Protein AF-0000000077550195 (afdb_homodimer)

pLDDT: mean 91.72, std 10.01, range [26.19, 98.88]

Organism: Bursaphelenchus xylophilus (NCBI:txid6326)

Nearest PDB structures (foldseek):
  4o7p-assembly1_B  TM=3.532E-01  e=5.770E-05  Mycobacterium tuberculosis
  5hfn-assembly1_B  TM=5.789E-01  e=3.808E+00  Thermotoga maritima MSB8
  5hfn-assembly1_A  TM=5.144E-01  e=4.192E+00  Thermotoga maritima MSB8
  6fkx-assembly1_C  TM=5.361E-01  e=5.080E+00  metagenome
  6ibb-assembly1_A  TM=2.036E-01  e=3.795E-01  Rattus norvegicus

Foldseek 3Di:
DPDPPPQDPVNVCVQQVPFPVVCVVCPVWAFDDKDKDFPDDQPAQWTKIWIWTATPVRDIDIKIKTFGDPVSNCVNVVHDPDPVSQVLSLLLLVQQLLVLVLCCQFPAQAFNWRDWDGDPGCVVPRTITITHDCPPWKDFFDQQDADALLLLLQVLLRLLLVQQRSLVPPCVSAVPFDQSPCAVVVCQVVLLVVFLVVLCVVPVVQCVVLCVLLVVLRGNLNLCCLFAVVCVVLVNWTKAQQQAGRRQWMATADPVGHGDSHTRHGHSSSRMHTHLNLLNSLNHLLSYQLVSSVVNVLVSLVSSNVSNVVRHPDDDPSDDSVVSVLSNLSSLLVVLSCLSRVLRVCLVPDDDPDVVVSVVVSVRSSNSNSNSSVSSSVSCVVVVVVVVSVVVVVVVD/DPDPPPQDPVNVCVQQVPFPVVCVVCPVWAFDDKDKDFPDDQPAQWTKIWIWTATPVRDIDIKIKTFGDPVSNCVNVVHDPDPVSQVLSLLLLVQQQLVLVLCCQFPAQAFHWRDWDGDPGCVVPRTITITHDCPPWKDFFDQQDADALLLLLQVLLRLLLVQQRSLVPPCVSAVPFDQSPCAVVVCQVVLLVPFLVVLCVVPVVQCVVLCVLLVVLRGNLNLCVLFAVVCVVLVNWAKAQQQAGRRQWMATADPVGHGDSHTRHGHSSSRIHTHLNLLNSLNHLLSYQPVSSVVNVVVSLVSSNVSNVVRHPDDDPSDDSVVSVLSNLSSLLVVLSCLSRVLRVCLVPDDDPDVVVVVVVSVRSSNSNSNSSVSSSVSCVVVVVVVVSVVVVVVVD

Secondary structure (DSSP, 8-state):
--------HHHHHHHHTT-HHHHHHHTT--EEEEEEEEEESSSSSEEEEEEEEEETTS-EEEEEEEEE-HHHHHHHTT----HHHHHHHHHHHHHHHHHHHHHTTS-SSSPPEEEEE--S-TTT---EEEEE--TTTEEEPPTT----HHHHHHHHHHHHHHHHHHTTS-GGGTTTPPPIIIIIS--HHHHHHHHHHHHHHH-HHHHHHHHHHHGGG-SHHHHHIIIIIHHHHHT--EEE-S--SGGGEEEEEPTTSSEEEEEEEE---TT-EEE-THHHHHHHHHTS-HHHHHHHHHHHHHHHHHHHHHH-SS--TT--HHHHHHHHHHHHHHHHHHHHHHHHHHHHS---S-HHHHHHHHHHHHHHHHHHHHHHHHHHHHTTHHHHHHHHHHH--/--------HHHHHHHHTT-HHHHHHHTT--EEEEEEEEEESSSSSEEEEEEEEEETTS-EEEEEEEEE-HHHHHHHTT----HHHHHHHHHHHHHHHHHHHHHTTS-SSSPPEEEEE--S-TTT---EEEEE--TTTEEEPPTT----HHHHHHHHHHHHHHHHHHTTS-GGGTTT---IIIIIS--HHHHHHHHHHHHHHH-HHHHHHHHHHHGGG-SHHHHHIIIIIHHHHHT--EEE-S--SGGGEEEEEPTTSSEEEEEEEE---TT-EEE-THHHHHHHHHTS-HHHHHHHHHHHHHHHHHHHHHH-SS--TT--HHHHHHHHHHHHHHHHHHHHHHHHHHHHS---S-HHHHHHHHHHHHHHHHHHHHHHHHHHHHTTHHHHHHHHHHH--

Radius of gyration: 30.0 Å; Cα contacts (8 Å, |Δi|>4): 1375; chains: 2; bounding box: 67×85×70 Å

Structure (mmCIF, N/CA/C/O backbone):
data_AF-0000000077550195-model_v1
#
loop_
_entity.id
_entity.type
_entity.pdbx_description
1 polymer '(pine wood nematode) hypothetical protein'
#
loop_
_atom_site.group_PDB
_atom_site.id
_atom_site.type_symbol
_atom_site.label_atom_id
_atom_site.label_alt_id
_atom_site.label_comp_id
_atom_site.label_asym_id
_atom_site.label_entity_id
_atom_site.label_seq_id
_atom_site.pdbx_PDB_ins_code
_atom_site.Cartn_x
_atom_site.Cartn_y
_atom_site.Cartn_z
_atom_site.occupancy
_atom_site.B_iso_or_equiv
_atom_site.auth_seq_id
_atom_site.auth_comp_id
_atom_site.auth_asym_id
_atom_site.auth_atom_id
_atom_site.pdbx_PDB_model_num
ATOM 1 N N . MET A 1 1 ? 20.172 -26.953 15.172 1 26.48 1 MET A N 1
ATOM 2 C CA . MET A 1 1 ? 20.219 -26.047 14.031 1 26.48 1 MET A CA 1
ATOM 3 C C . MET A 1 1 ? 20.516 -26.797 12.742 1 26.48 1 MET A C 1
ATOM 5 O O . MET A 1 1 ? 21.594 -27.391 12.586 1 26.48 1 MET A O 1
ATOM 9 N N . MET A 1 2 ? 19.547 -27.531 12.188 1 36.38 2 MET A N 1
ATOM 10 C CA . MET A 1 2 ? 19.734 -28.406 11.023 1 36.38 2 MET A CA 1
ATOM 11 C C . MET A 1 2 ? 20.5 -27.688 9.922 1 36.38 2 MET A C 1
ATOM 13 O O . MET A 1 2 ? 20.203 -26.547 9.586 1 36.38 2 MET A O 1
ATOM 17 N N . VAL A 1 3 ? 21.703 -28.109 9.664 1 40.34 3 VAL A N 1
ATOM 18 C CA . VAL A 1 3 ? 22.859 -27.625 8.914 1 40.34 3 VAL A CA 1
ATOM 19 C C . VAL A 1 3 ? 22.516 -27.578 7.426 1 40.34 3 VAL A C 1
ATOM 21 O O . VAL A 1 3 ? 22.172 -28.594 6.828 1 40.34 3 VAL A O 1
ATOM 24 N N . VAL A 1 4 ? 21.875 -26.547 6.906 1 53.31 4 VAL A N 1
ATOM 25 C CA . VAL A 1 4 ? 21.922 -26.344 5.461 1 53.31 4 VAL A CA 1
ATOM 26 C C . VAL A 1 4 ? 23.25 -26.859 4.906 1 53.31 4 VAL A C 1
ATOM 28 O O . VAL A 1 4 ? 24.297 -26.688 5.535 1 53.31 4 VAL A O 1
ATOM 31 N N . ASP A 1 5 ? 23.219 -27.922 4.238 1 59.44 5 ASP A N 1
ATOM 32 C CA . ASP A 1 5 ? 24.391 -28.5 3.6 1 59.44 5 ASP A CA 1
ATOM 33 C C . ASP A 1 5 ? 25.266 -27.422 2.969 1 59.44 5 ASP A C 1
ATOM 35 O O . ASP A 1 5 ? 24.781 -26.625 2.156 1 59.44 5 ASP A O 1
ATOM 39 N N . ASP A 1 6 ? 26.219 -27.047 3.629 1 70.88 6 ASP A N 1
ATOM 40 C CA . ASP A 1 6 ? 27.203 -26.078 3.135 1 70.88 6 ASP A CA 1
ATOM 41 C C . ASP A 1 6 ? 27.719 -26.469 1.754 1 70.88 6 ASP A C 1
ATOM 43 O O . ASP A 1 6 ? 28.172 -27.609 1.558 1 70.88 6 ASP A O 1
ATOM 47 N N . LEU A 1 7 ? 27.234 -25.75 0.731 1 88.75 7 LEU A N 1
ATOM 48 C CA . LEU A 1 7 ? 27.781 -25.969 -0.605 1 88.75 7 LEU A CA 1
ATOM 49 C C . LEU A 1 7 ? 29.266 -25.625 -0.656 1 88.75 7 LEU A C 1
ATOM 51 O O . LEU A 1 7 ? 29.656 -24.484 -0.412 1 88.75 7 LEU A O 1
ATOM 55 N N . THR A 1 8 ? 30.109 -26.609 -0.884 1 92.31 8 THR A N 1
ATOM 56 C CA . THR A 1 8 ? 31.531 -26.328 -1.041 1 92.31 8 THR A CA 1
ATOM 57 C C . THR A 1 8 ? 31.797 -25.594 -2.346 1 92.31 8 THR A C 1
ATOM 59 O O . THR A 1 8 ? 31 -25.656 -3.277 1 92.31 8 THR A O 1
ATOM 62 N N . ASP A 1 9 ? 32.938 -24.938 -2.428 1 94.25 9 ASP A N 1
ATOM 63 C CA . ASP A 1 9 ? 33.344 -24.219 -3.639 1 94.25 9 ASP A CA 1
ATOM 64 C C . ASP A 1 9 ? 33.438 -25.172 -4.832 1 94.25 9 ASP A C 1
ATOM 66 O O . ASP A 1 9 ? 33 -24.828 -5.938 1 94.25 9 ASP A O 1
ATOM 70 N N . GLU A 1 10 ? 33.938 -26.359 -4.582 1 93.69 10 GLU A N 1
ATOM 71 C CA . GLU A 1 10 ? 34.062 -27.344 -5.645 1 93.69 10 GLU A CA 1
ATOM 72 C C . GLU A 1 10 ? 32.719 -27.766 -6.184 1 93.69 10 GLU A C 1
ATOM 74 O O . GLU A 1 10 ? 32.531 -27.938 -7.391 1 93.69 10 GLU A O 1
ATOM 79 N N . LEU A 1 11 ? 31.797 -27.922 -5.328 1 93.69 11 LEU A N 1
ATOM 80 C CA . LEU A 1 11 ? 30.453 -28.344 -5.734 1 93.69 11 LEU A CA 1
ATOM 81 C C . LEU A 1 11 ? 29.781 -27.234 -6.539 1 93.69 11 LEU A C 1
ATOM 83 O O . LEU A 1 11 ? 29.156 -27.516 -7.57 1 93.69 11 LEU A O 1
ATOM 87 N N . VAL A 1 12 ? 29.906 -26.016 -6.008 1 95.94 12 VAL A N 1
ATOM 88 C CA . VAL A 1 12 ? 29.297 -24.875 -6.691 1 95.94 12 VAL A CA 1
ATOM 89 C C . VAL A 1 12 ? 29.875 -24.766 -8.102 1 95.94 12 VAL A C 1
ATOM 91 O O . VAL A 1 12 ? 29.125 -24.578 -9.07 1 95.94 12 VAL A O 1
ATOM 94 N N . LEU A 1 13 ? 31.172 -24.922 -8.195 1 94.94 13 LEU A N 1
ATOM 95 C CA . LEU A 1 13 ? 31.812 -24.844 -9.5 1 94.94 13 LEU A CA 1
ATOM 96 C C . LEU A 1 13 ? 31.359 -25.984 -10.398 1 94.94 13 LEU A C 1
ATOM 98 O O . LEU A 1 13 ? 31.203 -25.812 -11.602 1 94.94 13 LEU A O 1
ATOM 102 N N . SER A 1 14 ? 31.156 -27.125 -9.812 1 94.56 14 SER A N 1
ATOM 103 C CA . SER A 1 14 ? 30.734 -28.297 -10.586 1 94.56 14 SER A CA 1
ATOM 104 C C . SER A 1 14 ? 29.344 -28.094 -11.164 1 94.56 14 SER A C 1
ATOM 106 O O . SER A 1 14 ? 29 -28.656 -12.211 1 94.56 14 SER A O 1
ATOM 108 N N . PHE A 1 15 ? 28.484 -27.344 -10.492 1 95.12 15 PHE A N 1
ATOM 109 C CA . PHE A 1 15 ? 27.125 -27.078 -10.961 1 95.12 15 PHE A CA 1
ATOM 110 C C . PHE A 1 15 ? 27.156 -26.234 -12.234 1 95.12 15 PHE A C 1
ATOM 112 O O . PHE A 1 15 ? 26.391 -26.5 -13.172 1 95.12 15 PHE A O 1
ATOM 119 N N . ILE A 1 16 ? 28.078 -25.25 -12.273 1 95.94 16 ILE A N 1
ATOM 120 C CA . ILE A 1 16 ? 27.938 -24.172 -13.242 1 95.94 16 ILE A CA 1
ATOM 121 C C . ILE A 1 16 ? 28.938 -24.359 -14.375 1 95.94 16 ILE A C 1
ATOM 123 O O . ILE A 1 16 ? 28.812 -23.734 -15.438 1 95.94 16 ILE A O 1
ATOM 127 N N . GLN A 1 17 ? 29.859 -25.25 -14.25 1 92.56 17 GLN A N 1
ATOM 128 C CA . GLN A 1 17 ? 31.016 -25.344 -15.141 1 92.56 17 GLN A CA 1
ATOM 129 C C . GLN A 1 17 ? 30.594 -25.703 -16.562 1 92.56 17 GLN A C 1
ATOM 131 O O . GLN A 1 17 ? 31.266 -25.328 -17.531 1 92.56 17 GLN A O 1
ATOM 136 N N . ASP A 1 18 ? 29.5 -26.375 -16.688 1 90.81 18 ASP A N 1
ATOM 137 C CA . ASP A 1 18 ? 29.078 -26.828 -18.016 1 90.81 18 ASP A CA 1
ATOM 138 C C . ASP A 1 18 ? 28.141 -25.828 -18.672 1 90.81 18 ASP A C 1
ATOM 140 O O . ASP A 1 18 ? 27.719 -26.016 -19.812 1 90.81 18 ASP A O 1
ATOM 144 N N . SER A 1 19 ? 27.781 -24.859 -17.969 1 91.38 19 SER A N 1
ATOM 145 C CA . SER A 1 19 ? 26.906 -23.828 -18.516 1 91.38 19 SER A CA 1
ATOM 146 C C . SER A 1 19 ? 27.609 -23.031 -19.609 1 91.38 19 SER A C 1
ATOM 148 O O . SER A 1 19 ? 28.734 -22.562 -19.422 1 91.38 19 SER A O 1
ATOM 150 N N . LYS A 1 20 ? 27 -22.875 -20.734 1 90.19 20 LYS A N 1
ATOM 151 C CA . LYS A 1 20 ? 27.562 -22.125 -21.859 1 90.19 20 LYS A CA 1
ATOM 152 C C . LYS A 1 20 ? 27.844 -20.672 -21.469 1 90.19 20 LYS A C 1
ATOM 154 O O . LYS A 1 20 ? 28.859 -20.109 -21.844 1 90.19 20 LYS A O 1
ATOM 159 N N . HIS A 1 21 ? 26.891 -20.156 -20.75 1 89.38 21 HIS A N 1
ATOM 160 C CA . HIS A 1 21 ? 27.016 -18.766 -20.312 1 89.38 21 HIS A CA 1
ATOM 161 C C . HIS A 1 21 ? 28.25 -18.578 -19.438 1 89.38 21 HIS A C 1
ATOM 163 O O . HIS A 1 21 ? 29 -17.609 -19.625 1 89.38 21 HIS A O 1
ATOM 169 N N . PHE A 1 22 ? 28.438 -19.438 -18.547 1 92.25 22 PHE A N 1
ATOM 170 C CA . PHE A 1 22 ? 29.578 -19.359 -17.656 1 92.25 22 PHE A CA 1
ATOM 171 C C . PHE A 1 22 ? 30.891 -19.516 -18.422 1 92.25 22 PHE A C 1
ATOM 173 O O . PHE A 1 22 ? 31.844 -18.781 -18.188 1 92.25 22 PHE A O 1
ATOM 180 N N . ARG A 1 23 ? 30.906 -20.438 -19.344 1 91.44 23 ARG A N 1
ATOM 181 C CA . ARG A 1 23 ? 32.094 -20.688 -20.141 1 91.44 23 ARG A CA 1
ATOM 182 C C . ARG A 1 23 ? 32.469 -19.469 -20.969 1 91.44 23 ARG A C 1
ATOM 184 O O . ARG A 1 23 ? 33.656 -19.188 -21.156 1 91.44 23 ARG A O 1
ATOM 191 N N . GLU A 1 24 ? 31.484 -18.828 -21.469 1 90.62 24 GLU A N 1
ATOM 192 C CA . GLU A 1 24 ? 31.734 -17.625 -22.25 1 90.62 24 GLU A CA 1
ATOM 193 C C . GLU A 1 24 ? 32.344 -16.516 -21.375 1 90.62 24 GLU A C 1
ATOM 195 O O . GLU A 1 24 ? 33.156 -15.742 -21.844 1 90.62 24 GLU A O 1
ATOM 200 N N . LEU A 1 25 ? 31.906 -16.438 -20.172 1 88 25 LEU A N 1
ATOM 201 C CA . LEU A 1 25 ? 32.406 -15.422 -19.25 1 88 25 LEU A CA 1
ATOM 202 C C . LEU A 1 25 ? 33.781 -15.781 -18.734 1 88 25 LEU A C 1
ATOM 204 O O . LEU A 1 25 ? 34.656 -14.898 -18.547 1 88 25 LEU A O 1
ATOM 208 N N . GLU A 1 26 ? 33.938 -17.047 -18.391 1 87.31 26 GLU A N 1
ATOM 209 C CA . GLU A 1 26 ? 35.219 -17.531 -17.859 1 87.31 26 GLU A CA 1
ATOM 210 C C . GLU A 1 26 ? 36.344 -17.391 -18.891 1 87.31 26 GLU A C 1
ATOM 212 O O . GLU A 1 26 ? 37.406 -16.859 -18.594 1 87.31 26 GLU A O 1
ATOM 217 N N . LYS A 1 27 ? 36.031 -17.734 -20.156 1 84.5 27 LYS A N 1
ATOM 218 C CA . LYS A 1 27 ? 37 -17.672 -21.25 1 84.5 27 LYS A CA 1
ATOM 219 C C . LYS A 1 27 ? 38.438 -17.891 -20.719 1 84.5 27 LYS A C 1
ATOM 221 O O . LYS A 1 27 ? 38.719 -18.922 -20.109 1 84.5 27 LYS A O 1
ATOM 226 N N . ASP A 1 28 ? 39.25 -16.906 -20.766 1 82.81 28 ASP A N 1
ATOM 227 C CA . ASP A 1 28 ? 40.656 -17.047 -20.391 1 82.81 28 ASP A CA 1
ATOM 228 C C . ASP A 1 28 ? 40.875 -16.578 -18.953 1 82.81 28 ASP A C 1
ATOM 230 O O . ASP A 1 28 ? 42.031 -16.406 -18.547 1 82.81 28 ASP A O 1
ATOM 234 N N . LYS A 1 29 ? 39.75 -16.484 -18.281 1 87.75 29 LYS A N 1
ATOM 235 C CA . LYS A 1 29 ? 39.906 -16.047 -16.891 1 87.75 29 LYS A CA 1
ATOM 236 C C . LYS A 1 29 ? 40.031 -17.234 -15.945 1 87.75 29 LYS A C 1
ATOM 238 O O . LYS A 1 29 ? 39.594 -18.344 -16.281 1 87.75 29 LYS A O 1
ATOM 243 N N . LYS A 1 30 ? 40.719 -16.906 -14.82 1 91.69 30 LYS A N 1
ATOM 244 C CA . LYS A 1 30 ? 40.812 -17.922 -13.781 1 91.69 30 LYS A CA 1
ATOM 245 C C . LYS A 1 30 ? 39.906 -17.594 -12.602 1 91.69 30 LYS A C 1
ATOM 247 O O . LYS A 1 30 ? 39.781 -16.422 -12.211 1 91.69 30 LYS A O 1
ATOM 252 N N . VAL A 1 31 ? 39.25 -18.641 -12.062 1 94.56 31 VAL A N 1
ATOM 253 C CA . VAL A 1 31 ? 38.469 -18.453 -10.859 1 94.56 31 VAL A CA 1
ATOM 254 C C . VAL A 1 31 ? 39.375 -18.203 -9.656 1 94.56 31 VAL A C 1
ATOM 256 O O . VAL A 1 31 ? 40.25 -19.016 -9.359 1 94.56 31 VAL A O 1
ATOM 259 N N . SER A 1 32 ? 39.188 -17.109 -8.992 1 95.06 32 SER A N 1
ATOM 260 C CA . SER A 1 32 ? 40 -16.734 -7.859 1 95.06 32 SER A CA 1
ATOM 261 C C . SER A 1 32 ? 39.312 -17 -6.535 1 95.06 32 SER A C 1
ATOM 263 O O . SER A 1 32 ? 39.938 -17.359 -5.543 1 95.06 32 SER A O 1
ATOM 265 N N . LYS A 1 33 ? 38.031 -16.766 -6.516 1 96.06 33 LYS A N 1
ATOM 266 C CA . LYS A 1 33 ? 37.281 -16.891 -5.273 1 96.06 33 LYS A CA 1
ATOM 267 C C . LYS A 1 33 ? 35.812 -17.203 -5.547 1 96.06 33 LYS A C 1
ATOM 269 O O . LYS A 1 33 ? 35.25 -16.734 -6.539 1 96.06 33 LYS A O 1
ATOM 274 N N . ILE A 1 34 ? 35.219 -18.062 -4.703 1 96.31 34 ILE A N 1
ATOM 275 C CA . ILE A 1 34 ? 33.812 -18.344 -4.73 1 96.31 34 ILE A CA 1
ATOM 276 C C . ILE A 1 34 ? 33.188 -18.031 -3.365 1 96.31 34 ILE A C 1
ATOM 278 O O . ILE A 1 34 ? 33.719 -18.438 -2.332 1 96.31 34 ILE A O 1
ATOM 282 N N . THR A 1 35 ? 32.156 -17.219 -3.32 1 96.25 35 THR A N 1
ATOM 283 C CA . THR A 1 35 ? 31.406 -16.922 -2.109 1 96.25 35 THR A CA 1
ATOM 284 C C . THR A 1 35 ? 29.953 -17.359 -2.26 1 96.25 35 THR A C 1
ATOM 286 O O . THR A 1 35 ? 29.281 -16.984 -3.225 1 96.25 35 THR A O 1
ATOM 289 N N . THR A 1 36 ? 29.5 -18.172 -1.316 1 95.81 36 THR A N 1
ATOM 290 C CA . THR A 1 36 ? 28.109 -18.641 -1.331 1 95.81 36 THR A CA 1
ATOM 291 C C . THR A 1 36 ? 27.375 -18.203 -0.067 1 95.81 36 THR A C 1
ATOM 293 O O . THR A 1 36 ? 27.859 -18.438 1.046 1 95.81 36 THR A O 1
ATOM 296 N N . THR A 1 37 ? 26.266 -17.547 -0.256 1 95 37 THR A N 1
ATOM 297 C CA . THR A 1 37 ? 25.453 -17.078 0.857 1 95 37 THR A CA 1
ATOM 298 C C . THR A 1 37 ? 24.031 -17.656 0.764 1 95 37 THR A C 1
ATOM 300 O O . THR A 1 37 ? 23.484 -17.766 -0.328 1 95 37 THR A O 1
ATOM 303 N N . VAL A 1 38 ? 23.453 -18 1.929 1 93.5 38 VAL A N 1
ATOM 304 C CA . VAL A 1 38 ? 22.062 -18.469 1.971 1 93.5 38 VAL A CA 1
ATOM 305 C C . VAL A 1 38 ? 21.125 -17.266 1.934 1 93.5 38 VAL A C 1
ATOM 307 O O . VAL A 1 38 ? 21.203 -16.391 2.791 1 93.5 38 VAL A O 1
ATOM 310 N N . LEU A 1 39 ? 20.266 -17.203 0.947 1 91.88 39 LEU A N 1
ATOM 311 C CA . LEU A 1 39 ? 19.281 -16.125 0.828 1 91.88 39 LEU A CA 1
ATOM 312 C C . LEU A 1 39 ? 17.984 -16.484 1.522 1 91.88 39 LEU A C 1
ATOM 314 O O . LEU A 1 39 ? 17.281 -15.617 2.047 1 91.88 39 LEU A O 1
ATOM 318 N N . SER A 1 40 ? 17.562 -17.75 1.439 1 88.31 40 SER A N 1
ATOM 319 C CA . SER A 1 40 ? 16.312 -18.188 2.057 1 88.31 40 SER A CA 1
ATOM 320 C C . SER A 1 40 ? 16.391 -19.672 2.422 1 88.31 40 SER A C 1
ATOM 322 O O . SER A 1 40 ? 16.75 -20.5 1.591 1 88.31 40 SER A O 1
ATOM 324 N N . GLU A 1 41 ? 15.875 -19.922 3.635 1 78.25 41 GLU A N 1
ATOM 325 C CA . GLU A 1 41 ? 15.805 -21.312 4.098 1 78.25 41 GLU A CA 1
ATOM 326 C C . GLU A 1 41 ? 14.352 -21.75 4.309 1 78.25 41 GLU A C 1
ATOM 328 O O . GLU A 1 41 ? 14.039 -22.938 4.207 1 78.25 41 GLU A O 1
ATOM 333 N N . GLU A 1 42 ? 13.469 -20.875 4.562 1 73.62 42 GLU A N 1
ATOM 334 C CA . GLU A 1 42 ? 12.125 -21.266 4.973 1 73.62 42 GLU A CA 1
ATOM 335 C C . GLU A 1 42 ? 11.07 -20.703 4.023 1 73.62 42 GLU A C 1
ATOM 337 O O . GLU A 1 42 ? 9.938 -21.172 3.996 1 73.62 42 GLU A O 1
ATOM 342 N N . GLY A 1 43 ? 11.273 -19.938 3.158 1 78.06 43 GLY A N 1
ATOM 343 C CA . GLY A 1 43 ? 10.25 -19.297 2.34 1 78.06 43 GLY A CA 1
ATOM 344 C C . GLY A 1 43 ? 9.938 -20.062 1.067 1 78.06 43 GLY A C 1
ATOM 345 O O . GLY A 1 43 ? 8.891 -19.844 0.451 1 78.06 43 GLY A O 1
ATOM 346 N N . TYR A 1 44 ? 10.742 -21.078 0.82 1 87.44 44 TYR A N 1
ATOM 347 C CA . TYR A 1 44 ? 10.594 -21.891 -0.388 1 87.44 44 TYR A CA 1
ATOM 348 C C . TYR A 1 44 ? 10.852 -23.359 -0.096 1 87.44 44 TYR A C 1
ATOM 350 O O . TYR A 1 44 ? 11.367 -23.703 0.969 1 87.44 44 TYR A O 1
ATOM 358 N N . LEU A 1 45 ? 10.391 -24.156 -0.962 1 87.12 45 LEU A N 1
ATOM 359 C CA . LEU A 1 45 ? 10.641 -25.578 -0.803 1 87.12 45 LEU A CA 1
ATOM 360 C C . LEU A 1 45 ? 12.141 -25.891 -0.868 1 87.12 45 LEU A C 1
ATOM 362 O O . LEU A 1 45 ? 12.633 -26.766 -0.165 1 87.12 45 LEU A O 1
ATOM 366 N N . SER A 1 46 ? 12.805 -25.156 -1.679 1 91.62 46 SER A N 1
ATOM 367 C CA . SER A 1 46 ? 14.25 -25.297 -1.831 1 91.62 46 SER A CA 1
ATOM 368 C C . SER A 1 46 ? 15 -24.297 -0.946 1 91.62 46 SER A C 1
ATOM 370 O O . SER A 1 46 ? 14.453 -23.266 -0.576 1 91.62 46 SER A O 1
ATOM 372 N N . VAL A 1 47 ? 16.219 -24.672 -0.587 1 93.06 47 VAL A N 1
ATOM 373 C CA . VAL A 1 47 ? 17.141 -23.656 -0.089 1 93.06 47 VAL A CA 1
ATOM 374 C C . VAL A 1 47 ? 17.656 -22.812 -1.25 1 93.06 47 VAL A C 1
ATOM 376 O O . VAL A 1 47 ? 17.969 -23.328 -2.322 1 93.06 47 VAL A O 1
ATOM 379 N N . VAL A 1 48 ? 17.688 -21.562 -1.035 1 95.69 48 VAL A N 1
ATOM 380 C CA . VAL A 1 48 ? 18.109 -20.641 -2.078 1 95.69 48 VAL A CA 1
ATOM 381 C C . VAL A 1 48 ? 19.469 -20.031 -1.699 1 95.69 48 VAL A C 1
ATOM 383 O O . VAL A 1 48 ? 19.594 -19.391 -0.655 1 95.69 48 VAL A O 1
ATOM 386 N N . TYR A 1 49 ? 20.438 -20.219 -2.549 1 95.94 49 TYR A N 1
ATOM 387 C CA . TYR A 1 49 ? 21.781 -19.672 -2.348 1 95.94 49 TYR A CA 1
ATOM 388 C C . TYR A 1 49 ? 22.094 -18.625 -3.4 1 95.94 49 TYR A C 1
ATOM 390 O O . TYR A 1 49 ? 21.609 -18.688 -4.527 1 95.94 49 TYR A O 1
ATOM 398 N N . ASN A 1 50 ? 22.828 -17.688 -2.977 1 97 50 ASN A N 1
ATOM 399 C CA . ASN A 1 50 ? 23.5 -16.797 -3.918 1 97 50 ASN A CA 1
ATOM 400 C C . ASN A 1 50 ? 25 -17.094 -4 1 97 50 ASN A C 1
ATOM 402 O O . ASN A 1 50 ? 25.719 -16.984 -3.002 1 97 50 ASN A O 1
ATOM 406 N N . ALA A 1 51 ? 25.422 -17.438 -5.125 1 97.25 51 ALA A N 1
ATOM 407 C CA . ALA A 1 51 ? 26.844 -17.703 -5.352 1 97.25 51 ALA A CA 1
ATOM 408 C C . ALA A 1 51 ? 27.469 -16.578 -6.18 1 97.25 51 ALA A C 1
ATOM 410 O O . ALA A 1 51 ? 26.875 -16.109 -7.145 1 97.25 51 ALA A O 1
ATOM 411 N N . VAL A 1 52 ? 28.625 -16.219 -5.746 1 97.25 52 VAL A N 1
ATOM 412 C CA . VAL A 1 52 ? 29.406 -15.211 -6.465 1 97.25 52 VAL A CA 1
ATOM 413 C C . VAL A 1 52 ? 30.797 -15.773 -6.797 1 97.25 52 VAL A C 1
ATOM 415 O O . VAL A 1 52 ? 31.562 -16.125 -5.898 1 97.25 52 VAL A O 1
ATOM 418 N N . ILE A 1 53 ? 31.109 -15.859 -8.062 1 96.62 53 ILE A N 1
ATOM 419 C CA . ILE A 1 53 ? 32.438 -16.25 -8.531 1 96.62 53 ILE A CA 1
ATOM 420 C C . ILE A 1 53 ? 33.25 -15 -8.906 1 96.62 53 ILE A C 1
ATOM 422 O O . ILE A 1 53 ? 32.781 -14.195 -9.727 1 96.62 53 ILE A O 1
ATOM 426 N N . THR A 1 54 ? 34.312 -14.883 -8.289 1 96.56 54 THR A N 1
ATOM 427 C CA . THR A 1 54 ? 35.219 -13.805 -8.617 1 96.56 54 THR A CA 1
ATOM 428 C C . THR A 1 54 ? 36.406 -14.336 -9.453 1 96.56 54 THR A C 1
ATOM 430 O O . THR A 1 54 ? 37.031 -15.328 -9.094 1 96.56 54 THR A O 1
ATOM 433 N N . PHE A 1 55 ? 36.719 -13.625 -10.578 1 95.38 55 PHE A N 1
ATOM 434 C CA . PHE A 1 55 ? 37.781 -14.039 -11.477 1 95.38 55 PHE A CA 1
ATOM 435 C C . PHE A 1 55 ? 39.062 -13.312 -11.148 1 95.38 55 PHE A C 1
ATOM 437 O O . PHE A 1 55 ? 39.094 -12.406 -10.312 1 95.38 55 PHE A O 1
ATOM 444 N N . SER A 1 56 ? 40.125 -13.773 -11.812 1 93.56 56 SER A N 1
ATOM 445 C CA . SER A 1 56 ? 41.469 -13.242 -11.57 1 93.56 56 SER A CA 1
ATOM 446 C C . SER A 1 56 ? 41.531 -11.758 -11.938 1 93.56 56 SER A C 1
ATOM 448 O O . SER A 1 56 ? 42.344 -11.023 -11.383 1 93.56 56 SER A O 1
ATOM 450 N N . ASP A 1 57 ? 40.688 -11.273 -12.875 1 94.06 57 ASP A N 1
ATOM 451 C CA . ASP A 1 57 ? 40.656 -9.859 -13.258 1 94.06 57 ASP A CA 1
ATOM 452 C C . ASP A 1 57 ? 39.688 -9.062 -12.391 1 94.06 57 ASP A C 1
ATOM 454 O O . ASP A 1 57 ? 39.312 -7.949 -12.75 1 94.06 57 ASP A O 1
ATOM 458 N N . GLU A 1 58 ? 39.094 -9.68 -11.422 1 93.25 58 GLU A N 1
ATOM 459 C CA . GLU A 1 58 ? 38.281 -9.062 -10.391 1 93.25 58 GLU A CA 1
ATOM 460 C C . GLU A 1 58 ? 36.844 -8.898 -10.867 1 93.25 58 GLU A C 1
ATOM 462 O O . GLU A 1 58 ? 36 -8.422 -10.117 1 93.25 58 GLU A O 1
ATOM 467 N N . THR A 1 59 ? 36.594 -9.344 -12.039 1 94.5 59 THR A N 1
ATOM 468 C CA . THR A 1 59 ? 35.188 -9.375 -12.453 1 94.5 59 THR A CA 1
ATOM 469 C C . THR A 1 59 ? 34.438 -10.492 -11.742 1 94.5 59 THR A C 1
ATOM 471 O O . THR A 1 59 ? 35.062 -11.453 -11.266 1 94.5 59 THR A O 1
ATOM 474 N N . GLN A 1 60 ? 33.125 -10.25 -11.617 1 95.31 60 GLN A N 1
ATOM 475 C CA . GLN A 1 60 ? 32.312 -11.195 -10.844 1 95.31 60 GLN A CA 1
ATOM 476 C C . GLN A 1 60 ? 31.156 -11.734 -11.656 1 95.31 60 GLN A C 1
ATOM 478 O O . GLN A 1 60 ? 30.672 -11.055 -12.57 1 95.31 60 GLN A O 1
ATOM 483 N N . PHE A 1 61 ? 30.812 -12.961 -11.352 1 95.75 61 PHE A N 1
ATOM 484 C CA . PHE A 1 61 ? 29.625 -13.617 -11.867 1 95.75 61 PHE A CA 1
ATOM 485 C C . PHE A 1 61 ? 28.781 -14.188 -10.734 1 95.75 61 PHE A C 1
ATOM 487 O O . PHE A 1 61 ? 29.25 -15.023 -9.969 1 95.75 61 PHE A O 1
ATOM 494 N N . SER A 1 62 ? 27.562 -13.664 -10.664 1 96.88 62 SER A N 1
ATOM 495 C CA . SER A 1 62 ? 26.672 -14.117 -9.594 1 96.88 62 SER A CA 1
ATOM 496 C C . SER A 1 62 ? 25.5 -14.914 -10.156 1 96.88 62 SER A C 1
ATOM 498 O O . SER A 1 62 ? 24.969 -14.586 -11.227 1 96.88 62 SER A O 1
ATOM 500 N N . PHE A 1 63 ? 25.109 -15.953 -9.414 1 97.69 63 PHE A N 1
ATOM 501 C CA . PHE A 1 63 ? 23.953 -16.734 -9.82 1 97.69 63 PHE A CA 1
ATOM 502 C C . PHE A 1 63 ? 23.281 -17.375 -8.609 1 97.69 63 PHE A C 1
ATOM 504 O O . PHE A 1 63 ? 23.891 -17.484 -7.543 1 97.69 63 PHE A O 1
ATOM 511 N N . ILE A 1 64 ? 22.016 -17.734 -8.75 1 98 64 ILE A N 1
ATOM 512 C CA . ILE A 1 64 ? 21.203 -18.359 -7.715 1 98 64 ILE A CA 1
ATOM 513 C C . ILE A 1 64 ? 21.297 -19.875 -7.855 1 98 64 ILE A C 1
ATOM 515 O O . ILE A 1 64 ? 21.25 -20.406 -8.969 1 98 64 ILE A O 1
ATOM 519 N N . ILE A 1 65 ? 21.406 -20.531 -6.73 1 97.19 65 ILE A N 1
ATOM 520 C CA . ILE A 1 65 ? 21.297 -21.984 -6.648 1 97.19 65 ILE A CA 1
ATOM 521 C C . ILE A 1 65 ? 20.062 -22.359 -5.82 1 97.19 65 ILE A C 1
ATOM 523 O O . ILE A 1 65 ? 19.969 -22 -4.645 1 97.19 65 ILE A O 1
ATOM 527 N N . LYS A 1 66 ? 19.109 -23.031 -6.395 1 96.06 66 LYS A N 1
ATOM 528 C CA . LYS A 1 66 ? 18 -23.656 -5.664 1 96.06 66 LYS A CA 1
ATOM 529 C C . LYS A 1 66 ? 18.219 -25.156 -5.523 1 96.06 66 LYS A C 1
ATOM 531 O O . LYS A 1 66 ? 18.391 -25.859 -6.52 1 96.06 66 LYS A O 1
ATOM 536 N N . ARG A 1 67 ? 18.234 -25.516 -4.375 1 93.62 67 ARG A N 1
ATOM 537 C CA . ARG A 1 67 ? 18.453 -26.922 -4.105 1 93.62 67 ARG A CA 1
ATOM 538 C C . ARG A 1 67 ? 17.531 -27.422 -2.998 1 93.62 67 ARG A C 1
ATOM 540 O O . ARG A 1 67 ? 17.422 -26.797 -1.944 1 93.62 67 ARG A O 1
ATOM 547 N N . ILE A 1 68 ? 16.891 -28.562 -3.291 1 91.56 68 ILE A N 1
ATOM 548 C CA . ILE A 1 68 ? 15.922 -29.078 -2.324 1 91.56 68 ILE A CA 1
ATOM 549 C C . ILE A 1 68 ? 16.656 -29.688 -1.134 1 91.56 68 ILE A C 1
ATOM 551 O O . ILE A 1 68 ? 17.781 -30.172 -1.273 1 91.56 68 ILE A O 1
ATOM 555 N N . SER A 1 69 ? 16.062 -29.516 -0.03 1 88.06 69 SER A N 1
ATOM 556 C CA . SER A 1 69 ? 16.484 -30.188 1.203 1 88.06 69 SER A CA 1
ATOM 557 C C . SER A 1 69 ? 15.383 -31.078 1.748 1 88.06 69 SER A C 1
ATOM 559 O O . SER A 1 69 ? 14.352 -30.594 2.213 1 88.06 69 SER A O 1
ATOM 561 N N . VAL A 1 70 ? 15.664 -32.375 1.736 1 88.56 70 VAL A N 1
ATOM 562 C CA . VAL A 1 70 ? 14.68 -33.344 2.186 1 88.56 70 VAL A CA 1
ATOM 563 C C . VAL A 1 70 ? 14.352 -33.125 3.66 1 88.56 70 VAL A C 1
ATOM 565 O O . VAL A 1 70 ? 13.18 -33.094 4.043 1 88.56 70 VAL A O 1
ATOM 568 N N . ALA A 1 71 ? 15.375 -32.969 4.465 1 85.88 71 ALA A N 1
ATOM 569 C CA . ALA A 1 71 ? 15.203 -32.781 5.902 1 85.88 71 ALA A CA 1
ATOM 570 C C . ALA A 1 71 ? 14.312 -31.562 6.184 1 85.88 71 ALA A C 1
ATOM 572 O O . ALA A 1 71 ? 13.422 -31.625 7.031 1 85.88 71 ALA A O 1
ATOM 573 N N . ARG A 1 72 ? 14.555 -30.547 5.5 1 85.81 72 ARG A N 1
ATOM 574 C CA . ARG A 1 72 ? 13.789 -29.328 5.703 1 85.81 72 ARG A CA 1
ATOM 575 C C . ARG A 1 72 ? 12.336 -29.5 5.266 1 85.81 72 ARG A C 1
ATOM 577 O O . ARG A 1 72 ? 11.422 -29.031 5.938 1 85.81 72 ARG A O 1
ATOM 584 N N . TYR A 1 73 ? 12.141 -30.109 4.148 1 86.62 73 TYR A N 1
ATOM 585 C CA . TYR A 1 73 ? 10.797 -30.375 3.625 1 86.62 73 TYR A CA 1
ATOM 586 C C . TYR A 1 73 ? 9.969 -31.172 4.617 1 86.62 73 TYR A C 1
ATOM 588 O O . TYR A 1 73 ? 8.844 -30.766 4.957 1 86.62 73 TYR A O 1
ATOM 596 N N . LEU A 1 74 ? 10.586 -32.219 5.074 1 85.88 74 LEU A N 1
ATOM 597 C CA . LEU A 1 74 ? 9.867 -33.094 5.992 1 85.88 74 LEU A CA 1
ATOM 598 C C . LEU A 1 74 ? 9.555 -32.375 7.297 1 85.88 74 LEU A C 1
ATOM 600 O O . LEU A 1 74 ? 8.453 -32.5 7.836 1 85.88 74 LEU A O 1
ATOM 604 N N . LYS A 1 75 ? 10.414 -31.578 7.758 1 82.06 75 LYS A N 1
ATOM 605 C CA . LYS A 1 75 ? 10.227 -30.828 8.992 1 82.06 75 LYS A CA 1
ATOM 606 C C . LYS A 1 75 ? 9.156 -29.75 8.82 1 82.06 75 LYS A C 1
ATOM 608 O O . LYS A 1 75 ? 8.273 -29.609 9.672 1 82.06 75 LYS A O 1
ATOM 613 N N . SER A 1 76 ? 9.188 -28.984 7.723 1 76.31 76 SER A N 1
ATOM 614 C CA . SER A 1 76 ? 8.297 -27.859 7.48 1 76.31 76 SER A CA 1
ATOM 615 C C . SER A 1 76 ? 6.844 -28.312 7.383 1 76.31 76 SER A C 1
ATOM 617 O O . SER A 1 76 ? 5.934 -27.578 7.781 1 76.31 76 SER A O 1
ATOM 619 N N . PHE A 1 77 ? 6.602 -29.5 6.848 1 76.62 77 PHE A N 1
ATOM 620 C CA . PHE A 1 77 ? 5.238 -29.969 6.629 1 76.62 77 PHE A CA 1
ATOM 621 C C . PHE A 1 77 ? 4.883 -31.062 7.625 1 76.62 77 PHE A C 1
ATOM 623 O O . PHE A 1 77 ? 3.809 -31.656 7.535 1 76.62 77 PHE A O 1
ATOM 630 N N . SER A 1 78 ? 5.781 -31.281 8.594 1 79.69 78 SER A N 1
ATOM 631 C CA . SER A 1 78 ? 5.582 -32.312 9.609 1 79.69 78 SER A CA 1
ATOM 632 C C . SER A 1 78 ? 5.242 -33.656 8.969 1 79.69 78 SER A C 1
ATOM 634 O O . SER A 1 78 ? 4.25 -34.312 9.328 1 79.69 78 SER A O 1
ATOM 636 N N . LEU A 1 79 ? 6.051 -34.031 7.984 1 82.44 79 LEU A N 1
ATOM 637 C CA . LEU A 1 79 ? 5.84 -35.281 7.238 1 82.44 79 LEU A CA 1
ATOM 638 C C . LEU A 1 79 ? 6.855 -36.344 7.648 1 82.44 79 LEU A C 1
ATOM 640 O O . LEU A 1 79 ? 7.977 -36 8.047 1 82.44 79 LEU A O 1
ATOM 644 N N . ALA A 1 80 ? 6.438 -37.531 7.508 1 86.38 80 ALA A N 1
ATOM 645 C CA . ALA A 1 80 ? 7.359 -38.656 7.688 1 86.38 80 ALA A CA 1
ATOM 646 C C . ALA A 1 80 ? 8.195 -38.875 6.434 1 86.38 80 ALA A C 1
ATOM 648 O O . ALA A 1 80 ? 7.809 -38.469 5.336 1 86.38 80 ALA A O 1
ATOM 649 N N . GLU A 1 81 ? 9.336 -39.438 6.648 1 88.81 81 GLU A N 1
ATOM 650 C CA . GLU A 1 81 ? 10.172 -39.781 5.5 1 88.81 81 GLU A CA 1
ATOM 651 C C . GLU A 1 81 ? 9.641 -41.031 4.801 1 88.81 81 GLU A C 1
ATOM 653 O O . GLU A 1 81 ? 10.18 -42.125 4.977 1 88.81 81 GLU A O 1
ATOM 658 N N . GLU A 1 82 ? 8.656 -40.844 3.99 1 90.69 82 GLU A N 1
ATOM 659 C CA . GLU A 1 82 ? 8.031 -41.906 3.209 1 90.69 82 GLU A CA 1
ATOM 660 C C . GLU A 1 82 ? 8.227 -41.688 1.712 1 90.69 82 GLU A C 1
ATOM 662 O O . GLU A 1 82 ? 8.414 -40.562 1.271 1 90.69 82 GLU A O 1
ATOM 667 N N . LYS A 1 83 ? 8.172 -42.75 1.101 1 90.56 83 LYS A N 1
ATOM 668 C CA . LYS A 1 83 ? 8.422 -42.719 -0.338 1 90.56 83 LYS A CA 1
ATOM 669 C C . LYS A 1 83 ? 7.477 -41.75 -1.043 1 90.56 83 LYS A C 1
ATOM 671 O O . LYS A 1 83 ? 7.895 -41.031 -1.942 1 90.56 83 LYS A O 1
ATOM 676 N N . SER A 1 84 ? 6.262 -41.719 -0.705 1 88 84 SER A N 1
ATOM 677 C CA . SER A 1 84 ? 5.266 -40.875 -1.354 1 88 84 SER A CA 1
ATOM 678 C C . SER A 1 84 ? 5.602 -39.406 -1.185 1 88 84 SER A C 1
ATOM 680 O O . SER A 1 84 ? 5.465 -38.625 -2.125 1 88 84 SER A O 1
ATOM 682 N N . ASN A 1 85 ? 6.059 -39 0.007 1 89.44 85 ASN A N 1
ATOM 683 C CA . ASN A 1 85 ? 6.426 -37.625 0.27 1 89.44 85 ASN A CA 1
ATOM 684 C C . ASN A 1 85 ? 7.676 -37.219 -0.504 1 89.44 85 ASN A C 1
ATOM 686 O O . ASN A 1 85 ? 7.777 -36.094 -0.978 1 89.44 85 ASN A O 1
ATOM 690 N N . LEU A 1 86 ? 8.547 -38.094 -0.594 1 92.25 86 LEU A N 1
ATOM 691 C CA . LEU A 1 86 ? 9.781 -37.844 -1.318 1 92.25 86 LEU A CA 1
ATOM 692 C C . LEU A 1 86 ? 9.516 -37.719 -2.816 1 92.25 86 LEU A C 1
ATOM 694 O O . LEU A 1 86 ? 10.125 -36.875 -3.494 1 92.25 86 LEU A O 1
ATOM 698 N N . GLU A 1 87 ? 8.648 -38.531 -3.309 1 91.5 87 GLU A N 1
ATOM 699 C CA . GLU A 1 87 ? 8.258 -38.469 -4.715 1 91.5 87 GLU A CA 1
ATOM 700 C C . GLU A 1 87 ? 7.559 -37.125 -5.027 1 91.5 87 GLU A C 1
ATOM 702 O O . GLU A 1 87 ? 7.762 -36.562 -6.094 1 91.5 87 GLU A O 1
ATOM 707 N N . LEU A 1 88 ? 6.75 -36.719 -4.125 1 90.25 88 LEU A N 1
ATOM 708 C CA . LEU A 1 88 ? 6.066 -35.438 -4.297 1 90.25 88 LEU A CA 1
ATOM 709 C C . LEU A 1 88 ? 7.07 -34.312 -4.348 1 90.25 88 LEU A C 1
ATOM 711 O O . LEU A 1 88 ? 6.938 -33.406 -5.172 1 90.25 88 LEU A O 1
ATOM 715 N N . LEU A 1 89 ? 8 -34.375 -3.434 1 92.44 89 LEU A N 1
ATOM 716 C CA . LEU A 1 89 ? 9.055 -33.344 -3.414 1 92.44 89 LEU A CA 1
ATOM 717 C C . LEU A 1 89 ? 9.828 -33.344 -4.73 1 92.44 89 LEU A C 1
ATOM 719 O O . LEU A 1 89 ? 10.117 -32.281 -5.277 1 92.44 89 LEU A O 1
ATOM 723 N N . ALA A 1 90 ? 10.125 -34.5 -5.238 1 94 90 ALA A N 1
ATOM 724 C CA . ALA A 1 90 ? 10.805 -34.625 -6.523 1 94 90 ALA A CA 1
ATOM 725 C C . ALA A 1 90 ? 9.953 -34.031 -7.648 1 94 90 ALA A C 1
ATOM 727 O O . ALA A 1 90 ? 10.477 -33.375 -8.547 1 94 90 ALA A O 1
ATOM 728 N N . ASN A 1 91 ? 8.703 -34.281 -7.578 1 93.56 91 ASN A N 1
ATOM 729 C CA . ASN A 1 91 ? 7.781 -33.781 -8.594 1 93.56 91 ASN A CA 1
ATOM 730 C C . ASN A 1 91 ? 7.75 -32.25 -8.617 1 93.56 91 ASN A C 1
ATOM 732 O O . ASN A 1 91 ? 7.695 -31.641 -9.688 1 93.56 91 ASN A O 1
ATOM 736 N N . TYR A 1 92 ? 7.734 -31.641 -7.43 1 94.75 92 TYR A N 1
ATOM 737 C CA . TYR A 1 92 ? 7.762 -30.188 -7.344 1 94.75 92 TYR A CA 1
ATOM 738 C C . TYR A 1 92 ? 9.031 -29.625 -7.98 1 94.75 92 TYR A C 1
ATOM 740 O O . TYR A 1 92 ? 8.969 -28.703 -8.797 1 94.75 92 TYR A O 1
ATOM 748 N N . HIS A 1 93 ? 10.117 -30.188 -7.602 1 96.19 93 HIS A N 1
ATOM 749 C CA . HIS A 1 93 ? 11.391 -29.734 -8.141 1 96.19 93 HIS A CA 1
ATOM 750 C C . HIS A 1 93 ? 11.453 -29.922 -9.648 1 96.19 93 HIS A C 1
ATOM 752 O O . HIS A 1 93 ? 11.867 -29.031 -10.383 1 96.19 93 HIS A O 1
ATOM 758 N N . ASN A 1 94 ? 11.078 -31.078 -10.125 1 97.06 94 ASN A N 1
ATOM 759 C CA . ASN A 1 94 ? 11.141 -31.391 -11.547 1 97.06 94 ASN A CA 1
ATOM 760 C C . ASN A 1 94 ? 10.219 -30.5 -12.367 1 97.06 94 ASN A C 1
ATOM 762 O O . ASN A 1 94 ? 10.555 -30.109 -13.484 1 97.06 94 ASN A O 1
ATOM 766 N N . ARG A 1 95 ? 9.07 -30.203 -11.82 1 97.38 95 ARG A N 1
ATOM 767 C CA . ARG A 1 95 ? 8.172 -29.266 -12.484 1 97.38 95 ARG A CA 1
ATOM 768 C C . ARG A 1 95 ? 8.828 -27.891 -12.648 1 97.38 95 ARG A C 1
ATOM 770 O O . ARG A 1 95 ? 8.742 -27.281 -13.711 1 97.38 95 ARG A O 1
ATOM 777 N N . GLU A 1 96 ? 9.383 -27.469 -11.578 1 97.5 96 GLU A N 1
ATOM 778 C CA . GLU A 1 96 ? 10.062 -26.172 -11.648 1 97.5 96 GLU A CA 1
ATOM 779 C C . GLU A 1 96 ? 11.172 -26.188 -12.695 1 97.5 96 GLU A C 1
ATOM 781 O O . GLU A 1 96 ? 11.344 -25.234 -13.445 1 97.5 96 GLU A O 1
ATOM 786 N N . CYS A 1 97 ? 11.953 -27.297 -12.797 1 97.62 97 CYS A N 1
ATOM 787 C CA . CYS A 1 97 ? 12.969 -27.453 -13.828 1 97.62 97 CYS A CA 1
ATOM 788 C C . CYS A 1 97 ? 12.352 -27.328 -15.219 1 97.62 97 CYS A C 1
ATOM 790 O O . CYS A 1 97 ? 12.852 -26.594 -16.062 1 97.62 97 CYS A O 1
ATOM 792 N N . GLN A 1 98 ? 11.305 -28.031 -15.414 1 97.62 98 GLN A N 1
ATOM 793 C CA . GLN A 1 98 ? 10.633 -28.062 -16.703 1 97.62 98 GLN A CA 1
ATOM 794 C C . GLN A 1 98 ? 10.133 -26.672 -17.094 1 97.62 98 GLN A C 1
ATOM 796 O O . GLN A 1 98 ? 10.258 -26.266 -18.25 1 97.62 98 GLN A O 1
ATOM 801 N N . VAL A 1 99 ? 9.586 -25.969 -16.125 1 98.06 99 VAL A N 1
ATOM 802 C CA . VAL A 1 99 ? 9.016 -24.656 -16.406 1 98.06 99 VAL A CA 1
ATOM 803 C C . VAL A 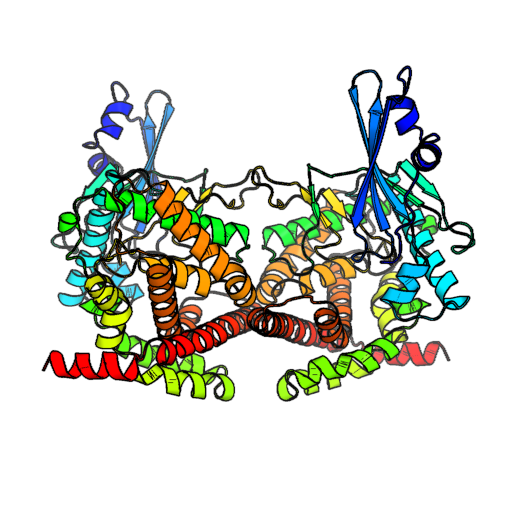1 99 ? 10.133 -23.672 -16.781 1 98.06 99 VAL A C 1
ATOM 805 O O . VAL A 1 99 ? 10 -22.906 -17.75 1 98.06 99 VAL A O 1
ATOM 808 N N . TYR A 1 100 ? 11.195 -23.641 -15.992 1 97.56 100 TYR A N 1
ATOM 809 C CA . TYR A 1 100 ? 12.281 -22.719 -16.328 1 97.56 100 TYR A CA 1
ATOM 810 C C . TYR A 1 100 ? 12.867 -23.047 -17.688 1 97.56 100 TYR A C 1
ATOM 812 O O . TYR A 1 100 ? 13.281 -22.141 -18.422 1 97.56 100 TYR A O 1
ATOM 820 N N . GLU A 1 101 ? 12.953 -24.312 -18.078 1 96.94 101 GLU A N 1
ATOM 821 C CA . GLU A 1 101 ? 13.391 -24.688 -19.422 1 96.94 101 GLU A CA 1
ATOM 822 C C . GLU A 1 101 ? 12.43 -24.156 -20.484 1 96.94 101 GLU A C 1
ATOM 824 O O . GLU A 1 101 ? 12.867 -23.641 -21.516 1 96.94 101 GLU A O 1
ATOM 829 N N . LEU A 1 102 ? 11.18 -24.328 -20.234 1 97.25 102 LEU A N 1
ATOM 830 C CA . LEU A 1 102 ? 10.172 -23.812 -21.156 1 97.25 102 LEU A CA 1
ATOM 831 C C . LEU A 1 102 ? 10.297 -22.297 -21.297 1 97.25 102 LEU A C 1
ATOM 833 O O . LEU A 1 102 ? 10.281 -21.766 -22.406 1 97.25 102 LEU A O 1
ATOM 837 N N . LEU A 1 103 ? 10.445 -21.594 -20.172 1 97.06 103 LEU A N 1
ATOM 838 C CA . LEU A 1 103 ? 10.484 -20.125 -20.172 1 97.06 103 LEU A CA 1
ATOM 839 C C . LEU A 1 103 ? 11.758 -19.609 -20.828 1 97.06 103 LEU A C 1
ATOM 841 O O . LEU A 1 103 ? 11.812 -18.469 -21.281 1 97.06 103 LEU A O 1
ATOM 845 N N . SER A 1 104 ? 12.812 -20.422 -20.844 1 95.06 104 SER A N 1
ATOM 846 C CA . SER A 1 104 ? 14.062 -20.047 -21.5 1 95.06 104 SER A CA 1
ATOM 847 C C . SER A 1 104 ? 13.867 -19.859 -23 1 95.06 104 SER A C 1
ATOM 849 O O . SER A 1 104 ? 14.688 -19.219 -23.672 1 95.06 104 SER A O 1
ATOM 851 N N . LYS A 1 105 ? 12.773 -20.344 -23.484 1 93.94 105 LYS A N 1
ATOM 852 C CA . LYS A 1 105 ? 12.445 -20.219 -24.891 1 93.94 105 LYS A CA 1
ATOM 853 C C . LYS A 1 105 ? 11.625 -18.969 -25.156 1 93.94 105 LYS A C 1
ATOM 855 O O . LYS A 1 105 ? 11.234 -18.703 -26.297 1 93.94 105 LYS A O 1
ATOM 860 N N . THR A 1 106 ? 11.336 -18.203 -24.125 1 93.56 106 THR A N 1
ATOM 861 C CA . THR A 1 106 ? 10.492 -17.016 -24.219 1 93.56 106 THR A CA 1
ATOM 862 C C . THR A 1 106 ? 11.258 -15.773 -23.781 1 93.56 106 THR A C 1
ATOM 864 O O . THR A 1 106 ? 12.391 -15.875 -23.297 1 93.56 106 THR A O 1
ATOM 867 N N . SER A 1 107 ? 10.656 -14.57 -23.984 1 88.31 107 SER A N 1
ATOM 868 C CA . SER A 1 107 ? 11.219 -13.312 -23.531 1 88.31 107 SER A CA 1
ATOM 869 C C . SER A 1 107 ? 10.477 -12.781 -22.312 1 88.31 107 SER A C 1
ATOM 871 O O . SER A 1 107 ? 10.531 -11.586 -22 1 88.31 107 SER A O 1
ATOM 873 N N . THR A 1 108 ? 9.922 -13.664 -21.609 1 85.38 108 THR A N 1
ATOM 874 C CA . THR A 1 108 ? 9.078 -13.273 -20.5 1 85.38 108 THR A CA 1
ATOM 875 C C . THR A 1 108 ? 9.922 -12.938 -19.266 1 85.38 108 THR A C 1
ATOM 877 O O . THR A 1 108 ? 11.148 -13.086 -19.297 1 85.38 108 THR A O 1
ATOM 880 N N . VAL A 1 109 ? 9.234 -12.484 -18.266 1 86.19 109 VAL A N 1
ATOM 881 C CA . VAL A 1 109 ? 9.867 -12.055 -17.016 1 86.19 109 VAL A CA 1
ATOM 882 C C . VAL A 1 109 ? 10.203 -13.273 -16.156 1 86.19 109 VAL A C 1
ATOM 884 O O . VAL A 1 109 ? 9.438 -13.641 -15.266 1 86.19 109 VAL A O 1
ATOM 887 N N . ALA A 1 110 ? 11.227 -13.906 -16.344 1 94.81 110 ALA A N 1
ATOM 888 C CA . ALA A 1 110 ? 11.805 -14.992 -15.57 1 94.81 110 ALA A CA 1
ATOM 889 C C . ALA A 1 110 ? 13.328 -14.859 -15.492 1 94.81 110 ALA A C 1
ATOM 891 O O . ALA A 1 110 ? 13.953 -14.273 -16.375 1 94.81 110 ALA A O 1
ATOM 892 N N . PRO A 1 111 ? 13.875 -15.352 -14.367 1 96.88 111 PRO A N 1
ATOM 893 C CA . PRO A 1 111 ? 15.344 -15.375 -14.352 1 96.88 111 PRO A CA 1
ATOM 894 C C . PRO A 1 111 ? 15.938 -16.203 -15.484 1 96.88 111 PRO A C 1
ATOM 896 O O . PRO A 1 111 ? 15.383 -17.25 -15.828 1 96.88 111 PRO A O 1
ATOM 899 N N . ARG A 1 112 ? 17.062 -15.742 -16.062 1 96.12 112 ARG A N 1
ATOM 900 C CA . ARG A 1 112 ? 17.781 -16.547 -17.047 1 96.12 112 ARG A CA 1
ATOM 901 C C . ARG A 1 112 ? 18.219 -17.891 -16.438 1 96.12 112 ARG A C 1
ATOM 903 O O . ARG A 1 112 ? 18.797 -17.922 -15.344 1 96.12 112 ARG A O 1
ATOM 910 N N . LEU A 1 113 ? 17.891 -18.891 -17.109 1 97.19 113 LEU A N 1
ATOM 911 C CA . LEU A 1 113 ? 18.281 -20.219 -16.656 1 97.19 113 LEU A CA 1
ATOM 912 C C . LEU A 1 113 ? 19.688 -20.562 -17.156 1 97.19 113 LEU A C 1
ATOM 914 O O . LEU A 1 113 ? 19.984 -20.438 -18.344 1 97.19 113 LEU A O 1
ATOM 918 N N . TYR A 1 114 ? 20.547 -21.031 -16.266 1 97.31 114 TYR A N 1
ATOM 919 C CA . TYR A 1 114 ? 21.891 -21.469 -16.641 1 97.31 114 TYR A CA 1
ATOM 920 C C . TYR A 1 114 ? 21.969 -22.984 -16.719 1 97.31 114 TYR A C 1
ATOM 922 O O . TYR A 1 114 ? 22.656 -23.531 -17.578 1 97.31 114 TYR A O 1
ATOM 930 N N . ALA A 1 115 ? 21.297 -23.656 -15.773 1 96.56 115 ALA A N 1
ATOM 931 C CA . ALA A 1 115 ? 21.234 -25.125 -15.773 1 96.56 115 ALA A CA 1
ATOM 932 C C . ALA A 1 115 ? 20.125 -25.625 -14.844 1 96.56 115 ALA A C 1
ATOM 934 O O . ALA A 1 115 ? 19.766 -24.953 -13.875 1 96.56 115 ALA A O 1
ATOM 935 N N . ALA A 1 116 ? 19.594 -26.75 -15.18 1 96.88 116 ALA A N 1
ATOM 936 C CA . ALA A 1 116 ? 18.641 -27.453 -14.32 1 96.88 116 ALA A CA 1
ATOM 937 C C . ALA A 1 116 ? 18.922 -28.953 -14.305 1 96.88 116 ALA A C 1
ATOM 939 O O . ALA A 1 116 ? 19.203 -29.547 -15.352 1 96.88 116 ALA A O 1
ATOM 940 N N . LYS A 1 117 ? 18.969 -29.453 -13.117 1 96.25 117 LYS A N 1
ATOM 941 C CA . LYS A 1 117 ? 19.125 -30.906 -12.953 1 96.25 117 LYS A CA 1
ATOM 942 C C . LYS A 1 117 ? 17.922 -31.5 -12.203 1 96.25 117 LYS A C 1
ATOM 944 O O . LYS A 1 117 ? 17.812 -31.344 -10.984 1 96.25 117 LYS A O 1
ATOM 949 N N . PRO A 1 118 ? 17.078 -32.219 -12.898 1 96.94 118 PRO A N 1
ATOM 950 C CA . PRO A 1 118 ? 15.953 -32.844 -12.219 1 96.94 118 PRO A CA 1
ATOM 951 C C . PRO A 1 118 ? 16.406 -33.906 -11.203 1 96.94 118 PRO A C 1
ATOM 953 O O . PRO A 1 118 ? 17.531 -34.406 -11.297 1 96.94 118 PRO A O 1
ATOM 956 N N . ALA A 1 119 ? 15.562 -34.094 -10.297 1 95 119 ALA A N 1
ATOM 957 C CA . ALA A 1 119 ? 15.828 -35.125 -9.281 1 95 119 ALA A CA 1
ATOM 958 C C . ALA A 1 119 ? 15.109 -36.438 -9.602 1 95 119 ALA A C 1
ATOM 960 O O . ALA A 1 119 ? 13.906 -36.438 -9.883 1 95 119 ALA A O 1
ATOM 961 N N . ILE A 1 120 ? 15.883 -37.469 -9.664 1 90.31 120 ILE A N 1
ATOM 962 C CA . ILE A 1 120 ? 15.281 -38.812 -9.805 1 90.31 120 ILE A CA 1
ATOM 963 C C . ILE A 1 120 ? 15.031 -39.406 -8.422 1 90.31 120 ILE A C 1
ATOM 965 O O . ILE A 1 120 ? 13.914 -39.844 -8.117 1 90.31 120 ILE A O 1
ATOM 969 N N . ASP A 1 121 ? 16 -39.375 -7.574 1 90.94 121 ASP A N 1
ATOM 970 C CA . ASP A 1 121 ? 15.953 -39.75 -6.16 1 90.94 121 ASP A CA 1
ATOM 971 C C . ASP A 1 121 ? 16.484 -38.594 -5.293 1 90.94 121 ASP A C 1
ATOM 973 O O . ASP A 1 121 ? 17.703 -38.438 -5.121 1 90.94 121 ASP A O 1
ATOM 977 N N . VAL A 1 122 ? 15.5 -37.906 -4.629 1 90.88 122 VAL A N 1
ATOM 978 C CA . VAL A 1 122 ? 15.844 -36.688 -3.924 1 90.88 122 VAL A CA 1
ATOM 979 C C . VAL A 1 122 ? 16.75 -37 -2.736 1 90.88 122 VAL A C 1
ATOM 981 O O . VAL A 1 122 ? 17.5 -36.125 -2.266 1 90.88 122 VAL A O 1
ATOM 984 N N . SER A 1 123 ? 16.672 -38.188 -2.223 1 88.12 123 SER A N 1
ATOM 985 C CA . SER A 1 123 ? 17.484 -38.562 -1.08 1 88.12 123 SER A CA 1
ATOM 986 C C . SER A 1 123 ? 18.938 -38.781 -1.49 1 88.12 123 SER A C 1
ATOM 988 O O . SER A 1 123 ? 19.844 -38.625 -0.678 1 88.12 123 SER A O 1
ATOM 990 N N . LYS A 1 124 ? 19.188 -39.156 -2.695 1 88.06 124 LYS A N 1
ATOM 991 C CA . LYS A 1 124 ? 20.547 -39.438 -3.178 1 88.06 124 LYS A CA 1
ATOM 992 C C . LYS A 1 124 ? 21.125 -38.219 -3.9 1 88.06 124 LYS A C 1
ATOM 994 O O . LYS A 1 124 ? 22.297 -37.875 -3.699 1 88.06 124 LYS A O 1
ATOM 999 N N . ASP A 1 125 ? 20.281 -37.656 -4.699 1 89 125 ASP A N 1
ATOM 1000 C CA . ASP A 1 125 ? 20.672 -36.469 -5.465 1 89 125 ASP A CA 1
ATOM 1001 C C . ASP A 1 125 ? 19.5 -35.5 -5.613 1 89 125 ASP A C 1
ATOM 1003 O O . ASP A 1 125 ? 18.688 -35.625 -6.523 1 89 125 ASP A O 1
ATOM 1007 N N . PRO A 1 126 ? 19.453 -34.469 -4.836 1 90.31 126 PRO A N 1
ATOM 1008 C CA . PRO A 1 126 ? 18.297 -33.562 -4.797 1 90.31 126 PRO A CA 1
ATOM 1009 C C . PRO A 1 126 ? 18.219 -32.656 -6.02 1 90.31 126 PRO A C 1
ATOM 1011 O O . PRO A 1 126 ? 17.25 -31.906 -6.172 1 90.31 126 PRO A O 1
ATOM 1014 N N . GLY A 1 127 ? 19.109 -32.719 -6.984 1 93.06 127 GLY A N 1
ATOM 1015 C CA . GLY A 1 127 ? 19.094 -31.844 -8.141 1 93.06 127 GLY A CA 1
ATOM 1016 C C . GLY A 1 127 ? 19.375 -30.391 -7.789 1 93.06 127 GLY A C 1
ATOM 1017 O O . GLY A 1 127 ? 19.781 -30.094 -6.668 1 93.06 127 GLY A O 1
ATOM 1018 N N . TYR A 1 128 ? 19.219 -29.5 -8.766 1 96.31 128 TYR A N 1
ATOM 1019 C CA . TYR A 1 128 ? 19.438 -28.078 -8.555 1 96.31 128 TYR A CA 1
ATOM 1020 C C . TYR A 1 128 ? 18.922 -27.266 -9.734 1 96.31 128 TYR A C 1
ATOM 1022 O O . TYR A 1 128 ? 18.641 -27.812 -10.805 1 96.31 128 TYR A O 1
ATOM 1030 N N . ILE A 1 129 ? 18.641 -26.047 -9.539 1 97.69 129 ILE A N 1
ATOM 1031 C CA . ILE A 1 129 ? 18.359 -25.031 -10.562 1 97.69 129 ILE A CA 1
ATOM 1032 C C . ILE A 1 129 ? 19.328 -23.875 -10.414 1 97.69 129 ILE A C 1
ATOM 1034 O O . ILE A 1 129 ? 19.484 -23.312 -9.32 1 97.69 129 ILE A O 1
ATOM 1038 N N . LEU A 1 130 ? 20.062 -23.547 -11.469 1 97.94 130 LEU A N 1
ATOM 1039 C CA . LEU A 1 130 ? 20.969 -22.406 -11.539 1 97.94 130 LEU A CA 1
ATOM 1040 C C . LEU A 1 130 ? 20.391 -21.297 -12.406 1 97.94 130 LEU A C 1
ATOM 1042 O O . LEU A 1 130 ? 20.078 -21.516 -13.586 1 97.94 130 LEU A O 1
ATOM 1046 N N . MET A 1 131 ? 20.266 -20.109 -11.812 1 97.69 131 MET A N 1
ATOM 1047 C CA . MET A 1 131 ? 19.609 -19.062 -12.586 1 97.69 131 MET A CA 1
ATOM 1048 C C . MET A 1 131 ? 20.188 -17.688 -12.234 1 97.69 131 MET A C 1
ATOM 1050 O O . MET A 1 131 ? 21 -17.578 -11.312 1 97.69 131 MET A O 1
ATOM 1054 N N . GLU A 1 132 ? 19.797 -16.734 -12.961 1 96.75 132 GLU A N 1
ATOM 1055 C CA . GLU A 1 132 ? 20.25 -15.352 -12.828 1 96.75 132 GLU A CA 1
ATOM 1056 C C . GLU A 1 132 ? 19.984 -14.812 -11.422 1 96.75 132 GLU A C 1
ATOM 1058 O O . GLU A 1 132 ? 18.922 -15.062 -10.852 1 96.75 132 GLU A O 1
ATOM 1063 N N . SER A 1 133 ? 20.953 -14.164 -10.844 1 97.25 133 SER A N 1
ATOM 1064 C CA . SER A 1 133 ? 20.812 -13.477 -9.562 1 97.25 133 SER A CA 1
ATOM 1065 C C . SER A 1 133 ? 20.438 -12.016 -9.75 1 97.25 133 SER A C 1
ATOM 1067 O O . SER A 1 133 ? 21 -11.328 -10.602 1 97.25 133 SER A O 1
ATOM 1069 N N . PHE A 1 134 ? 19.469 -11.562 -8.906 1 96.06 134 PHE A N 1
ATOM 1070 C CA . PHE A 1 134 ? 19.078 -10.164 -8.93 1 96.06 134 PHE A CA 1
ATOM 1071 C C . PHE A 1 134 ? 19.531 -9.445 -7.664 1 96.06 134 PHE A C 1
ATOM 1073 O O . PHE A 1 134 ? 19.125 -8.32 -7.398 1 96.06 134 PHE A O 1
ATOM 1080 N N . VAL A 1 135 ? 20.312 -10.141 -6.934 1 94.88 135 VAL A N 1
ATOM 1081 C CA . VAL A 1 135 ? 20.75 -9.602 -5.648 1 94.88 135 VAL A CA 1
ATOM 1082 C C . VAL A 1 135 ? 21.406 -8.234 -5.852 1 94.88 135 VAL A C 1
ATOM 1084 O O . VAL A 1 135 ? 22.266 -8.07 -6.727 1 94.88 135 VAL A O 1
ATOM 1087 N N . GLY A 1 136 ? 20.922 -7.254 -5.078 1 92.31 136 GLY A N 1
ATOM 1088 C CA . GLY A 1 136 ? 21.469 -5.906 -5.148 1 92.31 136 GLY A CA 1
ATOM 1089 C C . GLY A 1 136 ? 20.766 -5.031 -6.16 1 92.31 136 GLY A C 1
ATOM 1090 O O . GLY A 1 136 ? 20.891 -3.805 -6.133 1 92.31 136 GLY A O 1
ATOM 1091 N N . ARG A 1 137 ? 19.953 -5.609 -7.062 1 93.5 137 ARG A N 1
ATOM 1092 C CA . ARG A 1 137 ? 19.312 -4.863 -8.141 1 93.5 137 ARG A CA 1
ATOM 1093 C C . ARG A 1 137 ? 17.797 -4.91 -8.008 1 93.5 137 ARG A C 1
ATOM 1095 O O . ARG A 1 137 ? 17.094 -4.031 -8.516 1 93.5 137 ARG A O 1
ATOM 1102 N N . ALA A 1 138 ? 17.312 -5.98 -7.488 1 93.69 138 ALA A N 1
ATOM 1103 C CA . ALA A 1 138 ? 15.883 -6.234 -7.328 1 93.69 138 ALA A CA 1
ATOM 1104 C C . ALA A 1 138 ? 15.609 -7.051 -6.066 1 93.69 138 ALA A C 1
ATOM 1106 O O . ALA A 1 138 ? 16.547 -7.531 -5.418 1 93.69 138 ALA A O 1
ATOM 1107 N N . SER A 1 139 ? 14.359 -7.043 -5.684 1 92.44 139 SER A N 1
ATOM 1108 C CA . SER A 1 139 ? 14 -7.762 -4.465 1 92.44 139 SER A CA 1
ATOM 1109 C C . SER A 1 139 ? 12.602 -8.359 -4.566 1 92.44 139 SER A C 1
ATOM 1111 O O . SER A 1 139 ? 11.766 -7.879 -5.336 1 92.44 139 SER A O 1
ATOM 1113 N N . VAL A 1 140 ? 12.422 -9.438 -3.773 1 91.12 140 VAL A N 1
ATOM 1114 C CA . VAL A 1 140 ? 11.094 -10.047 -3.67 1 91.12 140 VAL A CA 1
ATOM 1115 C C . VAL A 1 140 ? 10.148 -9.102 -2.928 1 91.12 140 VAL A C 1
ATOM 1117 O O . VAL A 1 140 ? 10.586 -8.305 -2.092 1 91.12 140 VAL A O 1
ATOM 1120 N N . LEU A 1 141 ? 8.883 -9.234 -3.252 1 87.62 141 LEU A N 1
ATOM 1121 C CA . LEU A 1 141 ? 7.855 -8.477 -2.549 1 87.62 141 LEU A CA 1
ATOM 1122 C C . LEU A 1 141 ? 7.273 -9.289 -1.396 1 87.62 141 LEU A C 1
ATOM 1124 O O . LEU A 1 141 ? 7.535 -10.492 -1.283 1 87.62 141 LEU A O 1
ATOM 1128 N N . GLY A 1 142 ? 6.559 -8.68 -0.598 1 85.19 142 GLY A N 1
ATOM 1129 C CA . GLY A 1 142 ? 5.84 -9.375 0.457 1 85.19 142 GLY A CA 1
ATOM 1130 C C . GLY A 1 142 ? 4.559 -10.031 -0.024 1 85.19 142 GLY A C 1
ATOM 1131 O O . GLY A 1 142 ? 3.91 -9.531 -0.946 1 85.19 142 GLY A O 1
ATOM 1132 N N . VAL A 1 143 ? 4.164 -11.086 0.658 1 83.19 143 VAL A N 1
ATOM 1133 C CA . VAL A 1 143 ? 2.98 -11.852 0.272 1 83.19 143 VAL A CA 1
ATOM 1134 C C . VAL A 1 143 ? 1.763 -10.93 0.232 1 83.19 143 VAL A C 1
ATOM 1136 O O . VAL A 1 143 ? 0.995 -10.953 -0.733 1 83.19 143 VAL A O 1
ATOM 1139 N N . PHE A 1 144 ? 1.658 -10.055 1.299 1 79.31 144 PHE A N 1
ATOM 1140 C CA . PHE A 1 144 ? 0.479 -9.211 1.41 1 79.31 144 PHE A CA 1
ATOM 1141 C C . PHE A 1 144 ? 0.866 -7.734 1.357 1 79.31 144 PHE A C 1
ATOM 1143 O O . PHE A 1 144 ? 0.282 -6.91 2.062 1 79.31 144 PHE A O 1
ATOM 1150 N N . THR A 1 145 ? 1.868 -7.512 0.569 1 76.81 145 THR A N 1
ATOM 1151 C CA . THR A 1 145 ? 2.26 -6.125 0.35 1 76.81 145 THR A CA 1
ATOM 1152 C C . THR A 1 145 ? 1.098 -5.32 -0.222 1 76.81 145 THR A C 1
ATOM 1154 O O . THR A 1 145 ? 0.346 -5.816 -1.064 1 76.81 145 THR A O 1
ATOM 1157 N N . ALA A 1 146 ? 1.002 -4.16 0.243 1 74.69 146 ALA A N 1
ATOM 1158 C CA . ALA A 1 146 ? -0.016 -3.256 -0.284 1 74.69 146 ALA A CA 1
ATOM 1159 C C . ALA A 1 146 ? 0.229 -2.955 -1.76 1 74.69 146 ALA A C 1
ATOM 1161 O O . ALA A 1 146 ? 1.36 -2.68 -2.166 1 74.69 146 ALA A O 1
ATOM 1162 N N . THR A 1 147 ? -0.83 -3.137 -2.516 1 84.94 147 THR A N 1
ATOM 1163 C CA . THR A 1 147 ? -0.702 -2.926 -3.955 1 84.94 147 THR A CA 1
ATOM 1164 C C . THR A 1 147 ? -1.465 -1.678 -4.387 1 84.94 147 THR A C 1
ATOM 1166 O O . THR A 1 147 ? -2.549 -1.395 -3.871 1 84.94 147 THR A O 1
ATOM 1169 N N . THR A 1 148 ? -0.823 -0.949 -5.266 1 85.19 148 THR A N 1
ATOM 1170 C CA . THR A 1 148 ? -1.491 0.173 -5.918 1 85.19 148 THR A CA 1
ATOM 1171 C C . THR A 1 148 ? -2.178 -0.279 -7.203 1 85.19 148 THR A C 1
ATOM 1173 O O . THR A 1 148 ? -1.947 -1.393 -7.68 1 85.19 148 THR A O 1
ATOM 1176 N N . ASP A 1 149 ? -3.004 0.621 -7.746 1 89.56 149 ASP A N 1
ATOM 1177 C CA . ASP A 1 149 ? -3.65 0.323 -9.016 1 89.56 149 ASP A CA 1
ATOM 1178 C C . ASP A 1 149 ? -2.617 0.022 -10.102 1 89.56 149 ASP A C 1
ATOM 1180 O O . ASP A 1 149 ? -2.77 -0.935 -10.867 1 89.56 149 ASP A O 1
ATOM 1184 N N . GLN A 1 150 ? -1.577 0.784 -10.094 1 88.88 150 GLN A N 1
ATOM 1185 C CA . GLN A 1 150 ? -0.551 0.632 -11.117 1 88.88 150 GLN A CA 1
ATOM 1186 C C . GLN A 1 150 ? 0.181 -0.699 -10.969 1 88.88 150 GLN A C 1
ATOM 1188 O O . GLN A 1 150 ? 0.541 -1.328 -11.969 1 88.88 150 GLN A O 1
ATOM 1193 N N . HIS A 1 151 ? 0.411 -1.062 -9.773 1 89.56 151 HIS A N 1
ATOM 1194 C CA . HIS A 1 151 ? 1.034 -2.359 -9.539 1 89.56 151 HIS A CA 1
ATOM 1195 C C . HIS A 1 151 ? 0.18 -3.492 -10.102 1 89.56 151 HIS A C 1
ATOM 1197 O O . HIS A 1 151 ? 0.7 -4.41 -10.742 1 89.56 151 HIS A O 1
ATOM 1203 N N . CYS A 1 152 ? -1.101 -3.414 -9.844 1 94.5 152 CYS A N 1
ATOM 1204 C CA . CYS A 1 152 ? -2.029 -4.434 -10.32 1 94.5 152 CYS A CA 1
ATOM 1205 C C . CYS A 1 152 ? -2.035 -4.492 -11.844 1 94.5 152 CYS A C 1
ATOM 1207 O O . CYS A 1 152 ? -1.994 -5.578 -12.43 1 94.5 152 CYS A O 1
ATOM 1209 N N . LEU A 1 153 ? -2.049 -3.346 -12.469 1 95.69 153 LEU A N 1
ATOM 1210 C CA . LEU A 1 153 ? -2.059 -3.285 -13.93 1 95.69 153 LEU A CA 1
ATOM 1211 C C . LEU A 1 153 ? -0.755 -3.83 -14.508 1 95.69 153 LEU A C 1
ATOM 1213 O O . LEU A 1 153 ? -0.764 -4.523 -15.523 1 95.69 153 LEU A O 1
ATOM 1217 N N . ASN A 1 154 ? 0.288 -3.521 -13.836 1 94.06 154 ASN A N 1
ATOM 1218 C CA . ASN A 1 154 ? 1.586 -4 -14.297 1 94.06 154 ASN A CA 1
ATOM 1219 C C . ASN A 1 154 ? 1.682 -5.52 -14.227 1 94.06 154 ASN A C 1
ATOM 1221 O O . ASN A 1 154 ? 2.236 -6.156 -15.125 1 94.06 154 ASN A O 1
ATOM 1225 N N . VAL A 1 155 ? 1.229 -6.062 -13.117 1 96.38 155 VAL A N 1
ATOM 1226 C CA . VAL A 1 155 ? 1.235 -7.516 -12.984 1 96.38 155 VAL A CA 1
ATOM 1227 C C . VAL A 1 155 ? 0.351 -8.141 -14.062 1 96.38 155 VAL A C 1
ATOM 1229 O O . VAL A 1 155 ? 0.737 -9.117 -14.703 1 96.38 155 VAL A O 1
ATOM 1232 N N . ALA A 1 156 ? -0.823 -7.535 -14.305 1 98.12 156 ALA A N 1
ATOM 1233 C CA . ALA A 1 156 ? -1.718 -8.016 -15.352 1 98.12 156 ALA A CA 1
ATOM 1234 C C . ALA A 1 156 ? -1.033 -7.98 -16.719 1 98.12 156 ALA A C 1
ATOM 1236 O O . ALA A 1 156 ? -1.165 -8.922 -17.516 1 98.12 156 ALA A O 1
ATOM 1237 N N . ARG A 1 157 ? -0.359 -6.918 -16.953 1 97.25 157 ARG A N 1
ATOM 1238 C CA . ARG A 1 157 ? 0.373 -6.77 -18.203 1 97.25 157 ARG A CA 1
ATOM 1239 C C . ARG A 1 157 ? 1.402 -7.883 -18.375 1 97.25 157 ARG A C 1
ATOM 1241 O O . ARG A 1 157 ? 1.495 -8.5 -19.438 1 97.25 157 ARG A O 1
ATOM 1248 N N . GLN A 1 158 ? 2.15 -8.141 -17.312 1 97.31 158 GLN A N 1
ATOM 1249 C CA . GLN A 1 158 ? 3.188 -9.164 -17.391 1 97.31 158 GLN A CA 1
ATOM 1250 C C . GLN A 1 158 ? 2.578 -10.547 -17.578 1 97.31 158 GLN A C 1
ATOM 1252 O O . GLN A 1 158 ? 3.145 -11.391 -18.281 1 97.31 158 GLN A O 1
ATOM 1257 N N . LEU A 1 159 ? 1.47 -10.797 -16.984 1 98.25 159 LEU A N 1
ATOM 1258 C CA . LEU A 1 159 ? 0.791 -12.07 -17.156 1 98.25 159 LEU A CA 1
ATOM 1259 C C . LEU A 1 159 ? 0.254 -12.227 -18.578 1 98.25 159 LEU A C 1
ATOM 1261 O O . LEU A 1 159 ? 0.304 -13.312 -19.156 1 98.25 159 LEU A O 1
ATOM 1265 N N . GLY A 1 160 ? -0.307 -11.109 -19.109 1 98.19 160 GLY A N 1
ATOM 1266 C CA . GLY A 1 160 ? -0.723 -11.141 -20.5 1 98.19 160 GLY A CA 1
ATOM 1267 C C . GLY A 1 160 ? 0.416 -11.438 -21.469 1 98.19 160 GLY A C 1
ATOM 1268 O O . GLY A 1 160 ? 0.259 -12.227 -22.391 1 98.19 160 GLY A O 1
ATOM 1269 N N . LYS A 1 161 ? 1.511 -10.789 -21.234 1 97.5 161 LYS A N 1
ATOM 1270 C CA . LYS A 1 161 ? 2.697 -11.023 -22.047 1 97.5 161 LYS A CA 1
ATOM 1271 C C . LYS A 1 161 ? 3.172 -12.469 -21.922 1 97.5 161 LYS A C 1
ATOM 1273 O O . LYS A 1 161 ? 3.566 -13.086 -22.922 1 97.5 161 LYS A O 1
ATOM 1278 N N . LEU A 1 162 ? 3.182 -12.977 -20.703 1 97.62 162 LEU A N 1
ATOM 1279 C CA . LEU A 1 162 ? 3.559 -14.367 -20.469 1 97.62 162 LEU A CA 1
ATOM 1280 C C . LEU A 1 162 ? 2.697 -15.312 -21.297 1 97.62 162 LEU A C 1
ATOM 1282 O O . LEU A 1 162 ? 3.219 -16.203 -21.969 1 97.62 162 LEU A O 1
ATOM 1286 N N . ARG A 1 163 ? 1.444 -15.148 -21.281 1 97.62 163 ARG A N 1
ATOM 1287 C CA . ARG A 1 163 ? 0.547 -15.992 -22.062 1 97.62 163 ARG A CA 1
ATOM 1288 C C . ARG A 1 163 ? 0.865 -15.906 -23.547 1 97.62 163 ARG A C 1
ATOM 1290 O O . ARG A 1 163 ? 0.879 -16.922 -24.234 1 97.62 163 ARG A O 1
ATOM 1297 N N . ALA A 1 164 ? 1.061 -14.664 -23.969 1 97.75 164 ALA A N 1
ATOM 1298 C CA . ALA A 1 164 ? 1.368 -14.445 -25.391 1 97.75 164 ALA A CA 1
ATOM 1299 C C . ALA A 1 164 ? 2.631 -15.195 -25.797 1 97.75 164 ALA A C 1
ATOM 1301 O O . ALA A 1 164 ? 2.648 -15.875 -26.828 1 97.75 164 ALA A O 1
ATOM 1302 N N . GLU A 1 165 ? 3.635 -15.07 -25.016 1 96.5 165 GLU A N 1
ATOM 1303 C CA . GLU A 1 165 ? 4.93 -15.664 -25.344 1 96.5 165 GLU A CA 1
ATOM 1304 C C . GLU A 1 165 ? 4.875 -17.188 -25.266 1 96.5 165 GLU A C 1
ATOM 1306 O O . GLU A 1 165 ? 5.496 -17.875 -26.078 1 96.5 165 GLU A O 1
ATOM 1311 N N . VAL A 1 166 ? 4.207 -17.719 -24.281 1 96.62 166 VAL A N 1
ATOM 1312 C CA . VAL A 1 166 ? 4.094 -19.156 -24.094 1 96.62 166 VAL A CA 1
ATOM 1313 C C . VAL A 1 166 ? 3.32 -19.781 -25.25 1 96.62 166 VAL A C 1
ATOM 1315 O O . VAL A 1 166 ? 3.541 -20.938 -25.594 1 96.62 166 VAL A O 1
ATOM 1318 N N . ALA A 1 167 ? 2.461 -19.016 -25.875 1 95.38 167 ALA A N 1
ATOM 1319 C CA . ALA A 1 167 ? 1.672 -19.516 -27 1 95.38 167 ALA A CA 1
ATOM 1320 C C . ALA A 1 167 ? 2.572 -19.906 -28.156 1 95.38 167 ALA A C 1
ATOM 1322 O O . ALA A 1 167 ? 2.168 -20.688 -29.031 1 95.38 167 ALA A O 1
ATOM 1323 N N . ALA A 1 168 ? 3.754 -19.375 -28.172 1 93.19 168 ALA A N 1
ATOM 1324 C CA . ALA A 1 168 ? 4.688 -19.672 -29.25 1 93.19 168 ALA A CA 1
ATOM 1325 C C . ALA A 1 168 ? 5.402 -21 -29 1 93.19 168 ALA A C 1
ATOM 1327 O O . ALA A 1 168 ? 6.004 -21.578 -29.922 1 93.19 168 ALA A O 1
ATOM 1328 N N . VAL A 1 169 ? 5.398 -21.516 -27.797 1 95.19 169 VAL A N 1
ATOM 1329 C CA . VAL A 1 169 ? 5.98 -22.797 -27.453 1 95.19 169 VAL A CA 1
ATOM 1330 C C . VAL A 1 169 ? 5.02 -23.922 -27.844 1 95.19 169 VAL A C 1
ATOM 1332 O O . VAL A 1 169 ? 3.805 -23.797 -27.672 1 95.19 169 VAL A O 1
ATOM 1335 N N . PRO A 1 170 ? 5.543 -25.031 -28.484 1 95.56 170 PRO A N 1
ATOM 1336 C CA . PRO A 1 170 ? 4.637 -26.125 -28.828 1 95.56 170 PRO A CA 1
ATOM 1337 C C . PRO A 1 170 ? 3.809 -26.609 -27.641 1 95.56 170 PRO A C 1
ATOM 1339 O O . PRO A 1 170 ? 4.363 -26.969 -26.609 1 95.56 170 PRO A O 1
ATOM 1342 N N . PHE A 1 171 ? 2.547 -26.609 -27.859 1 95.75 171 PHE A N 1
ATOM 1343 C CA . PHE A 1 171 ? 1.585 -26.875 -26.797 1 95.75 171 PHE A CA 1
ATOM 1344 C C . PHE A 1 171 ? 1.826 -28.25 -26.188 1 95.75 171 PHE A C 1
ATOM 1346 O O . PHE A 1 171 ? 1.646 -28.453 -24.984 1 95.75 171 PHE A O 1
ATOM 1353 N N . GLU A 1 172 ? 2.318 -29.188 -26.938 1 96.19 172 GLU A N 1
ATOM 1354 C CA . GLU A 1 172 ? 2.527 -30.562 -26.516 1 96.19 172 GLU A CA 1
ATOM 1355 C C . GLU A 1 172 ? 3.625 -30.656 -25.453 1 96.19 172 GLU A C 1
ATOM 1357 O O . GLU A 1 172 ? 3.689 -31.625 -24.703 1 96.19 172 GLU A O 1
ATOM 1362 N N . GLU A 1 173 ? 4.422 -29.625 -25.359 1 96.62 173 GLU A N 1
ATOM 1363 C CA . GLU A 1 173 ? 5.535 -29.641 -24.422 1 96.62 173 GLU A CA 1
ATOM 1364 C C . GLU A 1 173 ? 5.047 -29.484 -22.984 1 96.62 173 GLU A C 1
ATOM 1366 O O . GLU A 1 173 ? 5.754 -29.844 -22.047 1 96.62 173 GLU A O 1
ATOM 1371 N N . TYR A 1 174 ? 3.873 -28.938 -22.781 1 97.38 174 TYR A N 1
ATOM 1372 C CA . TYR A 1 174 ? 3.447 -28.688 -21.406 1 97.38 174 TYR A CA 1
ATOM 1373 C C . TYR A 1 174 ? 1.96 -28.969 -21.234 1 97.38 174 TYR A C 1
ATOM 1375 O O . TYR A 1 174 ? 1.406 -28.797 -20.156 1 97.38 174 TYR A O 1
ATOM 1383 N N . SER A 1 175 ? 1.262 -29.5 -22.219 1 96.88 175 SER A N 1
ATOM 1384 C CA . SER A 1 175 ? -0.184 -29.703 -22.219 1 96.88 175 SER A CA 1
ATOM 1385 C C . SER A 1 175 ? -0.604 -30.719 -21.172 1 96.88 175 SER A C 1
ATOM 1387 O O . SER A 1 175 ? -1.74 -30.703 -20.703 1 96.88 175 SER A O 1
ATOM 1389 N N . ASP A 1 176 ? 0.296 -31.562 -20.766 1 95.69 176 ASP A N 1
ATOM 1390 C CA . ASP A 1 176 ? -0.061 -32.656 -19.859 1 95.69 176 ASP A CA 1
ATOM 1391 C C . ASP A 1 176 ? 0.26 -32.281 -18.422 1 95.69 176 ASP A C 1
ATOM 1393 O O . ASP A 1 176 ? 0.019 -33.094 -17.5 1 95.69 176 ASP A O 1
ATOM 1397 N N . TRP A 1 177 ? 0.812 -31.141 -18.188 1 97.12 177 TRP A N 1
ATOM 1398 C CA . TRP A 1 177 ? 1.161 -30.734 -16.828 1 97.12 177 TRP A CA 1
ATOM 1399 C C . TRP A 1 177 ? -0.091 -30.516 -15.984 1 97.12 177 TRP A C 1
ATOM 1401 O O . TRP A 1 177 ? -0.915 -29.656 -16.297 1 97.12 177 TRP A O 1
ATOM 1411 N N . ASN A 1 178 ? -0.241 -31.297 -14.922 1 93.81 178 ASN A N 1
ATOM 1412 C CA . ASN A 1 178 ? -1.313 -31.141 -13.945 1 93.81 178 ASN A CA 1
ATOM 1413 C C . ASN A 1 178 ? -0.847 -30.359 -12.727 1 93.81 178 ASN A C 1
ATOM 1415 O O . ASN A 1 178 ? 0.347 -30.328 -12.422 1 93.81 178 ASN A O 1
ATOM 1419 N N . ASP A 1 179 ? -1.83 -29.766 -12.047 1 91.31 179 ASP A N 1
ATOM 1420 C CA . ASP A 1 179 ? -1.507 -29.125 -10.773 1 91.31 179 ASP A CA 1
ATOM 1421 C C . ASP A 1 179 ? -1.026 -30.156 -9.75 1 91.31 179 ASP A C 1
ATOM 1423 O O . ASP A 1 179 ? -1.794 -31.031 -9.328 1 91.31 179 ASP A O 1
ATOM 1427 N N . PRO A 1 180 ? 0.174 -30.062 -9.32 1 87.31 180 PRO A N 1
ATOM 1428 C CA . PRO A 1 180 ? 0.722 -31.109 -8.445 1 87.31 180 PRO A CA 1
ATOM 1429 C C . PRO A 1 180 ? 0.238 -30.984 -7.004 1 87.31 180 PRO A C 1
ATOM 1431 O O . PRO A 1 180 ? 0.335 -31.938 -6.234 1 87.31 180 PRO A O 1
ATOM 1434 N N . PHE A 1 181 ? -0.232 -29.906 -6.664 1 85.44 181 PHE A N 1
ATOM 1435 C CA . PHE A 1 181 ? -0.574 -29.641 -5.273 1 85.44 181 PHE A CA 1
ATOM 1436 C C . PHE A 1 181 ? -2.059 -29.875 -5.023 1 85.44 181 PHE A C 1
ATOM 1438 O O . PHE A 1 181 ? -2.43 -30.766 -4.254 1 85.44 181 PHE A O 1
ATOM 1445 N N . ARG A 1 182 ? -2.939 -29.281 -5.75 1 86 182 ARG A N 1
ATOM 1446 C CA . ARG A 1 182 ? -4.375 -29.328 -5.488 1 86 182 ARG A CA 1
ATOM 1447 C C . ARG A 1 182 ? -5 -30.578 -6.113 1 86 182 ARG A C 1
ATOM 1449 O O . ARG A 1 182 ? -5.93 -31.156 -5.547 1 86 182 ARG A O 1
ATOM 1456 N N . ILE A 1 183 ? -4.445 -30.859 -7.27 1 84.56 183 ILE A N 1
ATOM 1457 C CA . ILE A 1 183 ? -5.082 -31.922 -8.031 1 84.56 183 ILE A CA 1
ATOM 1458 C C . ILE A 1 183 ? -4.355 -33.25 -7.781 1 84.56 183 ILE A C 1
ATOM 1460 O O . ILE A 1 183 ? -4.945 -34.188 -7.258 1 84.56 183 ILE A O 1
ATOM 1464 N N . ASP A 1 184 ? -3.094 -33.312 -7.941 1 82.62 184 ASP A N 1
ATOM 1465 C CA . ASP A 1 184 ? -2.371 -34.594 -7.855 1 82.62 184 ASP A CA 1
ATOM 1466 C C . ASP A 1 184 ? -2.244 -35.062 -6.406 1 82.62 184 ASP A C 1
ATOM 1468 O O . ASP A 1 184 ? -2.475 -36.219 -6.098 1 82.62 184 ASP A O 1
ATOM 1472 N N . ALA A 1 185 ? -1.934 -34.094 -5.477 1 76.94 185 ALA A N 1
ATOM 1473 C CA . ALA A 1 185 ? -1.738 -34.438 -4.07 1 76.94 185 ALA A CA 1
ATOM 1474 C C . ALA A 1 185 ? -3.07 -34.5 -3.326 1 76.94 185 ALA A C 1
ATOM 1476 O O . ALA A 1 185 ? -3.152 -35.031 -2.225 1 76.94 185 ALA A O 1
ATOM 1477 N N . ASP A 1 186 ? -4.152 -34 -3.863 1 78.38 186 ASP A N 1
ATOM 1478 C CA . ASP A 1 186 ? -5.496 -34 -3.299 1 78.38 186 ASP A CA 1
ATOM 1479 C C . ASP A 1 186 ? -5.477 -33.5 -1.848 1 78.38 186 ASP A C 1
ATOM 1481 O O . ASP A 1 186 ? -5.984 -34.188 -0.957 1 78.38 186 ASP A O 1
ATOM 1485 N N . MET A 1 187 ? -4.938 -32.406 -1.666 1 76.5 187 MET A N 1
ATOM 1486 C CA . MET A 1 187 ? -4.73 -31.891 -0.31 1 76.5 187 MET A CA 1
ATOM 1487 C C . MET A 1 187 ? -5.941 -31.094 0.168 1 76.5 187 MET A C 1
ATOM 1489 O O . MET A 1 187 ? -5.945 -30.578 1.284 1 76.5 187 MET A O 1
ATOM 1493 N N . VAL A 1 188 ? -6.992 -31.078 -0.531 1 79.56 188 VAL A N 1
ATOM 1494 C CA . VAL A 1 188 ? -8.109 -30.188 -0.292 1 79.56 188 VAL A CA 1
ATOM 1495 C C . VAL A 1 188 ? -8.742 -30.484 1.062 1 79.56 188 VAL A C 1
ATOM 1497 O O . VAL A 1 188 ? -8.828 -29.609 1.93 1 79.56 188 VAL A O 1
ATOM 1500 N N . GLN A 1 189 ? -9.062 -31.734 1.224 1 82.06 189 GLN A N 1
ATOM 1501 C CA . GLN A 1 189 ? -9.789 -32.094 2.438 1 82.06 189 GLN A CA 1
ATOM 1502 C C . GLN A 1 189 ? -8.906 -31.922 3.674 1 82.06 189 GLN A C 1
ATOM 1504 O O . GLN A 1 189 ? -9.375 -31.422 4.703 1 82.06 189 GLN A O 1
ATOM 1509 N N . SER A 1 190 ? -7.727 -32.312 3.564 1 83.56 190 SER A N 1
ATOM 1510 C CA . SER A 1 190 ? -6.805 -32.219 4.691 1 83.56 190 SER A CA 1
ATOM 1511 C C . SER A 1 190 ? -6.629 -30.75 5.113 1 83.56 190 SER A C 1
ATOM 1513 O O . SER A 1 190 ? -6.613 -30.438 6.309 1 83.56 190 SER A O 1
ATOM 1515 N N . LEU A 1 191 ? -6.535 -29.891 4.188 1 84 191 LEU A N 1
ATOM 1516 C CA . LEU A 1 191 ? -6.355 -28.469 4.48 1 84 191 LEU A CA 1
ATOM 1517 C C . LEU A 1 191 ? -7.605 -27.891 5.129 1 84 191 LEU A C 1
ATOM 1519 O O . LEU A 1 191 ? -7.512 -27.094 6.07 1 84 191 LEU A O 1
ATOM 1523 N N . LEU A 1 192 ? -8.742 -28.297 4.625 1 86.38 192 LEU A N 1
ATOM 1524 C CA . LEU A 1 192 ? -10 -27.812 5.195 1 86.38 192 LEU A CA 1
ATOM 1525 C C . LEU A 1 192 ? -10.148 -28.281 6.637 1 86.38 192 LEU A C 1
ATOM 1527 O O . LEU A 1 192 ? -10.508 -27.484 7.516 1 86.38 192 LEU A O 1
ATOM 1531 N N . ASP A 1 193 ? -9.883 -29.484 6.824 1 87.19 193 ASP A N 1
ATOM 1532 C CA . ASP A 1 193 ? -10.008 -30.062 8.164 1 87.19 193 ASP A CA 1
ATOM 1533 C C . ASP A 1 193 ? -9.078 -29.359 9.148 1 87.19 193 ASP A C 1
ATOM 1535 O O . ASP A 1 193 ? -9.445 -29.156 10.312 1 87.19 193 ASP A O 1
ATOM 1539 N N . GLN A 1 194 ? -8.031 -28.969 8.672 1 86.44 194 GLN A N 1
ATOM 1540 C CA . GLN A 1 194 ? -6.996 -28.438 9.547 1 86.44 194 GLN A CA 1
ATOM 1541 C C . GLN A 1 194 ? -7.203 -26.938 9.797 1 86.44 194 GLN A C 1
ATOM 1543 O O . GLN A 1 194 ? -6.883 -26.438 10.883 1 86.44 194 GLN A O 1
ATOM 1548 N N . HIS A 1 195 ? -7.742 -26.219 8.852 1 92.19 195 HIS A N 1
ATOM 1549 C CA . HIS A 1 195 ? -7.535 -24.766 8.945 1 92.19 195 HIS A CA 1
ATOM 1550 C C . HIS A 1 195 ? -8.859 -24.016 8.906 1 92.19 195 HIS A C 1
ATOM 1552 O O . HIS A 1 195 ? -8.922 -22.844 9.281 1 92.19 195 HIS A O 1
ATOM 1558 N N . LEU A 1 196 ? -9.953 -24.672 8.523 1 94.69 196 LEU A N 1
ATOM 1559 C CA . LEU A 1 196 ? -11.234 -23.984 8.359 1 94.69 196 LEU A CA 1
ATOM 1560 C C . LEU A 1 196 ? -11.703 -23.391 9.68 1 94.69 196 LEU A C 1
ATOM 1562 O O . LEU A 1 196 ? -12.289 -22.312 9.703 1 94.69 196 LEU A O 1
ATOM 1566 N N . GLN A 1 197 ? -11.406 -24.062 10.75 1 95.19 197 GLN A N 1
ATOM 1567 C CA . GLN A 1 197 ? -11.914 -23.656 12.055 1 95.19 197 GLN A CA 1
ATOM 1568 C C . GLN A 1 197 ? -11.367 -22.281 12.453 1 95.19 197 GLN A C 1
ATOM 1570 O O . GLN A 1 197 ? -12.047 -21.516 13.125 1 95.19 197 GLN A O 1
ATOM 1575 N N . SER A 1 198 ? -10.141 -22 12.078 1 95 198 SER A N 1
ATOM 1576 C CA . SER A 1 198 ? -9.539 -20.703 12.391 1 95 198 SER A CA 1
ATOM 1577 C C . SER A 1 198 ? -10.375 -19.547 11.844 1 95 198 SER A C 1
ATOM 1579 O O . SER A 1 198 ? -10.531 -18.516 12.5 1 95 198 SER A O 1
ATOM 1581 N N . LEU A 1 199 ? -10.891 -19.703 10.664 1 96.25 199 LEU A N 1
ATOM 1582 C CA . LEU A 1 199 ? -11.734 -18.703 10.031 1 96.25 199 LEU A CA 1
ATOM 1583 C C . LEU A 1 199 ? -13.055 -18.547 10.773 1 96.25 199 LEU A C 1
ATOM 1585 O O . LEU A 1 199 ? -13.492 -17.422 11.055 1 96.25 199 LEU A O 1
ATOM 1589 N N . LEU A 1 200 ? -13.656 -19.672 11.102 1 97.25 200 LEU A N 1
ATOM 1590 C CA . LEU A 1 200 ? -14.938 -19.656 11.797 1 97.25 200 LEU A CA 1
ATOM 1591 C C . LEU A 1 200 ? -14.789 -19.109 13.211 1 97.25 200 LEU A C 1
ATOM 1593 O O . LEU A 1 200 ? -15.664 -18.406 13.703 1 97.25 200 LEU A O 1
ATOM 1597 N N . ASP A 1 201 ? -13.688 -19.422 13.844 1 96.31 201 ASP A N 1
ATOM 1598 C CA . ASP A 1 201 ? -13.414 -18.906 15.188 1 96.31 201 ASP A CA 1
ATOM 1599 C C . ASP A 1 201 ? -13.242 -17.391 15.188 1 96.31 201 ASP A C 1
ATOM 1601 O O . ASP A 1 201 ? -13.562 -16.719 16.172 1 96.31 201 ASP A O 1
ATOM 1605 N N . TYR A 1 202 ? -12.719 -16.891 14.172 1 95.5 202 TYR A N 1
ATOM 1606 C CA . TYR A 1 202 ? -12.492 -15.453 14.086 1 95.5 202 TYR A CA 1
ATOM 1607 C C . TYR A 1 202 ? -13.82 -14.688 14.086 1 95.5 202 TYR A C 1
ATOM 1609 O O . TYR A 1 202 ? -13.977 -13.703 14.812 1 95.5 202 TYR A O 1
ATOM 1617 N N . ASP A 1 203 ? -14.773 -15.117 13.281 1 96.31 203 ASP A N 1
ATOM 1618 C CA . ASP A 1 203 ? -16.094 -14.5 13.203 1 96.31 203 ASP A CA 1
ATOM 1619 C C . ASP A 1 203 ? -17.109 -15.469 12.602 1 96.31 203 ASP A C 1
ATOM 1621 O O . ASP A 1 203 ? -17.375 -15.438 11.391 1 96.31 203 ASP A O 1
ATOM 1625 N N . ASN A 1 204 ? -17.734 -16.188 13.398 1 97.31 204 ASN A N 1
ATOM 1626 C CA . ASN A 1 204 ? -18.656 -17.219 12.961 1 97.31 204 ASN A CA 1
ATOM 1627 C C . ASN A 1 204 ? -19.875 -16.641 12.25 1 97.31 204 ASN A C 1
ATOM 1629 O O . ASN A 1 204 ? -20.344 -17.188 11.258 1 97.31 204 ASN A O 1
ATOM 1633 N N . GLU A 1 205 ? -20.391 -15.586 12.742 1 95.94 205 GLU A N 1
ATOM 1634 C CA . GLU A 1 205 ? -21.594 -14.977 12.172 1 95.94 205 GLU A CA 1
ATOM 1635 C C . GLU A 1 205 ? -21.344 -14.516 10.742 1 95.94 205 GLU A C 1
ATOM 1637 O O . GLU A 1 205 ? -22.219 -14.625 9.891 1 95.94 205 GLU A O 1
ATOM 1642 N N . LEU A 1 206 ? -20.188 -14.031 10.547 1 96.19 206 LEU A N 1
ATOM 1643 C CA . LEU A 1 206 ? -19.859 -13.492 9.234 1 96.19 206 LEU A CA 1
ATOM 1644 C C . LEU A 1 206 ? -19.531 -14.617 8.258 1 96.19 206 LEU A C 1
ATOM 1646 O O . LEU A 1 206 ? -19.984 -14.609 7.113 1 96.19 206 LEU A O 1
ATOM 1650 N N . PHE A 1 207 ? -18.781 -15.641 8.672 1 98 207 PHE A N 1
ATOM 1651 C CA . PHE A 1 207 ? -18.141 -16.547 7.715 1 98 207 PHE A CA 1
ATOM 1652 C C . PHE A 1 207 ? -18.938 -17.828 7.582 1 98 207 PHE A C 1
ATOM 1654 O O . PHE A 1 207 ? -18.859 -18.5 6.551 1 98 207 PHE A O 1
ATOM 1661 N N . ALA A 1 208 ? -19.688 -18.219 8.586 1 98 208 ALA A N 1
ATOM 1662 C CA . ALA A 1 208 ? -20.422 -19.484 8.523 1 98 208 ALA A CA 1
ATOM 1663 C C . ALA A 1 208 ? -21.344 -19.516 7.305 1 98 208 ALA A C 1
ATOM 1665 O O . ALA A 1 208 ? -21.359 -20.5 6.566 1 98 208 ALA A O 1
ATOM 1666 N N . PRO A 1 209 ? -22.078 -18.469 7.031 1 98.25 209 PRO A N 1
ATOM 1667 C CA . PRO A 1 209 ? -22.953 -18.5 5.848 1 98.25 209 PRO A CA 1
ATOM 1668 C C . PRO A 1 209 ? -22.156 -18.594 4.543 1 98.25 209 PRO A C 1
ATOM 1670 O O . PRO A 1 209 ? -22.625 -19.219 3.584 1 98.25 209 PRO A O 1
ATOM 1673 N N . LEU A 1 210 ? -21.062 -17.922 4.48 1 98.31 210 LEU A N 1
ATOM 1674 C CA . LEU A 1 210 ? -20.219 -17.984 3.287 1 98.31 210 LEU A CA 1
ATOM 1675 C C . LEU A 1 210 ? -19.656 -19.391 3.094 1 98.31 210 LEU A C 1
ATOM 1677 O O . LEU A 1 210 ? -19.656 -19.922 1.979 1 98.31 210 LEU A O 1
ATOM 1681 N N . VAL A 1 211 ? -19.188 -19.984 4.191 1 97.38 211 VAL A N 1
ATOM 1682 C CA . VAL A 1 211 ? -18.625 -21.328 4.168 1 97.38 211 VAL A CA 1
ATOM 1683 C C . VAL A 1 211 ? -19.703 -22.328 3.752 1 97.38 211 VAL A C 1
ATOM 1685 O O . VAL A 1 211 ? -19.422 -23.266 2.988 1 97.38 211 VAL A O 1
ATOM 1688 N N . GLU A 1 212 ? -20.859 -22.172 4.215 1 97.31 212 GLU A N 1
ATOM 1689 C CA . GLU A 1 212 ? -21.969 -23.062 3.867 1 97.31 212 GLU A CA 1
ATOM 1690 C C . GLU A 1 212 ? -22.203 -23.078 2.359 1 97.31 212 GLU A C 1
ATOM 1692 O O . GLU A 1 212 ? -22.484 -24.125 1.783 1 97.31 212 GLU A O 1
ATOM 1697 N N . LYS A 1 213 ? -22.078 -21.969 1.744 1 96.69 213 LYS A N 1
ATOM 1698 C CA . LYS A 1 213 ? -22.312 -21.844 0.308 1 96.69 213 LYS A CA 1
ATOM 1699 C C . LYS A 1 213 ? -21.141 -22.375 -0.491 1 96.69 213 LYS A C 1
ATOM 1701 O O . LYS A 1 213 ? -21.297 -22.875 -1.607 1 96.69 213 LYS A O 1
ATOM 1706 N N . LEU A 1 214 ? -19.922 -22.344 0.046 1 96.5 214 LEU A N 1
ATOM 1707 C CA . LEU A 1 214 ? -18.719 -22.672 -0.695 1 96.5 214 LEU A CA 1
ATOM 1708 C C . LEU A 1 214 ? -18.312 -24.109 -0.447 1 96.5 214 LEU A C 1
ATOM 1710 O O . LEU A 1 214 ? -17.719 -24.75 -1.319 1 96.5 214 LEU A O 1
ATOM 1714 N N . LYS A 1 215 ? -18.578 -24.641 0.683 1 91.88 215 LYS A N 1
ATOM 1715 C CA . LYS A 1 215 ? -18.062 -25.922 1.157 1 91.88 215 LYS A CA 1
ATOM 1716 C C . LYS A 1 215 ? -18.438 -27.062 0.195 1 91.88 215 LYS A C 1
ATOM 1718 O O . LYS A 1 215 ? -17.609 -27.953 -0.057 1 91.88 215 LYS A O 1
ATOM 1723 N N . PRO A 1 216 ? -19.625 -27.062 -0.447 1 91.56 216 PRO A N 1
ATOM 1724 C CA . PRO A 1 216 ? -19.953 -28.125 -1.39 1 91.56 216 PRO A CA 1
ATOM 1725 C C . PRO A 1 216 ? -19 -28.188 -2.586 1 91.56 216 PRO A C 1
ATOM 1727 O O . PRO A 1 216 ? -18.906 -29.219 -3.254 1 91.56 216 PRO A O 1
ATOM 1730 N N . TYR A 1 217 ? -18.344 -27.125 -2.834 1 93.81 217 TYR A N 1
ATOM 1731 C CA . TYR A 1 217 ? -17.469 -27.047 -4.004 1 93.81 217 TYR A CA 1
ATOM 1732 C C . TYR A 1 217 ? -16.016 -27.219 -3.615 1 93.81 217 TYR A C 1
ATOM 1734 O O . TYR A 1 217 ? -15.125 -27.203 -4.473 1 93.81 217 TYR A O 1
ATOM 1742 N N . ALA A 1 218 ? -15.766 -27.406 -2.35 1 92.06 218 ALA A N 1
ATOM 1743 C CA . ALA A 1 218 ? -14.398 -27.578 -1.868 1 92.06 218 ALA A CA 1
ATOM 1744 C C . ALA A 1 218 ? -13.977 -29.047 -1.968 1 92.06 218 ALA A C 1
ATOM 1746 O O . ALA A 1 218 ? -13.812 -29.719 -0.949 1 92.06 218 ALA A O 1
ATOM 1747 N N . ASN A 1 219 ? -13.75 -29.453 -3.166 1 90.44 219 ASN A N 1
ATOM 1748 C CA . ASN A 1 219 ? -13.312 -30.828 -3.447 1 90.44 219 ASN A CA 1
ATOM 1749 C C . ASN A 1 219 ? -12.453 -30.891 -4.707 1 90.44 219 ASN A C 1
ATOM 1751 O O . ASN A 1 219 ? -12.414 -29.938 -5.484 1 90.44 219 ASN A O 1
ATOM 1755 N N . ARG A 1 220 ? -11.891 -32.031 -4.898 1 89.75 220 ARG A N 1
ATOM 1756 C CA . ARG A 1 220 ? -10.906 -32.219 -5.961 1 89.75 220 ARG A CA 1
ATOM 1757 C C . ARG A 1 220 ? -11.531 -32 -7.336 1 89.75 220 ARG A C 1
ATOM 1759 O O . ARG A 1 220 ? -10.914 -31.422 -8.227 1 89.75 220 ARG A O 1
ATOM 1766 N N . ASN A 1 221 ? -12.703 -32.469 -7.559 1 90.44 221 ASN A N 1
ATOM 1767 C CA . ASN A 1 221 ? -13.367 -32.375 -8.852 1 90.44 221 ASN A CA 1
ATOM 1768 C C . ASN A 1 221 ? -13.641 -30.906 -9.211 1 90.44 221 ASN A C 1
ATOM 1770 O O . ASN A 1 221 ? -13.438 -30.5 -10.352 1 90.44 221 ASN A O 1
ATOM 1774 N N . SER A 1 222 ? -14.133 -30.172 -8.227 1 93.31 222 SER A N 1
ATOM 1775 C CA . SER A 1 222 ? -14.383 -28.75 -8.445 1 93.31 222 SER A CA 1
ATOM 1776 C C . SER A 1 222 ? -13.086 -28 -8.727 1 93.31 222 SER A C 1
ATOM 1778 O O . SER A 1 222 ? -13.031 -27.172 -9.633 1 93.31 222 SER A O 1
ATOM 1780 N N . TYR A 1 223 ? -12.062 -28.344 -7.977 1 94.56 223 TYR A N 1
ATOM 1781 C CA . TYR A 1 223 ? -10.773 -27.719 -8.195 1 94.56 223 TYR A CA 1
ATOM 1782 C C . TYR A 1 223 ? -10.258 -27.984 -9.609 1 94.56 223 TYR A C 1
ATOM 1784 O O . TYR A 1 223 ? -9.812 -27.062 -10.297 1 94.56 223 TYR A O 1
ATOM 1792 N N . ASN A 1 224 ? -10.359 -29.234 -9.984 1 94.38 224 ASN A N 1
ATOM 1793 C CA . ASN A 1 224 ? -9.914 -29.609 -11.32 1 94.38 224 ASN A CA 1
ATOM 1794 C C . ASN A 1 224 ? -10.688 -28.859 -12.398 1 94.38 224 ASN A C 1
ATOM 1796 O O . ASN A 1 224 ? -10.109 -28.422 -13.391 1 94.38 224 ASN A O 1
ATOM 1800 N N . TYR A 1 225 ? -11.961 -28.75 -12.227 1 95.94 225 TYR A N 1
ATOM 1801 C CA . TYR A 1 225 ? -12.789 -28.047 -13.203 1 95.94 225 TYR A CA 1
ATOM 1802 C C . TYR A 1 225 ? -12.375 -26.594 -13.312 1 95.94 225 TYR A C 1
ATOM 1804 O O . TYR A 1 225 ? -12.195 -26.062 -14.414 1 95.94 225 TYR A O 1
ATOM 1812 N N . LEU A 1 226 ? -12.242 -25.953 -12.172 1 97.25 226 LEU A N 1
ATOM 1813 C CA . LEU A 1 226 ? -11.961 -24.531 -12.109 1 97.25 226 LEU A CA 1
ATOM 1814 C C . LEU A 1 226 ? -10.562 -24.219 -12.633 1 97.25 226 LEU A C 1
ATOM 1816 O O . LEU A 1 226 ? -10.352 -23.188 -13.281 1 97.25 226 LEU A O 1
ATOM 1820 N N . LEU A 1 227 ? -9.633 -25.125 -12.383 1 97.44 227 LEU A N 1
ATOM 1821 C CA . LEU A 1 227 ? -8.227 -24.844 -12.656 1 97.44 227 LEU A CA 1
ATOM 1822 C C . LEU A 1 227 ? -7.828 -25.359 -14.039 1 97.44 227 LEU A C 1
ATOM 1824 O O . LEU A 1 227 ? -6.93 -24.797 -14.672 1 97.44 227 LEU A O 1
ATOM 1828 N N . LYS A 1 228 ? -8.523 -26.391 -14.555 1 97.19 228 LYS A N 1
ATOM 1829 C CA . LYS A 1 228 ? -7.969 -27 -15.758 1 97.19 228 LYS A CA 1
ATOM 1830 C C . LYS A 1 228 ? -9.078 -27.375 -16.75 1 97.19 228 LYS A C 1
ATOM 1832 O O . LYS A 1 228 ? -9.07 -26.938 -17.891 1 97.19 228 LYS A O 1
ATOM 1837 N N . THR A 1 229 ? -10.086 -28.109 -16.312 1 96.31 229 THR A N 1
ATOM 1838 C CA . THR A 1 229 ? -11.062 -28.734 -17.188 1 96.31 229 THR A CA 1
ATOM 1839 C C . THR A 1 229 ? -11.766 -27.688 -18.047 1 96.31 229 THR A C 1
ATOM 1841 O O . THR A 1 229 ? -11.898 -27.859 -19.266 1 96.31 229 THR A O 1
ATOM 1844 N N . ARG A 1 230 ? -12.195 -26.641 -17.469 1 97.44 230 ARG A N 1
ATOM 1845 C CA . ARG A 1 230 ? -12.961 -25.641 -18.219 1 97.44 230 ARG A CA 1
ATOM 1846 C C . ARG A 1 230 ? -12.094 -24.984 -19.281 1 97.44 230 ARG A C 1
ATOM 1848 O O . ARG A 1 230 ? -12.547 -24.766 -20.422 1 97.44 230 ARG A O 1
ATOM 1855 N N . ALA A 1 231 ? -10.914 -24.641 -18.969 1 98.38 231 ALA A N 1
ATOM 1856 C CA . ALA A 1 231 ? -10.008 -24.031 -19.938 1 98.38 231 ALA A CA 1
ATOM 1857 C C . ALA A 1 231 ? -9.734 -24.984 -21.109 1 98.38 231 ALA A C 1
ATOM 1859 O O . ALA A 1 231 ? -9.648 -24.547 -22.25 1 98.38 231 ALA A O 1
ATOM 1860 N N . VAL A 1 232 ? -9.578 -26.25 -20.797 1 97.56 232 VAL A N 1
ATOM 1861 C CA . VAL A 1 232 ? -9.352 -27.25 -21.828 1 97.56 232 VAL A CA 1
ATOM 1862 C C . VAL A 1 232 ? -10.586 -27.375 -22.719 1 97.56 232 VAL A C 1
ATOM 1864 O O . VAL A 1 232 ? -10.477 -27.406 -23.953 1 97.56 232 VAL A O 1
ATOM 1867 N N . GLU A 1 233 ? -11.766 -27.391 -22.125 1 96.75 233 GLU A N 1
ATOM 1868 C CA . GLU A 1 233 ? -13.023 -27.453 -22.875 1 96.75 233 GLU A CA 1
ATOM 1869 C C . GLU A 1 233 ? -13.148 -26.281 -23.828 1 96.75 233 GLU A C 1
ATOM 1871 O O . GLU A 1 233 ? -13.656 -26.438 -24.938 1 96.75 233 GLU A O 1
ATOM 1876 N N . LEU A 1 234 ? -12.68 -25.141 -23.375 1 97.88 234 LEU A N 1
ATOM 1877 C CA . LEU A 1 234 ? -12.805 -23.938 -24.172 1 97.88 234 LEU A CA 1
ATOM 1878 C C . LEU A 1 234 ? -11.695 -23.844 -25.219 1 97.88 234 LEU A C 1
ATOM 1880 O O . LEU A 1 234 ? -11.727 -23 -26.109 1 97.88 234 LEU A O 1
ATOM 1884 N N . GLY A 1 235 ? -10.68 -24.75 -25.125 1 97.81 235 GLY A N 1
ATOM 1885 C CA . GLY A 1 235 ? -9.57 -24.766 -26.062 1 97.81 235 GLY A CA 1
ATOM 1886 C C . GLY A 1 235 ? -8.57 -23.656 -25.828 1 97.81 235 GLY A C 1
ATOM 1887 O O . GLY A 1 235 ? -7.941 -23.172 -26.766 1 97.81 235 GLY A O 1
ATOM 1888 N N . VAL A 1 236 ? -8.5 -23.172 -24.547 1 98.38 236 VAL A N 1
ATOM 1889 C CA . VAL A 1 236 ? -7.676 -21.984 -24.312 1 98.38 236 VAL A CA 1
ATOM 1890 C C . VAL A 1 236 ? -6.707 -22.25 -23.172 1 98.38 236 VAL A C 1
ATOM 1892 O O . VAL A 1 236 ? -6.176 -21.297 -22.578 1 98.38 236 VAL A O 1
ATOM 1895 N N . ALA A 1 237 ? -6.457 -23.5 -22.766 1 98.5 237 ALA A N 1
ATOM 1896 C CA . ALA A 1 237 ? -5.539 -23.844 -21.688 1 98.5 237 ALA A CA 1
ATOM 1897 C C . ALA A 1 237 ? -4.141 -23.281 -21.953 1 98.5 237 ALA A C 1
ATOM 1899 O O . ALA A 1 237 ? -3.699 -23.25 -23.109 1 98.5 237 ALA A O 1
ATOM 1900 N N . SER A 1 238 ? -3.469 -22.828 -20.984 1 98.12 238 SER A N 1
ATOM 1901 C CA . SER A 1 238 ? -2.113 -22.281 -21.094 1 98.12 238 SER A CA 1
ATOM 1902 C C . SER A 1 238 ? -1.356 -22.453 -19.781 1 98.12 238 SER A C 1
ATOM 1904 O O . SER A 1 238 ? -1.903 -22.969 -18.797 1 98.12 238 SER A O 1
ATOM 1906 N N . LEU A 1 239 ? -0.109 -22.062 -19.75 1 98.31 239 LEU A N 1
ATOM 1907 C CA . LEU A 1 239 ? 0.749 -22.156 -18.562 1 98.31 239 LEU A CA 1
ATOM 1908 C C . LEU A 1 239 ? 0.211 -21.312 -17.422 1 98.31 239 LEU A C 1
ATOM 1910 O O . LEU A 1 239 ? -0.135 -20.141 -17.625 1 98.31 239 LEU A O 1
ATOM 1914 N N . THR A 1 240 ? 0.061 -21.891 -16.266 1 98.44 240 THR A N 1
ATOM 1915 C CA . THR A 1 240 ? -0.405 -21.234 -15.055 1 98.44 240 THR A CA 1
ATOM 1916 C C . THR A 1 240 ? 0.625 -21.375 -13.938 1 98.44 240 THR A C 1
ATOM 1918 O O . THR A 1 240 ? 1.086 -22.484 -13.641 1 98.44 240 THR A O 1
ATOM 1921 N N . HIS A 1 241 ? 1.012 -20.312 -13.273 1 98.12 241 HIS A N 1
ATOM 1922 C CA . HIS A 1 241 ? 1.984 -20.297 -12.188 1 98.12 241 HIS A CA 1
ATOM 1923 C C . HIS A 1 241 ? 1.451 -21.031 -10.961 1 98.12 241 HIS A C 1
ATOM 1925 O O . HIS A 1 241 ? 2.172 -21.812 -10.336 1 98.12 241 HIS A O 1
ATOM 1931 N N . ALA A 1 242 ? 0.202 -20.75 -10.586 1 96.75 242 ALA A N 1
ATOM 1932 C CA . ALA A 1 242 ? -0.588 -21.469 -9.586 1 96.75 242 ALA A CA 1
ATOM 1933 C C . ALA A 1 242 ? -0.376 -20.859 -8.195 1 96.75 242 ALA A C 1
ATOM 1935 O O . ALA A 1 242 ? -1.17 -21.109 -7.281 1 96.75 242 ALA A O 1
ATOM 1936 N N . ASP A 1 243 ? 0.685 -20.125 -7.938 1 95.88 243 ASP A N 1
ATOM 1937 C CA . ASP A 1 243 ? 0.923 -19.547 -6.617 1 95.88 243 ASP A CA 1
ATOM 1938 C C . ASP A 1 243 ? 1.489 -18.141 -6.73 1 95.88 243 ASP A C 1
ATOM 1940 O O . ASP A 1 243 ? 2.453 -17.781 -6.043 1 95.88 243 ASP A O 1
ATOM 1944 N N . LEU A 1 244 ? 0.933 -17.375 -7.547 1 96.62 244 LEU A N 1
ATOM 1945 C CA . LEU A 1 244 ? 1.476 -16.047 -7.809 1 96.62 244 LEU A CA 1
ATOM 1946 C C . LEU A 1 244 ? 1.016 -15.055 -6.746 1 96.62 244 LEU A C 1
ATOM 1948 O O . LEU A 1 244 ? -0.175 -14.742 -6.652 1 96.62 244 LEU A O 1
ATOM 1952 N N . HIS A 1 245 ? 1.905 -14.594 -5.957 1 94.75 245 HIS A N 1
ATOM 1953 C CA . HIS A 1 245 ? 1.762 -13.531 -4.969 1 94.75 245 HIS A CA 1
ATOM 1954 C C . HIS A 1 245 ? 3.062 -12.75 -4.809 1 94.75 245 HIS A C 1
ATOM 1956 O O . HIS A 1 245 ? 4.043 -13.023 -5.504 1 94.75 245 HIS A O 1
ATOM 1962 N N . GLY A 1 246 ? 3.078 -11.797 -3.961 1 92.94 246 GLY A N 1
ATOM 1963 C CA . GLY A 1 246 ? 4.188 -10.859 -3.869 1 92.94 246 GLY A CA 1
ATOM 1964 C C . GLY A 1 246 ? 5.523 -11.539 -3.637 1 92.94 246 GLY A C 1
ATOM 1965 O O . GLY A 1 246 ? 6.535 -11.148 -4.227 1 92.94 246 GLY A O 1
ATOM 1966 N N . SER A 1 247 ? 5.602 -12.562 -2.844 1 93.12 247 SER A N 1
ATOM 1967 C CA . SER A 1 247 ? 6.867 -13.203 -2.5 1 93.12 247 SER A CA 1
ATOM 1968 C C . SER A 1 247 ? 7.383 -14.055 -3.65 1 93.12 247 SER A C 1
ATOM 1970 O O . SER A 1 247 ? 8.516 -14.547 -3.609 1 93.12 247 SER A O 1
ATOM 1972 N N . ASN A 1 248 ? 6.586 -14.172 -4.672 1 96.44 248 ASN A N 1
ATOM 1973 C CA . ASN A 1 248 ? 6.996 -14.922 -5.855 1 96.44 248 ASN A CA 1
ATOM 1974 C C . ASN A 1 248 ? 7.18 -14.008 -7.062 1 96.44 248 ASN A C 1
ATOM 1976 O O . ASN A 1 248 ? 7.086 -14.453 -8.203 1 96.44 248 ASN A O 1
ATOM 1980 N N . MET A 1 249 ? 7.344 -12.766 -6.738 1 95.56 249 MET A N 1
ATOM 1981 C CA . MET A 1 249 ? 7.668 -11.742 -7.727 1 95.56 249 MET A CA 1
ATOM 1982 C C . MET A 1 249 ? 8.906 -10.953 -7.305 1 95.56 249 MET A C 1
ATOM 1984 O O . MET A 1 249 ? 9.07 -10.641 -6.125 1 95.56 249 MET A O 1
ATOM 1988 N N . ILE A 1 250 ? 9.688 -10.648 -8.242 1 95.62 250 ILE A N 1
ATOM 1989 C CA . ILE A 1 250 ? 10.867 -9.82 -8.016 1 95.62 250 ILE A CA 1
ATOM 1990 C C . ILE A 1 250 ? 10.688 -8.469 -8.703 1 95.62 250 ILE A C 1
ATOM 1992 O O . ILE A 1 250 ? 10.398 -8.414 -9.906 1 95.62 250 ILE A O 1
ATOM 1996 N N . ALA A 1 251 ? 10.82 -7.449 -7.934 1 93.56 251 ALA A N 1
ATOM 1997 C CA . ALA A 1 251 ? 10.68 -6.098 -8.469 1 93.56 251 ALA A CA 1
ATOM 1998 C C . ALA A 1 251 ? 12 -5.344 -8.414 1 93.56 251 ALA A C 1
ATOM 2000 O O . ALA A 1 251 ? 12.773 -5.496 -7.465 1 93.56 251 ALA A O 1
ATOM 2001 N N . LYS A 1 252 ? 12.195 -4.547 -9.406 1 93.44 252 LYS A N 1
ATOM 2002 C CA . LYS A 1 252 ? 13.391 -3.711 -9.445 1 93.44 252 LYS A CA 1
ATOM 2003 C C . LYS A 1 252 ? 13.461 -2.785 -8.234 1 93.44 252 LYS A C 1
ATOM 2005 O O . LYS A 1 252 ? 12.438 -2.236 -7.809 1 93.44 252 LYS A O 1
ATOM 2010 N N . LEU A 1 253 ? 14.641 -2.574 -7.738 1 91.94 253 LEU A N 1
ATOM 2011 C CA . LEU A 1 253 ? 14.82 -1.689 -6.594 1 91.94 253 LEU A CA 1
ATOM 2012 C C . LEU A 1 253 ? 14.875 -0.231 -7.039 1 91.94 253 LEU A C 1
ATOM 2014 O O . LEU A 1 253 ? 15.461 0.084 -8.078 1 91.94 253 LEU A O 1
ATOM 2018 N N . GLN A 1 254 ? 14.359 0.552 -6.215 1 85.19 254 GLN A N 1
ATOM 2019 C CA . GLN A 1 254 ? 14.531 1.995 -6.348 1 85.19 254 GLN A CA 1
ATOM 2020 C C . GLN A 1 254 ? 15.82 2.463 -5.688 1 85.19 254 GLN A C 1
ATOM 2022 O O . GLN A 1 254 ? 16.453 1.71 -4.941 1 85.19 254 GLN A O 1
ATOM 2027 N N . PRO A 1 255 ? 16.172 3.697 -5.934 1 81.44 255 PRO A N 1
ATOM 2028 C CA . PRO A 1 255 ? 17.406 4.203 -5.332 1 81.44 255 PRO A CA 1
ATOM 2029 C C . PRO A 1 255 ? 17.391 4.156 -3.805 1 81.44 255 PRO A C 1
ATOM 2031 O O . PRO A 1 255 ? 18.422 3.994 -3.168 1 81.44 255 PRO A O 1
ATOM 2034 N N . ASP A 1 256 ? 16.219 4.121 -3.24 1 78.75 256 ASP A N 1
ATOM 2035 C CA . ASP A 1 256 ? 16.125 4.137 -1.784 1 78.75 256 ASP A CA 1
ATOM 2036 C C . ASP A 1 256 ? 16.062 2.715 -1.224 1 78.75 256 ASP A C 1
ATOM 2038 O O . ASP A 1 256 ? 15.883 2.523 -0.02 1 78.75 256 ASP A O 1
ATOM 2042 N N . GLY A 1 257 ? 16.141 1.773 -2.068 1 84.94 257 GLY A N 1
ATOM 2043 C CA . GLY A 1 257 ? 16.219 0.384 -1.645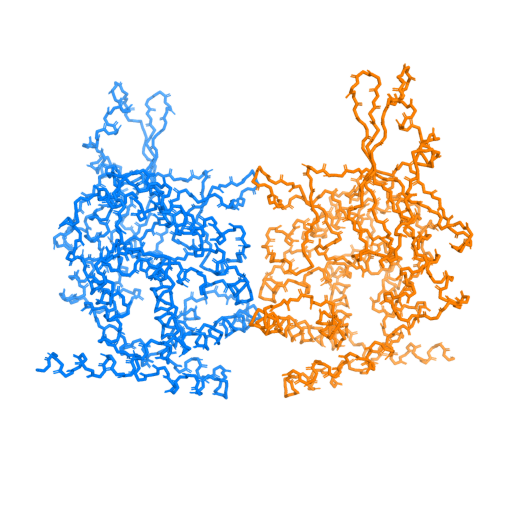 1 84.94 257 GLY A CA 1
ATOM 2044 C C . GLY A 1 257 ? 14.852 -0.287 -1.58 1 84.94 257 GLY A C 1
ATOM 2045 O O . GLY A 1 257 ? 14.758 -1.486 -1.31 1 84.94 257 GLY A O 1
ATOM 2046 N N . THR A 1 258 ? 13.82 0.444 -1.878 1 84.69 258 THR A N 1
ATOM 2047 C CA . THR A 1 258 ? 12.484 -0.149 -1.869 1 84.69 258 THR A CA 1
ATOM 2048 C C . THR A 1 258 ? 12.125 -0.687 -3.25 1 84.69 258 THR A C 1
ATOM 2050 O O . THR A 1 258 ? 12.664 -0.234 -4.262 1 84.69 258 THR A O 1
ATOM 2053 N N . PRO A 1 259 ? 11.25 -1.624 -3.293 1 87 259 PRO A N 1
ATOM 2054 C CA . PRO A 1 259 ? 10.859 -2.164 -4.598 1 87 259 PRO A CA 1
ATOM 2055 C C . PRO A 1 259 ? 10.047 -1.17 -5.43 1 87 259 PRO A C 1
ATOM 2057 O O . PRO A 1 259 ? 9.219 -0.437 -4.887 1 87 259 PRO A O 1
ATOM 2060 N N . SER A 1 260 ? 10.336 -1.151 -6.746 1 87.19 260 SER A N 1
ATOM 2061 C CA . SER A 1 260 ? 9.539 -0.38 -7.699 1 87.19 260 SER A CA 1
ATOM 2062 C C . SER A 1 260 ? 8.352 -1.186 -8.203 1 87.19 260 SER A C 1
ATOM 2064 O O . SER A 1 260 ? 8.109 -2.305 -7.746 1 87.19 260 SER A O 1
ATOM 2066 N N . ASN A 1 261 ? 7.562 -0.61 -9.188 1 84.06 261 ASN A N 1
ATOM 2067 C CA . ASN A 1 261 ? 6.449 -1.315 -9.812 1 84.06 261 ASN A CA 1
ATOM 2068 C C . ASN A 1 261 ? 6.926 -2.191 -10.969 1 84.06 261 ASN A C 1
ATOM 2070 O O . ASN A 1 261 ? 6.145 -2.971 -11.523 1 84.06 261 ASN A O 1
ATOM 2074 N N . GLU A 1 262 ? 8.164 -2.109 -11.258 1 88.94 262 GLU A N 1
ATOM 2075 C CA . GLU A 1 262 ? 8.68 -2.879 -12.383 1 88.94 262 GLU A CA 1
ATOM 2076 C C . GLU A 1 262 ? 9.008 -4.309 -11.969 1 88.94 262 GLU A C 1
ATOM 2078 O O . GLU A 1 262 ? 10.008 -4.551 -11.289 1 88.94 262 GLU A O 1
ATOM 2083 N N . ILE A 1 263 ? 8.203 -5.188 -12.422 1 92.56 263 ILE A N 1
ATOM 2084 C CA . ILE A 1 263 ? 8.43 -6.605 -12.164 1 92.56 263 ILE A CA 1
ATOM 2085 C C . ILE A 1 263 ? 9.484 -7.145 -13.125 1 92.56 263 ILE A C 1
ATOM 2087 O O . ILE A 1 263 ? 9.328 -7.043 -14.344 1 92.56 263 ILE A O 1
ATOM 2091 N N . VAL A 1 264 ? 10.508 -7.812 -12.547 1 94.44 264 VAL A N 1
ATOM 2092 C CA . VAL A 1 264 ? 11.578 -8.289 -13.414 1 94.44 264 VAL A CA 1
ATOM 2093 C C . VAL A 1 264 ? 11.508 -9.805 -13.547 1 94.44 264 VAL A C 1
ATOM 2095 O O . VAL A 1 264 ? 12.055 -10.383 -14.492 1 94.44 264 VAL A O 1
ATOM 2098 N N . ALA A 1 265 ? 10.773 -10.422 -12.617 1 96.94 265 ALA A N 1
ATOM 2099 C CA . ALA A 1 265 ? 10.68 -11.875 -12.75 1 96.94 265 ALA A CA 1
ATOM 2100 C C . ALA A 1 265 ? 9.555 -12.438 -11.891 1 96.94 265 ALA A C 1
ATOM 2102 O O . ALA A 1 265 ? 9.32 -11.961 -10.781 1 96.94 265 ALA A O 1
ATOM 2103 N N . PHE A 1 266 ? 8.859 -13.43 -12.367 1 97.69 266 PHE A N 1
ATOM 2104 C CA . PHE A 1 266 ? 8.094 -14.375 -11.555 1 97.69 266 PHE A CA 1
ATOM 2105 C C . PHE A 1 266 ? 8.945 -15.578 -11.172 1 97.69 266 PHE A C 1
ATOM 2107 O O . PHE A 1 266 ? 9.711 -16.094 -11.992 1 97.69 266 PHE A O 1
ATOM 2114 N N . ILE A 1 267 ? 8.859 -15.961 -9.898 1 97.25 267 ILE A N 1
ATOM 2115 C CA . ILE A 1 267 ? 9.703 -17.062 -9.438 1 97.25 267 ILE A CA 1
ATOM 2116 C C . ILE A 1 267 ? 8.859 -18.094 -8.695 1 97.25 267 ILE A C 1
ATOM 2118 O O . ILE A 1 267 ? 7.664 -17.875 -8.469 1 97.25 267 ILE A O 1
ATOM 2122 N N . ASP A 1 268 ? 9.438 -19.266 -8.438 1 96.88 268 ASP A N 1
ATOM 2123 C CA . ASP A 1 268 ? 8.852 -20.344 -7.652 1 96.88 268 ASP A CA 1
ATOM 2124 C C . ASP A 1 268 ? 7.711 -21.016 -8.414 1 96.88 268 ASP A C 1
ATOM 2126 O O . ASP A 1 268 ? 6.57 -21.031 -7.938 1 96.88 268 ASP A O 1
ATOM 2130 N N . TRP A 1 269 ? 8.078 -21.703 -9.484 1 97.38 269 TRP A N 1
ATOM 2131 C CA . TRP A 1 269 ? 7.156 -22.266 -10.461 1 97.38 269 TRP A CA 1
ATOM 2132 C C . TRP A 1 269 ? 6.848 -23.719 -10.148 1 97.38 269 TRP A C 1
ATOM 2134 O O . TRP A 1 269 ? 6.383 -24.469 -11.016 1 97.38 269 TRP A O 1
ATOM 2144 N N . GLN A 1 270 ? 7.043 -24.156 -8.953 1 95.56 270 GLN A N 1
ATOM 2145 C CA . GLN A 1 270 ? 7.043 -25.578 -8.602 1 95.56 270 GLN A CA 1
ATOM 2146 C C . GLN A 1 270 ? 5.637 -26.156 -8.695 1 95.56 270 GLN A C 1
ATOM 2148 O O . GLN A 1 270 ? 5.469 -27.375 -8.75 1 95.56 270 GLN A O 1
ATOM 2153 N N . THR A 1 271 ? 4.598 -25.312 -8.711 1 95.81 271 THR A N 1
ATOM 2154 C CA . THR A 1 271 ? 3.238 -25.844 -8.719 1 95.81 271 THR A CA 1
ATOM 2155 C C . THR A 1 271 ? 2.545 -25.531 -10.047 1 95.81 271 THR A C 1
ATOM 2157 O O . THR A 1 271 ? 1.324 -25.656 -10.156 1 95.81 271 THR A O 1
ATOM 2160 N N . SER A 1 272 ? 3.256 -25.172 -11.055 1 97.62 272 SER A N 1
ATOM 2161 C CA . SER A 1 272 ? 2.713 -24.75 -12.336 1 97.62 272 SER A CA 1
ATOM 2162 C C . SER A 1 272 ? 2.035 -25.891 -13.062 1 97.62 272 SER A C 1
ATOM 2164 O O . SER A 1 272 ? 2.387 -27.062 -12.859 1 97.62 272 SER A O 1
ATOM 2166 N N . PHE A 1 273 ? 1.145 -25.594 -13.891 1 98.12 273 PHE A N 1
ATOM 2167 C CA . PHE A 1 273 ? 0.399 -26.547 -14.688 1 98.12 273 PHE A CA 1
ATOM 2168 C C . PHE A 1 273 ? -0.181 -25.891 -15.938 1 98.12 273 PHE A C 1
ATOM 2170 O O . PHE A 1 273 ? -0.021 -24.688 -16.141 1 98.12 273 PHE A O 1
ATOM 2177 N N . CYS A 1 274 ? -0.711 -26.719 -16.828 1 98.5 274 CYS A N 1
ATOM 2178 C CA . CYS A 1 274 ? -1.408 -26.219 -18.016 1 98.5 274 CYS A CA 1
ATOM 2179 C C . CYS A 1 274 ? -2.914 -26.188 -17.781 1 98.5 274 CYS A C 1
ATOM 2181 O O . CYS A 1 274 ? -3.537 -27.219 -17.531 1 98.5 274 CYS A O 1
ATOM 2183 N N . GLY A 1 275 ? -3.494 -25 -17.719 1 98.5 275 GLY A N 1
ATOM 2184 C CA . GLY A 1 275 ? -4.918 -24.859 -17.453 1 98.5 275 GLY A CA 1
ATOM 2185 C C . GLY A 1 275 ? -5.391 -23.406 -17.531 1 98.5 275 GLY A C 1
ATOM 2186 O O . GLY A 1 275 ? -5.117 -22.719 -18.5 1 98.5 275 GLY A O 1
ATOM 2187 N N . ASN A 1 276 ? -6.133 -22.969 -16.531 1 98.56 276 ASN A N 1
ATOM 2188 C CA . ASN A 1 276 ? -6.691 -21.625 -16.438 1 98.56 276 ASN A CA 1
ATOM 2189 C C . ASN A 1 276 ? -5.629 -20.609 -16.031 1 98.56 276 ASN A C 1
ATOM 2191 O O . ASN A 1 276 ? -5.445 -20.344 -14.836 1 98.56 276 ASN A O 1
ATOM 2195 N N . SER A 1 277 ? -5.07 -19.969 -17.031 1 98.38 277 SER A N 1
ATOM 2196 C CA . SER A 1 277 ? -3.977 -19.031 -16.781 1 98.38 277 SER A CA 1
ATOM 2197 C C . SER A 1 277 ? -4.469 -17.797 -16.047 1 98.38 277 SER A C 1
ATOM 2199 O O . SER A 1 277 ? -3.68 -17.078 -15.422 1 98.38 277 SER A O 1
ATOM 2201 N N . LEU A 1 278 ? -5.781 -17.453 -16.031 1 98.81 278 LEU A N 1
ATOM 2202 C CA . LEU A 1 278 ? -6.332 -16.281 -15.352 1 98.81 278 LEU A CA 1
ATOM 2203 C C . LEU A 1 278 ? -6.406 -16.516 -13.844 1 98.81 278 LEU A C 1
ATOM 2205 O O . LEU A 1 278 ? -6.578 -15.562 -13.078 1 98.81 278 LEU A O 1
ATOM 2209 N N . PHE A 1 279 ? -6.184 -17.766 -13.438 1 98.69 279 PHE A N 1
ATOM 2210 C CA . PHE A 1 279 ? -6.113 -18.047 -12.008 1 98.69 279 PHE A CA 1
ATOM 2211 C C . PHE A 1 279 ? -5 -17.25 -11.352 1 98.69 279 PHE A C 1
ATOM 2213 O O . PHE A 1 279 ? -5.137 -16.797 -10.211 1 98.69 279 PHE A O 1
ATOM 2220 N N . ASP A 1 280 ? -3.902 -17.031 -12.016 1 98.75 280 ASP A N 1
ATOM 2221 C CA . ASP A 1 280 ? -2.777 -16.281 -11.469 1 98.75 280 ASP A CA 1
ATOM 2222 C C . ASP A 1 280 ? -3.172 -14.844 -11.164 1 98.75 280 ASP A C 1
ATOM 2224 O O . ASP A 1 280 ? -2.803 -14.297 -10.125 1 98.75 280 ASP A O 1
ATOM 2228 N N . LEU A 1 281 ? -3.867 -14.219 -12.086 1 98.69 281 LEU A N 1
ATOM 2229 C CA . LEU A 1 281 ? -4.332 -12.852 -11.859 1 98.69 281 LEU A CA 1
ATOM 2230 C C . LEU A 1 281 ? -5.328 -12.797 -10.711 1 98.69 281 LEU A C 1
ATOM 2232 O O . LEU A 1 281 ? -5.277 -11.883 -9.883 1 98.69 281 LEU A O 1
ATOM 2236 N N . ALA A 1 282 ? -6.242 -13.766 -10.656 1 98.69 282 ALA A N 1
ATOM 2237 C CA . ALA A 1 282 ? -7.223 -13.836 -9.578 1 98.69 282 ALA A CA 1
ATOM 2238 C C . ALA A 1 282 ? -6.543 -13.977 -8.219 1 98.69 282 ALA A C 1
ATOM 2240 O O . ALA A 1 282 ? -6.93 -13.328 -7.25 1 98.69 282 ALA A O 1
ATOM 2241 N N . ARG A 1 283 ? -5.547 -14.812 -8.18 1 97.56 283 ARG A N 1
ATOM 2242 C CA . ARG A 1 283 ? -4.82 -15.031 -6.934 1 97.56 283 ARG A CA 1
ATOM 2243 C C . ARG A 1 283 ? -4.098 -13.766 -6.488 1 97.56 283 ARG A C 1
ATOM 2245 O O . ARG A 1 283 ? -4.23 -13.344 -5.336 1 97.56 283 ARG A O 1
ATOM 2252 N N . PHE A 1 284 ? -3.408 -13.188 -7.367 1 97.25 284 PHE A N 1
ATOM 2253 C CA . PHE A 1 284 ? -2.674 -11.977 -7.031 1 97.25 284 PHE A CA 1
ATOM 2254 C C . PHE A 1 284 ? -3.619 -10.891 -6.523 1 97.25 284 PHE A C 1
ATOM 2256 O O . PHE A 1 284 ? -3.375 -10.289 -5.477 1 97.25 284 PHE A O 1
ATOM 2263 N N . LEU A 1 285 ? -4.703 -10.68 -7.254 1 97.56 285 LEU A N 1
ATOM 2264 C CA . LEU A 1 285 ? -5.641 -9.609 -6.91 1 97.56 285 LEU A CA 1
ATOM 2265 C C . LEU A 1 285 ? -6.379 -9.938 -5.617 1 97.56 285 LEU A C 1
ATOM 2267 O O . LEU A 1 285 ? -6.707 -9.031 -4.844 1 97.56 285 LEU A O 1
ATOM 2271 N N . SER A 1 286 ? -6.645 -11.234 -5.352 1 97.31 286 SER A N 1
ATOM 2272 C CA . SER A 1 286 ? -7.336 -11.617 -4.125 1 97.31 286 SER A CA 1
ATOM 2273 C C . SER A 1 286 ? -6.477 -11.344 -2.896 1 97.31 286 SER A C 1
ATOM 2275 O O . SER A 1 286 ? -6.996 -11.25 -1.781 1 97.31 286 SER A O 1
ATOM 2277 N N . PHE A 1 287 ? -5.18 -11.258 -3.102 1 95.75 287 PHE A N 1
ATOM 2278 C CA . PHE A 1 287 ? -4.266 -10.977 -2.004 1 95.75 287 PHE A CA 1
ATOM 2279 C C . PHE A 1 287 ? -4.105 -9.469 -1.802 1 95.75 287 PHE A C 1
ATOM 2281 O O . PHE A 1 287 ? -3.525 -9.031 -0.808 1 95.75 287 PHE A O 1
ATOM 2288 N N . SER A 1 288 ? -4.68 -8.672 -2.668 1 93.44 288 SER A N 1
ATOM 2289 C CA . SER A 1 288 ? -4.727 -7.219 -2.504 1 93.44 288 SER A CA 1
ATOM 2290 C C . SER A 1 288 ? -5.887 -6.801 -1.605 1 93.44 288 SER A C 1
ATOM 2292 O O . SER A 1 288 ? -6.781 -7.602 -1.326 1 93.44 288 SER A O 1
ATOM 2294 N N . ASP A 1 289 ? -5.805 -5.559 -1.157 1 94.06 289 ASP A N 1
ATOM 2295 C CA . ASP A 1 289 ? -6.969 -5.059 -0.431 1 94.06 289 ASP A CA 1
ATOM 2296 C C . ASP A 1 289 ? -8.227 -5.137 -1.294 1 94.06 289 ASP A C 1
ATOM 2298 O O . ASP A 1 289 ? -8.18 -4.859 -2.494 1 94.06 289 ASP A O 1
ATOM 2302 N N . ALA A 1 290 ? -9.281 -5.48 -0.649 1 95.56 290 ALA A N 1
ATOM 2303 C CA . ALA A 1 290 ? -10.5 -5.832 -1.382 1 95.56 290 ALA A CA 1
ATOM 2304 C C . ALA A 1 290 ? -11.023 -4.637 -2.178 1 95.56 290 ALA A C 1
ATOM 2306 O O . ALA A 1 290 ? -11.562 -4.805 -3.273 1 95.56 290 ALA A O 1
ATOM 2307 N N . ASP A 1 291 ? -10.961 -3.42 -1.613 1 94.31 291 ASP A N 1
ATOM 2308 C CA . ASP A 1 291 ? -11.438 -2.254 -2.348 1 94.31 291 ASP A CA 1
ATOM 2309 C C . ASP A 1 291 ? -10.555 -1.971 -3.562 1 94.31 291 ASP A C 1
ATOM 2311 O O . ASP A 1 291 ? -11.055 -1.57 -4.617 1 94.31 291 ASP A O 1
ATOM 2315 N N . THR A 1 292 ? -9.266 -2.182 -3.426 1 93.75 292 THR A N 1
ATOM 2316 C CA . THR A 1 292 ? -8.359 -2.055 -4.562 1 93.75 292 THR A CA 1
ATOM 2317 C C . THR A 1 292 ? -8.711 -3.072 -5.645 1 93.75 292 THR A C 1
ATOM 2319 O O . THR A 1 292 ? -8.836 -2.719 -6.82 1 93.75 292 THR A O 1
ATOM 2322 N N . ARG A 1 293 ? -8.82 -4.293 -5.238 1 96.44 293 ARG A N 1
ATOM 2323 C CA . ARG A 1 293 ? -9.164 -5.328 -6.207 1 96.44 293 ARG A CA 1
ATOM 2324 C C . ARG A 1 293 ? -10.445 -4.977 -6.949 1 96.44 293 ARG A C 1
ATOM 2326 O O . ARG A 1 293 ? -10.477 -4.98 -8.18 1 96.44 293 ARG A O 1
ATOM 2333 N N . ARG A 1 294 ? -11.461 -4.676 -6.191 1 96.62 294 ARG A N 1
ATOM 2334 C CA . ARG A 1 294 ? -12.773 -4.41 -6.77 1 96.62 294 ARG A CA 1
ATOM 2335 C C . ARG A 1 294 ? -12.742 -3.174 -7.664 1 96.62 294 ARG A C 1
ATOM 2337 O O . ARG A 1 294 ? -13.5 -3.076 -8.625 1 96.62 294 ARG A O 1
ATOM 2344 N N . ARG A 1 295 ? -11.867 -2.279 -7.367 1 94.44 295 ARG A N 1
ATOM 2345 C CA . ARG A 1 295 ? -11.719 -1.062 -8.156 1 94.44 295 ARG A CA 1
ATOM 2346 C C . ARG A 1 295 ? -11.008 -1.351 -9.477 1 94.44 295 ARG A C 1
ATOM 2348 O O . ARG A 1 295 ? -11.398 -0.83 -10.523 1 94.44 295 ARG A O 1
ATOM 2355 N N . VAL A 1 296 ? -10.016 -2.227 -9.469 1 96.12 296 VAL A N 1
ATOM 2356 C CA . VAL A 1 296 ? -9.07 -2.254 -10.578 1 96.12 296 VAL A CA 1
ATOM 2357 C C . VAL A 1 296 ? -9.281 -3.521 -11.406 1 96.12 296 VAL A C 1
ATOM 2359 O O . VAL A 1 296 ? -8.773 -3.635 -12.523 1 96.12 296 VAL A O 1
ATOM 2362 N N . GLU A 1 297 ? -9.977 -4.535 -10.914 1 97.44 297 GLU A N 1
ATOM 2363 C CA . GLU A 1 297 ? -9.953 -5.879 -11.477 1 97.44 297 GLU A CA 1
ATOM 2364 C C . GLU A 1 297 ? -10.383 -5.867 -12.945 1 97.44 297 GLU A C 1
ATOM 2366 O O . GLU A 1 297 ? -9.82 -6.586 -13.766 1 97.44 297 GLU A O 1
ATOM 2371 N N . GLN A 1 298 ? -11.352 -4.973 -13.352 1 97.75 298 GLN A N 1
ATOM 2372 C CA . GLN A 1 298 ? -11.766 -4.945 -14.758 1 97.75 298 GLN A CA 1
ATOM 2373 C C . GLN A 1 298 ? -10.688 -4.312 -15.633 1 97.75 298 GLN A C 1
ATOM 2375 O O . GLN A 1 298 ? -10.414 -4.793 -16.734 1 97.75 298 GLN A O 1
ATOM 2380 N N . ASP A 1 299 ? -10.109 -3.244 -15.133 1 97.88 299 ASP A N 1
ATOM 2381 C CA . ASP A 1 299 ? -9 -2.633 -15.852 1 97.88 299 ASP A CA 1
ATOM 2382 C C . ASP A 1 299 ? -7.828 -3.605 -15.984 1 97.88 299 ASP A C 1
ATOM 2384 O O . ASP A 1 299 ? -7.152 -3.635 -17.016 1 97.88 299 ASP A O 1
ATOM 2388 N N . ALA A 1 300 ? -7.574 -4.367 -14.953 1 98.25 300 ALA A N 1
ATOM 2389 C CA . ALA A 1 300 ? -6.496 -5.355 -14.969 1 98.25 300 ALA A CA 1
ATOM 2390 C C . ALA A 1 300 ? -6.773 -6.449 -15.992 1 98.25 300 ALA A C 1
ATOM 2392 O O . ALA A 1 300 ? -5.867 -6.887 -16.703 1 98.25 300 ALA A O 1
ATOM 2393 N N . LEU A 1 301 ? -8 -6.883 -16.047 1 98.62 301 LEU A N 1
ATOM 2394 C CA . LEU A 1 301 ? -8.383 -7.891 -17.031 1 98.62 301 LEU A CA 1
ATOM 2395 C C . LEU A 1 301 ? -8.211 -7.359 -18.453 1 98.62 301 LEU A C 1
ATOM 2397 O O . LEU A 1 301 ? -7.734 -8.078 -19.328 1 98.62 301 LEU A O 1
ATOM 2401 N N . ASP A 1 302 ? -8.641 -6.117 -18.625 1 98.75 302 ASP A N 1
ATOM 2402 C CA . ASP A 1 302 ? -8.438 -5.488 -19.938 1 98.75 302 ASP A CA 1
ATOM 2403 C C . ASP A 1 302 ? -6.953 -5.406 -20.281 1 98.75 302 ASP A C 1
ATOM 2405 O O . ASP A 1 302 ? -6.559 -5.68 -21.406 1 98.75 302 ASP A O 1
ATOM 2409 N N . GLU A 1 303 ? -6.191 -5.035 -19.312 1 98.56 303 GLU A N 1
ATOM 2410 C CA . GLU A 1 303 ? -4.75 -4.941 -19.531 1 98.56 303 GLU A CA 1
ATOM 2411 C C . GLU A 1 303 ? -4.152 -6.301 -19.875 1 98.56 303 GLU A C 1
ATOM 2413 O O . GLU A 1 303 ? -3.314 -6.402 -20.781 1 98.56 303 GLU A O 1
ATOM 2418 N N . TYR A 1 304 ? -4.547 -7.348 -19.203 1 98.62 304 TYR A N 1
ATOM 2419 C CA . TYR A 1 304 ? -4.117 -8.711 -19.484 1 98.62 304 TYR A CA 1
ATOM 2420 C C . TYR A 1 304 ? -4.457 -9.102 -20.922 1 98.62 304 TYR A C 1
ATOM 2422 O O . TYR A 1 304 ? -3.582 -9.547 -21.672 1 98.62 304 TYR A O 1
ATOM 2430 N N . TYR A 1 305 ? -5.641 -8.914 -21.281 1 98.69 305 TYR A N 1
ATOM 2431 C CA . TYR A 1 305 ? -6.148 -9.352 -22.578 1 98.69 305 TYR A CA 1
ATOM 2432 C C . TYR A 1 305 ? -5.508 -8.547 -23.719 1 98.69 305 TYR A C 1
ATOM 2434 O O . TYR A 1 305 ? -5.07 -9.117 -24.719 1 98.69 305 TYR A O 1
ATOM 2442 N N . ASN A 1 306 ? -5.473 -7.188 -23.516 1 98.56 306 ASN A N 1
ATOM 2443 C CA . ASN A 1 306 ? -4.891 -6.324 -24.547 1 98.56 306 ASN A CA 1
ATOM 2444 C C . ASN A 1 306 ? -3.408 -6.613 -24.75 1 98.56 306 ASN A C 1
ATOM 2446 O O . ASN A 1 306 ? -2.912 -6.578 -25.875 1 98.56 306 ASN A O 1
ATOM 2450 N N . THR A 1 307 ? -2.758 -6.875 -23.688 1 98.06 307 THR A N 1
ATOM 2451 C CA . THR A 1 307 ? -1.336 -7.188 -23.797 1 98.06 307 THR A CA 1
ATOM 2452 C C . THR A 1 307 ? -1.124 -8.523 -24.484 1 98.06 307 THR A C 1
ATOM 2454 O O . THR A 1 307 ? -0.208 -8.672 -25.297 1 98.06 307 THR A O 1
ATOM 2457 N N . TYR A 1 308 ? -1.95 -9.523 -24.141 1 98.12 308 TYR A N 1
ATOM 2458 C CA . TYR A 1 308 ? -1.91 -10.797 -24.844 1 98.12 308 TYR A CA 1
ATOM 2459 C C . TYR A 1 308 ? -2.041 -10.586 -26.359 1 98.12 308 TYR A C 1
ATOM 2461 O O . TYR A 1 308 ? -1.231 -11.094 -27.125 1 98.12 308 TYR A O 1
ATOM 2469 N N . LEU A 1 309 ? -2.977 -9.781 -26.797 1 97.88 309 LEU A N 1
ATOM 2470 C CA . LEU A 1 309 ? -3.221 -9.523 -28.203 1 97.88 309 LEU A CA 1
ATOM 2471 C C . LEU A 1 309 ? -2.037 -8.797 -28.844 1 97.88 309 LEU A C 1
ATOM 2473 O O . LEU A 1 309 ? -1.697 -9.055 -30 1 97.88 309 LEU A O 1
ATOM 2477 N N . GLU A 1 310 ? -1.521 -7.949 -28.062 1 97.44 310 GLU A N 1
ATOM 2478 C CA . GLU A 1 310 ? -0.415 -7.137 -28.562 1 97.44 310 GLU A CA 1
ATOM 2479 C C . GLU A 1 310 ? 0.818 -7.992 -28.844 1 97.44 310 GLU A C 1
ATOM 2481 O O . GLU A 1 310 ? 1.538 -7.758 -29.812 1 97.44 310 GLU A O 1
ATOM 2486 N N . PHE A 1 311 ? 1.068 -9.023 -28.062 1 96.62 311 PHE A N 1
ATOM 2487 C CA . PHE A 1 311 ? 2.371 -9.68 -28.094 1 96.62 311 PHE A CA 1
ATOM 2488 C C . PHE A 1 311 ? 2.264 -11.07 -28.688 1 96.62 311 PHE A C 1
ATOM 2490 O O . PHE A 1 311 ? 3.275 -11.688 -29.047 1 96.62 311 PHE A O 1
ATOM 2497 N N . THR A 1 312 ? 1.073 -11.648 -28.781 1 96.88 312 THR A N 1
ATOM 2498 C CA . THR A 1 312 ? 0.955 -13.016 -29.266 1 96.88 312 THR A CA 1
ATOM 2499 C C . THR A 1 312 ? 1.259 -13.086 -30.766 1 96.88 312 THR A C 1
ATOM 2501 O O . THR A 1 312 ? 0.872 -12.203 -31.516 1 96.88 312 THR A O 1
ATOM 2504 N N . LYS A 1 313 ? 2.02 -14.031 -31.141 1 92.56 313 LYS A N 1
ATOM 2505 C CA . LYS A 1 313 ? 2.326 -14.289 -32.531 1 92.56 313 LYS A CA 1
ATOM 2506 C C . LYS A 1 313 ? 1.364 -15.32 -33.125 1 92.56 313 LYS A C 1
ATOM 2508 O O . LYS A 1 313 ? 1.274 -15.461 -34.344 1 92.56 313 LYS A O 1
ATOM 2513 N N . LYS A 1 314 ? 0.664 -15.984 -32.281 1 90.56 314 LYS A N 1
ATOM 2514 C CA . LYS A 1 314 ? -0.312 -17 -32.688 1 90.56 314 LYS A CA 1
ATOM 2515 C C . LYS A 1 314 ? -1.635 -16.797 -31.938 1 90.56 314 LYS A C 1
ATOM 2517 O O . LYS A 1 314 ? -1.976 -17.562 -31.047 1 90.56 314 LYS A O 1
ATOM 2522 N N . PRO A 1 315 ? -2.334 -15.883 -32.375 1 92.69 315 PRO A N 1
ATOM 2523 C CA . PRO A 1 315 ? -3.588 -15.617 -31.672 1 92.69 315 PRO A CA 1
ATOM 2524 C C . PRO A 1 315 ? -4.543 -16.812 -31.703 1 92.69 315 PRO A C 1
ATOM 2526 O O . PRO A 1 315 ? -4.652 -17.484 -32.719 1 92.69 315 PRO A O 1
ATOM 2529 N N . ASN A 1 316 ? -5.086 -17.125 -30.609 1 96.31 316 ASN A N 1
ATOM 2530 C CA . ASN A 1 316 ? -6.133 -18.125 -30.469 1 96.31 316 ASN A CA 1
ATOM 2531 C C . ASN A 1 316 ? -7.523 -17.5 -30.562 1 96.31 316 ASN A C 1
ATOM 2533 O O . ASN A 1 316 ? -7.969 -16.828 -29.625 1 96.31 316 ASN A O 1
ATOM 2537 N N . PRO A 1 317 ? -8.266 -17.703 -31.609 1 96.88 317 PRO A N 1
ATOM 2538 C CA . PRO A 1 317 ? -9.57 -17.047 -31.781 1 96.88 317 PRO A CA 1
ATOM 2539 C C . PRO A 1 317 ? -10.578 -17.438 -30.703 1 96.88 317 PRO A C 1
ATOM 2541 O O . PRO A 1 317 ? -11.57 -16.734 -30.5 1 96.88 317 PRO A O 1
ATOM 2544 N N . LYS A 1 318 ? -10.32 -18.484 -30.031 1 98.12 318 LYS A N 1
ATOM 2545 C CA . LYS A 1 318 ? -11.242 -18.922 -28.984 1 98.12 318 LYS A CA 1
ATOM 2546 C C . LYS A 1 318 ? -11.016 -18.141 -27.703 1 98.12 318 LYS A C 1
ATOM 2548 O O . LYS A 1 318 ? -11.875 -18.125 -26.812 1 98.12 318 LYS A O 1
ATOM 2553 N N . PHE A 1 319 ? -9.867 -17.609 -27.562 1 98.31 319 PHE A N 1
ATOM 2554 C CA . PHE A 1 319 ? -9.578 -16.797 -26.375 1 98.31 319 PHE A CA 1
ATOM 2555 C C . PHE A 1 319 ? -10.055 -15.367 -26.578 1 98.31 319 PHE A C 1
ATOM 2557 O O . PHE A 1 319 ? -9.266 -14.484 -26.922 1 98.31 319 PHE A O 1
ATOM 2564 N N . THR A 1 320 ? -11.312 -15.141 -26.25 1 98.25 320 THR A N 1
ATOM 2565 C CA . THR A 1 320 ? -11.938 -13.828 -26.359 1 98.25 320 THR A CA 1
ATOM 2566 C C . THR A 1 320 ? -11.922 -13.102 -25.016 1 98.25 320 THR A C 1
ATOM 2568 O O . THR A 1 320 ? -11.594 -13.703 -23.984 1 98.25 320 THR A O 1
ATOM 2571 N N . ARG A 1 321 ? -12.281 -11.859 -25.062 1 97.81 321 ARG A N 1
ATOM 2572 C CA . ARG A 1 321 ? -12.359 -11.086 -23.828 1 97.81 321 ARG A CA 1
ATOM 2573 C C . ARG A 1 321 ? -13.398 -11.672 -22.875 1 97.81 321 ARG A C 1
ATOM 2575 O O . ARG A 1 321 ? -13.227 -11.625 -21.656 1 97.81 321 ARG A O 1
ATOM 2582 N N . GLU A 1 322 ? -14.492 -12.18 -23.422 1 98.12 322 GLU A N 1
ATOM 2583 C CA . GLU A 1 322 ? -15.531 -12.812 -22.609 1 98.12 322 GLU A CA 1
ATOM 2584 C C . GLU A 1 322 ? -15.023 -14.086 -21.953 1 98.12 322 GLU A C 1
ATOM 2586 O O . GLU A 1 322 ? -15.359 -14.359 -20.797 1 98.12 322 GLU A O 1
ATOM 2591 N N . VAL A 1 323 ? -14.242 -14.859 -22.719 1 98.56 323 VAL A N 1
ATOM 2592 C CA . VAL A 1 323 ? -13.648 -16.062 -22.156 1 98.56 323 VAL A CA 1
ATOM 2593 C C . VAL A 1 323 ? -12.656 -15.703 -21.062 1 98.56 323 VAL A C 1
ATOM 2595 O O . VAL A 1 323 ? -12.594 -16.375 -20.031 1 98.56 323 VAL A O 1
ATOM 2598 N N . CYS A 1 324 ? -11.938 -14.656 -21.281 1 98.38 324 CYS A N 1
ATOM 2599 C CA . CYS A 1 324 ? -11.023 -14.148 -20.266 1 98.38 324 CYS A CA 1
ATOM 2600 C C . CYS A 1 324 ? -11.773 -13.82 -18.984 1 98.38 324 CYS A C 1
ATOM 2602 O O . CYS A 1 324 ? -11.32 -14.172 -17.891 1 98.38 324 CYS A O 1
ATOM 2604 N N . GLN A 1 325 ? -12.914 -13.164 -19.078 1 98.56 325 GLN A N 1
ATOM 2605 C CA . GLN A 1 325 ? -13.742 -12.828 -17.938 1 98.56 325 GLN A CA 1
ATOM 2606 C C . GLN A 1 325 ? -14.211 -14.086 -17.203 1 98.56 325 GLN A C 1
ATOM 2608 O O . GLN A 1 325 ? -14.156 -14.148 -15.977 1 98.56 325 GLN A O 1
ATOM 2613 N N . GLU A 1 326 ? -14.688 -15.023 -17.953 1 98.5 326 GLU A N 1
ATOM 2614 C CA . GLU A 1 326 ? -15.164 -16.266 -17.359 1 98.5 326 GLU A CA 1
ATOM 2615 C C . GLU A 1 326 ? -14.062 -16.953 -16.562 1 98.5 326 GLU A C 1
ATOM 2617 O O . GLU A 1 326 ? -14.273 -17.375 -15.414 1 98.5 326 GLU A O 1
ATOM 2622 N N . LEU A 1 327 ? -12.898 -17.109 -17.188 1 98.81 327 LEU A N 1
ATOM 2623 C CA . LEU A 1 327 ? -11.797 -17.812 -16.547 1 98.81 327 LEU A CA 1
ATOM 2624 C C . LEU A 1 327 ? -11.312 -17.062 -15.305 1 98.81 327 LEU A C 1
ATOM 2626 O O . LEU A 1 327 ? -10.914 -17.672 -14.312 1 98.81 327 LEU A O 1
ATOM 2630 N N . TYR A 1 328 ? -11.32 -15.727 -15.352 1 98.88 328 TYR A N 1
ATOM 2631 C CA . TYR A 1 328 ? -10.992 -14.93 -14.172 1 98.88 328 TYR A CA 1
ATOM 2632 C C . TYR A 1 328 ? -11.992 -15.18 -13.055 1 98.88 328 TYR A C 1
ATOM 2634 O O . TYR A 1 328 ? -11.602 -15.359 -11.898 1 98.88 328 TYR A O 1
ATOM 2642 N N . ASP A 1 329 ? -13.289 -15.148 -13.398 1 98.75 329 ASP A N 1
ATOM 2643 C CA . ASP A 1 329 ? -14.328 -15.391 -12.398 1 98.75 329 ASP A CA 1
ATOM 2644 C C . ASP A 1 329 ? -14.172 -16.766 -11.758 1 98.75 329 ASP A C 1
ATOM 2646 O O . ASP A 1 329 ? -14.344 -16.922 -10.547 1 98.75 329 ASP A O 1
ATOM 2650 N N . LEU A 1 330 ? -13.82 -17.734 -12.555 1 98.5 330 LEU A N 1
ATOM 2651 C CA . LEU A 1 330 ? -13.602 -19.078 -12.031 1 98.5 330 LEU A CA 1
ATOM 2652 C C . LEU A 1 330 ? -12.359 -19.109 -11.141 1 98.5 330 LEU A C 1
ATOM 2654 O O . LEU A 1 330 ? -12.336 -19.828 -10.133 1 98.5 330 LEU A O 1
ATOM 2658 N N . GLY A 1 331 ? -11.32 -18.391 -11.555 1 98.5 331 GLY A N 1
ATOM 2659 C CA . GLY A 1 331 ? -10.156 -18.25 -10.703 1 98.5 331 GLY A CA 1
ATOM 2660 C C . GLY A 1 331 ? -10.461 -17.625 -9.359 1 98.5 331 GLY A C 1
ATOM 2661 O O . GLY A 1 331 ? -9.938 -18.047 -8.328 1 98.5 331 GLY A O 1
ATOM 2662 N N . LEU A 1 332 ? -11.32 -16.609 -9.398 1 98.38 332 LEU A N 1
ATOM 2663 C CA . LEU A 1 332 ? -11.695 -15.945 -8.156 1 98.38 332 LEU A CA 1
ATOM 2664 C C . LEU A 1 332 ? -12.5 -16.875 -7.258 1 98.38 332 LEU A C 1
ATOM 2666 O O . LEU A 1 332 ? -12.383 -16.812 -6.031 1 98.38 332 LEU A O 1
ATOM 2670 N N . LEU A 1 333 ? -13.367 -17.719 -7.879 1 98.31 333 LEU A N 1
ATOM 2671 C CA . LEU A 1 333 ? -14.07 -18.734 -7.105 1 98.31 333 LEU A CA 1
ATOM 2672 C C . LEU A 1 333 ? -13.086 -19.703 -6.465 1 98.31 333 LEU A C 1
ATOM 2674 O O . LEU A 1 333 ? -13.25 -20.094 -5.305 1 98.31 333 LEU A O 1
ATOM 2678 N N . MET A 1 334 ? -12.102 -20.094 -7.207 1 97.5 334 MET A N 1
ATOM 2679 C CA . MET A 1 334 ? -11.062 -20.969 -6.656 1 97.5 334 MET A CA 1
ATOM 2680 C C . MET A 1 334 ? -10.414 -20.328 -5.43 1 97.5 334 MET A C 1
ATOM 2682 O O . MET A 1 334 ? -10.195 -21 -4.418 1 97.5 334 MET A O 1
ATOM 2686 N N . GLU A 1 335 ? -10.102 -19.031 -5.508 1 97.69 335 GLU A N 1
ATOM 2687 C CA . GLU A 1 335 ? -9.539 -18.297 -4.375 1 97.69 335 GLU A CA 1
ATOM 2688 C C . GLU A 1 335 ? -10.516 -18.25 -3.205 1 97.69 335 GLU A C 1
ATOM 2690 O O . GLU A 1 335 ? -10.109 -18.328 -2.045 1 97.69 335 GLU A O 1
ATOM 2695 N N . ALA A 1 336 ? -11.789 -18.031 -3.527 1 98.06 336 ALA A N 1
ATOM 2696 C CA . ALA A 1 336 ? -12.812 -18.047 -2.484 1 98.06 336 ALA A CA 1
ATOM 2697 C C . ALA A 1 336 ? -12.805 -19.375 -1.722 1 98.06 336 ALA A C 1
ATOM 2699 O O . ALA A 1 336 ? -12.922 -19.391 -0.495 1 98.06 336 ALA A O 1
ATOM 2700 N N . LEU A 1 337 ? -12.648 -20.438 -2.453 1 96.38 337 LEU A N 1
ATOM 2701 C CA . LEU A 1 337 ? -12.57 -21.766 -1.851 1 96.38 337 LEU A CA 1
ATOM 2702 C C . LEU A 1 337 ? -11.312 -21.906 -1.011 1 96.38 337 LEU A C 1
ATOM 2704 O O . LEU A 1 337 ? -11.344 -22.484 0.082 1 96.38 337 LEU A O 1
ATOM 2708 N N . GLU A 1 338 ? -10.227 -21.359 -1.491 1 95.56 338 GLU A N 1
ATOM 2709 C CA . GLU A 1 338 ? -8.945 -21.484 -0.807 1 95.56 338 GLU A CA 1
ATOM 2710 C C . GLU A 1 338 ? -8.898 -20.625 0.448 1 95.56 338 GLU A C 1
ATOM 2712 O O . GLU A 1 338 ? -8.266 -20.984 1.439 1 95.56 338 GLU A O 1
ATOM 2717 N N . TRP A 1 339 ? -9.547 -19.469 0.465 1 95.75 339 TRP A N 1
ATOM 2718 C CA . TRP A 1 339 ? -9.508 -18.562 1.607 1 95.75 339 TRP A CA 1
ATOM 2719 C C . TRP A 1 339 ? -10.172 -19.188 2.828 1 95.75 339 TRP A C 1
ATOM 2721 O O . TRP A 1 339 ? -9.945 -18.75 3.959 1 95.75 339 TRP A O 1
ATOM 2731 N N . GLN A 1 340 ? -10.961 -20.297 2.625 1 94.25 340 GLN A N 1
ATOM 2732 C CA . GLN A 1 340 ? -11.492 -21.062 3.75 1 94.25 340 GLN A CA 1
ATOM 2733 C C . GLN A 1 340 ? -10.367 -21.641 4.602 1 94.25 340 GLN A C 1
ATOM 2735 O O . GLN A 1 340 ? -10.516 -21.797 5.816 1 94.25 340 GLN A O 1
ATOM 2740 N N . ASN A 1 341 ? -9.266 -21.875 3.91 1 92.44 341 ASN A N 1
ATOM 2741 C CA . ASN A 1 341 ? -8.125 -22.453 4.609 1 92.44 341 ASN A CA 1
ATOM 2742 C C . ASN A 1 341 ? -6.98 -21.453 4.742 1 92.44 341 ASN A C 1
ATOM 2744 O O . ASN A 1 341 ? -6.203 -21.5 5.695 1 92.44 341 ASN A O 1
ATOM 2748 N N . LEU A 1 342 ? -6.844 -20.594 3.758 1 92.75 342 LEU A N 1
ATOM 2749 C CA . LEU A 1 342 ? -5.719 -19.672 3.697 1 92.75 342 LEU A CA 1
ATOM 2750 C C . LEU A 1 342 ? -5.68 -18.781 4.934 1 92.75 342 LEU A C 1
ATOM 2752 O O . LEU A 1 342 ? -4.602 -18.422 5.414 1 92.75 342 LEU A O 1
ATOM 2756 N N . PHE A 1 343 ? -6.848 -18.375 5.43 1 93.56 343 PHE A N 1
ATOM 2757 C CA . PHE A 1 343 ? -6.91 -17.531 6.617 1 93.56 343 PHE A CA 1
ATOM 2758 C C . PHE A 1 343 ? -6.152 -18.172 7.773 1 93.56 343 PHE A C 1
ATOM 2760 O O . PHE A 1 343 ? -5.336 -17.516 8.422 1 93.56 343 PHE A O 1
ATOM 2767 N N . GLY A 1 344 ? -6.348 -19.469 7.961 1 91.75 344 GLY A N 1
ATOM 2768 C CA . GLY A 1 344 ? -5.656 -20.172 9.016 1 91.75 344 GLY A CA 1
ATOM 2769 C C . GLY A 1 344 ? -4.184 -20.406 8.719 1 91.75 344 GLY A C 1
ATOM 2770 O O . GLY A 1 344 ? -3.344 -20.328 9.617 1 91.75 344 GLY A O 1
ATOM 2771 N N . ILE A 1 345 ? -3.873 -20.703 7.535 1 88.25 345 ILE A N 1
ATOM 2772 C CA . ILE A 1 345 ? -2.506 -21 7.121 1 88.25 345 ILE A CA 1
ATOM 2773 C C . ILE A 1 345 ? -1.63 -19.766 7.312 1 88.25 345 ILE A C 1
ATOM 2775 O O . ILE A 1 345 ? -0.493 -19.875 7.777 1 88.25 345 ILE A O 1
ATOM 2779 N N . VAL A 1 346 ? -2.148 -18.625 6.965 1 86.25 346 VAL A N 1
ATOM 2780 C CA . VAL A 1 346 ? -1.413 -17.375 7.059 1 86.25 346 VAL A CA 1
ATOM 2781 C C . VAL A 1 346 ? -1.009 -17.109 8.508 1 86.25 346 VAL A C 1
ATOM 2783 O O . VAL A 1 346 ? 0.095 -16.641 8.773 1 86.25 346 VAL A O 1
ATOM 2786 N N . PHE A 1 347 ? -1.752 -17.438 9.422 1 84.44 347 PHE A N 1
ATOM 2787 C CA . PHE A 1 347 ? -1.492 -17.078 10.812 1 84.44 347 PHE A CA 1
ATOM 2788 C C . PHE A 1 347 ? -0.698 -18.188 11.508 1 84.44 347 PHE A C 1
ATOM 2790 O O . PHE A 1 347 ? -0.113 -17.953 12.57 1 84.44 347 PHE A O 1
ATOM 2797 N N . GLN A 1 348 ? -0.685 -19.344 10.945 1 75.88 348 GLN A N 1
ATOM 2798 C CA . GLN A 1 348 ? 0.208 -20.375 11.461 1 75.88 348 GLN A CA 1
ATOM 2799 C C . GLN A 1 348 ? 1.667 -20.031 11.164 1 75.88 348 GLN A C 1
ATOM 2801 O O . GLN A 1 348 ? 2.553 -20.328 11.969 1 75.88 348 GLN A O 1
ATOM 2806 N N . ASN A 1 349 ? 1.907 -19.375 10.133 1 66.75 349 ASN A N 1
ATOM 2807 C CA . ASN A 1 349 ? 3.258 -19.078 9.672 1 66.75 349 ASN A CA 1
ATOM 2808 C C . ASN A 1 349 ? 3.645 -17.641 9.945 1 66.75 349 ASN A C 1
ATOM 2810 O O . ASN A 1 349 ? 4.77 -17.219 9.664 1 66.75 349 ASN A O 1
ATOM 2814 N N . PHE A 1 350 ? 2.723 -16.891 10.484 1 71.75 350 PHE A N 1
ATOM 2815 C CA . PHE A 1 350 ? 2.982 -15.469 10.734 1 71.75 350 PHE A CA 1
ATOM 2816 C C . PHE A 1 350 ? 3.752 -15.281 12.031 1 71.75 350 PHE A C 1
ATOM 2818 O O . PHE A 1 350 ? 3.215 -15.516 13.117 1 71.75 350 PHE A O 1
ATOM 2825 N N . THR A 1 351 ? 5.074 -15.023 11.875 1 70.62 351 THR A N 1
ATOM 2826 C CA . THR A 1 351 ? 5.906 -14.758 13.039 1 70.62 351 THR A CA 1
ATOM 2827 C C . THR A 1 351 ? 5.887 -13.273 13.391 1 70.62 351 THR A C 1
ATOM 2829 O O . THR A 1 351 ? 6.316 -12.438 12.594 1 70.62 351 THR A O 1
ATOM 2832 N N . CYS A 1 352 ? 5.133 -12.977 14.375 1 77.56 352 CYS A N 1
ATOM 2833 C CA . CYS A 1 352 ? 5.043 -11.602 14.867 1 77.56 352 CYS A CA 1
ATOM 2834 C C . CYS A 1 352 ? 5.027 -11.57 16.391 1 77.56 352 CYS A C 1
ATOM 2836 O O . CYS A 1 352 ? 4.199 -12.234 17.016 1 77.56 352 CYS A O 1
ATOM 2838 N N . ASN A 1 353 ? 6.031 -10.867 16.938 1 75.69 353 ASN A N 1
ATOM 2839 C CA . ASN A 1 353 ? 6.094 -10.758 18.391 1 75.69 353 ASN A CA 1
ATOM 2840 C C . ASN A 1 353 ? 5.199 -9.633 18.906 1 75.69 353 ASN A C 1
ATOM 2842 O O . ASN A 1 353 ? 5.02 -9.484 20.109 1 75.69 353 ASN A O 1
ATOM 2846 N N . ASN A 1 354 ? 4.543 -8.969 18.078 1 90.12 354 ASN A N 1
ATOM 2847 C CA . ASN A 1 354 ? 3.621 -7.895 18.406 1 90.12 354 ASN A CA 1
ATOM 2848 C C . ASN A 1 354 ? 2.168 -8.328 18.25 1 90.12 354 ASN A C 1
ATOM 2850 O O . ASN A 1 354 ? 1.621 -8.266 17.141 1 90.12 354 ASN A O 1
ATOM 2854 N N . GLU A 1 355 ? 1.554 -8.625 19.344 1 91.25 355 GLU A N 1
ATOM 2855 C CA . GLU A 1 355 ? 0.2 -9.164 19.328 1 91.25 355 GLU A CA 1
ATOM 2856 C C . GLU A 1 355 ? -0.788 -8.172 18.734 1 91.25 355 GLU A C 1
ATOM 2858 O O . GLU A 1 355 ? -1.752 -8.57 18.078 1 91.25 355 GLU A O 1
ATOM 2863 N N . LYS A 1 356 ? -0.553 -6.875 18.969 1 94 356 LYS A N 1
ATOM 2864 C CA . LYS A 1 356 ? -1.431 -5.855 18.391 1 94 356 LYS A CA 1
ATOM 2865 C C . LYS A 1 356 ? -1.364 -5.859 16.875 1 94 356 LYS A C 1
ATOM 2867 O O . LYS A 1 356 ? -2.391 -5.75 16.203 1 94 356 LYS A O 1
ATOM 2872 N N . GLU A 1 357 ? -0.168 -5.98 16.406 1 93.88 357 GLU A N 1
ATOM 2873 C CA . GLU A 1 357 ? 0.004 -6.074 14.969 1 93.88 357 GLU A CA 1
ATOM 2874 C C . GLU A 1 357 ? -0.699 -7.305 14.406 1 93.88 357 GLU A C 1
ATOM 2876 O O . GLU A 1 357 ? -1.371 -7.227 13.375 1 93.88 357 GLU A O 1
ATOM 2881 N N . LYS A 1 358 ? -0.546 -8.43 15.094 1 93.44 358 LYS A N 1
ATOM 2882 C CA . LYS A 1 358 ? -1.155 -9.688 14.664 1 93.44 358 LYS A CA 1
ATOM 2883 C C . LYS A 1 358 ? -2.674 -9.562 14.578 1 93.44 358 LYS A C 1
ATOM 2885 O O . LYS A 1 358 ? -3.287 -10.023 13.617 1 93.44 358 LYS A O 1
ATOM 2890 N N . GLU A 1 359 ? -3.236 -8.945 15.547 1 94.88 359 GLU A N 1
ATOM 2891 C CA . GLU A 1 359 ? -4.688 -8.773 15.586 1 94.88 359 GLU A CA 1
ATOM 2892 C C . GLU A 1 359 ? -5.168 -7.906 14.43 1 94.88 359 GLU A C 1
ATOM 2894 O O . GLU A 1 359 ? -6.172 -8.219 13.789 1 94.88 359 GLU A O 1
ATOM 2899 N N . ALA A 1 360 ? -4.516 -6.828 14.234 1 95.81 360 ALA A N 1
ATOM 2900 C CA . ALA A 1 360 ? -4.879 -5.934 13.141 1 95.81 360 ALA A CA 1
ATOM 2901 C C . ALA A 1 360 ? -4.688 -6.609 11.781 1 95.81 360 ALA A C 1
ATOM 2903 O O . ALA A 1 360 ? -5.48 -6.406 10.859 1 95.81 360 ALA A O 1
ATOM 2904 N N . PHE A 1 361 ? -3.637 -7.391 11.695 1 94.62 361 PHE A N 1
ATOM 2905 C CA . PHE A 1 361 ? -3.373 -8.133 10.469 1 94.62 361 PHE A CA 1
ATOM 2906 C C . PHE A 1 361 ? -4.484 -9.133 10.188 1 94.62 361 PHE A C 1
ATOM 2908 O O . PHE A 1 361 ? -4.953 -9.258 9.055 1 94.62 361 PHE A O 1
ATOM 2915 N N . LYS A 1 362 ? -4.898 -9.797 11.227 1 94.62 362 LYS A N 1
ATOM 2916 C CA . LYS A 1 362 ? -6.008 -10.742 11.102 1 94.62 362 LYS A CA 1
ATOM 2917 C C . LYS A 1 362 ? -7.266 -10.047 10.586 1 94.62 362 LYS A C 1
ATOM 2919 O O . LYS A 1 362 ? -7.98 -10.594 9.742 1 94.62 362 LYS A O 1
ATOM 2924 N N . ALA A 1 363 ? -7.512 -8.914 11.102 1 96.62 363 ALA A N 1
ATOM 2925 C CA . ALA A 1 363 ? -8.695 -8.164 10.688 1 96.62 363 ALA A CA 1
ATOM 2926 C C . ALA A 1 363 ? -8.617 -7.793 9.203 1 96.62 363 ALA A C 1
ATOM 2928 O O . ALA A 1 363 ? -9.617 -7.879 8.484 1 96.62 363 ALA A O 1
ATOM 2929 N N . ARG A 1 364 ? -7.488 -7.352 8.789 1 95.06 364 ARG A N 1
ATOM 2930 C CA . ARG A 1 364 ? -7.305 -7.004 7.383 1 95.06 364 ARG A CA 1
ATOM 2931 C C . ARG A 1 364 ? -7.48 -8.227 6.488 1 95.06 364 ARG A C 1
ATOM 2933 O O . ARG A 1 364 ? -8.117 -8.148 5.434 1 95.06 364 ARG A O 1
ATOM 2940 N N . MET A 1 365 ? -6.922 -9.391 6.902 1 96 365 MET A N 1
ATOM 2941 C CA . MET A 1 365 ? -7.07 -10.625 6.137 1 96 365 MET A CA 1
ATOM 2942 C C . MET A 1 365 ? -8.531 -11.055 6.082 1 96 365 MET A C 1
ATOM 2944 O O . MET A 1 365 ? -8.984 -11.594 5.07 1 96 365 MET A O 1
ATOM 2948 N N . ALA A 1 366 ? -9.219 -10.836 7.191 1 97.38 366 ALA A N 1
ATOM 2949 C CA . ALA A 1 366 ? -10.625 -11.211 7.23 1 97.38 366 ALA A CA 1
ATOM 2950 C C . ALA A 1 366 ? -11.43 -10.43 6.195 1 97.38 366 ALA A C 1
ATOM 2952 O O . ALA A 1 366 ? -12.352 -10.977 5.578 1 97.38 366 ALA A O 1
ATOM 2953 N N . VAL A 1 367 ? -11.102 -9.195 5.996 1 97.31 367 VAL A N 1
ATOM 2954 C CA . VAL A 1 367 ? -11.766 -8.367 4.996 1 97.31 367 VAL A CA 1
ATOM 2955 C C . VAL A 1 367 ? -11.492 -8.93 3.602 1 97.31 367 VAL A C 1
ATOM 2957 O O . VAL A 1 367 ? -12.406 -9.031 2.777 1 97.31 367 VAL A O 1
ATOM 2960 N N . LYS A 1 368 ? -10.289 -9.336 3.344 1 96.56 368 LYS A N 1
ATOM 2961 C CA . LYS A 1 368 ? -9.93 -9.945 2.064 1 96.56 368 LYS A CA 1
ATOM 2962 C C . LYS A 1 368 ? -10.711 -11.234 1.833 1 96.56 368 LYS A C 1
ATOM 2964 O O . LYS A 1 368 ? -11.273 -11.445 0.757 1 96.56 368 LYS A O 1
ATOM 2969 N N . ALA A 1 369 ? -10.664 -12.039 2.859 1 97.88 369 ALA A N 1
ATOM 2970 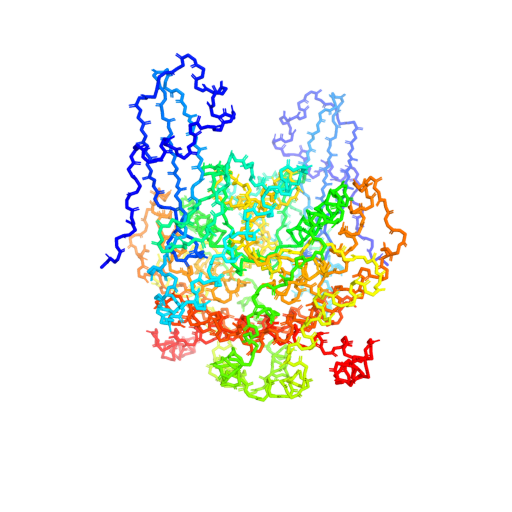C CA . ALA A 1 369 ? -11.352 -13.328 2.775 1 97.88 369 ALA A CA 1
ATOM 2971 C C . ALA A 1 369 ? -12.836 -13.133 2.498 1 97.88 369 ALA A C 1
ATOM 2973 O O . ALA A 1 369 ? -13.383 -13.75 1.58 1 97.88 369 ALA A O 1
ATOM 2974 N N . ARG A 1 370 ? -13.445 -12.234 3.232 1 98.5 370 ARG A N 1
ATOM 2975 C CA . ARG A 1 370 ? -14.875 -12 3.121 1 98.5 370 ARG A CA 1
ATOM 2976 C C . ARG A 1 370 ? -15.266 -11.633 1.692 1 98.5 370 ARG A C 1
ATOM 2978 O O . ARG A 1 370 ? -16.125 -12.281 1.088 1 98.5 370 ARG A O 1
ATOM 2985 N N . PHE A 1 371 ? -14.586 -10.68 1.182 1 98.5 371 PHE A N 1
ATOM 2986 C CA . PHE A 1 371 ? -15.062 -10.125 -0.083 1 98.5 371 PHE A CA 1
ATOM 2987 C C . PHE A 1 371 ? -14.648 -11.016 -1.249 1 98.5 371 PHE A C 1
ATOM 2989 O O . PHE A 1 371 ? -15.352 -11.086 -2.262 1 98.5 371 PHE A O 1
ATOM 2996 N N . THR A 1 372 ? -13.508 -11.75 -1.103 1 98.44 372 THR A N 1
ATOM 2997 C CA . THR A 1 372 ? -13.18 -12.758 -2.105 1 98.44 372 THR A CA 1
ATOM 2998 C C . THR A 1 372 ? -14.227 -13.867 -2.129 1 98.44 372 THR A C 1
ATOM 3000 O O . THR A 1 372 ? -14.656 -14.297 -3.201 1 98.44 372 THR A O 1
ATOM 3003 N N . MET A 1 373 ? -14.617 -14.328 -0.944 1 98.38 373 MET A N 1
ATOM 3004 C CA . MET A 1 373 ? -15.617 -15.383 -0.831 1 98.38 373 MET A CA 1
ATOM 3005 C C . MET A 1 373 ? -16.969 -14.914 -1.383 1 98.38 373 MET A C 1
ATOM 3007 O O . MET A 1 373 ? -17.594 -15.625 -2.168 1 98.38 373 MET A O 1
ATOM 3011 N N . GLU A 1 374 ? -17.359 -13.68 -1.03 1 98.12 374 GLU A N 1
ATOM 3012 C CA . GLU A 1 374 ? -18.625 -13.141 -1.526 1 98.12 374 GLU A CA 1
ATOM 3013 C C . GLU A 1 374 ? -18.625 -13.039 -3.049 1 98.12 374 GLU A C 1
ATOM 3015 O O . GLU A 1 374 ? -19.594 -13.422 -3.705 1 98.12 374 GLU A O 1
ATOM 3020 N N . ASP A 1 375 ? -17.547 -12.523 -3.578 1 97.88 375 ASP A N 1
ATOM 3021 C CA . ASP A 1 375 ? -17.453 -12.336 -5.023 1 97.88 375 ASP A CA 1
ATOM 3022 C C . ASP A 1 375 ? -17.359 -13.68 -5.746 1 97.88 375 ASP A C 1
ATOM 3024 O O . ASP A 1 375 ? -17.891 -13.844 -6.844 1 97.88 375 ASP A O 1
ATOM 3028 N N . GLY A 1 376 ? -16.594 -14.68 -5.16 1 97.81 376 GLY A N 1
ATOM 3029 C CA . GLY A 1 376 ? -16.5 -16.016 -5.742 1 97.81 376 GLY A CA 1
ATOM 3030 C C . GLY A 1 376 ? -17.844 -16.719 -5.824 1 97.81 376 GLY A C 1
ATOM 3031 O O . GLY A 1 376 ? -18.125 -17.406 -6.812 1 97.81 376 GLY A O 1
ATOM 3032 N N . ILE A 1 377 ? -18.656 -16.547 -4.844 1 97.75 377 ILE A N 1
ATOM 3033 C CA . ILE A 1 377 ? -19.969 -17.188 -4.77 1 97.75 377 ILE A CA 1
ATOM 3034 C C . ILE A 1 377 ? -20.828 -16.734 -5.945 1 97.75 377 ILE A C 1
ATOM 3036 O O . ILE A 1 377 ? -21.609 -17.516 -6.488 1 97.75 377 ILE A O 1
ATOM 3040 N N . GLN A 1 378 ? -20.641 -15.508 -6.398 1 96.25 378 GLN A N 1
ATOM 3041 C CA . GLN A 1 378 ? -21.422 -14.984 -7.516 1 96.25 378 GLN A CA 1
ATOM 3042 C C . GLN A 1 378 ? -21.156 -15.773 -8.797 1 96.25 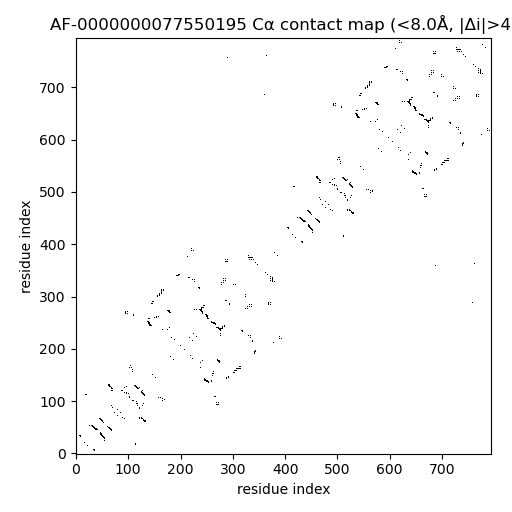378 GLN A C 1
ATOM 3044 O O . GLN A 1 378 ? -22.031 -15.891 -9.656 1 96.25 378 GLN A O 1
ATOM 3049 N N . ALA A 1 379 ? -19.984 -16.312 -8.945 1 95.19 379 ALA A N 1
ATOM 3050 C CA . ALA A 1 379 ? -19.609 -17.078 -10.125 1 95.19 379 ALA A CA 1
ATOM 3051 C C . ALA A 1 379 ? -20.375 -18.406 -10.18 1 95.19 379 ALA A C 1
ATOM 3053 O O . ALA A 1 379 ? -20.625 -18.938 -11.266 1 95.19 379 ALA A O 1
ATOM 3054 N N . ILE A 1 380 ? -20.766 -18.938 -9.031 1 95.81 380 ILE A N 1
ATOM 3055 C CA . ILE A 1 380 ? -21.469 -20.219 -8.961 1 95.81 380 ILE A CA 1
ATOM 3056 C C . ILE A 1 380 ? -22.781 -20.141 -9.727 1 95.81 380 ILE A C 1
ATOM 3058 O O . ILE A 1 380 ? -23.078 -21 -10.555 1 95.81 380 ILE A O 1
ATOM 3062 N N . GLU A 1 381 ? -23.5 -19.062 -9.461 1 92.44 381 GLU A N 1
ATOM 3063 C CA . GLU A 1 381 ? -24.781 -18.891 -10.141 1 92.44 381 GLU A CA 1
ATOM 3064 C C . GLU A 1 381 ? -24.578 -18.422 -11.578 1 92.44 381 GLU A C 1
ATOM 3066 O O . GLU A 1 381 ? -25.234 -18.922 -12.5 1 92.44 381 GLU A O 1
ATOM 3071 N N . LYS A 1 382 ? -23.703 -17.562 -11.812 1 95.31 382 LYS A N 1
ATOM 3072 C CA . LYS A 1 382 ? -23.469 -16.938 -13.117 1 95.31 382 LYS A CA 1
ATOM 3073 C C . LYS A 1 382 ? -23.141 -17.984 -14.172 1 95.31 382 LYS A C 1
ATOM 3075 O O . LYS A 1 382 ? -23.547 -17.875 -15.328 1 95.31 382 LYS A O 1
ATOM 3080 N N . TYR A 1 383 ? -22.375 -19.031 -13.734 1 95.12 383 TYR A N 1
ATOM 3081 C CA . TYR A 1 383 ? -21.906 -19.984 -14.719 1 95.12 383 TYR A CA 1
ATOM 3082 C C . TYR A 1 383 ? -22.531 -21.359 -14.484 1 95.12 383 TYR A C 1
ATOM 3084 O O . TYR A 1 383 ? -22 -22.375 -14.945 1 95.12 383 TYR A O 1
ATOM 3092 N N . ASN A 1 384 ? -23.562 -21.438 -13.727 1 92.44 384 ASN A N 1
ATOM 3093 C CA . ASN A 1 384 ? -24.344 -22.641 -13.484 1 92.44 384 ASN A CA 1
ATOM 3094 C C . ASN A 1 384 ? -23.469 -23.812 -13.039 1 92.44 384 ASN A C 1
ATOM 3096 O O . ASN A 1 384 ? -23.516 -24.891 -13.625 1 92.44 384 ASN A O 1
ATOM 3100 N N . LEU A 1 385 ? -22.625 -23.547 -12.055 1 92 385 LEU A N 1
ATOM 3101 C CA . LEU A 1 385 ? -21.625 -24.531 -11.648 1 92 385 LEU A CA 1
ATOM 3102 C C . LEU A 1 385 ? -22.266 -25.688 -10.891 1 92 385 LEU A C 1
ATOM 3104 O O . LEU A 1 385 ? -21.719 -26.781 -10.844 1 92 385 LEU A O 1
ATOM 3108 N N . LYS A 1 386 ? -23.422 -25.547 -10.219 1 87.94 386 LYS A N 1
ATOM 3109 C CA . LYS A 1 386 ? -24.109 -26.641 -9.555 1 87.94 386 LYS A CA 1
ATOM 3110 C C . LYS A 1 386 ? -24.422 -27.766 -10.531 1 87.94 386 LYS A C 1
ATOM 3112 O O . LYS A 1 386 ? -24.172 -28.938 -10.242 1 87.94 386 LYS A O 1
ATOM 3117 N N . ASP A 1 387 ? -24.844 -27.391 -11.656 1 86.12 387 ASP A N 1
ATOM 3118 C CA . ASP A 1 387 ? -25.219 -28.359 -12.68 1 86.12 387 ASP A CA 1
ATOM 3119 C C . ASP A 1 387 ? -23.984 -28.922 -13.391 1 86.12 387 ASP A C 1
ATOM 3121 O O . ASP A 1 387 ? -23.875 -30.125 -13.633 1 86.12 387 ASP A O 1
ATOM 3125 N N . ARG A 1 388 ? -23.078 -28.062 -13.633 1 86.12 388 ARG A N 1
ATOM 3126 C CA . ARG A 1 388 ? -21.891 -28.469 -14.375 1 86.12 388 ARG A CA 1
ATOM 3127 C C . ARG A 1 388 ? -21.047 -29.438 -13.57 1 86.12 388 ARG A C 1
ATOM 3129 O O . ARG A 1 388 ? -20.484 -30.391 -14.125 1 86.12 388 ARG A O 1
ATOM 3136 N N . LEU A 1 389 ? -20.938 -29.203 -12.305 1 85 389 LEU A N 1
ATOM 3137 C CA . LEU A 1 389 ? -20.078 -30.016 -11.461 1 85 389 LEU A CA 1
ATOM 3138 C C . LEU A 1 389 ? -20.797 -31.297 -11.031 1 85 389 LEU A C 1
ATOM 3140 O O . LEU A 1 389 ? -20.156 -32.312 -10.773 1 85 389 LEU A O 1
ATOM 3144 N N . ALA A 1 390 ? -22.094 -31.266 -10.875 1 76.81 390 ALA A N 1
ATOM 3145 C CA . ALA A 1 390 ? -22.859 -32.469 -10.625 1 76.81 390 ALA A CA 1
ATOM 3146 C C . ALA A 1 390 ? -22.719 -33.469 -11.789 1 76.81 390 ALA A C 1
ATOM 3148 O O . ALA A 1 390 ? -22.609 -34.656 -11.578 1 76.81 390 ALA A O 1
ATOM 3149 N N . ASN A 1 391 ? -22.656 -32.938 -12.898 1 69.69 391 ASN A N 1
ATOM 3150 C CA . ASN A 1 391 ? -22.531 -33.781 -14.102 1 69.69 391 ASN A CA 1
ATOM 3151 C C . ASN A 1 391 ? -21.141 -34.375 -14.227 1 69.69 391 ASN A C 1
ATOM 3153 O O . ASN A 1 391 ? -20.984 -35.469 -14.773 1 69.69 391 ASN A O 1
ATOM 3157 N N . LEU A 1 392 ? -20.172 -33.688 -13.742 1 66.88 392 LEU A N 1
ATOM 3158 C CA . LEU A 1 392 ? -18.797 -34.188 -13.812 1 66.88 392 LEU A CA 1
ATOM 3159 C C . LEU A 1 392 ? -18.594 -35.344 -12.852 1 66.88 392 LEU A C 1
ATOM 3161 O O . LEU A 1 392 ? -17.828 -36.281 -13.141 1 66.88 392 LEU A O 1
ATOM 3165 N N . GLN A 1 393 ? -19.188 -35.25 -11.703 1 59.31 393 GLN A N 1
ATOM 3166 C CA . GLN A 1 393 ? -19.109 -36.344 -10.742 1 59.31 393 GLN A CA 1
ATOM 3167 C C . GLN A 1 393 ? -19.766 -37.594 -11.305 1 59.31 393 GLN A C 1
ATOM 3169 O O . GLN A 1 393 ? -19.281 -38.719 -11.094 1 59.31 393 GLN A O 1
ATOM 3174 N N . ASN A 1 394 ? -20.828 -37.375 -12.102 1 49.25 394 ASN A N 1
ATOM 3175 C CA . ASN A 1 394 ? -21.531 -38.531 -12.695 1 49.25 394 ASN A CA 1
ATOM 3176 C C . ASN A 1 394 ? -20.797 -39.062 -13.922 1 49.25 394 ASN A C 1
ATOM 3178 O O . ASN A 1 394 ? -20.938 -40.219 -14.281 1 49.25 394 ASN A O 1
ATOM 3182 N N . GLY A 1 395 ? -20.109 -38.219 -14.516 1 40.91 395 GLY A N 1
ATOM 3183 C CA . GLY A 1 395 ? -19.391 -38.719 -15.68 1 40.91 395 GLY A CA 1
ATOM 3184 C C . GLY A 1 395 ? -18.156 -39.531 -15.32 1 40.91 395 GLY A C 1
ATOM 3185 O O . GLY A 1 395 ? -17.578 -40.188 -16.172 1 40.91 395 GLY A O 1
ATOM 3186 N N . TYR A 1 396 ? -17.438 -39.281 -14.344 1 40 396 TYR A N 1
ATOM 3187 C CA . TYR A 1 396 ? -16.312 -40.094 -13.891 1 40 396 TYR A CA 1
ATOM 3188 C C . TYR A 1 396 ? -16.781 -41.406 -13.25 1 40 396 TYR A C 1
ATOM 3190 O O . TYR A 1 396 ? -15.969 -42.25 -12.867 1 40 396 TYR A O 1
ATOM 3198 N N . GLN A 1 397 ? -18 -41.562 -12.883 1 31.19 397 GLN A N 1
ATOM 3199 C CA . GLN A 1 397 ? -18.453 -42.906 -12.555 1 31.19 397 GLN A CA 1
ATOM 3200 C C . GLN A 1 397 ? -18.672 -43.719 -13.812 1 31.19 397 GLN A C 1
ATOM 3202 O O . GLN A 1 397 ? -19.266 -43.25 -14.781 1 31.19 397 GLN A O 1
ATOM 3207 N N . MET B 1 1 ? -22.984 25.344 -13.414 1 26.19 1 MET B N 1
ATOM 3208 C CA . MET B 1 1 ? -21.547 25.109 -13.289 1 26.19 1 MET B CA 1
ATOM 3209 C C . MET B 1 1 ? -20.844 26.344 -12.742 1 26.19 1 MET B C 1
ATOM 3211 O O . MET B 1 1 ? -20.828 27.406 -13.391 1 26.19 1 MET B O 1
ATOM 3215 N N . MET B 1 2 ? -20.938 26.656 -11.469 1 35.75 2 MET B N 1
ATOM 3216 C CA . MET B 1 2 ? -20.406 27.859 -10.836 1 35.75 2 MET B CA 1
ATOM 3217 C C . MET B 1 2 ? -18.984 28.141 -11.297 1 35.75 2 MET B C 1
ATOM 3219 O O . MET B 1 2 ? -18.156 27.234 -11.344 1 35.75 2 MET B O 1
ATOM 3223 N N . VAL B 1 3 ? -18.75 29.234 -12.039 1 39.06 3 VAL B N 1
ATOM 3224 C CA . VAL B 1 3 ? -17.641 29.734 -12.859 1 39.06 3 VAL B CA 1
ATOM 3225 C C . VAL B 1 3 ? -16.438 30.031 -11.977 1 39.06 3 VAL B C 1
ATOM 3227 O O . VAL B 1 3 ? -16.516 30.812 -11.039 1 39.06 3 VAL B O 1
ATOM 3230 N N . VAL B 1 4 ? -15.656 29.062 -11.633 1 53.03 4 VAL B N 1
ATOM 3231 C CA . VAL B 1 4 ? -14.328 29.438 -11.156 1 53.03 4 VAL B CA 1
ATOM 3232 C C . VAL B 1 4 ? -13.883 30.734 -11.828 1 53.03 4 VAL B C 1
ATOM 3234 O O . VAL B 1 4 ? -14.094 30.922 -13.023 1 53.03 4 VAL B O 1
ATOM 3237 N N . ASP B 1 5 ? -13.883 31.797 -11.094 1 59.53 5 ASP B N 1
ATOM 3238 C CA . ASP B 1 5 ? -13.43 33.094 -11.594 1 59.53 5 ASP B CA 1
ATOM 3239 C C . ASP B 1 5 ? -12.188 32.938 -12.461 1 59.53 5 ASP B C 1
ATOM 3241 O O . ASP B 1 5 ? -11.188 32.344 -12.039 1 59.53 5 ASP B O 1
ATOM 3245 N N . ASP B 1 6 ? -12.375 32.906 -13.68 1 70.5 6 ASP B N 1
ATOM 3246 C CA . ASP B 1 6 ? -11.289 32.875 -14.656 1 70.5 6 ASP B CA 1
ATOM 3247 C C . ASP B 1 6 ? -10.242 33.938 -14.375 1 70.5 6 ASP B C 1
ATOM 3249 O O . ASP B 1 6 ? -10.578 35.125 -14.258 1 70.5 6 ASP B O 1
ATOM 3253 N N . LEU B 1 7 ? -9.117 33.5 -13.828 1 88.75 7 LEU B N 1
ATOM 3254 C CA . LEU B 1 7 ? -8.016 34.438 -13.656 1 88.75 7 LEU B CA 1
ATOM 3255 C C . LEU B 1 7 ? -7.527 34.969 -15 1 88.75 7 LEU B C 1
ATOM 3257 O O . LEU B 1 7 ? -7.066 34.188 -15.844 1 88.75 7 LEU B O 1
ATOM 3261 N N . THR B 1 8 ? -7.688 36.25 -15.258 1 92.25 8 THR B N 1
ATOM 3262 C CA . THR B 1 8 ? -7.156 36.844 -16.484 1 92.25 8 THR B CA 1
ATOM 3263 C C . THR B 1 8 ? -5.629 36.875 -16.438 1 92.25 8 THR B C 1
ATOM 3265 O O . THR B 1 8 ? -5.031 36.844 -15.367 1 92.25 8 THR B O 1
ATOM 3268 N N . ASP B 1 9 ? -5.016 37 -17.609 1 94.25 9 ASP B N 1
ATOM 3269 C CA . ASP B 1 9 ? -3.564 37.094 -17.703 1 94.25 9 ASP B CA 1
ATOM 3270 C C . ASP B 1 9 ? -3.047 38.312 -16.938 1 94.25 9 ASP B C 1
ATOM 3272 O O . ASP B 1 9 ? -2.021 38.219 -16.25 1 94.25 9 ASP B O 1
ATOM 3276 N N . GLU B 1 10 ? -3.781 39.406 -17.031 1 93.75 10 GLU B N 1
ATOM 3277 C CA . GLU B 1 10 ? -3.387 40.625 -16.344 1 93.75 10 GLU B CA 1
ATOM 3278 C C . GLU B 1 10 ? -3.406 40.438 -14.836 1 93.75 10 GLU B C 1
ATOM 3280 O O . GLU B 1 10 ? -2.516 40.938 -14.133 1 93.75 10 GLU B O 1
ATOM 3285 N N . LEU B 1 11 ? -4.363 39.781 -14.359 1 93.69 11 LEU B N 1
ATOM 3286 C CA . LEU B 1 11 ? -4.484 39.531 -12.922 1 93.69 11 LEU B CA 1
ATOM 3287 C C . LEU B 1 11 ? -3.365 38.656 -12.422 1 93.69 11 LEU B C 1
ATOM 3289 O O . LEU B 1 11 ? -2.762 38.906 -11.375 1 93.69 11 LEU B O 1
ATOM 3293 N N . VAL B 1 12 ? -3.156 37.562 -13.188 1 95.94 12 VAL B N 1
ATOM 3294 C CA . VAL B 1 12 ? -2.098 36.625 -12.828 1 95.94 12 VAL B CA 1
ATOM 3295 C C . VAL B 1 12 ? -0.758 37.344 -12.766 1 95.94 12 VAL B C 1
ATOM 3297 O O . VAL B 1 12 ? 0.011 37.188 -11.82 1 95.94 12 VAL B O 1
ATOM 3300 N N . LEU B 1 13 ? -0.532 38.188 -13.766 1 94.94 13 LEU B N 1
ATOM 3301 C CA . LEU B 1 13 ? 0.714 38.938 -13.797 1 94.94 13 LEU B CA 1
ATOM 3302 C C . LEU B 1 13 ? 0.782 39.906 -12.633 1 94.94 13 LEU B C 1
ATOM 3304 O O . LEU B 1 13 ? 1.854 40.156 -12.07 1 94.94 13 LEU B O 1
ATOM 3308 N N . SER B 1 14 ? -0.316 40.469 -12.289 1 94.69 14 SER B N 1
ATOM 3309 C CA . SER B 1 14 ? -0.353 41.438 -11.195 1 94.69 14 SER B CA 1
ATOM 3310 C C . SER B 1 14 ? -0.023 40.781 -9.867 1 94.69 14 SER B C 1
ATOM 3312 O O . SER B 1 14 ? 0.498 41.406 -8.953 1 94.69 14 SER B O 1
ATOM 3314 N N . PHE B 1 15 ? -0.351 39.531 -9.695 1 95.12 15 PHE B N 1
ATOM 3315 C CA . PHE B 1 15 ? -0.064 38.781 -8.469 1 95.12 15 PHE B CA 1
ATOM 3316 C C . PHE B 1 15 ? 1.438 38.625 -8.281 1 95.12 15 PHE B C 1
ATOM 3318 O O . PHE B 1 15 ? 1.95 38.75 -7.168 1 95.12 15 PHE B O 1
ATOM 3325 N N . ILE B 1 16 ? 2.139 38.344 -9.391 1 96 16 ILE B N 1
ATOM 3326 C CA . ILE B 1 16 ? 3.484 37.781 -9.266 1 96 16 ILE B CA 1
ATOM 3327 C C . ILE B 1 16 ? 4.516 38.875 -9.57 1 96 16 ILE B C 1
ATOM 3329 O O . ILE B 1 16 ? 5.699 38.719 -9.258 1 96 16 ILE B O 1
ATOM 3333 N N . GLN B 1 17 ? 4.109 40 -10.078 1 92.62 17 GLN B N 1
ATOM 3334 C CA . GLN B 1 17 ? 5.02 40.969 -10.648 1 92.62 17 GLN B CA 1
ATOM 3335 C C . GLN B 1 17 ? 5.941 41.562 -9.578 1 92.62 17 GLN B C 1
ATOM 3337 O O . GLN B 1 17 ? 7.062 41.969 -9.875 1 92.62 17 GLN B O 1
ATOM 3342 N N . ASP B 1 18 ? 5.504 41.562 -8.352 1 90.88 18 ASP B N 1
ATOM 3343 C CA . ASP B 1 18 ? 6.301 42.188 -7.301 1 90.88 18 ASP B CA 1
ATOM 3344 C C . ASP B 1 18 ? 7.191 41.156 -6.602 1 90.88 18 ASP B C 1
ATOM 3346 O O . ASP B 1 18 ? 7.969 41.531 -5.711 1 90.88 18 ASP B O 1
ATOM 3350 N N . SER B 1 19 ? 7.039 39.969 -6.949 1 91.69 19 SER B N 1
ATOM 3351 C CA . SER B 1 19 ? 7.883 38.938 -6.379 1 91.69 19 SER B CA 1
ATOM 3352 C C . SER B 1 19 ? 9.336 39.094 -6.809 1 91.69 19 SER B C 1
ATOM 3354 O O . SER B 1 19 ? 9.625 39.25 -7.996 1 91.69 19 SER B O 1
ATOM 3356 N N . LYS B 1 20 ? 10.258 39.062 -5.895 1 90.44 20 LYS B N 1
ATOM 3357 C CA . LYS B 1 20 ? 11.68 39.188 -6.188 1 90.44 20 LYS B CA 1
ATOM 3358 C C . LYS B 1 20 ? 12.156 38.062 -7.105 1 90.44 20 LYS B C 1
ATOM 3360 O O . LYS B 1 20 ? 12.945 38.312 -8.016 1 90.44 20 LYS B O 1
ATOM 3365 N N . HIS B 1 21 ? 11.656 36.906 -6.816 1 89.62 21 HIS B N 1
ATOM 3366 C CA . HIS B 1 21 ? 12.047 35.75 -7.609 1 89.62 21 HIS B CA 1
ATOM 3367 C C . HIS B 1 21 ? 11.641 35.938 -9.07 1 89.62 21 HIS B C 1
ATOM 3369 O O . HIS B 1 21 ? 12.43 35.656 -9.977 1 89.62 21 HIS B O 1
ATOM 3375 N N . PHE B 1 22 ? 10.469 36.344 -9.266 1 92.44 22 PHE B N 1
ATOM 3376 C CA . PHE B 1 22 ? 9.969 36.562 -10.617 1 92.44 22 PHE B CA 1
ATOM 3377 C C . PHE B 1 22 ? 10.758 37.656 -11.336 1 92.44 22 PHE B C 1
ATOM 3379 O O . PHE B 1 22 ? 11.117 37.5 -12.508 1 92.44 22 PHE B O 1
ATOM 3386 N N . ARG B 1 23 ? 11.07 38.688 -10.625 1 91.62 23 ARG B N 1
ATOM 3387 C CA . ARG B 1 23 ? 11.812 39.812 -11.219 1 91.62 23 ARG B CA 1
ATOM 3388 C C . ARG B 1 23 ? 13.203 39.375 -11.641 1 91.62 23 ARG B C 1
ATOM 3390 O O . ARG B 1 23 ? 13.727 39.844 -12.656 1 91.62 23 ARG B O 1
ATOM 3397 N N . GLU B 1 24 ? 13.758 38.531 -10.852 1 90.75 24 GLU B N 1
ATOM 3398 C CA . GLU B 1 24 ? 15.078 38.031 -11.18 1 90.75 24 GLU B CA 1
ATOM 3399 C C . GLU B 1 24 ? 15.039 37.156 -12.438 1 90.75 24 GLU B C 1
ATOM 3401 O O . GLU B 1 24 ? 15.984 37.156 -13.227 1 90.75 24 GLU B O 1
ATOM 3406 N N . LEU B 1 25 ? 14 36.438 -12.617 1 88.06 25 LEU B N 1
ATOM 3407 C CA . LEU B 1 25 ? 13.859 35.562 -13.781 1 88.06 25 LEU B CA 1
ATOM 3408 C C . LEU B 1 25 ? 13.492 36.375 -15.023 1 88.06 25 LEU B C 1
ATOM 3410 O O . LEU B 1 25 ? 13.945 36.062 -16.125 1 88.06 25 LEU B O 1
ATOM 3414 N N . GLU B 1 26 ? 12.57 37.312 -14.805 1 87.44 26 GLU B N 1
ATOM 3415 C CA . GLU B 1 26 ? 12.109 38.125 -15.914 1 87.44 26 GLU B CA 1
ATOM 3416 C C . GLU B 1 26 ? 13.242 39 -16.469 1 87.44 26 GLU B C 1
ATOM 3418 O O . GLU B 1 26 ? 13.43 39.062 -17.688 1 87.44 26 GLU B O 1
ATOM 3423 N N . LYS B 1 27 ? 14.07 39.594 -15.602 1 84.75 27 LYS B N 1
ATOM 3424 C CA . LYS B 1 27 ? 15.18 40.438 -16 1 84.75 27 LYS B CA 1
ATOM 3425 C C . LYS B 1 27 ? 14.875 41.156 -17.312 1 84.75 27 LYS B C 1
ATOM 3427 O O . LYS B 1 27 ? 13.875 41.875 -17.422 1 84.75 27 LYS B O 1
ATOM 3432 N N . ASP B 1 28 ? 15.539 40.812 -18.328 1 82.81 28 ASP B N 1
ATOM 3433 C CA . ASP B 1 28 ? 15.398 41.531 -19.594 1 82.81 28 ASP B CA 1
ATOM 3434 C C . ASP B 1 28 ? 14.484 40.75 -20.547 1 82.81 28 ASP B C 1
ATOM 3436 O O . ASP B 1 28 ? 14.438 41.062 -21.75 1 82.81 28 ASP B O 1
ATOM 3440 N N . LYS B 1 29 ? 13.781 39.844 -19.922 1 87.88 29 LYS B N 1
ATOM 3441 C CA . LYS B 1 29 ? 12.891 39.094 -20.766 1 87.88 29 LYS B CA 1
ATOM 3442 C C . LYS B 1 29 ? 11.5 39.719 -20.828 1 87.88 29 LYS B C 1
ATOM 3444 O O . LYS B 1 29 ? 11.109 40.438 -19.906 1 87.88 29 LYS B O 1
ATOM 3449 N N . LYS B 1 30 ? 10.875 39.375 -22.031 1 91.56 30 LYS B N 1
ATOM 3450 C CA . LYS B 1 30 ? 9.492 39.812 -22.156 1 91.56 30 LYS B CA 1
ATOM 3451 C C . LYS B 1 30 ? 8.516 38.656 -21.984 1 91.56 30 LYS B C 1
ATOM 3453 O O . LYS B 1 30 ? 8.773 37.531 -22.453 1 91.56 30 LYS B O 1
ATOM 3458 N N . VAL B 1 31 ? 7.41 38.969 -21.266 1 94.38 31 VAL B N 1
ATOM 3459 C CA . VAL B 1 31 ? 6.359 37.938 -21.141 1 94.38 31 VAL B CA 1
ATOM 3460 C C . VAL B 1 31 ? 5.66 37.781 -22.5 1 94.38 31 VAL B C 1
ATOM 3462 O O . VAL B 1 31 ? 5.145 38.75 -23.062 1 94.38 31 VAL B O 1
ATOM 3465 N N . SER B 1 32 ? 5.645 36.625 -23.016 1 95 32 SER B N 1
ATOM 3466 C CA . SER B 1 32 ? 5.047 36.344 -24.312 1 95 32 SER B CA 1
ATOM 3467 C C . SER B 1 32 ? 3.668 35.688 -24.156 1 95 32 SER B C 1
ATOM 3469 O O . SER B 1 32 ? 2.775 35.938 -24.984 1 95 32 SER B O 1
ATOM 3471 N N . LYS B 1 33 ? 3.559 34.812 -23.188 1 95.88 33 LYS B N 1
ATOM 3472 C CA . LYS B 1 33 ? 2.312 34.062 -23.031 1 95.88 33 LYS B CA 1
ATOM 3473 C C . LYS B 1 33 ? 2.113 33.656 -21.578 1 95.88 33 LYS B C 1
ATOM 3475 O O . LYS B 1 33 ? 3.08 33.375 -20.859 1 95.88 33 LYS B O 1
ATOM 3480 N N . ILE B 1 34 ? 0.862 33.719 -21.109 1 96.31 34 ILE B N 1
ATOM 3481 C CA . ILE B 1 34 ? 0.484 33.188 -19.797 1 96.31 34 ILE B CA 1
ATOM 3482 C C . ILE B 1 34 ? -0.604 32.125 -19.953 1 96.31 34 ILE B C 1
ATOM 3484 O O . ILE B 1 34 ? -1.586 32.344 -20.672 1 96.31 34 ILE B O 1
ATOM 3488 N N . THR B 1 35 ? -0.399 30.938 -19.406 1 96.25 35 THR B N 1
ATOM 3489 C CA . THR B 1 35 ? -1.394 29.875 -19.375 1 96.25 35 THR B CA 1
ATOM 3490 C C . THR B 1 35 ? -1.761 29.516 -17.938 1 96.25 35 THR B C 1
ATOM 3492 O O . THR B 1 35 ? -0.883 29.25 -17.125 1 96.25 35 THR B O 1
ATOM 3495 N N . THR B 1 36 ? -3.041 29.562 -17.641 1 95.75 36 THR B N 1
ATOM 3496 C CA . THR B 1 36 ? -3.521 29.219 -16.312 1 95.75 36 THR B CA 1
ATOM 3497 C C . THR B 1 36 ? -4.48 28.031 -16.375 1 95.75 36 THR B C 1
ATOM 3499 O O . THR B 1 36 ? -5.449 28.047 -17.141 1 95.75 36 THR B O 1
ATOM 3502 N N . THR B 1 37 ? -4.191 27.016 -15.602 1 94.94 37 THR B N 1
ATOM 3503 C CA . THR B 1 37 ? -5.023 25.828 -15.547 1 94.94 37 THR B CA 1
ATOM 3504 C C . THR B 1 37 ? -5.504 25.562 -14.125 1 94.94 37 THR B C 1
ATOM 3506 O O . THR B 1 37 ? -4.754 25.766 -13.164 1 94.94 37 THR B O 1
ATOM 3509 N N . VAL B 1 38 ? -6.762 25.109 -13.984 1 93.44 38 VAL B N 1
ATOM 3510 C CA . VAL B 1 38 ? -7.285 24.734 -12.68 1 93.44 38 VAL B CA 1
ATOM 3511 C C . VAL B 1 38 ? -6.797 23.344 -12.312 1 93.44 38 VAL B C 1
ATOM 3513 O O . VAL B 1 38 ? -7.031 22.375 -13.047 1 93.44 38 VAL B O 1
ATOM 3516 N N . LEU B 1 39 ? -6.113 23.203 -11.211 1 91.75 39 LEU B N 1
ATOM 3517 C CA . LEU B 1 39 ? -5.625 21.922 -10.742 1 91.75 39 LEU B CA 1
ATOM 3518 C C . LEU B 1 39 ? -6.633 21.266 -9.805 1 91.75 39 LEU B C 1
ATOM 3520 O O . LEU B 1 39 ? -6.742 20.031 -9.758 1 91.75 39 LEU B O 1
ATOM 3524 N N . SER B 1 40 ? -7.289 22.047 -8.961 1 88.19 40 SER B N 1
ATOM 3525 C CA . SER B 1 40 ? -8.266 21.516 -8.008 1 88.19 40 SER B CA 1
ATOM 3526 C C . SER B 1 40 ? -9.328 22.562 -7.676 1 88.19 40 SER B C 1
ATOM 3528 O O . SER B 1 40 ? -9.008 23.703 -7.34 1 88.19 40 SER B O 1
ATOM 3530 N N . GLU B 1 41 ? -10.555 22.047 -7.656 1 78.19 41 GLU B N 1
ATOM 3531 C CA . GLU B 1 41 ? -11.672 22.906 -7.281 1 78.19 41 GLU B CA 1
ATOM 3532 C C . GLU B 1 41 ? -12.336 22.422 -5.996 1 78.19 41 GLU B C 1
ATOM 3534 O O . GLU B 1 41 ? -12.922 23.219 -5.254 1 78.19 41 GLU B O 1
ATOM 3539 N N . GLU B 1 42 ? -12.273 21.188 -5.676 1 73.56 42 GLU B N 1
ATOM 3540 C CA . GLU B 1 42 ? -13.062 20.656 -4.574 1 73.56 42 GLU B CA 1
ATOM 3541 C C . GLU B 1 42 ? -12.164 20.016 -3.516 1 73.56 42 GLU B C 1
ATOM 3543 O O . GLU B 1 42 ? -12.594 19.797 -2.381 1 73.56 42 GLU B O 1
ATOM 3548 N N . GLY B 1 43 ? -11.016 19.844 -3.605 1 78.5 43 GLY B N 1
ATOM 3549 C CA . GLY B 1 43 ? -10.188 19.109 -2.658 1 78.5 43 GLY B CA 1
ATOM 3550 C C . GLY B 1 43 ? -9.578 20 -1.59 1 78.5 43 GLY B C 1
ATOM 3551 O O . GLY B 1 43 ? -9.156 19.516 -0.539 1 78.5 43 GLY B O 1
ATOM 3552 N N . TYR B 1 44 ? -9.758 21.312 -1.785 1 87.62 44 TYR B N 1
ATOM 3553 C CA . TYR B 1 44 ? -9.203 22.297 -0.867 1 87.62 44 TYR B CA 1
ATOM 3554 C C . TYR B 1 44 ? -10.172 23.453 -0.658 1 87.62 44 TYR B C 1
ATOM 3556 O O . TYR B 1 44 ? -11.148 23.594 -1.397 1 87.62 44 TYR B O 1
ATOM 3564 N N . LEU B 1 45 ? -9.945 24.141 0.361 1 87.44 45 LEU B N 1
ATOM 3565 C CA . LEU B 1 45 ? -10.781 25.312 0.602 1 87.44 45 LEU B CA 1
ATOM 3566 C C . LEU B 1 45 ? -10.609 26.344 -0.514 1 87.44 45 LEU B C 1
ATOM 3568 O O . LEU B 1 45 ? -11.57 27.016 -0.892 1 87.44 45 LEU B O 1
ATOM 3572 N N . SER B 1 46 ? -9.422 26.438 -1 1 91.75 46 SER B N 1
ATOM 3573 C CA . SER B 1 46 ? -9.109 27.344 -2.094 1 91.75 46 SER B CA 1
ATOM 3574 C C . SER B 1 46 ? -9.195 26.641 -3.443 1 91.75 46 SER B C 1
ATOM 3576 O O . SER B 1 46 ? -9.062 25.422 -3.52 1 91.75 46 SER B O 1
ATOM 3578 N N . VAL B 1 47 ? -9.469 27.438 -4.461 1 92.94 47 VAL B N 1
ATOM 3579 C CA . VAL B 1 47 ? -9.188 26.953 -5.812 1 92.94 47 VAL B CA 1
ATOM 3580 C C . VAL B 1 47 ? -7.688 26.984 -6.078 1 92.94 47 VAL B C 1
ATOM 3582 O O . VAL B 1 47 ? -7.008 27.953 -5.699 1 92.94 47 VAL B O 1
ATOM 3585 N N . VAL B 1 48 ? -7.227 25.969 -6.656 1 95.69 48 VAL B N 1
ATOM 3586 C CA . VAL B 1 48 ? -5.797 25.859 -6.93 1 95.69 48 VAL B CA 1
ATOM 3587 C C . VAL B 1 48 ? -5.551 25.953 -8.438 1 95.69 48 VAL B C 1
ATOM 3589 O O . VAL B 1 48 ? -6.07 25.141 -9.203 1 95.69 48 VAL B O 1
ATOM 3592 N N . TYR B 1 49 ? -4.75 26.922 -8.836 1 95.81 49 TYR B N 1
ATOM 3593 C CA . TYR B 1 49 ? -4.387 27.125 -10.234 1 95.81 49 TYR B CA 1
ATOM 3594 C C . TYR B 1 49 ? -2.902 26.859 -10.453 1 95.81 49 TYR B C 1
ATOM 3596 O O . TYR B 1 49 ? -2.088 27.078 -9.555 1 95.81 49 TYR B O 1
ATOM 3604 N N . ASN B 1 50 ? -2.629 26.359 -11.586 1 97 50 ASN B N 1
ATOM 3605 C CA . ASN B 1 50 ? -1.258 26.375 -12.086 1 97 50 ASN B CA 1
ATOM 3606 C C . ASN B 1 50 ? -1.074 27.406 -13.188 1 97 50 ASN B C 1
ATOM 3608 O O . ASN B 1 50 ? -1.723 27.328 -14.234 1 97 50 ASN B O 1
ATOM 3612 N N . ALA B 1 51 ? -0.232 28.297 -12.953 1 97.25 51 ALA B N 1
ATOM 3613 C CA . ALA B 1 51 ? 0.079 29.328 -13.953 1 97.25 51 ALA B CA 1
ATOM 3614 C C . ALA B 1 51 ? 1.465 29.109 -14.555 1 97.25 51 ALA B C 1
ATOM 3616 O O . ALA B 1 51 ? 2.416 28.781 -13.836 1 97.25 51 ALA B O 1
ATOM 3617 N N . VAL B 1 52 ? 1.511 29.25 -15.836 1 97.25 52 VAL B N 1
ATOM 3618 C CA . VAL B 1 52 ? 2.773 29.141 -16.562 1 97.25 52 VAL B CA 1
ATOM 3619 C C . VAL B 1 52 ? 3.006 30.422 -17.375 1 97.25 52 VAL B C 1
ATOM 3621 O O . VAL B 1 52 ? 2.199 30.766 -18.234 1 97.25 52 VAL B O 1
ATOM 3624 N N . ILE B 1 53 ? 4.07 31.125 -17.094 1 96.69 53 ILE B N 1
ATOM 3625 C CA . ILE B 1 53 ? 4.496 32.281 -17.875 1 96.69 53 ILE B CA 1
ATOM 3626 C C . ILE B 1 53 ? 5.605 31.859 -18.844 1 96.69 53 ILE B C 1
ATOM 3628 O O . ILE B 1 53 ? 6.633 31.328 -18.422 1 96.69 53 ILE B O 1
ATOM 3632 N N . THR B 1 54 ? 5.359 32.094 -20.016 1 96.5 54 THR B N 1
ATOM 3633 C CA . THR B 1 54 ? 6.359 31.859 -21.047 1 96.5 54 THR B CA 1
ATOM 3634 C C . THR B 1 54 ? 6.992 33.188 -21.5 1 96.5 54 THR B C 1
ATOM 3636 O O . THR B 1 54 ? 6.285 34.156 -21.812 1 96.5 54 THR B O 1
ATOM 3639 N N . PHE B 1 55 ? 8.336 33.219 -21.547 1 95.38 55 PHE B N 1
ATOM 3640 C CA . PHE B 1 55 ? 9.062 34.406 -21.938 1 95.38 55 PHE B CA 1
ATOM 3641 C C . PHE B 1 55 ? 9.406 34.406 -23.422 1 95.38 55 PHE B C 1
ATOM 3643 O O . PHE B 1 55 ? 9.18 33.406 -24.094 1 95.38 55 PHE B O 1
ATOM 3650 N N . SER B 1 56 ? 9.906 35.562 -23.875 1 93.62 56 SER B N 1
ATOM 3651 C CA . SER B 1 56 ? 10.219 35.75 -25.281 1 93.62 56 SER B CA 1
ATOM 3652 C C . SER B 1 56 ? 11.312 34.781 -25.734 1 93.62 56 SER B C 1
ATOM 3654 O O . SER B 1 56 ? 11.383 34.438 -26.922 1 93.62 56 SER B O 1
ATOM 3656 N N . ASP B 1 57 ? 12.195 34.312 -24.828 1 94 57 ASP B N 1
ATOM 3657 C CA . ASP B 1 57 ? 13.25 33.344 -25.172 1 94 57 ASP B CA 1
ATOM 3658 C C . ASP B 1 57 ? 12.773 31.906 -25 1 94 57 ASP B C 1
ATOM 3660 O O . ASP B 1 57 ? 13.586 30.984 -24.938 1 94 57 ASP B O 1
ATOM 3664 N N . GLU B 1 58 ? 11.539 31.719 -24.672 1 93.31 58 GLU B N 1
ATOM 3665 C CA . GLU B 1 58 ? 10.852 30.438 -24.625 1 93.31 58 GLU B CA 1
ATOM 3666 C C . GLU B 1 58 ? 11.07 29.734 -23.281 1 93.31 58 GLU B C 1
ATOM 3668 O O . GLU B 1 58 ? 10.539 28.656 -23.047 1 93.31 58 GLU B O 1
ATOM 3673 N N . THR B 1 59 ? 11.75 30.391 -22.438 1 94.44 59 THR B N 1
ATOM 3674 C CA . THR B 1 59 ? 11.836 29.844 -21.078 1 94.44 59 THR B CA 1
ATOM 3675 C C . THR B 1 59 ? 10.516 30.047 -20.328 1 94.44 59 THR B C 1
ATOM 3677 O O . THR B 1 59 ? 9.734 30.938 -20.688 1 94.44 59 THR B O 1
ATOM 3680 N N . 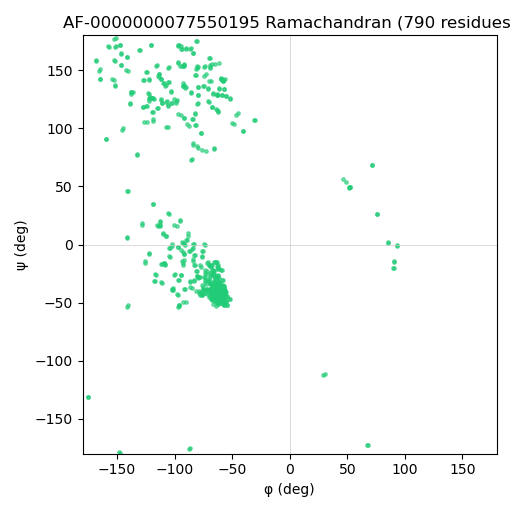GLN B 1 60 ? 10.305 29.125 -19.375 1 95.38 60 GLN B N 1
ATOM 3681 C CA . GLN B 1 60 ? 9.016 29.172 -18.688 1 95.38 60 GLN B CA 1
ATOM 3682 C C . GLN B 1 60 ? 9.211 29.266 -17.172 1 95.38 60 GLN B C 1
ATOM 3684 O O . GLN B 1 60 ? 10.234 28.828 -16.641 1 95.38 60 GLN B O 1
ATOM 3689 N N . PHE B 1 61 ? 8.273 29.922 -16.562 1 95.81 61 PHE B N 1
ATOM 3690 C CA . PHE B 1 61 ? 8.148 30 -15.109 1 95.81 61 PHE B CA 1
ATOM 3691 C C . PHE B 1 61 ? 6.75 29.594 -14.664 1 95.81 61 PHE B C 1
ATOM 3693 O O . PHE B 1 61 ? 5.758 30.188 -15.078 1 95.81 61 PHE B O 1
ATOM 3700 N N . SER B 1 62 ? 6.73 28.516 -13.859 1 96.88 62 SER B N 1
ATOM 3701 C CA . SER B 1 62 ? 5.441 28.016 -13.391 1 96.88 62 SER B CA 1
ATOM 3702 C C . SER B 1 62 ? 5.285 28.234 -11.883 1 96.88 62 SER B C 1
ATOM 3704 O O . SER B 1 62 ? 6.25 28.109 -11.133 1 96.88 62 SER B O 1
ATOM 3706 N N . PHE B 1 63 ? 4.059 28.578 -11.477 1 97.69 63 PHE B N 1
ATOM 3707 C CA . PHE B 1 63 ? 3.773 28.734 -10.055 1 97.69 63 PHE B CA 1
ATOM 3708 C C . PHE B 1 63 ? 2.309 28.438 -9.758 1 97.69 63 PHE B C 1
ATOM 3710 O O . PHE B 1 63 ? 1.475 28.422 -10.664 1 97.69 63 PHE B O 1
ATOM 3717 N N . ILE B 1 64 ? 2.008 28.094 -8.508 1 98 64 ILE B N 1
ATOM 3718 C CA . ILE B 1 64 ? 0.668 27.781 -8.023 1 98 64 ILE B CA 1
ATOM 3719 C C . ILE B 1 64 ? 0.009 29.047 -7.477 1 98 64 ILE B C 1
ATOM 3721 O O . ILE B 1 64 ? 0.655 29.844 -6.797 1 98 64 ILE B O 1
ATOM 3725 N N . ILE B 1 65 ? -1.244 29.203 -7.805 1 97.19 65 ILE B N 1
ATOM 3726 C CA . ILE B 1 65 ? -2.092 30.234 -7.207 1 97.19 65 ILE B CA 1
ATOM 3727 C C . ILE B 1 65 ? -3.201 29.578 -6.391 1 97.19 65 ILE B C 1
ATOM 3729 O O . ILE B 1 65 ? -4.012 28.812 -6.926 1 97.19 65 ILE B O 1
ATOM 3733 N N . LYS B 1 66 ? -3.227 29.812 -5.133 1 96.31 66 LYS B N 1
ATOM 3734 C CA . LYS B 1 66 ? -4.355 29.438 -4.285 1 96.31 66 LYS B CA 1
ATOM 3735 C C . LYS B 1 66 ? -5.219 30.656 -3.959 1 96.31 66 LYS B C 1
ATOM 3737 O O . LYS B 1 66 ? -4.719 31.656 -3.439 1 96.31 66 LYS B O 1
ATOM 3742 N N . ARG B 1 67 ? -6.371 30.547 -4.301 1 93.69 67 ARG B N 1
ATOM 3743 C CA . ARG B 1 67 ? -7.293 31.656 -4.074 1 93.69 67 ARG B CA 1
ATOM 3744 C C . ARG B 1 67 ? -8.641 31.141 -3.572 1 93.69 67 ARG B C 1
ATOM 3746 O O . ARG B 1 67 ? -9.219 30.219 -4.152 1 93.69 67 ARG B O 1
ATOM 3753 N N . ILE B 1 68 ? -9.094 31.75 -2.484 1 91.69 68 ILE B N 1
ATOM 3754 C CA . ILE B 1 68 ? -10.344 31.281 -1.894 1 91.69 68 ILE B CA 1
ATOM 3755 C C . ILE B 1 68 ? -11.523 31.703 -2.77 1 91.69 68 ILE B C 1
ATOM 3757 O O . ILE B 1 68 ? -11.453 32.719 -3.469 1 91.69 68 ILE B O 1
ATOM 3761 N N . SER B 1 69 ? -12.469 30.891 -2.779 1 87.88 69 SER B N 1
ATOM 3762 C CA . SER B 1 69 ? -13.766 31.156 -3.393 1 87.88 69 SER B CA 1
ATOM 3763 C C . SER B 1 69 ? -14.891 31.078 -2.367 1 87.88 69 SER B C 1
ATOM 3765 O O . SER B 1 69 ? -15.211 30 -1.869 1 87.88 69 SER B O 1
ATOM 3767 N N . VAL B 1 70 ? -15.508 32.219 -2.139 1 88.5 70 VAL B N 1
ATOM 3768 C CA . VAL B 1 70 ? -16.578 32.312 -1.146 1 88.5 70 VAL B CA 1
ATOM 3769 C C . VAL B 1 70 ? -17.734 31.406 -1.563 1 88.5 70 VAL B C 1
ATOM 3771 O O . VAL B 1 70 ? -18.25 30.641 -0.754 1 88.5 70 VAL B O 1
ATOM 3774 N N . ALA B 1 71 ? -18.141 31.516 -2.793 1 85.5 71 ALA B N 1
ATOM 3775 C CA . ALA B 1 71 ? -19.266 30.75 -3.307 1 85.5 71 ALA B CA 1
ATOM 3776 C C . ALA B 1 71 ? -19.031 29.25 -3.123 1 85.5 71 ALA B C 1
ATOM 3778 O O . ALA B 1 71 ? -19.938 28.516 -2.705 1 85.5 71 ALA B O 1
ATOM 3779 N N . ARG B 1 72 ? -17.906 28.859 -3.4 1 85.44 72 ARG B N 1
ATOM 3780 C CA . ARG B 1 72 ? -17.578 27.438 -3.289 1 85.44 72 ARG B CA 1
ATOM 3781 C C . ARG B 1 72 ? -17.578 26.984 -1.83 1 85.44 72 ARG B C 1
ATOM 3783 O O . ARG B 1 72 ? -18.047 25.891 -1.509 1 85.44 72 ARG B O 1
ATOM 3790 N N . TYR B 1 73 ? -17 27.766 -1.007 1 86.44 73 TYR B N 1
ATOM 3791 C CA . TYR B 1 73 ? -16.938 27.469 0.419 1 86.44 73 TYR B CA 1
ATOM 3792 C C . TYR B 1 73 ? -18.328 27.297 1 1 86.44 73 TYR B C 1
ATOM 3794 O O . TYR B 1 73 ? -18.609 26.281 1.655 1 86.44 73 TYR B O 1
ATOM 3802 N N . LEU B 1 74 ? -19.141 28.234 0.688 1 85.62 74 LEU B N 1
ATOM 3803 C CA . LEU B 1 74 ? -20.5 28.203 1.229 1 85.62 74 LEU B CA 1
ATOM 3804 C C . LEU B 1 74 ? -21.266 27 0.693 1 85.62 74 LEU B C 1
ATOM 3806 O O . LEU B 1 74 ? -21.984 26.328 1.443 1 85.62 74 LEU B O 1
ATOM 3810 N N . LYS B 1 75 ? -21.078 26.688 -0.497 1 81.69 75 LYS B N 1
ATOM 3811 C CA . LYS B 1 75 ? -21.766 25.547 -1.117 1 81.69 75 LYS B CA 1
ATOM 3812 C C . LYS B 1 75 ? -21.25 24.219 -0.548 1 81.69 75 LYS B C 1
ATOM 3814 O O . LYS B 1 75 ? -22.047 23.344 -0.217 1 81.69 75 LYS B O 1
ATOM 3819 N N . SER B 1 76 ? -19.938 24.047 -0.396 1 76.19 76 SER B N 1
ATOM 3820 C CA . SER B 1 76 ? -19.312 22.812 0.034 1 76.19 76 SER B CA 1
ATOM 3821 C C . SER B 1 76 ? -19.719 22.438 1.455 1 76.19 76 SER B C 1
ATOM 3823 O O . SER B 1 76 ? -19.844 21.266 1.79 1 76.19 76 SER B O 1
ATOM 3825 N N . PHE B 1 77 ? -19.938 23.422 2.305 1 76.69 77 PHE B N 1
ATOM 3826 C CA . PHE B 1 77 ? -20.25 23.172 3.705 1 76.69 77 PHE B CA 1
ATOM 3827 C C . PHE B 1 77 ? -21.703 23.469 4 1 76.69 77 PHE B C 1
ATOM 3829 O O . PHE B 1 77 ? -22.141 23.406 5.152 1 76.69 77 PHE B O 1
ATOM 3836 N N . SER B 1 78 ? -22.484 23.75 2.939 1 79.5 78 SER B N 1
ATOM 3837 C CA . SER B 1 78 ? -23.891 24.062 3.072 1 79.5 78 SER B CA 1
ATOM 3838 C C . SER B 1 78 ? -24.109 25.172 4.105 1 79.5 78 SER B C 1
ATOM 3840 O O . SER B 1 78 ? -24.922 25.016 5.023 1 79.5 78 SER B O 1
ATOM 3842 N N . LEU B 1 79 ? -23.344 26.234 3.969 1 82.38 79 LEU B N 1
ATOM 3843 C CA . LEU B 1 79 ? -23.391 27.359 4.902 1 82.38 79 LEU B CA 1
ATOM 3844 C C . LEU B 1 79 ? -24.109 28.547 4.277 1 82.38 79 LEU B C 1
ATOM 3846 O O . LEU B 1 79 ? -24.078 28.734 3.057 1 82.38 79 LEU B O 1
ATOM 3850 N N . ALA B 1 80 ? -24.672 29.312 5.133 1 86 80 ALA B N 1
ATOM 3851 C CA . ALA B 1 80 ? -25.25 30.594 4.703 1 86 80 ALA B CA 1
ATOM 3852 C C . ALA B 1 80 ? -24.172 31.656 4.594 1 86 80 ALA B C 1
ATOM 3854 O O . ALA B 1 80 ? -23.109 31.547 5.215 1 86 80 ALA B O 1
ATOM 3855 N N . GLU B 1 81 ? -24.422 32.562 3.732 1 88.62 81 GLU B N 1
ATOM 3856 C CA . GLU B 1 81 ? -23.5 33.719 3.633 1 88.62 81 GLU B CA 1
ATOM 3857 C C . GLU B 1 81 ? -23.672 34.656 4.816 1 88.62 81 GLU B C 1
ATOM 3859 O O . GLU B 1 81 ? -24.281 35.719 4.688 1 88.62 81 GLU B O 1
ATOM 3864 N N . GLU B 1 82 ? -23.078 34.312 5.902 1 90.56 82 GLU B N 1
ATOM 3865 C CA . GLU B 1 82 ? -23.094 35.094 7.133 1 90.56 82 GLU B CA 1
ATOM 3866 C C . GLU B 1 82 ? -21.688 35.562 7.496 1 90.56 82 GLU B C 1
ATOM 3868 O O . GLU B 1 82 ? -20.688 34.969 7.102 1 90.56 82 GLU B O 1
ATOM 3873 N N . LYS B 1 83 ? -21.734 36.594 8.172 1 90.19 83 LYS B N 1
ATOM 3874 C CA . LYS B 1 83 ? -20.469 37.219 8.539 1 90.19 83 LYS B CA 1
ATOM 3875 C C . LYS B 1 83 ? -19.547 36.25 9.266 1 90.19 83 LYS B C 1
ATOM 3877 O O . LYS B 1 83 ? -18.344 36.25 9.016 1 90.19 83 LYS B O 1
ATOM 3882 N N . SER B 1 84 ? -20.031 35.469 10.125 1 87.75 84 SER B N 1
ATOM 3883 C CA . SER B 1 84 ? -19.234 34.531 10.914 1 87.75 84 SER B CA 1
ATOM 3884 C C . SER B 1 84 ? -18.547 33.5 10.023 1 87.75 84 SER B C 1
ATOM 3886 O O . SER B 1 84 ? -17.375 33.156 10.242 1 87.75 84 SER B O 1
ATOM 3888 N N . ASN B 1 85 ? -19.25 33 9.016 1 89.38 85 ASN B N 1
ATOM 3889 C CA . ASN B 1 85 ? -18.688 32.031 8.094 1 89.38 85 ASN B CA 1
ATOM 3890 C C . ASN B 1 85 ? -17.594 32.656 7.215 1 89.38 85 ASN B C 1
ATOM 3892 O O . ASN B 1 85 ? -16.594 32 6.91 1 89.38 85 ASN B O 1
ATOM 3896 N N . LEU B 1 86 ? -17.828 33.812 6.855 1 92.12 86 LEU B N 1
ATOM 3897 C CA . LEU B 1 86 ? -16.859 34.531 6.02 1 92.12 86 LEU B CA 1
ATOM 3898 C C . LEU B 1 86 ? -15.594 34.844 6.809 1 92.12 86 LEU B C 1
ATOM 3900 O O . LEU B 1 86 ? -14.484 34.781 6.27 1 92.12 86 LEU B O 1
ATOM 3904 N N . GLU B 1 87 ? -15.766 35.188 8.047 1 91.31 87 GLU B N 1
ATOM 3905 C CA . GLU B 1 87 ? -14.625 35.469 8.914 1 91.31 87 GLU B CA 1
ATOM 3906 C C . GLU B 1 87 ? -13.805 34.188 9.148 1 91.31 87 GLU B C 1
ATOM 3908 O O . GLU B 1 87 ? -12.57 34.25 9.203 1 91.31 87 GLU B O 1
ATOM 3913 N N . LEU B 1 88 ? -14.492 33.125 9.297 1 90.19 88 LEU B N 1
ATOM 3914 C CA . LEU B 1 88 ? -13.805 31.859 9.469 1 90.19 88 LEU B CA 1
ATOM 3915 C C . LEU B 1 88 ? -12.984 31.5 8.234 1 90.19 88 LEU B C 1
ATOM 3917 O O . LEU B 1 88 ? -11.852 31.031 8.344 1 90.19 88 LEU B O 1
ATOM 3921 N N . LEU B 1 89 ? -13.609 31.703 7.105 1 92.31 89 LEU B N 1
ATOM 3922 C CA . LEU B 1 89 ? -12.914 31.453 5.848 1 92.31 89 LEU B CA 1
ATOM 3923 C C . LEU B 1 89 ? -11.672 32.344 5.738 1 92.31 89 LEU B C 1
ATOM 3925 O O . LEU B 1 89 ? -10.602 31.875 5.328 1 92.31 89 LEU B O 1
ATOM 3929 N N . ALA B 1 90 ? -11.797 33.562 6.117 1 93.94 90 ALA B N 1
ATOM 3930 C CA . ALA B 1 90 ? -10.656 34.469 6.117 1 93.94 90 ALA B CA 1
ATOM 3931 C C . ALA B 1 90 ? -9.562 34 7.074 1 93.94 90 ALA B C 1
ATOM 3933 O O . ALA B 1 90 ? -8.375 34.094 6.762 1 93.94 90 ALA B O 1
ATOM 3934 N N . ASN B 1 91 ? -9.984 33.531 8.188 1 93.5 91 ASN B N 1
ATOM 3935 C CA . ASN B 1 91 ? -9.039 33.031 9.188 1 93.5 91 ASN B CA 1
ATOM 3936 C C . ASN B 1 91 ? -8.227 31.844 8.664 1 93.5 91 ASN B C 1
ATOM 3938 O O . ASN B 1 91 ? -7.031 31.75 8.93 1 93.5 91 ASN B O 1
ATOM 3942 N N . TYR B 1 92 ? -8.922 30.938 7.973 1 94.69 92 TYR B N 1
ATOM 3943 C CA . TYR B 1 92 ? -8.234 29.797 7.379 1 94.69 92 TYR B CA 1
ATOM 3944 C C . TYR B 1 92 ? -7.18 30.266 6.379 1 94.69 92 TYR B C 1
ATOM 3946 O O . TYR B 1 92 ? -6.031 29.812 6.426 1 94.69 92 TYR B O 1
ATOM 3954 N N . HIS B 1 93 ? -7.59 31.109 5.512 1 96.19 93 HIS B N 1
ATOM 3955 C CA . HIS B 1 93 ? -6.676 31.625 4.5 1 96.19 93 HIS B CA 1
ATOM 3956 C C . HIS B 1 93 ? -5.504 32.375 5.141 1 96.19 93 HIS B C 1
ATOM 3958 O O . HIS B 1 93 ? -4.352 32.156 4.758 1 96.19 93 HIS B O 1
ATOM 3964 N N . ASN B 1 94 ? -5.77 33.219 6.07 1 97.06 94 ASN B N 1
ATOM 3965 C CA . ASN B 1 94 ? -4.734 34.031 6.715 1 97.06 94 ASN B CA 1
ATOM 3966 C C . ASN B 1 94 ? -3.756 33.156 7.496 1 97.06 94 ASN B C 1
ATOM 3968 O O . ASN B 1 94 ? -2.557 33.438 7.531 1 97.06 94 ASN B O 1
ATOM 3972 N N . ARG B 1 95 ? -4.262 32.125 8.125 1 97.31 95 ARG B N 1
ATOM 3973 C CA . ARG B 1 95 ? -3.377 31.188 8.805 1 97.31 95 ARG B CA 1
ATOM 3974 C C . ARG B 1 95 ? -2.41 30.531 7.82 1 97.31 95 ARG B C 1
ATOM 3976 O O . ARG B 1 95 ? -1.218 30.406 8.109 1 97.31 95 ARG B O 1
ATOM 3983 N N . GLU B 1 96 ? -2.975 30.094 6.766 1 97.5 96 GLU B N 1
ATOM 3984 C CA . GLU B 1 96 ? -2.123 29.484 5.754 1 97.5 96 GLU B CA 1
ATOM 3985 C C . GLU B 1 96 ? -1.059 30.453 5.262 1 97.5 96 GLU B C 1
ATOM 3987 O O . GLU B 1 96 ? 0.098 30.078 5.066 1 97.5 96 GLU B O 1
ATOM 3992 N N . CYS B 1 97 ? -1.407 31.75 5.043 1 97.62 97 CYS B N 1
ATOM 3993 C CA . CYS B 1 97 ? -0.439 32.781 4.68 1 97.62 97 CYS B CA 1
ATOM 3994 C C . CYS B 1 97 ? 0.668 32.875 5.723 1 97.62 97 CYS B C 1
ATOM 3996 O O . CYS B 1 97 ? 1.852 32.875 5.379 1 97.62 97 CYS B O 1
ATOM 3998 N N . GLN B 1 98 ? 0.275 32.938 6.934 1 97.62 98 GLN B N 1
ATOM 3999 C CA . GLN B 1 98 ? 1.217 33.094 8.039 1 97.62 98 GLN B CA 1
ATOM 4000 C C . GLN B 1 98 ? 2.174 31.906 8.102 1 97.62 98 GLN B C 1
ATOM 4002 O O . GLN B 1 98 ? 3.375 32.062 8.32 1 97.62 98 GLN B O 1
ATOM 4007 N N . VAL B 1 99 ? 1.634 30.719 7.898 1 98.06 99 VAL B N 1
ATOM 4008 C CA . VAL B 1 99 ? 2.451 29.516 8.016 1 98.06 99 VAL B CA 1
ATOM 4009 C C . VAL B 1 99 ? 3.471 29.469 6.879 1 98.06 99 VAL B C 1
ATOM 4011 O O . VAL B 1 99 ? 4.645 29.172 7.102 1 98.06 99 VAL B O 1
ATOM 4014 N N . TYR B 1 100 ? 3.027 29.719 5.66 1 97.56 100 TYR B N 1
ATOM 4015 C CA . TYR B 1 100 ? 3.975 29.688 4.551 1 97.56 100 TYR B CA 1
ATOM 4016 C C . TYR B 1 100 ? 5.062 30.75 4.742 1 97.56 100 TYR B C 1
ATOM 4018 O O . TYR B 1 100 ? 6.215 30.531 4.367 1 97.56 100 TYR B O 1
ATOM 4026 N N . GLU B 1 101 ? 4.73 31.906 5.293 1 96.94 101 GLU B N 1
ATOM 4027 C CA . GLU B 1 101 ? 5.734 32.938 5.613 1 96.94 101 GLU B CA 1
ATOM 4028 C C . GLU B 1 101 ? 6.723 32.406 6.652 1 96.94 101 GLU B C 1
ATOM 4030 O O . GLU B 1 101 ? 7.934 32.625 6.523 1 96.94 101 GLU B O 1
ATOM 4035 N N . LEU B 1 102 ? 6.211 31.797 7.656 1 97.25 102 LEU B N 1
ATOM 4036 C CA . LEU B 1 102 ? 7.059 31.203 8.68 1 97.25 102 LEU B CA 1
ATOM 4037 C C . LEU B 1 102 ? 7.992 30.156 8.078 1 97.25 102 LEU B C 1
ATOM 4039 O O . LEU B 1 102 ? 9.195 30.156 8.359 1 97.25 102 LEU B O 1
ATOM 4043 N N . LEU B 1 103 ? 7.445 29.266 7.242 1 97.06 103 LEU B N 1
ATOM 4044 C CA . LEU B 1 103 ? 8.203 28.156 6.672 1 97.06 103 LEU B CA 1
ATOM 4045 C C . LEU B 1 103 ? 9.25 28.672 5.688 1 97.06 103 LEU B C 1
ATOM 4047 O O . LEU B 1 103 ? 10.242 27.984 5.426 1 97.06 103 LEU B O 1
ATOM 4051 N N . SER B 1 104 ? 9.031 29.859 5.117 1 95.12 104 SER B N 1
ATOM 4052 C CA . SER B 1 104 ? 10 30.438 4.203 1 95.12 104 SER B CA 1
ATOM 4053 C C . SER B 1 104 ? 11.312 30.75 4.914 1 95.12 104 SER B C 1
ATOM 4055 O O . SER B 1 104 ? 12.352 30.938 4.27 1 95.12 104 SER B O 1
ATOM 4057 N N . LYS B 1 105 ? 11.266 30.75 6.199 1 93.94 105 LYS B N 1
ATOM 4058 C CA . LYS B 1 105 ? 12.453 31 7.008 1 93.94 105 LYS B CA 1
ATOM 4059 C C . LYS B 1 105 ? 13.18 29.703 7.348 1 93.94 105 LYS B C 1
ATOM 4061 O O . LYS B 1 105 ? 14.195 29.719 8.047 1 93.94 105 LYS B O 1
ATOM 4066 N N . THR B 1 106 ? 12.648 28.578 6.887 1 93.56 106 THR B N 1
ATOM 4067 C CA . THR B 1 106 ? 13.195 27.266 7.195 1 93.56 106 THR B CA 1
ATOM 4068 C C . THR B 1 106 ? 13.609 26.531 5.918 1 93.56 106 THR B C 1
ATOM 4070 O O . THR B 1 106 ? 13.375 27.031 4.812 1 93.56 106 THR B O 1
ATOM 4073 N N . SER B 1 107 ? 14.297 25.359 6.082 1 88.25 107 SER B N 1
ATOM 4074 C CA . SER B 1 107 ? 14.672 24.516 4.957 1 88.25 107 SER B CA 1
ATOM 4075 C C . SER B 1 107 ? 13.797 23.266 4.887 1 88.25 107 SER B C 1
ATOM 4077 O O . SER B 1 107 ? 14.188 22.25 4.301 1 88.25 107 SER B O 1
ATOM 4079 N N . THR B 1 108 ? 12.664 23.406 5.387 1 85.81 108 THR B N 1
ATOM 4080 C CA . THR B 1 108 ? 11.773 22.25 5.484 1 85.81 108 THR B CA 1
ATOM 4081 C C . THR B 1 108 ? 11.086 21.984 4.148 1 85.81 108 THR B C 1
ATOM 4083 O O . THR B 1 108 ? 11.266 22.734 3.191 1 85.81 108 THR B O 1
ATOM 4086 N N . VAL B 1 109 ? 10.352 20.906 4.148 1 86.5 109 VAL B N 1
ATOM 4087 C CA . VAL B 1 109 ? 9.656 20.453 2.947 1 86.5 109 VAL B CA 1
ATOM 4088 C C . VAL B 1 109 ? 8.367 21.25 2.76 1 86.5 109 VAL B C 1
ATOM 4090 O O . VAL B 1 109 ? 7.289 20.797 3.158 1 86.5 109 VAL B O 1
ATOM 4093 N N . ALA B 1 110 ? 8.398 22.328 2.193 1 94.88 110 ALA B N 1
ATOM 4094 C CA . ALA B 1 110 ? 7.285 23.188 1.789 1 94.88 110 ALA B CA 1
ATOM 4095 C C . ALA B 1 110 ? 7.562 23.844 0.439 1 94.88 110 ALA B C 1
ATOM 4097 O O . ALA B 1 110 ? 8.719 24.031 0.059 1 94.88 110 ALA B O 1
ATOM 4098 N N . PRO B 1 111 ? 6.469 24.109 -0.293 1 96.88 111 PRO B N 1
ATOM 4099 C CA . PRO B 1 111 ? 6.711 24.875 -1.518 1 96.88 111 PRO B CA 1
ATOM 4100 C C . PRO B 1 111 ? 7.332 26.234 -1.243 1 96.88 111 PRO B C 1
ATOM 4102 O O . PRO B 1 111 ? 6.984 26.891 -0.257 1 96.88 111 PRO B O 1
ATOM 4105 N N . ARG B 1 112 ? 8.266 26.688 -2.113 1 96.25 112 ARG B N 1
ATOM 4106 C CA . ARG B 1 112 ? 8.781 28.047 -2.016 1 96.25 112 ARG B CA 1
ATOM 4107 C C . ARG B 1 112 ? 7.66 29.078 -2.139 1 96.25 112 ARG B C 1
ATOM 4109 O O . ARG B 1 112 ? 6.844 29 -3.059 1 96.25 112 ARG B O 1
ATOM 4116 N N . LEU B 1 113 ? 7.637 29.938 -1.229 1 97.25 113 LEU B N 1
ATOM 4117 C CA . LEU B 1 113 ? 6.641 31 -1.258 1 97.25 113 LEU B CA 1
ATOM 4118 C C . LEU B 1 113 ? 7.121 32.188 -2.105 1 97.25 113 LEU B C 1
ATOM 4120 O O . LEU B 1 113 ? 8.234 32.656 -1.919 1 97.25 113 LEU B O 1
ATOM 4124 N N . TYR B 1 114 ? 6.285 32.656 -3.012 1 97.38 114 TYR B N 1
ATOM 4125 C CA . TYR B 1 114 ? 6.625 33.844 -3.812 1 97.38 114 TYR B CA 1
ATOM 4126 C C . TYR B 1 114 ? 5.914 35.062 -3.289 1 97.38 114 TYR B C 1
ATOM 4128 O O . TYR B 1 114 ? 6.469 36.188 -3.326 1 97.38 114 TYR B O 1
ATOM 4136 N N . ALA B 1 115 ? 4.648 34.875 -2.867 1 96.56 115 ALA B N 1
ATOM 4137 C CA . ALA B 1 115 ? 3.881 35.969 -2.277 1 96.56 115 ALA B CA 1
ATOM 4138 C C . ALA B 1 115 ? 2.639 35.469 -1.561 1 96.56 115 ALA B C 1
ATOM 4140 O O . ALA B 1 115 ? 2.119 34.406 -1.903 1 96.56 115 ALA B O 1
ATOM 4141 N N . ALA B 1 116 ? 2.242 36.156 -0.552 1 96.88 116 ALA B N 1
ATOM 4142 C CA . ALA B 1 116 ? 0.985 35.906 0.143 1 96.88 116 ALA B CA 1
ATOM 4143 C C . ALA B 1 116 ? 0.247 37.188 0.453 1 96.88 116 ALA B C 1
ATOM 4145 O O . ALA B 1 116 ? 0.859 38.188 0.877 1 96.88 116 ALA B O 1
ATOM 4146 N N . LYS B 1 117 ? -1.003 37.188 0.117 1 96.31 117 LYS B N 1
ATOM 4147 C CA . LYS B 1 117 ? -1.862 38.312 0.451 1 96.31 117 LYS B CA 1
ATOM 4148 C C . LYS B 1 117 ? -3.014 37.875 1.356 1 96.31 117 LYS B C 1
ATOM 4150 O O . LYS B 1 117 ? -3.965 37.25 0.898 1 96.31 117 LYS B O 1
ATOM 4155 N N . PRO B 1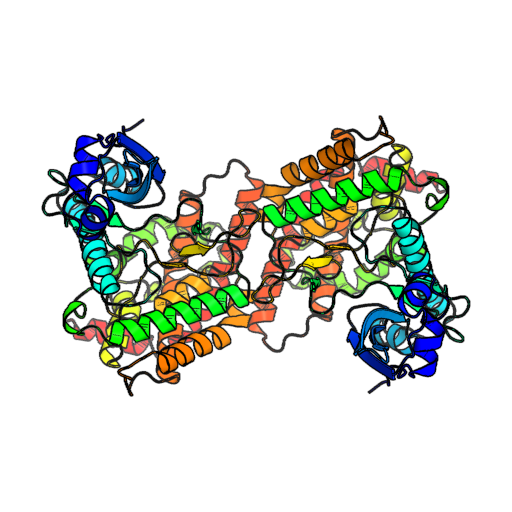 118 ? -2.965 38.219 2.613 1 96.94 118 PRO B N 1
ATOM 4156 C CA . PRO B 1 118 ? -4.078 37.906 3.51 1 96.94 118 PRO B CA 1
ATOM 4157 C C . PRO B 1 118 ? -5.387 38.562 3.088 1 96.94 118 PRO B C 1
ATOM 4159 O O . PRO B 1 118 ? -5.371 39.594 2.377 1 96.94 118 PRO B O 1
ATOM 4162 N N . ALA B 1 119 ? -6.398 37.969 3.508 1 95 119 ALA B N 1
ATOM 4163 C CA . ALA B 1 119 ? -7.727 38.5 3.23 1 95 119 ALA B CA 1
ATOM 4164 C C . ALA B 1 119 ? -8.273 39.25 4.441 1 95 119 ALA B C 1
ATOM 4166 O O . ALA B 1 119 ? -8.242 38.75 5.562 1 95 119 ALA B O 1
ATOM 4167 N N . ILE B 1 120 ? -8.641 40.469 4.195 1 90.12 120 ILE B N 1
ATOM 4168 C CA . ILE B 1 120 ? -9.328 41.219 5.234 1 90.12 120 ILE B CA 1
ATOM 4169 C C . ILE B 1 120 ? -10.836 41.062 5.086 1 90.12 120 ILE B C 1
ATOM 4171 O O . ILE B 1 120 ? -11.523 40.719 6.055 1 90.12 120 ILE B O 1
ATOM 4175 N N . ASP B 1 121 ? -11.344 41.25 3.932 1 90.81 121 ASP B N 1
ATOM 4176 C CA . ASP B 1 121 ? -12.719 40.969 3.516 1 90.81 121 ASP B CA 1
ATOM 4177 C C . ASP B 1 121 ? -12.742 40.031 2.303 1 90.81 121 ASP B C 1
ATOM 4179 O O . ASP B 1 121 ? -12.594 40.5 1.165 1 90.81 121 ASP B O 1
ATOM 4183 N N . VAL B 1 122 ? -13.109 38.75 2.613 1 90.94 122 VAL B N 1
ATOM 4184 C CA . VAL B 1 122 ? -12.992 37.719 1.586 1 90.94 122 VAL B CA 1
ATOM 4185 C C . VAL B 1 122 ? -13.984 38 0.458 1 90.94 122 VAL B C 1
ATOM 4187 O O . VAL B 1 122 ? -13.789 37.562 -0.674 1 90.94 122 VAL B O 1
ATOM 4190 N N . SER B 1 123 ? -15.039 38.688 0.744 1 87.88 123 SER B N 1
ATOM 4191 C CA . SER B 1 123 ? -16.047 39 -0.27 1 87.88 123 SER B CA 1
ATOM 4192 C C . SER B 1 123 ? -15.547 40.062 -1.233 1 87.88 123 SER B C 1
ATOM 4194 O O . SER B 1 123 ? -15.969 40.125 -2.391 1 87.88 123 SER B O 1
ATOM 4196 N N . LYS B 1 124 ? -14.688 40.906 -0.815 1 88.06 124 LYS B N 1
ATOM 4197 C CA . LYS B 1 124 ? -14.188 42 -1.644 1 88.06 124 LYS B CA 1
ATOM 4198 C C . LYS B 1 124 ? -12.844 41.656 -2.279 1 88.06 124 LYS B C 1
ATOM 4200 O O . LYS B 1 124 ? -12.617 41.906 -3.461 1 88.06 124 LYS B O 1
ATOM 4205 N N . ASP B 1 125 ? -12.031 41.062 -1.468 1 89.06 125 ASP B N 1
ATOM 4206 C CA . ASP B 1 125 ? -10.703 40.656 -1.906 1 89.06 125 ASP B CA 1
ATOM 4207 C C . ASP B 1 125 ? -10.289 39.344 -1.222 1 89.06 125 ASP B C 1
ATOM 4209 O O . ASP B 1 125 ? -9.758 39.375 -0.108 1 89.06 125 ASP B O 1
ATOM 4213 N N . PRO B 1 126 ? -10.422 38.25 -1.865 1 90.5 126 PRO B N 1
ATOM 4214 C CA . PRO B 1 126 ? -10.203 36.938 -1.242 1 90.5 126 PRO B CA 1
ATOM 4215 C C . PRO B 1 126 ? -8.719 36.656 -1.003 1 90.5 126 PRO B C 1
ATOM 4217 O O . PRO B 1 126 ? -8.383 35.625 -0.391 1 90.5 126 PRO B O 1
ATOM 4220 N N . GLY B 1 127 ? -7.77 37.531 -1.348 1 93.19 127 GLY B N 1
ATOM 4221 C CA . GLY B 1 127 ? -6.352 37.25 -1.175 1 93.19 127 GLY B CA 1
ATOM 4222 C C . GLY B 1 127 ? -5.844 36.156 -2.086 1 93.19 127 GLY B C 1
ATOM 4223 O O . GLY B 1 127 ? -6.543 35.719 -3.006 1 93.19 127 GLY B O 1
ATOM 4224 N N . TYR B 1 128 ? -4.602 35.75 -1.872 1 96.38 128 TYR B N 1
ATOM 4225 C CA . TYR B 1 128 ? -3.998 34.656 -2.662 1 96.38 128 TYR B CA 1
ATOM 4226 C C . TYR B 1 128 ? -2.689 34.188 -2.039 1 96.38 128 TYR B C 1
ATOM 4228 O O . TYR B 1 128 ? -2.131 34.875 -1.17 1 96.38 128 TYR B O 1
ATOM 4236 N N . ILE B 1 129 ? -2.271 33.031 -2.328 1 97.69 129 ILE B N 1
ATOM 4237 C CA . ILE B 1 129 ? -0.949 32.5 -2.049 1 97.69 129 ILE B CA 1
ATOM 4238 C C . ILE B 1 129 ? -0.29 32.062 -3.35 1 97.69 129 ILE B C 1
ATOM 4240 O O . ILE B 1 129 ? -0.885 31.297 -4.125 1 97.69 129 ILE B O 1
ATOM 4244 N N . LEU B 1 130 ? 0.888 32.562 -3.639 1 98 130 LEU B N 1
ATOM 4245 C CA . LEU B 1 130 ? 1.7 32.188 -4.789 1 98 130 LEU B CA 1
ATOM 4246 C C . LEU B 1 130 ? 2.9 31.344 -4.355 1 98 130 LEU B C 1
ATOM 4248 O O . LEU B 1 130 ? 3.717 31.797 -3.549 1 98 130 LEU B O 1
ATOM 4252 N N . MET B 1 131 ? 2.998 30.141 -4.926 1 97.69 131 MET B N 1
ATOM 4253 C CA . MET B 1 131 ? 4.074 29.281 -4.453 1 97.69 131 MET B CA 1
ATOM 4254 C C . MET B 1 131 ? 4.594 28.391 -5.578 1 97.69 131 MET B C 1
ATOM 4256 O O . MET B 1 131 ? 4.031 28.391 -6.676 1 97.69 131 MET B O 1
ATOM 4260 N N . GLU B 1 132 ? 5.637 27.719 -5.301 1 96.75 132 GLU B N 1
ATOM 4261 C CA . GLU B 1 132 ? 6.324 26.844 -6.238 1 96.75 132 GLU B CA 1
ATOM 4262 C C . GLU B 1 132 ? 5.379 25.766 -6.785 1 96.75 132 GLU B C 1
ATOM 4264 O O . GLU B 1 132 ? 4.582 25.203 -6.043 1 96.75 132 GLU B O 1
ATOM 4269 N N . SER B 1 133 ? 5.414 25.562 -8.07 1 97.25 133 SER B N 1
ATOM 4270 C CA . SER B 1 133 ? 4.676 24.5 -8.727 1 97.25 133 SER B CA 1
ATOM 4271 C C . SER B 1 133 ? 5.527 23.234 -8.867 1 97.25 133 SER B C 1
ATOM 4273 O O . SER B 1 133 ? 6.703 23.312 -9.234 1 97.25 133 SER B O 1
ATOM 4275 N N . PHE B 1 134 ? 4.867 22.078 -8.57 1 96.06 134 PHE B N 1
ATOM 4276 C CA . PHE B 1 134 ? 5.551 20.797 -8.75 1 96.06 134 PHE B CA 1
ATOM 4277 C C . PHE B 1 134 ? 4.945 20.016 -9.914 1 96.06 134 PHE B C 1
ATOM 4279 O O . PHE B 1 134 ? 5.234 18.828 -10.086 1 96.06 134 PHE B O 1
ATOM 4286 N N . VAL B 1 135 ? 4.129 20.688 -10.609 1 94.75 135 VAL B N 1
ATOM 4287 C CA . VAL B 1 135 ? 3.422 20.031 -11.703 1 94.75 135 VAL B CA 1
ATOM 4288 C C . VAL B 1 135 ? 4.426 19.391 -12.656 1 94.75 135 VAL B C 1
ATOM 4290 O O . VAL B 1 135 ? 5.398 20.031 -13.07 1 94.75 135 VAL B O 1
ATOM 4293 N N . GLY B 1 136 ? 4.207 18.094 -12.93 1 92.25 136 GLY B N 1
ATOM 4294 C CA . GLY B 1 136 ? 5.07 17.359 -13.844 1 92.25 136 GLY B CA 1
ATOM 4295 C C . GLY B 1 136 ? 6.242 16.688 -13.148 1 92.25 136 GLY B C 1
ATOM 4296 O O . GLY B 1 136 ? 6.887 15.805 -13.719 1 92.25 136 GLY B O 1
ATOM 4297 N N . ARG B 1 137 ? 6.547 17.062 -11.898 1 93.38 137 ARG B N 1
ATOM 4298 C CA . ARG B 1 137 ? 7.719 16.562 -11.188 1 93.38 137 ARG B CA 1
ATOM 4299 C C . ARG B 1 137 ? 7.309 15.758 -9.953 1 93.38 137 ARG B C 1
ATOM 4301 O O . ARG B 1 137 ? 8.062 14.906 -9.484 1 93.38 137 ARG B O 1
ATOM 4308 N N . ALA B 1 138 ? 6.227 16.141 -9.383 1 93.69 138 ALA B N 1
ATOM 4309 C CA . ALA B 1 138 ? 5.699 15.531 -8.164 1 93.69 138 ALA B CA 1
ATOM 4310 C C . ALA B 1 138 ? 4.172 15.547 -8.156 1 93.69 138 ALA B C 1
ATOM 4312 O O . ALA B 1 138 ? 3.551 16.172 -9.023 1 93.69 138 ALA B O 1
ATOM 4313 N N . SER B 1 139 ? 3.629 14.758 -7.281 1 92.31 139 SER B N 1
ATOM 4314 C CA . SER B 1 139 ? 2.174 14.672 -7.219 1 92.31 139 SER B CA 1
ATOM 4315 C C . SER B 1 139 ? 1.691 14.445 -5.793 1 92.31 139 SER B C 1
ATOM 4317 O O . SER B 1 139 ? 2.436 13.93 -4.953 1 92.31 139 SER B O 1
ATOM 4319 N N . VAL B 1 140 ? 0.44 14.883 -5.574 1 90.94 140 VAL B N 1
ATOM 4320 C CA . VAL B 1 140 ? -0.201 14.633 -4.289 1 90.94 140 VAL B CA 1
ATOM 4321 C C . VAL B 1 140 ? -0.501 13.141 -4.148 1 90.94 140 VAL B C 1
ATOM 4323 O O . VAL B 1 140 ? -0.706 12.445 -5.145 1 90.94 140 VAL B O 1
ATOM 4326 N N . LEU B 1 141 ? -0.538 12.703 -2.906 1 87.56 141 LEU B N 1
ATOM 4327 C CA . LEU B 1 141 ? -0.916 11.328 -2.609 1 87.56 141 LEU B CA 1
ATOM 4328 C C . LEU B 1 141 ? -2.404 11.227 -2.297 1 87.56 141 LEU B C 1
ATOM 4330 O O . LEU B 1 141 ? -3.076 12.25 -2.121 1 87.56 141 LEU B O 1
ATOM 4334 N N . GLY B 1 142 ? -2.891 10.086 -2.248 1 85.12 142 GLY B N 1
ATOM 4335 C CA . GLY B 1 142 ? -4.262 9.859 -1.824 1 85.12 142 GLY B CA 1
ATOM 4336 C C . GLY B 1 142 ? -4.434 9.875 -0.317 1 85.12 142 GLY B C 1
ATOM 4337 O O . GLY B 1 142 ? -3.523 9.492 0.42 1 85.12 142 GLY B O 1
ATOM 4338 N N . VAL B 1 143 ? -5.621 10.25 0.127 1 83.12 143 VAL B N 1
ATOM 4339 C CA . VAL B 1 143 ? -5.91 10.367 1.553 1 83.12 143 VAL B CA 1
ATOM 4340 C C . VAL B 1 143 ? -5.617 9.039 2.252 1 83.12 143 VAL B C 1
ATOM 4342 O O . VAL B 1 143 ? -4.965 9.016 3.295 1 83.12 143 VAL B O 1
ATOM 4345 N N . PHE B 1 144 ? -6.066 7.914 1.58 1 80.38 144 PHE B N 1
ATOM 4346 C CA . PHE B 1 144 ? -5.93 6.605 2.211 1 80.38 144 PHE B CA 1
ATOM 4347 C C . PHE B 1 144 ? -5.047 5.691 1.372 1 80.38 144 PHE B C 1
ATOM 4349 O O . PHE B 1 144 ? -5.312 4.488 1.271 1 80.38 144 PHE B O 1
ATOM 4356 N N . THR B 1 145 ? -4.09 6.328 0.778 1 76.94 145 THR B N 1
ATOM 4357 C CA . THR B 1 145 ? -3.113 5.539 0.031 1 76.94 145 THR B CA 1
ATOM 4358 C C . THR B 1 145 ? -2.43 4.523 0.94 1 76.94 145 THR B C 1
ATOM 4360 O O . THR B 1 145 ? -2.127 4.82 2.096 1 76.94 145 THR B O 1
ATOM 4363 N N . ALA B 1 146 ? -2.234 3.414 0.404 1 74.81 146 ALA B N 1
ATOM 4364 C CA . ALA B 1 146 ? -1.508 2.379 1.137 1 74.81 146 ALA B CA 1
ATOM 4365 C C . ALA B 1 146 ? -0.076 2.818 1.428 1 74.81 146 ALA B C 1
ATOM 4367 O O . ALA B 1 146 ? 0.612 3.34 0.547 1 74.81 146 ALA B O 1
ATOM 4368 N N . THR B 1 147 ? 0.271 2.689 2.691 1 85 147 THR B N 1
ATOM 4369 C CA . THR B 1 147 ? 1.604 3.121 3.096 1 85 147 THR B CA 1
ATOM 4370 C C . THR B 1 147 ? 2.48 1.921 3.441 1 85 147 THR B C 1
ATOM 4372 O O . THR B 1 147 ? 2.002 0.943 4.02 1 85 147 THR B O 1
ATOM 4375 N N . THR B 1 148 ? 3.709 2.021 3 1 85.12 148 THR B N 1
ATOM 4376 C CA . THR B 1 148 ? 4.719 1.05 3.408 1 85.12 148 THR B CA 1
ATOM 4377 C C . THR B 1 148 ? 5.434 1.512 4.676 1 85.12 148 THR B C 1
ATOM 4379 O O . THR B 1 148 ? 5.293 2.666 5.09 1 85.12 148 THR B O 1
ATOM 4382 N N . ASP B 1 149 ? 6.195 0.591 5.254 1 89.56 149 ASP B N 1
ATOM 4383 C CA . ASP B 1 149 ? 6.988 0.953 6.426 1 89.56 149 ASP B CA 1
ATOM 4384 C C . ASP B 1 149 ? 7.926 2.119 6.121 1 89.56 149 ASP B C 1
ATOM 4386 O O . ASP B 1 149 ? 8.039 3.057 6.91 1 89.56 149 ASP B O 1
ATOM 4390 N N . GLN B 1 150 ? 8.5 2.068 4.965 1 88.94 150 GLN B N 1
ATOM 4391 C CA . GLN B 1 150 ? 9.469 3.096 4.586 1 88.94 150 GLN B CA 1
ATOM 4392 C C . GLN B 1 150 ? 8.789 4.449 4.398 1 88.94 150 GLN B C 1
ATOM 4394 O O . GLN B 1 150 ? 9.359 5.488 4.734 1 88.94 150 GLN B O 1
ATOM 4399 N N . HIS B 1 151 ? 7.641 4.41 3.844 1 89.5 151 HIS B N 1
ATOM 4400 C CA . HIS B 1 151 ? 6.879 5.645 3.701 1 89.5 151 HIS B CA 1
ATOM 4401 C C . HIS B 1 151 ? 6.602 6.281 5.059 1 89.5 151 HIS B C 1
ATOM 4403 O O . HIS B 1 151 ? 6.746 7.496 5.223 1 89.5 151 HIS B O 1
ATOM 4409 N N . CYS B 1 152 ? 6.203 5.461 6.004 1 94.5 152 CYS B N 1
ATOM 4410 C CA . CYS B 1 152 ? 5.902 5.938 7.348 1 94.5 152 CYS B CA 1
ATOM 4411 C C . CYS B 1 152 ? 7.137 6.543 8 1 94.5 152 CYS B C 1
ATOM 4413 O O . CYS B 1 152 ? 7.066 7.613 8.609 1 94.5 152 CYS B O 1
ATOM 4415 N N . LEU B 1 153 ? 8.258 5.883 7.852 1 95.62 153 LEU B N 1
ATOM 4416 C CA . LEU B 1 153 ? 9.5 6.371 8.438 1 95.62 153 LEU B CA 1
ATOM 4417 C C . LEU B 1 153 ? 9.93 7.68 7.781 1 95.62 153 LEU B C 1
ATOM 4419 O O . LEU B 1 153 ? 10.414 8.586 8.461 1 95.62 153 LEU B O 1
ATOM 4423 N N . ASN B 1 154 ? 9.719 7.738 6.527 1 94.12 154 ASN B N 1
ATOM 4424 C CA . ASN B 1 154 ? 10.094 8.953 5.805 1 94.12 154 ASN B CA 1
ATOM 4425 C C . ASN B 1 154 ? 9.258 10.148 6.25 1 94.12 154 ASN B C 1
ATOM 4427 O O . ASN B 1 154 ? 9.773 11.258 6.387 1 94.12 154 ASN B O 1
ATOM 4431 N N . VAL B 1 155 ? 7.961 9.914 6.375 1 96.38 155 VAL B N 1
ATOM 4432 C CA . VAL B 1 155 ? 7.094 10.992 6.844 1 96.38 155 VAL B CA 1
ATOM 4433 C C . VAL B 1 155 ? 7.504 11.414 8.25 1 96.38 155 VAL B C 1
ATOM 4435 O O . VAL B 1 155 ? 7.594 12.602 8.547 1 96.38 155 VAL B O 1
ATOM 4438 N N . ALA B 1 156 ? 7.812 10.43 9.109 1 98.12 156 ALA B N 1
ATOM 4439 C CA . ALA B 1 156 ? 8.273 10.719 10.469 1 98.12 156 ALA B CA 1
ATOM 4440 C C . ALA B 1 156 ? 9.547 11.555 10.445 1 98.12 156 ALA B C 1
ATOM 4442 O O . ALA B 1 156 ? 9.695 12.5 11.227 1 98.12 156 ALA B O 1
ATOM 4443 N N . ARG B 1 157 ? 10.43 11.172 9.586 1 97.25 157 ARG B N 1
ATOM 4444 C CA . ARG B 1 157 ? 11.68 11.898 9.438 1 97.25 157 ARG B CA 1
ATOM 4445 C C . ARG B 1 157 ? 11.43 13.352 9.055 1 97.25 157 ARG B C 1
ATOM 4447 O O . ARG B 1 157 ? 12.016 14.273 9.633 1 97.25 157 ARG B O 1
ATOM 4454 N N . GLN B 1 158 ? 10.547 13.539 8.086 1 97.31 158 GLN B N 1
ATOM 4455 C CA . GLN B 1 158 ? 10.258 14.891 7.621 1 97.31 158 GLN B CA 1
ATOM 4456 C C . GLN B 1 158 ? 9.586 15.719 8.719 1 97.31 158 GLN B C 1
ATOM 4458 O O . GLN B 1 158 ? 9.836 16.922 8.836 1 97.31 158 GLN B O 1
ATOM 4463 N N . LEU B 1 159 ? 8.766 15.109 9.492 1 98.25 159 LEU B N 1
ATOM 4464 C CA . LEU B 1 159 ? 8.117 15.805 10.594 1 98.25 159 LEU B CA 1
ATOM 4465 C C . LEU B 1 159 ? 9.125 16.172 11.68 1 98.25 159 LEU B C 1
ATOM 4467 O O . LEU B 1 159 ? 9.047 17.25 12.273 1 98.25 159 LEU B O 1
ATOM 4471 N N . GLY B 1 160 ? 10.047 15.227 11.969 1 98.19 160 GLY B N 1
ATOM 4472 C CA . GLY B 1 160 ? 11.117 15.547 12.898 1 98.19 160 GLY B CA 1
ATOM 4473 C C . GLY B 1 160 ? 11.969 16.719 12.445 1 98.19 160 GLY B C 1
ATOM 4474 O O . GLY B 1 160 ? 12.312 17.594 13.25 1 98.19 160 GLY B O 1
ATOM 4475 N N . LYS B 1 161 ? 12.312 16.703 11.195 1 97.5 161 LYS B N 1
ATOM 4476 C CA . LYS B 1 161 ? 13.086 17.797 10.625 1 97.5 161 LYS B CA 1
ATOM 4477 C C . LYS B 1 161 ? 12.312 19.109 10.711 1 97.5 161 LYS B C 1
ATOM 4479 O O . LYS B 1 161 ? 12.891 20.156 11.008 1 97.5 161 LYS B O 1
ATOM 4484 N N . LEU B 1 162 ? 11.031 19.062 10.391 1 97.62 162 LEU B N 1
ATOM 4485 C CA . LEU B 1 162 ? 10.172 20.234 10.484 1 97.62 162 LEU B CA 1
ATOM 4486 C C . LEU B 1 162 ? 10.219 20.828 11.891 1 97.62 162 LEU B C 1
ATOM 4488 O O . LEU B 1 162 ? 10.406 22.031 12.055 1 97.62 162 LEU B O 1
ATOM 4492 N N . ARG B 1 163 ? 10.062 20.047 12.867 1 97.62 163 ARG B N 1
ATOM 4493 C CA . ARG B 1 163 ? 10.102 20.516 14.242 1 97.62 163 ARG B CA 1
ATOM 4494 C C . ARG B 1 163 ? 11.445 21.156 14.562 1 97.62 163 ARG B C 1
ATOM 4496 O O . ARG B 1 163 ? 11.5 22.219 15.203 1 97.62 163 ARG B O 1
ATOM 4503 N N . ALA B 1 164 ? 12.492 20.469 14.117 1 97.75 164 ALA B N 1
ATOM 4504 C CA . ALA B 1 164 ? 13.844 20.984 14.359 1 97.75 164 ALA B CA 1
ATOM 4505 C C . ALA B 1 164 ? 14.023 22.359 13.742 1 97.75 164 ALA B C 1
ATOM 4507 O O . ALA B 1 164 ? 14.523 23.281 14.398 1 97.75 164 ALA B O 1
ATOM 4508 N N . GLU B 1 165 ? 13.625 22.5 12.547 1 96.5 165 GLU B N 1
ATOM 4509 C CA . GLU B 1 165 ? 13.82 23.75 11.812 1 96.5 165 GLU B CA 1
ATOM 4510 C C . GLU B 1 165 ? 12.945 24.875 12.383 1 96.5 165 GLU B C 1
ATOM 4512 O O . GLU B 1 165 ? 13.375 26.031 12.438 1 96.5 165 GLU B O 1
ATOM 4517 N N . VAL B 1 166 ? 11.742 24.562 12.734 1 96.56 166 VAL B N 1
ATOM 4518 C CA . VAL B 1 166 ? 10.805 25.547 13.273 1 96.56 166 VAL B CA 1
ATOM 4519 C C . VAL B 1 166 ? 11.312 26.047 14.617 1 96.56 166 VAL B C 1
ATOM 4521 O O . VAL B 1 166 ? 11.039 27.188 15 1 96.56 166 VAL B O 1
ATOM 4524 N N . ALA B 1 167 ? 12.062 25.25 15.312 1 95.31 167 ALA B N 1
ATOM 4525 C CA . ALA B 1 167 ? 12.609 25.641 16.609 1 95.31 167 ALA B CA 1
ATOM 4526 C C . ALA B 1 167 ? 13.539 26.828 16.484 1 95.31 167 ALA B C 1
ATOM 4528 O O . ALA B 1 167 ? 13.797 27.547 17.453 1 95.31 167 ALA B O 1
ATOM 4529 N N . ALA B 1 168 ? 14.031 27.047 15.297 1 93.19 168 ALA B N 1
ATOM 4530 C CA . ALA B 1 168 ? 14.953 28.156 15.062 1 93.19 168 ALA B CA 1
ATOM 4531 C C . ALA B 1 168 ? 14.188 29.453 14.844 1 93.19 168 ALA B C 1
ATOM 4533 O O . ALA B 1 168 ? 14.766 30.547 14.922 1 93.19 168 ALA B O 1
ATOM 4534 N N . VAL B 1 169 ? 12.906 29.391 14.547 1 95.19 169 VAL B N 1
ATOM 4535 C CA . VAL B 1 169 ? 12.055 30.562 14.391 1 95.19 169 VAL B CA 1
ATOM 4536 C C . VAL B 1 169 ? 11.633 31.078 15.766 1 95.19 169 VAL B C 1
ATOM 4538 O O . VAL B 1 169 ? 11.336 30.297 16.672 1 95.19 169 VAL B O 1
ATOM 4541 N N . PRO B 1 170 ? 11.695 32.469 16 1 95.5 170 PRO B N 1
ATOM 4542 C CA . PRO B 1 170 ? 11.25 32.969 17.297 1 95.5 170 PRO B CA 1
ATOM 4543 C C . PRO B 1 170 ? 9.859 32.469 17.688 1 95.5 170 PRO B C 1
ATOM 4545 O O . PRO B 1 170 ? 8.906 32.656 16.922 1 95.5 170 PRO B O 1
ATOM 4548 N N . PHE B 1 171 ? 9.812 31.891 18.828 1 95.69 171 PHE B N 1
ATOM 4549 C CA . PHE B 1 171 ? 8.609 31.219 19.297 1 95.69 171 PHE B CA 1
ATOM 4550 C C . PHE B 1 171 ? 7.426 32.156 19.344 1 95.69 171 PHE B C 1
ATOM 4552 O O . PHE B 1 171 ? 6.289 31.781 19.078 1 95.69 171 PHE B O 1
ATOM 4559 N N . GLU B 1 172 ? 7.652 33.438 19.578 1 96.12 172 GLU B N 1
ATOM 4560 C CA . GLU B 1 172 ? 6.613 34.438 19.734 1 96.12 172 GLU B CA 1
ATOM 4561 C C . GLU B 1 172 ? 5.883 34.688 18.422 1 96.12 172 GLU B C 1
ATOM 4563 O O . GLU B 1 172 ? 4.758 35.188 18.406 1 96.12 172 GLU B O 1
ATOM 4568 N N . GLU B 1 173 ? 6.496 34.281 17.344 1 96.62 173 GLU B N 1
ATOM 4569 C CA . GLU B 1 173 ? 5.91 34.5 16.031 1 96.62 173 GLU B CA 1
ATOM 4570 C C . GLU B 1 173 ? 4.703 33.594 15.789 1 96.62 173 GLU B C 1
ATOM 4572 O O . GLU B 1 173 ? 3.855 33.906 14.945 1 96.62 173 GLU B O 1
ATOM 4577 N N . TYR B 1 174 ? 4.609 32.5 16.484 1 97.31 174 TYR B N 1
ATOM 4578 C CA . TYR B 1 174 ? 3.52 31.562 16.188 1 97.31 174 TYR B CA 1
ATOM 4579 C C . TYR B 1 174 ? 2.959 30.953 17.469 1 97.31 174 TYR B C 1
ATOM 4581 O O . TYR B 1 174 ? 2.043 30.125 17.422 1 97.31 174 TYR B O 1
ATOM 4589 N N . SER B 1 175 ? 3.367 31.359 18.641 1 96.88 175 SER B N 1
ATOM 4590 C CA . SER B 1 175 ? 3.01 30.766 19.922 1 96.88 175 SER B CA 1
ATOM 4591 C C . SER B 1 175 ? 1.525 30.953 20.219 1 96.88 175 SER B C 1
ATOM 4593 O O . SER B 1 175 ? 0.935 30.172 20.969 1 96.88 175 SER B O 1
ATOM 4595 N N . ASP B 1 176 ? 0.908 31.922 19.609 1 95.5 176 ASP B N 1
ATOM 4596 C CA . ASP B 1 176 ? -0.478 32.25 19.938 1 95.5 176 ASP B CA 1
ATOM 4597 C C . ASP B 1 176 ? -1.442 31.594 18.953 1 95.5 176 ASP B C 1
ATOM 4599 O O . ASP B 1 176 ? -2.66 31.75 19.062 1 95.5 176 ASP B O 1
ATOM 4603 N N . TRP B 1 177 ? -0.925 30.906 17.969 1 97.06 177 TRP B N 1
ATOM 4604 C CA . TRP B 1 177 ? -1.792 30.281 16.969 1 97.06 177 TRP B CA 1
ATOM 4605 C C . TRP B 1 177 ? -2.607 29.156 17.594 1 97.06 177 TRP B C 1
ATOM 4607 O O . TRP B 1 177 ? -2.047 28.172 18.078 1 97.06 177 TRP B O 1
ATOM 4617 N N . ASN B 1 178 ? -3.928 29.281 17.578 1 93.81 178 ASN B N 1
ATOM 4618 C CA . ASN B 1 178 ? -4.852 28.234 18.016 1 93.81 178 ASN B CA 1
ATOM 4619 C C . ASN B 1 178 ? -5.371 27.422 16.828 1 93.81 178 ASN B C 1
ATOM 4621 O O . ASN B 1 178 ? -5.383 27.906 15.688 1 93.81 178 ASN B O 1
ATOM 4625 N N . ASP B 1 179 ? -5.793 26.203 17.141 1 91.25 179 ASP B N 1
ATOM 4626 C CA . ASP B 1 179 ? -6.469 25.406 16.125 1 91.25 179 ASP B CA 1
ATOM 4627 C C . ASP B 1 179 ? -7.777 26.078 15.688 1 91.25 179 ASP B C 1
ATOM 4629 O O . ASP B 1 179 ? -8.719 26.172 16.484 1 91.25 179 ASP B O 1
ATOM 4633 N N . PRO B 1 180 ? -7.883 26.484 14.469 1 87.12 180 PRO B N 1
ATOM 4634 C CA . PRO B 1 180 ? -9.062 27.25 14.047 1 87.12 180 PRO B CA 1
ATOM 4635 C C . PRO B 1 180 ? -10.289 26.375 13.828 1 87.12 180 PRO B C 1
ATOM 4637 O O . PRO B 1 180 ? -11.414 26.875 13.812 1 87.12 180 PRO B O 1
ATOM 4640 N N . PHE B 1 181 ? -10.102 25.172 13.664 1 85.19 181 PHE B N 1
ATOM 4641 C CA . PHE B 1 181 ? -11.188 24.281 13.289 1 85.19 181 PHE B CA 1
ATOM 4642 C C . PHE B 1 181 ? -11.781 23.609 14.516 1 85.19 181 PHE B C 1
ATOM 4644 O O . PHE B 1 181 ? -12.961 23.797 14.82 1 85.19 181 PHE B O 1
ATOM 4651 N N . ARG B 1 182 ? -11.031 22.969 15.352 1 85.69 182 ARG B N 1
ATOM 4652 C CA . ARG B 1 182 ? -11.539 22.172 16.469 1 85.69 182 ARG B CA 1
ATOM 4653 C C . ARG B 1 182 ? -11.758 23.031 17.703 1 85.69 182 ARG B C 1
ATOM 4655 O O . ARG B 1 182 ? -12.68 22.781 18.484 1 85.69 182 ARG B O 1
ATOM 4662 N N . ILE B 1 183 ? -10.836 23.969 17.812 1 83.88 183 ILE B N 1
ATOM 4663 C CA . ILE B 1 183 ? -10.852 24.734 19.047 1 83.88 183 ILE B CA 1
ATOM 4664 C C . ILE B 1 183 ? -11.617 26.031 18.844 1 83.88 183 ILE B C 1
ATOM 4666 O O . ILE B 1 183 ? -12.633 26.281 19.5 1 83.88 183 ILE B O 1
ATOM 4670 N N . ASP B 1 184 ? -11.32 26.797 17.875 1 82.06 184 ASP B N 1
ATOM 4671 C CA . ASP B 1 184 ? -11.922 28.109 17.703 1 82.06 184 ASP B CA 1
ATOM 4672 C C . ASP B 1 184 ? -13.352 28 17.172 1 82.06 184 ASP B C 1
ATOM 4674 O O . ASP B 1 184 ? -14.258 28.656 17.672 1 82.06 184 ASP B O 1
ATOM 4678 N N . ALA B 1 185 ? -13.578 27.094 16.172 1 76.69 185 ALA B N 1
ATOM 4679 C CA . ALA B 1 185 ? -14.898 26.938 15.57 1 76.69 185 ALA B CA 1
ATOM 4680 C C . ALA B 1 185 ? -15.781 26 16.391 1 76.69 185 ALA B C 1
ATOM 4682 O O . ALA B 1 185 ? -17 25.969 16.203 1 76.69 185 ALA B O 1
ATOM 4683 N N . ASP B 1 186 ? -15.266 25.266 17.328 1 78.25 186 ASP B N 1
ATOM 4684 C CA . ASP B 1 186 ? -15.961 24.312 18.203 1 78.25 186 ASP B CA 1
ATOM 4685 C C . ASP B 1 186 ? -16.906 23.422 17.406 1 78.25 186 ASP B C 1
ATOM 4687 O O . ASP B 1 186 ? -18.094 23.344 17.719 1 78.25 186 ASP B O 1
ATOM 4691 N N . MET B 1 187 ? -16.375 22.781 16.469 1 77 187 MET B N 1
ATOM 4692 C CA . MET B 1 187 ? -17.188 22 15.555 1 77 187 MET B CA 1
ATOM 4693 C C . MET B 1 187 ? -17.391 20.578 16.078 1 77 187 MET B C 1
ATOM 4695 O O . MET B 1 187 ? -18.031 19.75 15.438 1 77 187 MET B O 1
ATOM 4699 N N . VAL B 1 188 ? -17.031 20.297 17.266 1 80.44 188 VAL B N 1
ATOM 4700 C CA . VAL B 1 188 ? -16.969 18.938 17.781 1 80.44 188 VAL B CA 1
ATOM 4701 C C . VAL B 1 188 ? -18.375 18.344 17.859 1 80.44 188 VAL B C 1
ATOM 4703 O O . VAL B 1 188 ? -18.641 17.297 17.266 1 80.44 188 VAL B O 1
ATOM 4706 N N . GLN B 1 189 ? -19.219 19.094 18.484 1 82.56 189 GLN B N 1
ATOM 4707 C CA . GLN B 1 189 ? -20.562 18.562 18.719 1 82.56 189 GLN B CA 1
ATOM 4708 C C . GLN B 1 189 ? -21.328 18.422 17.422 1 82.56 189 GLN B C 1
ATOM 4710 O O . GLN B 1 189 ? -22.016 17.422 17.203 1 82.56 189 GLN B O 1
ATOM 4715 N N . SER B 1 190 ? -21.234 19.391 16.609 1 83.88 190 SER B N 1
ATOM 4716 C CA . SER B 1 190 ? -21.938 19.359 15.336 1 83.88 190 SER B CA 1
ATOM 4717 C C . SER B 1 190 ? -21.5 18.172 14.492 1 83.88 190 SER B C 1
ATOM 4719 O O . SER B 1 190 ? -22.328 17.5 13.875 1 83.88 190 SER B O 1
ATOM 4721 N N . LEU B 1 191 ? -20.266 17.875 14.484 1 84.5 191 LEU B N 1
ATOM 4722 C CA . LEU B 1 191 ? -19.734 16.766 13.703 1 84.5 191 LEU B CA 1
ATOM 4723 C C . LEU B 1 191 ? -20.219 15.43 14.273 1 84.5 191 LEU B C 1
ATOM 4725 O O . LEU B 1 191 ? -20.578 14.516 13.523 1 84.5 191 LEU B O 1
ATOM 4729 N N . LEU B 1 192 ? -20.203 15.344 15.586 1 87 192 LEU B N 1
ATOM 4730 C CA . LEU B 1 192 ? -20.672 14.125 16.234 1 87 192 LEU B CA 1
ATOM 4731 C C . LEU B 1 192 ? -22.156 13.875 15.922 1 87 192 LEU B C 1
ATOM 4733 O O . LEU B 1 192 ? -22.531 12.758 15.578 1 87 192 LEU B O 1
ATOM 4737 N N . ASP B 1 193 ? -22.875 14.898 16.047 1 87.5 193 ASP B N 1
ATOM 4738 C CA . ASP B 1 193 ? -24.312 14.789 15.812 1 87.5 193 ASP B CA 1
ATOM 4739 C C . ASP B 1 193 ? -24.609 14.359 14.375 1 87.5 193 ASP B C 1
ATOM 4741 O O . ASP B 1 193 ? -25.531 13.586 14.125 1 87.5 193 ASP B O 1
ATOM 4745 N N . GLN B 1 194 ? -23.812 14.766 13.555 1 86.75 194 GLN B N 1
ATOM 4746 C CA . GLN B 1 194 ? -24.062 14.562 12.133 1 86.75 194 GLN B CA 1
ATOM 4747 C C . GLN B 1 194 ? -23.547 13.211 11.664 1 86.75 194 GLN B C 1
ATOM 4749 O O . GLN B 1 194 ? -24.125 12.594 10.758 1 86.75 194 GLN B O 1
ATOM 4754 N N . HIS B 1 195 ? -22.484 12.719 12.242 1 92.31 195 HIS B N 1
ATOM 4755 C CA . HIS B 1 195 ? -21.766 11.68 11.508 1 92.31 195 HIS B CA 1
ATOM 4756 C C . HIS B 1 195 ? -21.594 10.43 12.359 1 92.31 195 HIS B C 1
ATOM 4758 O O . HIS B 1 195 ? -21.297 9.352 11.828 1 92.31 195 HIS B O 1
ATOM 4764 N N . LEU B 1 196 ? -21.781 10.516 13.664 1 94.88 196 LEU B N 1
ATOM 4765 C CA . LEU B 1 196 ? -21.531 9.383 14.555 1 94.88 196 LEU B CA 1
ATOM 4766 C C . LEU B 1 196 ? -22.422 8.195 14.195 1 94.88 196 LEU B C 1
ATOM 4768 O O . LEU B 1 196 ? -21.984 7.047 14.273 1 94.88 196 LEU B O 1
ATOM 4772 N N . GLN B 1 197 ? -23.609 8.477 13.758 1 95.25 197 GLN B N 1
ATOM 4773 C CA . GLN B 1 197 ? -24.578 7.418 13.492 1 95.25 197 GLN B CA 1
ATOM 4774 C C . GLN B 1 197 ? -24.109 6.504 12.367 1 95.25 197 GLN B C 1
ATOM 4776 O O . GLN B 1 197 ? -24.375 5.305 12.375 1 95.25 197 GLN B O 1
ATOM 4781 N N . SER B 1 198 ? -23.422 7.055 11.391 1 95.06 198 SER B N 1
ATOM 4782 C CA . SER B 1 198 ? -22.906 6.258 10.281 1 95.06 198 SER B CA 1
ATOM 4783 C C . SER B 1 198 ? -22 5.137 10.773 1 95.06 198 SER B C 1
ATOM 4785 O O . SER B 1 198 ? -22.047 4.023 10.25 1 95.06 198 SER B O 1
ATOM 4787 N N . LEU B 1 199 ? -21.188 5.43 11.734 1 96.31 199 LEU B N 1
ATOM 4788 C CA . LEU B 1 199 ? -20.281 4.445 12.32 1 96.31 199 LEU B CA 1
ATOM 4789 C C . LEU B 1 199 ? -21.062 3.365 13.062 1 96.31 199 LEU B C 1
ATOM 4791 O O . LEU B 1 199 ? -20.797 2.174 12.898 1 96.31 199 LEU B O 1
ATOM 4795 N N . LEU B 1 200 ? -22.016 3.795 13.852 1 97.31 200 LEU B N 1
ATOM 4796 C CA . LEU B 1 200 ? -22.828 2.863 14.641 1 97.31 200 LEU B CA 1
ATOM 4797 C C . LEU B 1 200 ? -23.688 2 13.727 1 97.31 200 LEU B C 1
ATOM 4799 O O . LEU B 1 200 ? -23.891 0.811 14 1 97.31 200 LEU B O 1
ATOM 4803 N N . ASP B 1 201 ? -24.188 2.562 12.664 1 96.31 201 ASP B N 1
ATOM 4804 C CA . ASP B 1 201 ? -25.016 1.82 11.703 1 96.31 201 ASP B CA 1
ATOM 4805 C C . ASP B 1 201 ? -24.188 0.745 11 1 96.31 201 ASP B C 1
ATOM 4807 O O . ASP B 1 201 ? -24.719 -0.303 10.625 1 96.31 201 ASP B O 1
ATOM 4811 N N . TYR B 1 202 ? -22.984 1.004 10.797 1 95.56 202 TYR B N 1
ATOM 4812 C CA . TYR B 1 202 ? -22.125 0.042 10.109 1 95.56 202 TYR B CA 1
ATOM 4813 C C . TYR B 1 202 ? -21.969 -1.229 10.938 1 95.56 202 TYR B C 1
ATOM 4815 O O . TYR B 1 202 ? -22.078 -2.338 10.406 1 95.56 202 TYR B O 1
ATOM 4823 N N . ASP B 1 203 ? -21.688 -1.103 12.219 1 96.31 203 ASP B N 1
ATOM 4824 C CA . ASP B 1 203 ? -21.547 -2.234 13.133 1 96.31 203 ASP B CA 1
ATOM 4825 C C . ASP B 1 203 ? -21.719 -1.799 14.586 1 96.31 203 ASP B C 1
ATOM 4827 O O . ASP B 1 203 ? -20.75 -1.515 15.281 1 96.31 203 ASP B O 1
ATOM 4831 N N . ASN B 1 204 ? -22.875 -1.854 15.039 1 97.31 204 ASN B N 1
ATOM 4832 C CA . ASN B 1 204 ? -23.219 -1.369 16.375 1 97.31 204 ASN B CA 1
ATOM 4833 C C . ASN B 1 204 ? -22.547 -2.197 17.453 1 97.31 204 ASN B C 1
ATOM 4835 O O . ASN B 1 204 ? -22.094 -1.653 18.469 1 97.31 204 ASN B O 1
ATOM 4839 N N . GLU B 1 205 ? -22.5 -3.457 17.312 1 96 205 GLU B N 1
ATOM 4840 C CA . GLU B 1 205 ? -21.922 -4.34 18.312 1 96 205 GLU B CA 1
ATOM 4841 C C . GLU B 1 205 ? -20.438 -4.047 18.531 1 96 205 GLU B C 1
ATOM 4843 O O . GLU B 1 205 ? -19.953 -4.105 19.656 1 96 205 GLU B O 1
ATOM 4848 N N . LEU B 1 206 ? -19.828 -3.754 17.469 1 96.25 206 LEU B N 1
ATOM 4849 C CA . LEU B 1 206 ? -18.391 -3.506 17.516 1 96.25 206 LEU B CA 1
ATOM 4850 C C . LEU B 1 206 ? -18.094 -2.109 18.062 1 96.25 206 LEU B C 1
ATOM 4852 O O . LEU B 1 206 ? -17.234 -1.938 18.922 1 96.25 206 LEU B O 1
ATOM 4856 N N . PHE B 1 207 ? -18.828 -1.087 17.641 1 98 207 PHE B N 1
ATOM 4857 C CA . PHE B 1 207 ? -18.391 0.289 17.828 1 98 207 PHE B CA 1
ATOM 4858 C C . PHE B 1 207 ? -19.094 0.928 19.031 1 98 207 PHE B C 1
ATOM 4860 O O . PHE B 1 207 ? -18.562 1.861 19.641 1 98 207 PHE B O 1
ATOM 4867 N N . ALA B 1 208 ? -20.266 0.461 19.391 1 98 208 ALA B N 1
ATOM 4868 C CA . ALA B 1 208 ? -21 1.074 20.5 1 98 208 ALA B CA 1
ATOM 4869 C C . ALA B 1 208 ? -20.156 1.069 21.781 1 98 208 ALA B C 1
ATOM 4871 O O . ALA B 1 208 ? -20.062 2.088 22.469 1 98 208 ALA B O 1
ATOM 4872 N N . PRO B 1 209 ? -19.516 -0.028 22.125 1 98.25 209 PRO B N 1
ATOM 4873 C CA . PRO B 1 209 ? -18.703 -0.018 23.344 1 98.25 209 PRO B CA 1
ATOM 4874 C C . PRO B 1 209 ? -17.531 0.942 23.25 1 98.25 209 PRO B C 1
ATOM 4876 O O . PRO B 1 209 ? -17.125 1.532 24.266 1 98.25 209 PRO B O 1
ATOM 4879 N N . LEU B 1 210 ? -16.922 1.02 22.109 1 98.31 210 LEU B N 1
ATOM 4880 C CA . LEU B 1 210 ? -15.812 1.939 21.922 1 98.31 210 LEU B CA 1
ATOM 4881 C C . LEU B 1 210 ? -16.281 3.389 22.047 1 98.31 210 LEU B C 1
ATOM 4883 O O . LEU B 1 210 ? -15.625 4.195 22.703 1 98.31 210 LEU B O 1
ATOM 4887 N N . VAL B 1 211 ? -17.406 3.684 21.438 1 97.44 211 VAL B N 1
ATOM 4888 C CA . VAL B 1 211 ? -17.984 5.023 21.469 1 97.44 211 VAL B CA 1
ATOM 4889 C C . VAL B 1 211 ? -18.344 5.391 22.906 1 97.44 211 VAL B C 1
ATOM 4891 O O . VAL B 1 211 ? -18.141 6.527 23.328 1 97.44 211 VAL B O 1
ATOM 4894 N N . GLU B 1 212 ? -18.859 4.484 23.625 1 97.38 212 GLU B N 1
ATOM 4895 C CA . GLU B 1 212 ? -19.219 4.723 25.016 1 97.38 212 GLU B CA 1
ATOM 4896 C C . GLU B 1 212 ? -18.016 5.168 25.844 1 97.38 212 GLU B C 1
ATOM 4898 O O . GLU B 1 212 ? -18.141 6.039 26.703 1 97.38 212 GLU B O 1
ATOM 4903 N N . LYS B 1 213 ? -16.906 4.609 25.578 1 96.81 213 LYS B N 1
ATOM 4904 C CA . LYS B 1 213 ? -15.695 4.922 26.328 1 96.81 213 LYS B CA 1
ATOM 4905 C C . LYS B 1 213 ? -15.094 6.246 25.859 1 96.81 213 LYS B C 1
ATOM 4907 O O . LYS B 1 213 ? -14.445 6.949 26.641 1 96.81 213 LYS B O 1
ATOM 4912 N N . LEU B 1 214 ? -15.305 6.641 24.609 1 96.62 214 LEU B N 1
ATOM 4913 C CA . LEU B 1 214 ? -14.641 7.797 24.016 1 96.62 214 LEU B CA 1
ATOM 4914 C C . LEU B 1 214 ? -15.523 9.039 24.109 1 96.62 214 LEU B C 1
ATOM 4916 O O . LEU B 1 214 ? -15.023 10.156 24.203 1 96.62 214 LEU B O 1
ATOM 4920 N N . LYS B 1 215 ? -16.797 8.883 24.078 1 92.19 215 LYS B N 1
ATOM 4921 C CA . LYS B 1 215 ? -17.766 9.969 23.906 1 92.19 215 LYS B CA 1
ATOM 4922 C C . LYS B 1 215 ? -17.609 11 25.031 1 92.19 215 LYS B C 1
ATOM 4924 O O . LYS B 1 215 ? -17.719 12.203 24.781 1 92.19 215 LYS B O 1
ATOM 4929 N N . PRO B 1 216 ? -17.297 10.617 26.281 1 92 216 PRO B N 1
ATOM 4930 C CA . PRO B 1 216 ? -17.125 11.617 27.328 1 92 216 PRO B CA 1
ATOM 4931 C C . PRO B 1 216 ? -15.984 12.586 27.062 1 92 216 PRO B C 1
ATOM 4933 O O . PRO B 1 216 ? -15.945 13.688 27.625 1 92 216 PRO B O 1
ATOM 4936 N N . TYR B 1 217 ? -15.117 12.211 26.219 1 94 217 TYR B N 1
ATOM 4937 C CA . TYR B 1 217 ? -13.938 13.023 25.953 1 94 217 TYR B CA 1
ATOM 4938 C C . TYR B 1 217 ? -14.094 13.781 24.641 1 94 217 TYR B C 1
ATOM 4940 O O . TYR B 1 217 ? -13.203 14.547 24.234 1 94 217 TYR B O 1
ATOM 4948 N N . ALA B 1 218 ? -15.188 13.586 23.969 1 92.25 218 ALA B N 1
ATOM 4949 C CA . ALA B 1 218 ? -15.438 14.258 22.703 1 92.25 218 ALA B CA 1
ATOM 4950 C C . ALA B 1 218 ? -16.047 15.641 22.922 1 92.25 218 ALA B C 1
ATOM 4952 O O . ALA B 1 218 ? -17.219 15.867 22.625 1 92.25 218 ALA B O 1
ATOM 4953 N N . ASN B 1 219 ? -15.219 16.531 23.359 1 90.56 219 ASN B N 1
ATOM 4954 C CA . ASN B 1 219 ? -15.617 17.906 23.609 1 90.56 219 ASN B CA 1
ATOM 4955 C C . ASN B 1 219 ? -14.445 18.875 23.438 1 90.56 219 ASN B C 1
ATOM 4957 O O . ASN B 1 219 ? -13.297 18.438 23.359 1 90.56 219 ASN B O 1
ATOM 4961 N N . ARG B 1 220 ? -14.781 20.125 23.453 1 89.94 220 ARG B N 1
ATOM 4962 C CA . ARG B 1 220 ? -13.805 21.156 23.141 1 89.94 220 ARG B CA 1
ATOM 4963 C C . ARG B 1 220 ? -12.672 21.172 24.156 1 89.94 220 ARG B C 1
ATOM 4965 O O . ARG B 1 220 ? -11.508 21.375 23.797 1 89.94 220 ARG B O 1
ATOM 4972 N N . ASN B 1 221 ? -12.953 21.016 25.406 1 90.56 221 ASN B N 1
ATOM 4973 C CA . ASN B 1 221 ? -11.93 21.047 26.453 1 90.56 221 ASN B CA 1
ATOM 4974 C C . ASN B 1 221 ? -10.922 19.922 26.281 1 90.56 221 ASN B C 1
ATOM 4976 O O . ASN B 1 221 ? -9.719 20.125 26.438 1 90.56 221 ASN B O 1
ATOM 4980 N N . SER B 1 222 ? -11.445 18.734 26.016 1 93.38 222 SER B N 1
ATOM 4981 C CA . SER B 1 222 ? -10.57 17.594 25.797 1 93.38 222 SER B CA 1
ATOM 4982 C C . SER B 1 222 ? -9.703 17.797 24.562 1 93.38 222 SER B C 1
ATOM 4984 O O . SER B 1 222 ? -8.508 17.516 24.578 1 93.38 222 SER B O 1
ATOM 4986 N N . TYR B 1 223 ? -10.32 18.312 23.516 1 94.62 223 TYR B N 1
ATOM 4987 C CA . TYR B 1 223 ? -9.578 18.578 22.297 1 94.62 223 TYR B CA 1
ATOM 4988 C C . TYR B 1 223 ? -8.453 19.578 22.547 1 94.62 223 TYR B C 1
ATOM 4990 O O . TYR B 1 223 ? -7.312 19.359 22.109 1 94.62 223 TYR B O 1
ATOM 4998 N N . ASN B 1 224 ? -8.82 20.641 23.25 1 94.5 224 ASN B N 1
ATOM 4999 C CA . ASN B 1 224 ? -7.816 21.641 23.562 1 94.5 224 ASN B CA 1
ATOM 5000 C C . ASN B 1 224 ? -6.668 21.062 24.375 1 94.5 224 ASN B C 1
ATOM 5002 O O . ASN B 1 224 ? -5.504 21.391 24.141 1 94.5 224 ASN B O 1
ATOM 5006 N N . TYR B 1 225 ? -6.98 20.234 25.328 1 95.94 225 TYR B N 1
ATOM 5007 C CA . TYR B 1 225 ? -5.953 19.625 26.156 1 95.94 225 TYR B CA 1
ATOM 5008 C C . TYR B 1 225 ? -5.023 18.75 25.328 1 95.94 225 TYR B C 1
ATOM 5010 O O . TYR B 1 225 ? -3.799 18.859 25.438 1 95.94 225 TYR B O 1
ATOM 5018 N N . LEU B 1 226 ? -5.602 17.922 24.516 1 97.25 226 LEU B N 1
ATOM 5019 C CA . LEU B 1 226 ? -4.859 16.938 23.734 1 97.25 226 LEU B CA 1
ATOM 5020 C C . LEU B 1 226 ? -4.016 17.625 22.656 1 97.25 226 LEU B C 1
ATOM 5022 O O . LEU B 1 226 ? -2.896 17.188 22.375 1 97.25 226 LEU B O 1
ATOM 5026 N N . LEU B 1 227 ? -4.531 18.719 22.109 1 97.44 227 LEU B N 1
ATOM 5027 C CA . LEU B 1 227 ? -3.91 19.328 20.938 1 97.44 227 LEU B CA 1
ATOM 5028 C C . LEU B 1 227 ? -2.951 20.438 21.359 1 97.44 227 LEU B C 1
ATOM 5030 O O . LEU B 1 227 ? -1.972 20.719 20.656 1 97.44 227 LEU B O 1
ATOM 5034 N N . LYS B 1 228 ? -3.18 21.062 22.547 1 97.12 228 LYS B N 1
ATOM 5035 C CA . LYS B 1 228 ? -2.408 22.281 22.797 1 97.12 228 LYS B CA 1
ATOM 5036 C C . LYS B 1 228 ? -1.979 22.359 24.266 1 97.12 228 LYS B C 1
ATOM 5038 O O . LYS B 1 228 ? -0.786 22.438 24.562 1 97.12 228 LYS B O 1
ATOM 5043 N N . THR B 1 229 ? -2.918 22.25 25.203 1 96.25 229 THR B N 1
ATOM 5044 C CA . THR B 1 229 ? -2.68 22.547 26.609 1 96.25 229 THR B CA 1
ATOM 5045 C C . THR B 1 229 ? -1.548 21.688 27.156 1 96.25 229 THR B C 1
ATOM 5047 O O . THR B 1 229 ? -0.649 22.203 27.828 1 96.25 229 THR B O 1
ATOM 5050 N N . ARG B 1 230 ? -1.545 20.438 26.891 1 97.44 230 ARG B N 1
ATOM 5051 C CA . ARG B 1 230 ? -0.541 19.562 27.484 1 97.44 230 ARG B CA 1
ATOM 5052 C C . ARG B 1 230 ? 0.852 19.891 26.953 1 97.44 230 ARG B C 1
ATOM 5054 O O . ARG B 1 230 ? 1.82 19.906 27.719 1 97.44 230 ARG B O 1
ATOM 5061 N N . ALA B 1 231 ? 0.974 20.125 25.719 1 98.38 231 ALA B N 1
ATOM 5062 C CA . ALA B 1 231 ? 2.264 20.484 25.125 1 98.38 231 ALA B CA 1
ATOM 5063 C C . ALA B 1 231 ? 2.795 21.781 25.719 1 98.38 231 ALA B C 1
ATOM 5065 O O . ALA B 1 231 ? 3.996 21.922 25.969 1 98.38 231 ALA B O 1
ATOM 5066 N N . VAL B 1 232 ? 1.905 22.75 25.922 1 97.5 232 VAL B N 1
ATOM 5067 C CA . VAL B 1 232 ? 2.275 24.016 26.516 1 97.5 232 VAL B CA 1
ATOM 5068 C C . VAL B 1 232 ? 2.734 23.797 27.953 1 97.5 232 VAL B C 1
ATOM 5070 O O . VAL B 1 232 ? 3.754 24.344 28.375 1 97.5 232 VAL B O 1
ATOM 5073 N N . GLU B 1 233 ? 2.01 22.984 28.719 1 96.75 233 GLU B N 1
ATOM 5074 C CA . GLU B 1 233 ? 2.369 22.656 30.094 1 96.75 233 GLU B CA 1
ATOM 5075 C C . GLU B 1 233 ? 3.764 22.047 30.172 1 96.75 233 GLU B C 1
ATOM 5077 O O . GLU B 1 233 ? 4.512 22.312 31.109 1 96.75 233 GLU B O 1
ATOM 5082 N N . LEU B 1 234 ? 4.062 21.25 29.188 1 97.88 234 LEU B N 1
ATOM 5083 C CA . LEU B 1 234 ? 5.336 20.531 29.188 1 97.88 234 LEU B CA 1
ATOM 5084 C C . LEU B 1 234 ? 6.449 21.422 28.641 1 97.88 234 LEU B C 1
ATOM 5086 O O . LEU B 1 234 ? 7.629 21.078 28.719 1 97.88 234 LEU B O 1
ATOM 5090 N N . GLY B 1 235 ? 6.082 22.609 28.078 1 97.81 235 GLY B N 1
ATOM 5091 C CA . GLY B 1 235 ? 7.059 23.547 27.547 1 97.81 235 GLY B CA 1
ATOM 5092 C C . GLY B 1 235 ? 7.629 23.109 26.203 1 97.81 235 GLY B C 1
ATOM 5093 O O . GLY B 1 235 ? 8.781 23.422 25.891 1 97.81 235 GLY B O 1
ATOM 5094 N N . VAL B 1 236 ? 6.816 22.281 25.438 1 98.38 236 VAL B N 1
ATOM 5095 C CA . VAL B 1 236 ? 7.395 21.719 24.234 1 98.38 236 V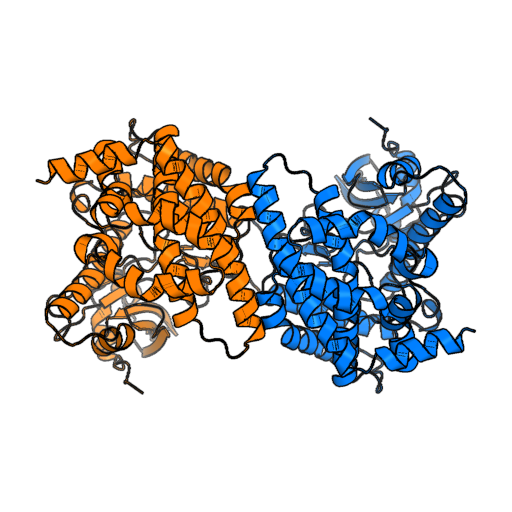AL B CA 1
ATOM 5096 C C . VAL B 1 236 ? 6.477 21.984 23.047 1 98.38 236 VAL B C 1
ATOM 5098 O O . VAL B 1 236 ? 6.574 21.328 22 1 98.38 236 VAL B O 1
ATOM 5101 N N . ALA B 1 237 ? 5.535 22.953 23.125 1 98.5 237 ALA B N 1
ATOM 5102 C CA . ALA B 1 237 ? 4.621 23.281 22.031 1 98.5 237 ALA B CA 1
ATOM 5103 C C . ALA B 1 237 ? 5.395 23.688 20.781 1 98.5 237 ALA B C 1
ATOM 5105 O O . ALA B 1 237 ? 6.449 24.312 20.875 1 98.5 237 ALA B O 1
ATOM 5106 N N . SER B 1 238 ? 4.941 23.297 19.656 1 98.12 238 SER B N 1
ATOM 5107 C CA . SER B 1 238 ? 5.551 23.625 18.359 1 98.12 238 SER B CA 1
ATOM 5108 C C . SER B 1 238 ? 4.508 23.672 17.25 1 98.12 238 SER B C 1
ATOM 5110 O O . SER B 1 238 ? 3.322 23.422 17.5 1 98.12 238 SER B O 1
ATOM 5112 N N . LEU B 1 239 ? 4.922 24 16.062 1 98.25 239 LEU B N 1
ATOM 5113 C CA . LEU B 1 239 ? 4.039 24.094 14.898 1 98.25 239 LEU B CA 1
ATOM 5114 C C . LEU B 1 239 ? 3.434 22.734 14.57 1 98.25 239 LEU B C 1
ATOM 5116 O O . LEU B 1 239 ? 4.148 21.734 14.508 1 98.25 239 LEU B O 1
ATOM 5120 N N . THR B 1 240 ? 2.145 22.688 14.43 1 98.44 240 THR B N 1
ATOM 5121 C CA . THR B 1 240 ? 1.387 21.484 14.078 1 98.44 240 THR B CA 1
ATOM 5122 C C . THR B 1 240 ? 0.565 21.719 12.82 1 98.44 240 THR B C 1
ATOM 5124 O O . THR B 1 240 ? -0.175 22.703 12.719 1 98.44 240 THR B O 1
ATOM 5127 N N . HIS B 1 241 ? 0.638 20.844 11.844 1 98.12 241 HIS B N 1
ATOM 5128 C CA . HIS B 1 241 ? -0.083 20.938 10.578 1 98.12 241 HIS B CA 1
ATOM 5129 C C . HIS B 1 241 ? -1.586 20.781 10.781 1 98.12 241 HIS B C 1
ATOM 5131 O O . HIS B 1 241 ? -2.377 21.531 10.211 1 98.12 241 HIS B O 1
ATOM 5137 N N . ALA B 1 242 ? -1.994 19.797 11.57 1 96.75 242 ALA B N 1
ATOM 5138 C CA . ALA B 1 242 ? -3.346 19.578 12.078 1 96.75 242 ALA B CA 1
ATOM 5139 C C . ALA B 1 242 ? -4.152 18.719 11.117 1 96.75 242 ALA B C 1
ATOM 5141 O O . ALA B 1 242 ? -5.191 18.156 11.484 1 96.75 242 ALA B O 1
ATOM 5142 N N . ASP B 1 243 ? -3.791 18.594 9.852 1 95.88 243 ASP B N 1
ATOM 5143 C CA . ASP B 1 243 ? -4.547 17.781 8.898 1 95.88 243 ASP B CA 1
ATOM 5144 C C . ASP B 1 243 ? -3.613 17.031 7.957 1 95.88 243 ASP B C 1
ATOM 5146 O O . ASP B 1 243 ? -3.832 17.016 6.742 1 95.88 243 ASP B O 1
ATOM 5150 N N . LEU B 1 244 ? -2.637 16.453 8.469 1 96.69 244 LEU B N 1
ATOM 5151 C CA . LEU B 1 244 ? -1.63 15.805 7.637 1 96.69 244 LEU B CA 1
ATOM 5152 C C . LEU B 1 244 ? -2.086 14.406 7.223 1 96.69 244 LEU B C 1
ATOM 5154 O O . LEU B 1 244 ? -2.242 13.523 8.07 1 96.69 244 LEU B O 1
ATOM 5158 N N . HIS B 1 245 ? -2.328 14.219 5.988 1 94.81 245 HIS B N 1
ATOM 5159 C CA . HIS B 1 245 ? -2.623 12.961 5.316 1 94.81 245 HIS B CA 1
ATOM 5160 C C . HIS B 1 245 ? -2.109 12.969 3.881 1 94.81 245 HIS B C 1
ATOM 5162 O O . HIS B 1 245 ? -1.488 13.945 3.445 1 94.81 245 HIS B O 1
ATOM 5168 N N . GLY B 1 246 ? -2.334 11.938 3.168 1 93 246 GLY B N 1
ATOM 5169 C CA . GLY B 1 246 ? -1.719 11.75 1.863 1 93 246 GLY B CA 1
ATOM 5170 C C . GLY B 1 246 ? -2.021 12.883 0.898 1 93 246 GLY B C 1
ATOM 5171 O O . GLY B 1 246 ? -1.142 13.32 0.156 1 93 246 GLY B O 1
ATOM 5172 N N . SER B 1 247 ? -3.201 13.43 0.889 1 93.12 247 SER B N 1
ATOM 5173 C CA . SER B 1 247 ? -3.59 14.453 -0.076 1 93.12 247 SER B CA 1
ATOM 5174 C C . SER B 1 247 ? -2.979 15.805 0.276 1 93.12 247 SER B C 1
ATOM 5176 O O . SER B 1 247 ? -3.053 16.75 -0.512 1 93.12 247 SER B O 1
ATOM 5178 N N . ASN B 1 248 ? -2.336 15.852 1.409 1 96.44 248 ASN B N 1
ATOM 5179 C CA . ASN B 1 248 ? -1.668 17.078 1.827 1 96.44 248 ASN B CA 1
ATOM 5180 C C . ASN B 1 248 ? -0.15 16.922 1.838 1 96.44 248 ASN B C 1
ATOM 5182 O O . ASN B 1 248 ? 0.551 17.641 2.551 1 96.44 248 ASN B O 1
ATOM 5186 N N . MET B 1 249 ? 0.251 15.914 1.111 1 95.56 249 MET B N 1
ATOM 5187 C CA . MET B 1 249 ? 1.669 15.664 0.873 1 95.56 249 MET B CA 1
ATOM 5188 C C . MET B 1 249 ? 1.955 15.539 -0.62 1 95.56 249 MET B C 1
ATOM 5190 O O . MET B 1 249 ? 1.166 14.945 -1.359 1 95.56 249 MET B O 1
ATOM 5194 N N . ILE B 1 250 ? 3.037 16.062 -1 1 95.62 250 ILE B N 1
ATOM 5195 C CA . ILE B 1 250 ? 3.488 15.945 -2.383 1 95.62 250 ILE B CA 1
ATOM 5196 C C . ILE B 1 250 ? 4.738 15.07 -2.445 1 95.62 250 ILE B C 1
ATOM 5198 O O . ILE B 1 250 ? 5.719 15.32 -1.74 1 95.62 250 ILE B O 1
ATOM 5202 N N . ALA B 1 251 ? 4.664 14.062 -3.258 1 93.62 251 ALA B N 1
ATOM 5203 C CA . ALA B 1 251 ? 5.789 13.148 -3.412 1 93.62 251 ALA B CA 1
ATOM 5204 C C . ALA B 1 251 ? 6.375 13.234 -4.816 1 93.62 251 ALA B C 1
ATOM 5206 O O . ALA B 1 251 ? 5.645 13.398 -5.797 1 93.62 251 ALA B O 1
ATOM 5207 N N . LYS B 1 252 ? 7.656 13.086 -4.863 1 93.5 252 LYS B N 1
ATOM 5208 C CA . LYS B 1 252 ? 8.344 13.078 -6.152 1 93.5 252 LYS B CA 1
ATOM 5209 C C . LYS B 1 252 ? 7.828 11.945 -7.039 1 93.5 252 LYS B C 1
ATOM 5211 O O . LYS B 1 252 ? 7.57 10.844 -6.562 1 93.5 252 LYS B O 1
ATOM 5216 N N . LEU B 1 253 ? 7.723 12.211 -8.305 1 91.88 253 LEU B N 1
ATOM 5217 C CA . LEU B 1 253 ? 7.262 11.195 -9.25 1 91.88 253 LEU B CA 1
ATOM 5218 C C . LEU B 1 253 ? 8.398 10.266 -9.641 1 91.88 253 LEU B C 1
ATOM 5220 O O . LEU B 1 253 ? 9.539 10.703 -9.812 1 91.88 253 LEU B O 1
ATOM 5224 N N . GLN B 1 254 ? 8.016 9.102 -9.836 1 85.38 254 GLN B N 1
ATOM 5225 C CA . GLN B 1 254 ? 8.906 8.117 -10.445 1 85.38 254 GLN B CA 1
ATOM 5226 C C . GLN B 1 254 ? 8.836 8.18 -11.969 1 85.38 254 GLN B C 1
ATOM 5228 O O . GLN B 1 254 ? 7.934 8.812 -12.523 1 85.38 254 GLN B O 1
ATOM 5233 N N . PRO B 1 255 ? 9.766 7.504 -12.609 1 81.38 255 PRO B N 1
ATOM 5234 C CA . PRO B 1 255 ? 9.75 7.531 -14.078 1 81.38 255 PRO B CA 1
ATOM 5235 C C . PRO B 1 255 ? 8.445 6.992 -14.664 1 81.38 255 PRO B C 1
ATOM 5237 O O . PRO B 1 255 ? 8.023 7.422 -15.734 1 81.38 255 PRO B O 1
ATOM 5240 N N . ASP B 1 256 ? 7.734 6.207 -13.914 1 78.94 256 ASP B N 1
ATOM 5241 C CA . ASP B 1 256 ? 6.508 5.609 -14.438 1 78.94 256 ASP B CA 1
ATOM 5242 C C . ASP B 1 256 ? 5.293 6.473 -14.102 1 78.94 256 ASP B C 1
ATOM 5244 O O . ASP B 1 256 ? 4.156 6.09 -14.375 1 78.94 256 ASP B O 1
ATOM 5248 N N . GLY B 1 257 ? 5.527 7.547 -13.477 1 84.94 257 GLY B N 1
ATOM 5249 C CA . GLY B 1 257 ? 4.465 8.5 -13.195 1 84.94 257 GLY B CA 1
ATOM 5250 C C . GLY B 1 257 ? 3.812 8.289 -11.844 1 84.94 257 GLY B C 1
ATOM 5251 O O . GLY B 1 257 ? 2.941 9.07 -11.445 1 84.94 257 GLY B O 1
ATOM 5252 N N . THR B 1 258 ? 4.262 7.301 -11.125 1 84.75 258 THR B N 1
ATOM 5253 C CA . THR B 1 258 ? 3.701 7.066 -9.797 1 84.75 258 THR B CA 1
ATOM 5254 C C . THR B 1 258 ? 4.508 7.801 -8.727 1 84.75 258 THR B C 1
ATOM 5256 O O . THR B 1 258 ? 5.688 8.102 -8.93 1 84.75 258 THR B O 1
ATOM 5259 N N . PRO B 1 259 ? 3.893 8.109 -7.637 1 86.94 259 PRO B N 1
ATOM 5260 C CA . PRO B 1 259 ? 4.625 8.805 -6.574 1 86.94 259 PRO B CA 1
ATOM 5261 C C . PRO B 1 259 ? 5.691 7.922 -5.922 1 86.94 259 PRO B C 1
ATOM 5263 O O . PRO B 1 259 ? 5.465 6.727 -5.715 1 86.94 259 PRO B O 1
ATOM 5266 N N . SER B 1 260 ? 6.844 8.539 -5.617 1 87.25 260 SER B N 1
ATOM 5267 C CA . SER B 1 260 ? 7.895 7.879 -4.848 1 87.25 260 SER B CA 1
ATOM 5268 C C . SER B 1 260 ? 7.684 8.07 -3.352 1 87.25 260 SER B C 1
ATOM 5270 O O . SER B 1 260 ? 6.676 8.641 -2.928 1 87.25 260 SER B O 1
ATOM 5272 N N . ASN B 1 261 ? 8.656 7.562 -2.51 1 84.25 261 ASN B N 1
ATOM 5273 C CA . ASN B 1 261 ? 8.617 7.766 -1.066 1 84.25 261 ASN B CA 1
ATOM 5274 C C . ASN B 1 261 ? 9.219 9.109 -0.67 1 84.25 261 ASN B C 1
ATOM 5276 O O . ASN B 1 261 ? 9.141 9.516 0.492 1 84.25 261 ASN B O 1
ATOM 5280 N N . GLU B 1 262 ? 9.711 9.797 -1.62 1 89.06 262 GLU B N 1
ATOM 5281 C CA . GLU B 1 262 ? 10.352 11.078 -1.314 1 89.06 262 GLU B CA 1
ATOM 5282 C C . GLU B 1 262 ? 9.32 12.203 -1.232 1 89.06 262 GLU B C 1
ATOM 5284 O O . GLU B 1 262 ? 8.828 12.672 -2.258 1 89.06 262 GLU B O 1
ATOM 5289 N N . ILE B 1 263 ? 9.094 12.625 -0.053 1 92.69 263 ILE B N 1
ATOM 5290 C CA . ILE B 1 263 ? 8.18 13.742 0.17 1 92.69 263 ILE B CA 1
ATOM 5291 C C . ILE B 1 263 ? 8.898 15.062 -0.116 1 92.69 263 ILE B C 1
ATOM 5293 O O . ILE B 1 263 ? 9.938 15.352 0.48 1 92.69 263 ILE B O 1
ATOM 5297 N N . VAL B 1 264 ? 8.258 15.898 -0.957 1 94.38 264 VAL B N 1
ATOM 5298 C CA . VAL B 1 264 ? 8.93 17.141 -1.327 1 94.38 264 VAL B CA 1
ATOM 5299 C C . VAL B 1 264 ? 8.234 18.328 -0.658 1 94.38 264 VAL B C 1
ATOM 5301 O O . VAL B 1 264 ? 8.82 19.391 -0.516 1 94.38 264 VAL B O 1
ATOM 5304 N N . ALA B 1 265 ? 6.996 18.062 -0.205 1 96.94 265 ALA B N 1
ATOM 5305 C CA . ALA B 1 265 ? 6.34 19.172 0.459 1 96.94 265 ALA B CA 1
ATOM 5306 C C . ALA B 1 265 ? 5.121 18.719 1.254 1 96.94 265 ALA B C 1
ATOM 5308 O O . ALA B 1 265 ? 4.402 17.812 0.823 1 96.94 265 ALA B O 1
ATOM 5309 N N . PHE B 1 266 ? 4.875 19.297 2.389 1 97.69 266 PHE B N 1
ATOM 5310 C CA . PHE B 1 266 ? 3.57 19.328 3.043 1 97.69 266 PHE B CA 1
ATOM 5311 C C . PHE B 1 266 ? 2.779 20.547 2.613 1 97.69 266 PHE B C 1
ATOM 5313 O O . PHE B 1 266 ? 3.336 21.641 2.5 1 97.69 266 PHE B O 1
ATOM 5320 N N . ILE B 1 267 ? 1.494 20.344 2.305 1 97.25 267 ILE B N 1
ATOM 5321 C CA . ILE B 1 267 ? 0.692 21.453 1.811 1 97.25 267 ILE B CA 1
ATOM 5322 C C . ILE B 1 267 ? -0.619 21.531 2.59 1 97.25 267 ILE B C 1
ATOM 5324 O O . ILE B 1 267 ? -0.911 20.656 3.414 1 97.25 267 ILE B O 1
ATOM 5328 N N . ASP B 1 268 ? -1.332 22.641 2.426 1 96.88 268 ASP B N 1
ATOM 5329 C CA . ASP B 1 268 ? -2.658 22.891 2.988 1 96.88 268 ASP B CA 1
ATOM 5330 C C . ASP B 1 268 ? -2.586 23.094 4.5 1 96.88 268 ASP B C 1
ATOM 5332 O O . ASP B 1 268 ? -3.197 22.328 5.262 1 96.88 268 ASP B O 1
ATOM 5336 N N . TRP B 1 269 ? -1.979 24.219 4.883 1 97.44 269 TRP B N 1
ATOM 5337 C CA . TRP B 1 269 ? -1.618 24.531 6.262 1 97.44 269 TRP B CA 1
ATOM 5338 C C . TRP B 1 269 ? -2.695 25.375 6.93 1 97.44 269 TRP B C 1
ATOM 5340 O O . TRP B 1 269 ? -2.443 26.016 7.949 1 97.44 269 TRP B O 1
ATOM 5350 N N . GLN B 1 270 ? -3.885 25.375 6.438 1 95.5 270 GLN B N 1
ATOM 5351 C CA . GLN B 1 270 ? -4.91 26.344 6.816 1 95.5 270 GLN B CA 1
ATOM 5352 C C . GLN B 1 270 ? -5.387 26.094 8.242 1 95.5 270 GLN B C 1
ATOM 5354 O O . GLN B 1 270 ? -5.996 26.984 8.859 1 95.5 270 GLN B O 1
ATOM 5359 N N . THR B 1 271 ? -5.121 24.906 8.797 1 95.81 271 THR B N 1
ATOM 5360 C CA . THR B 1 271 ? -5.633 24.609 10.133 1 95.81 271 THR B CA 1
ATOM 5361 C C . THR B 1 271 ? -4.488 24.5 11.141 1 95.81 271 THR B C 1
ATOM 5363 O O . THR B 1 271 ? -4.68 24 12.258 1 95.81 271 THR B O 1
ATOM 5366 N N . SER B 1 272 ? -3.34 24.969 10.828 1 97.69 272 SER B N 1
ATOM 5367 C CA . SER B 1 272 ? -2.143 24.812 11.648 1 97.69 272 SER B CA 1
ATOM 5368 C C . SER B 1 272 ? -2.256 25.625 12.938 1 97.69 272 SER B C 1
ATOM 5370 O O . SER B 1 272 ? -2.965 26.625 12.992 1 97.69 272 SER B O 1
ATOM 5372 N N . PHE B 1 273 ? -1.571 25.219 13.914 1 98.12 273 PHE B N 1
ATOM 5373 C CA . PHE B 1 273 ? -1.545 25.875 15.219 1 98.12 273 PHE B CA 1
ATOM 5374 C C . PHE B 1 273 ? -0.267 25.516 15.969 1 98.12 273 PHE B C 1
ATOM 5376 O O . PHE B 1 273 ? 0.558 24.75 15.477 1 98.12 273 PHE B O 1
ATOM 5383 N N . CYS B 1 274 ? -0.033 26.219 17.078 1 98.5 274 CYS B N 1
ATOM 5384 C CA . CYS B 1 274 ? 1.085 25.906 17.969 1 98.5 274 CYS B CA 1
ATOM 5385 C C . CYS B 1 274 ? 0.641 25 19.109 1 98.5 274 CYS B C 1
ATOM 5387 O O . CYS B 1 274 ? -0.208 25.391 19.922 1 98.5 274 CYS B O 1
ATOM 5389 N N . GLY B 1 275 ? 1.076 23.766 19.141 1 98.44 275 GLY B N 1
ATOM 5390 C CA . GLY B 1 275 ? 0.678 22.828 20.172 1 98.44 275 GLY B CA 1
ATOM 5391 C C . GLY B 1 275 ? 1.398 21.484 20.062 1 98.44 275 GLY B C 1
ATOM 5392 O O . GLY B 1 275 ? 2.627 21.453 19.984 1 98.44 275 GLY B O 1
ATOM 5393 N N . ASN B 1 276 ? 0.665 20.406 20.109 1 98.56 276 ASN B N 1
ATOM 5394 C CA . ASN B 1 276 ? 1.183 19.047 20.047 1 98.56 276 ASN B CA 1
ATOM 5395 C C . ASN B 1 276 ? 1.565 18.656 18.609 1 98.56 276 ASN B C 1
ATOM 5397 O O . ASN B 1 276 ? 0.75 18.109 17.875 1 98.56 276 ASN B O 1
ATOM 5401 N N . SER B 1 277 ? 2.846 18.828 18.328 1 98.38 277 SER B N 1
ATOM 5402 C CA . SER B 1 277 ? 3.309 18.578 16.969 1 98.38 277 SER B CA 1
ATOM 5403 C C . SER B 1 277 ? 3.258 17.094 16.625 1 98.38 277 SER B C 1
ATOM 5405 O O . SER B 1 277 ? 3.256 16.719 15.445 1 98.38 277 SER B O 1
ATOM 5407 N N . LEU B 1 278 ? 3.191 16.156 17.594 1 98.81 278 LEU B N 1
ATOM 5408 C CA . LEU B 1 278 ? 3.139 14.727 17.344 1 98.81 278 LEU B CA 1
ATOM 5409 C C . LEU B 1 278 ? 1.752 14.305 16.875 1 98.81 278 LEU B C 1
ATOM 5411 O O . LEU B 1 278 ? 1.578 13.203 16.344 1 98.81 278 LEU B O 1
ATOM 5415 N N . PHE B 1 279 ? 0.789 15.227 16.969 1 98.69 279 PHE B N 1
ATOM 5416 C CA . PHE B 1 279 ? -0.538 14.961 16.438 1 98.69 279 PHE B CA 1
ATOM 5417 C C . PHE B 1 279 ? -0.462 14.664 14.938 1 98.69 279 PHE B C 1
ATOM 5419 O O . PHE B 1 279 ? -1.21 13.836 14.422 1 98.69 279 PHE B O 1
ATOM 5426 N N . ASP B 1 280 ? 0.406 15.32 14.219 1 98.75 280 ASP B N 1
ATOM 5427 C CA . ASP B 1 280 ? 0.538 15.117 12.781 1 98.75 280 ASP B CA 1
ATOM 5428 C C . ASP B 1 280 ? 0.973 13.695 12.461 1 98.75 280 ASP B C 1
ATOM 5430 O O . ASP B 1 280 ? 0.454 13.078 11.523 1 98.75 280 ASP B O 1
ATOM 5434 N N . LEU B 1 281 ? 1.935 13.195 13.188 1 98.69 281 LEU B N 1
ATOM 5435 C CA . LEU B 1 281 ? 2.375 11.82 12.984 1 98.69 281 LEU B CA 1
ATOM 5436 C C . LEU B 1 281 ? 1.26 10.836 13.328 1 98.69 281 LEU B C 1
ATOM 5438 O O . LEU B 1 281 ? 1.052 9.852 12.609 1 98.69 281 LEU B O 1
ATOM 5442 N N . ALA B 1 282 ? 0.549 11.094 14.414 1 98.69 282 ALA B N 1
ATOM 5443 C CA . ALA B 1 282 ? -0.563 10.242 14.82 1 98.69 282 ALA B CA 1
ATOM 5444 C C . ALA B 1 282 ? -1.647 10.203 13.75 1 98.69 282 ALA B C 1
ATOM 5446 O O . ALA B 1 282 ? -2.186 9.141 13.438 1 98.69 282 ALA B O 1
ATOM 5447 N N . ARG B 1 283 ? -1.937 11.359 13.203 1 97.62 283 ARG B N 1
ATOM 5448 C CA . ARG B 1 283 ? -2.959 11.453 12.164 1 97.62 283 ARG B CA 1
ATOM 5449 C C . ARG B 1 283 ? -2.541 10.68 10.914 1 97.62 283 ARG B C 1
ATOM 5451 O O . ARG B 1 283 ? -3.305 9.859 10.406 1 97.62 283 ARG B O 1
ATOM 5458 N N . PHE B 1 284 ? -1.393 10.906 10.477 1 97.38 284 PHE B N 1
ATOM 5459 C CA . PHE B 1 284 ? -0.907 10.227 9.281 1 97.38 284 PHE B CA 1
ATOM 5460 C C . PHE B 1 284 ? -0.941 8.711 9.477 1 97.38 284 PHE B C 1
ATOM 5462 O O . PHE B 1 284 ? -1.455 7.988 8.617 1 97.38 284 PHE B O 1
ATOM 5469 N N . LEU B 1 285 ? -0.419 8.25 10.609 1 97.56 285 LEU B N 1
ATOM 5470 C CA . LEU B 1 285 ? -0.324 6.812 10.859 1 97.56 285 LEU B CA 1
ATOM 5471 C C . LEU B 1 285 ? -1.707 6.203 11.062 1 97.56 285 LEU B C 1
ATOM 5473 O O . LEU B 1 285 ? -1.945 5.055 10.688 1 97.56 285 LEU B O 1
ATOM 5477 N N . SER B 1 286 ? -2.645 6.973 11.664 1 97.31 286 SER B N 1
ATOM 5478 C CA . SER B 1 286 ? -3.994 6.465 11.875 1 97.31 286 SER B CA 1
ATOM 5479 C C . SER B 1 286 ? -4.719 6.246 10.555 1 97.31 286 SER B C 1
ATOM 5481 O O . SER B 1 286 ? -5.691 5.488 10.492 1 97.31 286 SER B O 1
ATOM 5483 N N . PHE B 1 287 ? -4.273 6.934 9.508 1 95.81 287 PHE B N 1
ATOM 5484 C CA . PHE B 1 287 ? -4.875 6.793 8.188 1 95.81 287 PHE B CA 1
ATOM 5485 C C . PHE B 1 287 ? -4.234 5.641 7.426 1 95.81 287 PHE B C 1
ATOM 5487 O O . PHE B 1 287 ? -4.727 5.238 6.367 1 95.81 287 PHE B O 1
ATOM 5494 N N . SER B 1 288 ? -3.199 5.035 7.965 1 93.44 288 SER B N 1
ATOM 5495 C CA . SER B 1 288 ? -2.588 3.836 7.402 1 93.44 288 SER B CA 1
ATOM 5496 C C . SER B 1 288 ? -3.326 2.578 7.848 1 93.44 288 SER B C 1
ATOM 5498 O O . SER B 1 288 ? -4.137 2.623 8.773 1 93.44 288 SER B O 1
ATOM 5500 N N . ASP B 1 289 ? -3.041 1.5 7.137 1 94.06 289 ASP B N 1
ATOM 5501 C CA . ASP B 1 289 ? -3.6 0.242 7.621 1 94.06 289 ASP B CA 1
ATOM 5502 C C . ASP B 1 289 ? -3.146 -0.047 9.055 1 94.06 289 ASP B C 1
ATOM 5504 O O . ASP B 1 289 ? -1.993 0.202 9.406 1 94.06 289 ASP B O 1
ATOM 5508 N N . ALA B 1 290 ? -4.059 -0.566 9.797 1 95.62 290 ALA B N 1
ATOM 5509 C CA . ALA B 1 290 ? -3.852 -0.665 11.242 1 95.62 290 ALA B CA 1
ATOM 5510 C C . ALA B 1 290 ? -2.666 -1.568 11.562 1 95.62 290 ALA B C 1
ATOM 5512 O O . ALA B 1 290 ? -1.936 -1.324 12.531 1 95.62 290 ALA B O 1
ATOM 5513 N N . ASP B 1 291 ? -2.488 -2.682 10.828 1 94.31 291 ASP B N 1
ATOM 5514 C CA . ASP B 1 291 ? -1.356 -3.562 11.102 1 94.31 291 ASP B CA 1
ATOM 5515 C C . ASP B 1 291 ? -0.035 -2.875 10.766 1 94.31 291 ASP B C 1
ATOM 5517 O O . ASP B 1 291 ? 0.961 -3.057 11.469 1 94.31 291 ASP B O 1
ATOM 5521 N N . THR B 1 292 ? -0.025 -2.098 9.711 1 93.88 292 THR B N 1
ATOM 5522 C CA . THR B 1 292 ? 1.157 -1.31 9.383 1 93.88 292 THR B CA 1
ATOM 5523 C C . THR B 1 292 ? 1.467 -0.308 10.492 1 93.88 292 THR B C 1
ATOM 5525 O O . THR B 1 292 ? 2.607 -0.214 10.953 1 93.88 292 THR B O 1
ATOM 5528 N N . ARG B 1 293 ? 0.469 0.435 10.859 1 96.44 293 ARG B N 1
ATOM 5529 C CA . ARG B 1 293 ? 0.676 1.409 11.93 1 96.44 293 ARG B CA 1
ATOM 5530 C C . ARG B 1 293 ? 1.243 0.743 13.18 1 96.44 293 ARG B C 1
ATOM 5532 O O . ARG B 1 293 ? 2.262 1.185 13.719 1 96.44 293 ARG B O 1
ATOM 5539 N N . ARG B 1 294 ? 0.575 -0.294 13.602 1 96.75 294 ARG B N 1
ATOM 5540 C CA . ARG B 1 294 ? 0.958 -0.967 14.836 1 96.75 294 ARG B CA 1
ATOM 5541 C C . ARG B 1 294 ? 2.352 -1.573 14.727 1 96.75 294 ARG B C 1
ATOM 5543 O O . ARG B 1 294 ? 3.068 -1.687 15.719 1 96.75 294 ARG B O 1
ATOM 5550 N N . ARG B 1 295 ? 2.738 -1.919 13.547 1 94.69 295 ARG B N 1
ATOM 5551 C CA . ARG B 1 295 ? 4.059 -2.488 13.305 1 94.69 295 ARG B CA 1
ATOM 5552 C C . ARG B 1 295 ? 5.137 -1.412 13.359 1 94.69 295 ARG B C 1
ATOM 5554 O O . ARG B 1 295 ? 6.211 -1.631 13.93 1 94.69 295 ARG B O 1
ATOM 5561 N N . VAL B 1 296 ? 4.859 -0.228 12.836 1 96.25 296 VAL B N 1
ATOM 5562 C CA . VAL B 1 296 ? 5.941 0.694 12.516 1 96.25 296 VAL B CA 1
ATOM 5563 C C . VAL B 1 296 ? 5.93 1.868 13.492 1 96.25 296 VAL B C 1
ATOM 5565 O O . VAL B 1 296 ? 6.895 2.633 13.562 1 96.25 296 VAL B O 1
ATOM 5568 N N . GLU B 1 297 ? 4.855 2.109 14.242 1 97.38 297 GLU B N 1
ATOM 5569 C CA . GLU B 1 297 ? 4.633 3.365 14.953 1 97.38 297 GLU B CA 1
ATOM 5570 C C . GLU B 1 297 ? 5.785 3.67 15.906 1 97.38 297 GLU B C 1
ATOM 5572 O O . GLU B 1 297 ? 6.207 4.82 16.031 1 97.38 297 GLU B O 1
ATOM 5577 N N . GLN B 1 298 ? 6.398 2.633 16.562 1 97.62 298 GLN B N 1
ATOM 5578 C CA . GLN B 1 298 ? 7.508 2.908 17.469 1 97.62 298 GLN B CA 1
ATOM 5579 C C . GLN B 1 298 ? 8.758 3.312 16.703 1 97.62 298 GLN B C 1
ATOM 5581 O O . GLN B 1 298 ? 9.469 4.234 17.094 1 97.62 298 GLN B O 1
ATOM 5586 N N . ASP B 1 299 ? 9.023 2.602 15.625 1 97.81 299 ASP B N 1
ATOM 5587 C CA . ASP B 1 299 ? 10.148 2.975 14.773 1 97.81 299 ASP B CA 1
ATOM 5588 C C . ASP B 1 299 ? 9.969 4.383 14.211 1 97.81 299 ASP B C 1
ATOM 5590 O O . ASP B 1 299 ? 10.938 5.133 14.086 1 97.81 299 ASP B O 1
ATOM 5594 N N . ALA B 1 300 ? 8.75 4.711 13.844 1 98.19 300 ALA B N 1
ATOM 5595 C CA . ALA B 1 300 ? 8.453 6.039 13.312 1 98.19 300 ALA B CA 1
ATOM 5596 C C . ALA B 1 300 ? 8.68 7.117 14.359 1 98.19 300 ALA B C 1
ATOM 5598 O O . ALA B 1 300 ? 9.219 8.188 14.062 1 98.19 300 ALA B O 1
ATOM 5599 N N . LEU B 1 301 ? 8.25 6.84 15.562 1 98.56 301 LEU B N 1
ATOM 5600 C CA . LEU B 1 301 ? 8.461 7.777 16.656 1 98.56 301 LEU B CA 1
ATOM 5601 C C . LEU B 1 301 ? 9.953 7.984 16.906 1 98.56 301 LEU B C 1
ATOM 5603 O O . LEU B 1 301 ? 10.398 9.117 17.141 1 98.56 301 LEU B O 1
ATOM 5607 N N . ASP B 1 302 ? 10.672 6.879 16.891 1 98.62 302 ASP B N 1
ATOM 5608 C CA . ASP B 1 302 ? 12.125 6.973 17.047 1 98.62 302 ASP B CA 1
ATOM 5609 C C . ASP B 1 302 ? 12.742 7.801 15.922 1 98.62 302 ASP B C 1
ATOM 5611 O O . ASP B 1 302 ? 13.617 8.633 16.172 1 98.62 302 ASP B O 1
ATOM 5615 N N . GLU B 1 303 ? 12.289 7.551 14.758 1 98.56 303 GLU B N 1
ATOM 5616 C CA . GLU B 1 303 ? 12.789 8.297 13.609 1 98.56 303 GLU B CA 1
ATOM 5617 C C . GLU B 1 303 ? 12.484 9.789 13.742 1 98.56 303 GLU B C 1
ATOM 5619 O O . GLU B 1 303 ? 13.336 10.625 13.445 1 98.56 303 GLU B O 1
ATOM 5624 N N . TYR B 1 304 ? 11.312 10.148 14.172 1 98.62 304 TYR B N 1
ATOM 5625 C CA . TYR B 1 304 ? 10.914 11.531 14.414 1 98.62 304 TYR B CA 1
ATOM 5626 C C . TYR B 1 304 ? 11.844 12.188 15.43 1 98.62 304 TYR B C 1
ATOM 5628 O O . TYR B 1 304 ? 12.398 13.258 15.164 1 98.62 304 TYR B O 1
ATOM 5636 N N . TYR B 1 305 ? 12.016 11.562 16.5 1 98.69 305 TYR B N 1
ATOM 5637 C CA . TYR B 1 305 ? 12.781 12.117 17.609 1 98.69 305 TYR B CA 1
ATOM 5638 C C . TYR B 1 305 ? 14.258 12.242 17.25 1 98.69 305 TYR B C 1
ATOM 5640 O O . TYR B 1 305 ? 14.883 13.273 17.5 1 98.69 305 TYR B O 1
ATOM 5648 N N . ASN B 1 306 ? 14.812 11.141 16.656 1 98.56 306 ASN B N 1
ATOM 5649 C CA . ASN B 1 306 ? 16.219 11.148 16.266 1 98.56 306 ASN B CA 1
ATOM 5650 C C . ASN B 1 306 ? 16.516 12.219 15.227 1 98.56 306 ASN B C 1
ATOM 5652 O O . ASN B 1 306 ? 17.562 12.867 15.266 1 98.56 306 ASN B O 1
ATOM 5656 N N . THR B 1 307 ? 15.609 12.359 14.352 1 98 307 THR B N 1
ATOM 5657 C CA . THR B 1 307 ? 15.797 13.375 13.312 1 98 307 THR B CA 1
ATOM 5658 C C . THR B 1 307 ? 15.727 14.773 13.914 1 98 307 THR B C 1
ATOM 5660 O O . THR B 1 307 ? 16.5 15.656 13.531 1 98 307 THR B O 1
ATOM 5663 N N . TYR B 1 308 ? 14.758 14.984 14.82 1 98.06 308 TYR B N 1
ATOM 5664 C CA . TYR B 1 308 ? 14.695 16.25 15.547 1 98.06 308 TYR B CA 1
ATOM 5665 C C . TYR B 1 308 ? 16.031 16.578 16.188 1 98.06 308 TYR B C 1
ATOM 5667 O O . TYR B 1 308 ? 16.578 17.672 16.016 1 98.06 308 TYR B O 1
ATOM 5675 N N . LEU B 1 309 ? 16.656 15.625 16.859 1 97.81 309 LEU B N 1
ATOM 5676 C CA . LEU B 1 309 ? 17.922 15.82 17.547 1 97.81 309 LEU B CA 1
ATOM 5677 C C . LEU B 1 309 ? 19.047 16.109 16.562 1 97.81 309 LEU B C 1
ATOM 5679 O O . LEU B 1 309 ? 19.938 16.906 16.844 1 97.81 309 LEU B O 1
ATOM 5683 N N . GLU B 1 310 ? 18.938 15.445 15.5 1 97.38 310 GLU B N 1
ATOM 5684 C CA . GLU B 1 310 ? 19.969 15.57 14.484 1 97.38 310 GLU B CA 1
ATOM 5685 C C . GLU B 1 310 ? 19.984 16.969 13.875 1 97.38 310 GLU B C 1
ATOM 5687 O O . GLU B 1 310 ? 21.047 17.516 13.586 1 97.38 310 GLU B O 1
ATOM 5692 N N . PHE B 1 311 ? 18.844 17.609 13.727 1 96.62 311 PHE B N 1
ATOM 5693 C CA . PHE B 1 311 ? 18.766 18.797 12.891 1 96.62 311 PHE B CA 1
ATOM 5694 C C . PHE B 1 311 ? 18.516 20.047 13.734 1 96.62 311 PHE B C 1
ATOM 5696 O O . PHE B 1 311 ? 18.688 21.172 13.258 1 96.62 311 PHE B O 1
ATOM 5703 N N . THR B 1 312 ? 18.078 19.891 14.977 1 96.81 312 THR B N 1
ATOM 5704 C CA . THR B 1 312 ? 17.75 21.062 15.773 1 96.81 312 THR B CA 1
ATOM 5705 C C . THR B 1 312 ? 19.016 21.828 16.172 1 96.81 312 THR B C 1
ATOM 5707 O O . THR B 1 312 ? 20.031 21.219 16.484 1 96.81 312 THR B O 1
ATOM 5710 N N . LYS B 1 313 ? 18.984 23.094 16.016 1 92.5 313 LYS B N 1
ATOM 5711 C CA . LYS B 1 313 ? 20.078 23.953 16.438 1 92.5 313 LYS B CA 1
ATOM 5712 C C . LYS B 1 313 ? 19.875 24.469 17.859 1 92.5 313 LYS B C 1
ATOM 5714 O O . LYS B 1 313 ? 20.797 24.953 18.5 1 92.5 313 LYS B O 1
ATOM 5719 N N . LYS B 1 314 ? 18.688 24.312 18.359 1 90.12 314 LYS B N 1
ATOM 5720 C CA . LYS B 1 314 ? 18.312 24.734 19.703 1 90.12 314 LYS B CA 1
ATOM 5721 C C . LYS B 1 314 ? 17.547 23.625 20.422 1 90.12 314 LYS B C 1
ATOM 5723 O O . LYS B 1 314 ? 16.344 23.734 20.625 1 90.12 314 LYS B O 1
ATOM 5728 N N . PRO B 1 315 ? 18.281 22.703 20.844 1 92.31 315 PRO B N 1
ATOM 5729 C CA . PRO B 1 315 ? 17.578 21.594 21.5 1 92.31 315 PRO B CA 1
ATOM 5730 C C . PRO B 1 315 ? 16.812 22.047 22.75 1 92.31 315 PRO B C 1
ATOM 5732 O O . PRO B 1 315 ? 17.297 22.875 23.516 1 92.31 315 PRO B O 1
ATOM 5735 N N . ASN B 1 316 ? 15.633 21.609 22.859 1 96.19 316 ASN B N 1
ATOM 5736 C CA . ASN B 1 316 ? 14.812 21.797 24.047 1 96.19 316 ASN B CA 1
ATOM 5737 C C . ASN B 1 316 ? 14.961 20.641 25.031 1 96.19 316 ASN B C 1
ATOM 5739 O O . ASN B 1 316 ? 14.469 19.547 24.781 1 96.19 316 ASN B O 1
ATOM 5743 N N . PRO B 1 317 ? 15.586 20.797 26.156 1 96.75 317 PRO B N 1
ATOM 5744 C CA . PRO B 1 317 ? 15.844 19.703 27.078 1 96.75 317 PRO B CA 1
ATOM 5745 C C . PRO B 1 317 ? 14.555 19.078 27.625 1 96.75 317 PRO B C 1
ATOM 5747 O O . PRO B 1 317 ? 14.57 17.953 28.125 1 96.75 317 PRO B O 1
ATOM 5750 N N . LYS B 1 318 ? 13.492 19.781 27.516 1 98.12 318 LYS B N 1
ATOM 5751 C CA . LYS B 1 318 ? 12.227 19.266 28.016 1 98.12 318 LYS B CA 1
ATOM 5752 C C . LYS B 1 318 ? 11.602 18.297 27.016 1 98.12 318 LYS B C 1
ATOM 5754 O O . LYS B 1 318 ? 10.711 17.516 27.375 1 98.12 318 LYS B O 1
ATOM 5759 N N . PHE B 1 319 ? 11.977 18.422 25.797 1 98.31 319 PHE B N 1
ATOM 5760 C CA . PHE B 1 319 ? 11.461 17.5 24.781 1 98.31 319 PHE B CA 1
ATOM 5761 C C . PHE B 1 319 ? 12.273 16.219 24.75 1 98.31 319 PHE B C 1
ATOM 5763 O O . PHE B 1 319 ? 13.164 16.062 23.922 1 98.31 319 PHE B O 1
ATOM 5770 N N . THR B 1 320 ? 11.891 15.305 25.609 1 98.12 320 THR B N 1
ATOM 5771 C CA . THR B 1 320 ? 12.555 14.016 25.719 1 98.12 320 THR B CA 1
ATOM 5772 C C . THR B 1 320 ? 11.812 12.953 24.922 1 98.12 320 THR B C 1
ATOM 5774 O O . THR B 1 320 ? 10.711 13.203 24.422 1 98.12 320 THR B O 1
ATOM 5777 N N . ARG B 1 321 ? 12.406 11.828 24.828 1 97.44 321 ARG B N 1
ATOM 5778 C CA . ARG B 1 321 ? 11.773 10.703 24.141 1 97.44 321 ARG B CA 1
ATOM 5779 C C . ARG B 1 321 ? 10.469 10.305 24.812 1 97.44 321 ARG B C 1
ATOM 5781 O O . ARG B 1 321 ? 9.5 9.938 24.141 1 97.44 321 ARG B O 1
ATOM 5788 N N . GLU B 1 322 ? 10.477 10.344 26.125 1 98 322 GLU B N 1
ATOM 5789 C CA . GLU B 1 322 ? 9.273 10.016 26.891 1 98 322 GLU B CA 1
ATOM 5790 C C . GLU B 1 322 ? 8.156 11.016 26.625 1 98 322 GLU B C 1
ATOM 5792 O O . GLU B 1 322 ? 6.992 10.633 26.5 1 98 322 GLU B O 1
ATOM 5797 N N . VAL B 1 323 ? 8.547 12.289 26.531 1 98.5 323 VAL B N 1
ATOM 5798 C CA . VAL B 1 323 ? 7.57 13.336 26.219 1 98.5 323 VAL B CA 1
ATOM 5799 C C . VAL B 1 323 ? 7.043 13.148 24.797 1 98.5 323 VAL B C 1
ATOM 5801 O O . VAL B 1 323 ? 5.848 13.312 24.547 1 98.5 323 VAL B O 1
ATOM 5804 N N . CYS B 1 324 ? 7.934 12.805 23.938 1 98.38 324 CYS B N 1
ATOM 5805 C CA . CYS B 1 324 ? 7.543 12.508 22.562 1 98.38 324 CYS B CA 1
ATOM 5806 C C . CYS B 1 324 ? 6.512 11.391 22.516 1 98.38 324 CYS B C 1
ATOM 5808 O O . CYS B 1 324 ? 5.508 11.492 21.812 1 98.38 324 CYS B O 1
ATOM 5810 N N . GLN B 1 325 ? 6.719 10.32 23.281 1 98.5 325 GLN B N 1
ATOM 5811 C CA . GLN B 1 325 ? 5.789 9.203 23.359 1 98.5 325 GLN B CA 1
ATOM 5812 C C . GLN B 1 325 ? 4.438 9.648 23.922 1 98.5 325 GLN B C 1
ATOM 5814 O O . GLN B 1 325 ? 3.393 9.266 23.391 1 98.5 325 GLN B O 1
ATOM 5819 N N . GLU B 1 326 ? 4.469 10.391 24.953 1 98.5 326 GLU B N 1
ATOM 5820 C CA . GLU B 1 326 ? 3.227 10.867 25.562 1 98.5 326 GLU B CA 1
ATOM 5821 C C . GLU B 1 326 ? 2.404 11.672 24.562 1 98.5 326 GLU B C 1
ATOM 5823 O O . GLU B 1 326 ? 1.199 11.453 24.422 1 98.5 326 GLU B O 1
ATOM 5828 N N . LEU B 1 327 ? 3.049 12.617 23.891 1 98.75 327 LEU B N 1
ATOM 5829 C CA . LEU B 1 327 ? 2.346 13.5 22.969 1 98.75 327 LEU B CA 1
ATOM 5830 C C . LEU B 1 327 ? 1.806 12.711 21.781 1 98.75 327 LEU B C 1
ATOM 5832 O O . LEU B 1 327 ? 0.73 13.016 21.266 1 98.75 327 LEU B O 1
ATOM 5836 N N . TYR B 1 328 ? 2.541 11.695 21.328 1 98.81 328 TYR B N 1
ATOM 5837 C CA . TYR B 1 328 ? 2.031 10.828 20.281 1 98.81 328 TYR B CA 1
ATOM 5838 C C . TYR B 1 328 ? 0.781 10.086 20.734 1 98.81 328 TYR B C 1
ATOM 5840 O O . TYR B 1 328 ? -0.205 10 20 1 98.81 328 TYR B O 1
ATOM 5848 N N . ASP B 1 329 ? 0.864 9.516 21.953 1 98.75 329 ASP B N 1
ATOM 5849 C CA . ASP B 1 329 ? -0.28 8.789 22.5 1 98.75 329 ASP B CA 1
ATOM 5850 C C . ASP B 1 329 ? -1.504 9.695 22.609 1 98.75 329 ASP B C 1
ATOM 5852 O O . ASP B 1 329 ? -2.625 9.273 22.312 1 98.75 329 ASP B O 1
ATOM 5856 N N . LEU B 1 330 ? -1.289 10.906 23 1 98.5 330 LEU B N 1
ATOM 5857 C CA . LEU B 1 330 ? -2.385 11.859 23.094 1 98.5 330 LEU B CA 1
ATOM 5858 C C . LEU B 1 330 ? -2.92 12.211 21.703 1 98.5 330 LEU B C 1
ATOM 5860 O O . LEU B 1 330 ? -4.125 12.391 21.531 1 98.5 330 LEU B O 1
ATOM 5864 N N . GLY B 1 331 ? -2.012 12.344 20.734 1 98.5 331 GLY B N 1
ATOM 5865 C CA . GLY B 1 331 ? -2.441 12.531 19.359 1 98.5 331 GLY B CA 1
ATOM 5866 C C . GLY B 1 331 ? -3.287 11.391 18.844 1 98.5 331 GLY B C 1
ATOM 5867 O O . GLY B 1 331 ? -4.273 11.609 18.141 1 98.5 331 GLY B O 1
ATOM 5868 N N . LEU B 1 332 ? -2.885 10.18 19.188 1 98.44 332 LEU B N 1
ATOM 5869 C CA . LEU B 1 332 ? -3.637 9.008 18.766 1 98.44 332 LEU B CA 1
ATOM 5870 C C . LEU B 1 332 ? -5.02 8.977 19.406 1 98.44 332 LEU B C 1
ATOM 5872 O O . LEU B 1 332 ? -5.992 8.547 18.781 1 98.44 332 LEU B O 1
ATOM 5876 N N . LEU B 1 333 ? -5.094 9.414 20.688 1 98.31 333 LEU B N 1
ATOM 5877 C CA . LEU B 1 333 ? -6.398 9.547 21.328 1 98.31 333 LEU B CA 1
ATOM 5878 C C . LEU B 1 333 ? -7.258 10.57 20.594 1 98.31 333 LEU B C 1
ATOM 5880 O O . LEU B 1 333 ? -8.453 10.352 20.406 1 98.31 333 LEU B O 1
ATOM 5884 N N . MET B 1 334 ? -6.668 11.656 20.219 1 97.56 334 MET B N 1
ATOM 5885 C CA . MET B 1 334 ? -7.391 12.656 19.453 1 97.56 334 MET B CA 1
ATOM 5886 C C . MET B 1 334 ? -7.965 12.047 18.172 1 97.56 334 MET B C 1
ATOM 5888 O O . MET B 1 334 ? -9.117 12.305 17.812 1 97.56 334 MET B O 1
ATOM 5892 N N . GLU B 1 335 ? -7.172 11.242 17.469 1 97.69 335 GLU B N 1
ATOM 5893 C CA . GLU B 1 335 ? -7.637 10.562 16.266 1 97.69 335 GLU B CA 1
ATOM 5894 C C . GLU B 1 335 ? -8.758 9.578 16.578 1 97.69 335 GLU B C 1
ATOM 5896 O O . GLU B 1 335 ? -9.703 9.43 15.797 1 97.69 335 GLU B O 1
ATOM 5901 N N . ALA B 1 336 ? -8.609 8.875 17.703 1 98.12 336 ALA B N 1
ATOM 5902 C CA . ALA B 1 336 ? -9.672 7.973 18.141 1 98.12 336 ALA B CA 1
ATOM 5903 C C . ALA B 1 336 ? -10.992 8.719 18.297 1 98.12 336 ALA B C 1
ATOM 5905 O O . ALA B 1 336 ? -12.047 8.219 17.906 1 98.12 336 ALA B O 1
ATOM 5906 N N . LEU B 1 337 ? -10.914 9.883 18.859 1 96.5 337 LEU B N 1
ATOM 5907 C CA . LEU B 1 337 ? -12.094 10.727 19.047 1 96.5 337 LEU B CA 1
ATOM 5908 C C . LEU B 1 337 ? -12.641 11.188 17.688 1 96.5 337 LEU B C 1
ATOM 5910 O O . LEU B 1 337 ? -13.852 11.203 17.484 1 96.5 337 LEU B O 1
ATOM 5914 N N . GLU B 1 338 ? -11.758 11.5 16.781 1 95.69 338 GLU B N 1
ATOM 5915 C CA . GLU B 1 338 ? -12.172 12.016 15.477 1 95.69 338 GLU B CA 1
ATOM 5916 C C . GLU B 1 338 ? -12.758 10.906 14.609 1 95.69 338 GLU B C 1
ATOM 5918 O O . GLU B 1 338 ? -13.664 11.156 13.805 1 95.69 338 GLU B O 1
ATOM 5923 N N . TRP B 1 339 ? -12.297 9.672 14.727 1 95.81 339 TRP B N 1
ATOM 5924 C CA . TRP B 1 339 ? -12.773 8.57 13.891 1 95.81 339 TRP B CA 1
ATOM 5925 C C . TRP B 1 339 ? -14.242 8.266 14.18 1 95.81 339 TRP B C 1
ATOM 5927 O O . TRP B 1 339 ? -14.922 7.621 13.383 1 95.81 339 TRP B O 1
ATOM 5937 N N . GLN B 1 340 ? -14.773 8.805 15.328 1 94.44 340 GLN B N 1
ATOM 5938 C CA . GLN B 1 340 ? -16.203 8.703 15.586 1 94.44 340 GLN B CA 1
ATOM 5939 C C . GLN B 1 340 ? -17.016 9.422 14.516 1 94.44 340 GLN B C 1
ATOM 5941 O O . GLN B 1 340 ? -18.141 9.016 14.203 1 94.44 340 GLN B O 1
ATOM 5946 N N . ASN B 1 341 ? -16.359 10.414 13.953 1 92.62 341 ASN B N 1
ATOM 5947 C CA . ASN B 1 341 ? -17.047 11.203 12.922 1 92.62 341 ASN B CA 1
ATOM 5948 C C . ASN B 1 341 ? -16.422 10.969 11.547 1 92.62 341 ASN B C 1
ATOM 5950 O O . ASN B 1 341 ? -17.109 11.086 10.523 1 92.62 341 ASN B O 1
ATOM 5954 N N . LEU B 1 342 ? -15.133 10.719 11.516 1 92.81 342 LEU B N 1
ATOM 5955 C CA . LEU B 1 342 ? -14.391 10.609 10.258 1 92.81 342 LEU B CA 1
ATOM 5956 C C . LEU B 1 342 ? -14.961 9.5 9.391 1 92.81 342 LEU B C 1
ATOM 5958 O O . LEU B 1 342 ? -14.977 9.609 8.156 1 92.81 342 LEU B O 1
ATOM 5962 N N . PHE B 1 343 ? -15.383 8.414 10.016 1 93.5 343 PHE B N 1
ATOM 5963 C CA . PHE B 1 343 ? -15.953 7.297 9.266 1 93.5 343 PHE B CA 1
ATOM 5964 C C . PHE B 1 343 ? -17.109 7.77 8.391 1 93.5 343 PHE B C 1
ATOM 5966 O O . PHE B 1 343 ? -17.172 7.457 7.199 1 93.5 343 PHE B O 1
ATOM 5973 N N . GLY B 1 344 ? -17.984 8.594 8.969 1 91.94 344 GLY B N 1
ATOM 5974 C CA . GLY B 1 344 ? -19.109 9.125 8.219 1 91.94 344 GLY B CA 1
ATOM 5975 C C . GLY B 1 344 ? -18.719 10.172 7.203 1 91.94 344 GLY B C 1
ATOM 5976 O O . GLY B 1 344 ? -19.266 10.227 6.105 1 91.94 344 GLY B O 1
ATOM 5977 N N . ILE B 1 345 ? -17.812 10.992 7.539 1 88.38 345 ILE B N 1
ATOM 5978 C CA . ILE B 1 345 ? -17.359 12.086 6.68 1 88.38 345 ILE B CA 1
ATOM 5979 C C . ILE B 1 345 ? -16.719 11.516 5.414 1 88.38 345 ILE B C 1
ATOM 5981 O O . ILE B 1 345 ? -16.953 12.023 4.312 1 88.38 345 ILE B O 1
ATOM 5985 N N . VAL B 1 346 ? -15.953 10.484 5.555 1 86.38 346 VAL B N 1
ATOM 5986 C CA . VAL B 1 346 ? -15.25 9.867 4.438 1 86.38 346 VAL B CA 1
ATOM 5987 C C . VAL B 1 346 ? -16.25 9.359 3.41 1 86.38 346 VAL B C 1
ATOM 5989 O O . VAL B 1 346 ? -16.031 9.469 2.203 1 86.38 346 VAL B O 1
ATOM 5992 N N . PHE B 1 347 ? -17.328 8.891 3.77 1 84.62 347 PHE B N 1
ATOM 5993 C CA . PHE B 1 347 ? -18.266 8.25 2.85 1 84.62 347 PHE B CA 1
ATOM 5994 C C . PHE B 1 347 ? -19.281 9.25 2.332 1 84.62 347 PHE B C 1
ATOM 5996 O O . PHE B 1 347 ? -19.969 8.984 1.339 1 84.62 347 PHE B O 1
ATOM 6003 N N . GLN B 1 348 ? -19.391 10.352 2.973 1 75.94 348 GLN B N 1
ATOM 6004 C CA . GLN B 1 348 ? -20.203 11.422 2.404 1 75.94 348 GLN B CA 1
ATOM 6005 C C . GLN B 1 348 ? -19.531 12.023 1.171 1 75.94 348 GLN B C 1
ATOM 6007 O O . GLN B 1 348 ? -20.203 12.414 0.219 1 75.94 348 GLN B O 1
ATOM 6012 N N . ASN B 1 349 ? -18.297 12.031 1.137 1 66.19 349 ASN B N 1
ATOM 6013 C CA . ASN B 1 349 ? -17.516 12.672 0.081 1 66.19 349 ASN B CA 1
ATOM 6014 C C . ASN B 1 349 ? -16.938 11.648 -0.889 1 66.19 349 ASN B C 1
ATOM 6016 O O . ASN B 1 349 ? -16.297 12.016 -1.878 1 66.19 349 ASN B O 1
ATOM 6020 N N . PHE B 1 350 ? -17.156 10.375 -0.62 1 71.19 350 PHE B N 1
ATOM 6021 C CA . PHE B 1 350 ? -16.594 9.328 -1.455 1 71.19 350 PHE B CA 1
ATOM 6022 C C . PHE B 1 350 ? -17.438 9.094 -2.695 1 71.19 350 PHE B C 1
ATOM 6024 O O . PHE B 1 350 ? -18.578 8.617 -2.596 1 71.19 350 PHE B O 1
ATOM 6031 N N . THR B 1 351 ? -16.922 9.633 -3.826 1 69.94 351 THR B N 1
ATOM 6032 C CA . THR B 1 351 ? -17.609 9.422 -5.09 1 69.94 351 THR B CA 1
ATOM 6033 C C . THR B 1 351 ? -17.125 8.148 -5.773 1 69.94 351 THR B C 1
ATOM 6035 O O . THR B 1 351 ? -15.938 8.016 -6.082 1 69.94 351 THR B O 1
ATOM 6038 N N . CYS B 1 352 ? -17.922 7.164 -5.68 1 77.19 352 CYS B N 1
ATOM 6039 C CA . CYS B 1 352 ? -17.625 5.887 -6.32 1 77.19 352 CYS B CA 1
ATOM 6040 C C . CYS B 1 352 ? -18.875 5.289 -6.961 1 77.19 352 CYS B C 1
ATOM 6042 O O . CYS B 1 352 ? -19.906 5.168 -6.309 1 77.19 352 CYS B O 1
ATOM 6044 N N . ASN B 1 353 ? -18.766 5.062 -8.266 1 75.44 353 ASN B N 1
ATOM 6045 C CA . ASN B 1 353 ? -19.891 4.465 -8.969 1 75.44 353 ASN B CA 1
ATOM 6046 C C . ASN B 1 353 ? -19.906 2.945 -8.836 1 75.44 353 ASN B C 1
ATOM 6048 O O . ASN B 1 353 ? -20.844 2.283 -9.258 1 75.44 353 ASN B O 1
ATOM 6052 N N . ASN B 1 354 ? -19 2.408 -8.164 1 89.88 354 ASN B N 1
ATOM 6053 C CA . ASN B 1 354 ? -18.875 0.975 -7.918 1 89.88 354 ASN B CA 1
ATOM 6054 C C . ASN B 1 354 ? -19.219 0.624 -6.477 1 89.88 354 ASN B C 1
ATOM 6056 O O . ASN B 1 354 ? -18.359 0.69 -5.59 1 89.88 354 ASN B O 1
ATOM 6060 N N . GLU B 1 355 ? -20.422 0.129 -6.289 1 91.06 355 GLU B N 1
ATOM 6061 C CA . GLU B 1 355 ? -20.938 -0.144 -4.953 1 91.06 355 GLU B CA 1
ATOM 6062 C C . GLU B 1 355 ? -20.094 -1.204 -4.242 1 91.06 355 GLU B C 1
ATOM 6064 O O . GLU B 1 355 ? -19.922 -1.155 -3.023 1 91.06 355 GLU B O 1
ATOM 6069 N N . LYS B 1 356 ? -19.562 -2.178 -5.016 1 94.06 356 LYS B N 1
ATOM 6070 C CA . LYS B 1 356 ? -18.719 -3.213 -4.422 1 94.06 356 LYS B CA 1
ATOM 6071 C C . LYS B 1 356 ? -17.438 -2.615 -3.854 1 94.06 356 LYS B C 1
ATOM 6073 O O . LYS B 1 356 ? -17 -2.992 -2.764 1 94.06 356 LYS B O 1
ATOM 6078 N N . GLU B 1 357 ? -16.891 -1.732 -4.617 1 93.88 357 GLU B N 1
ATOM 6079 C CA . GLU B 1 357 ? -15.703 -1.04 -4.137 1 93.88 357 GLU B CA 1
ATOM 6080 C C . GLU B 1 357 ? -16 -0.251 -2.863 1 93.88 357 GLU B C 1
ATOM 6082 O O . GLU B 1 357 ? -15.227 -0.281 -1.91 1 93.88 357 GLU B O 1
ATOM 6087 N N . LYS B 1 358 ? -17.141 0.462 -2.854 1 93.5 358 LYS B N 1
ATOM 6088 C CA . LYS B 1 358 ? -17.531 1.271 -1.705 1 93.5 358 LYS B CA 1
ATOM 6089 C C . LYS B 1 358 ? -17.672 0.415 -0.45 1 93.5 358 LYS B C 1
ATOM 6091 O O . LYS B 1 358 ? -17.234 0.806 0.629 1 93.5 358 LYS B O 1
ATOM 6096 N N . GLU B 1 359 ? -18.281 -0.702 -0.603 1 94.88 359 GLU B N 1
ATOM 6097 C CA . GLU B 1 359 ? -18.484 -1.604 0.526 1 94.88 359 GLU B CA 1
ATOM 6098 C C . GLU B 1 359 ? -17.156 -2.102 1.086 1 94.88 359 GLU B C 1
ATOM 6100 O O . GLU B 1 359 ? -16.969 -2.148 2.305 1 94.88 359 GLU B O 1
ATOM 6105 N N . ALA B 1 360 ? -16.297 -2.533 0.213 1 95.81 360 ALA B N 1
ATOM 6106 C CA . ALA B 1 360 ? -14.992 -3.012 0.639 1 95.81 360 ALA B CA 1
ATOM 6107 C C . ALA B 1 360 ? -14.18 -1.89 1.281 1 95.81 360 ALA B C 1
ATOM 6109 O O . ALA B 1 360 ? -13.453 -2.119 2.248 1 95.81 360 ALA B O 1
ATOM 6110 N N . PHE B 1 361 ? -14.336 -0.706 0.746 1 94.5 361 PHE B N 1
ATOM 6111 C CA . PHE B 1 361 ? -13.648 0.456 1.297 1 94.5 361 PHE B CA 1
ATOM 6112 C C . PHE B 1 361 ? -14.148 0.76 2.705 1 94.5 361 PHE B C 1
ATOM 6114 O O . PHE B 1 361 ? -13.344 1.035 3.604 1 94.5 361 PHE B O 1
ATOM 6121 N N . LYS B 1 362 ? -15.422 0.672 2.867 1 94.56 362 LYS B N 1
ATOM 6122 C CA . LYS B 1 362 ? -16 0.874 4.191 1 94.56 362 LYS B CA 1
ATOM 6123 C C . LYS B 1 362 ? -15.438 -0.126 5.199 1 94.56 362 LYS B C 1
ATOM 6125 O O . LYS B 1 362 ? -15.148 0.233 6.34 1 94.56 362 LYS B O 1
ATOM 6130 N N . ALA B 1 363 ? -15.32 -1.318 4.77 1 96.69 363 ALA B N 1
ATOM 6131 C CA . ALA B 1 363 ? -14.797 -2.357 5.652 1 96.69 363 ALA B CA 1
ATOM 6132 C C . ALA B 1 363 ? -13.359 -2.059 6.059 1 96.69 363 ALA B C 1
ATOM 6134 O O . ALA B 1 363 ? -12.977 -2.252 7.219 1 96.69 363 ALA B O 1
ATOM 6135 N N . ARG B 1 364 ? -12.578 -1.665 5.125 1 95.19 364 ARG B N 1
ATOM 6136 C CA . ARG B 1 364 ? -11.1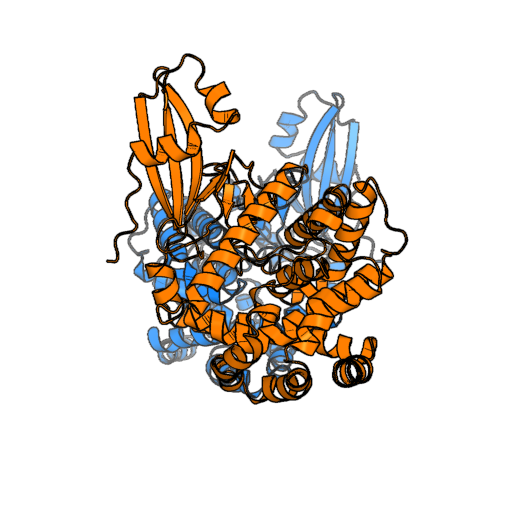88 -1.317 5.422 1 95.19 364 ARG B CA 1
ATOM 6137 C C . ARG B 1 364 ? -11.109 -0.139 6.387 1 95.19 364 ARG B C 1
ATOM 6139 O O . ARG B 1 364 ? -10.305 -0.142 7.316 1 95.19 364 ARG B O 1
ATOM 6146 N N . MET B 1 365 ? -11.961 0.902 6.176 1 96 365 MET B N 1
ATOM 6147 C CA . MET B 1 365 ? -11.992 2.059 7.066 1 96 365 MET B CA 1
ATOM 6148 C C . MET B 1 365 ? -12.438 1.655 8.469 1 96 365 MET B C 1
ATOM 6150 O O . MET B 1 365 ? -11.953 2.205 9.461 1 96 365 MET B O 1
ATOM 6154 N N . ALA B 1 366 ? -13.375 0.721 8.508 1 97.38 366 ALA B N 1
ATOM 6155 C CA . ALA B 1 366 ? -13.859 0.266 9.812 1 97.38 366 ALA B CA 1
ATOM 6156 C C . ALA B 1 366 ? -12.734 -0.372 10.625 1 97.38 366 ALA B C 1
ATOM 6158 O O . ALA B 1 366 ? -12.672 -0.207 11.844 1 97.38 366 ALA B O 1
ATOM 6159 N N . VAL B 1 367 ? -11.859 -1.087 9.961 1 97.31 367 VAL B N 1
ATOM 6160 C CA . VAL B 1 367 ? -10.719 -1.702 10.625 1 97.31 367 VAL B CA 1
ATOM 6161 C C . VAL B 1 367 ? -9.797 -0.617 11.18 1 97.31 367 VAL B C 1
ATOM 6163 O O . VAL B 1 367 ? -9.328 -0.708 12.312 1 97.31 367 VAL B O 1
ATOM 6166 N N . LYS B 1 368 ? -9.578 0.419 10.422 1 96.62 368 LYS B N 1
ATOM 6167 C CA . LYS B 1 368 ? -8.758 1.545 10.875 1 96.62 368 LYS B CA 1
ATOM 6168 C C . LYS B 1 368 ? -9.383 2.223 12.094 1 96.62 368 LYS B C 1
ATOM 6170 O O . LYS B 1 368 ? -8.688 2.484 13.078 1 96.62 368 LYS B O 1
ATOM 6175 N N . ALA B 1 369 ? -10.648 2.492 11.93 1 97.88 369 ALA B N 1
ATOM 6176 C CA . ALA B 1 369 ? -11.367 3.156 13.016 1 97.88 369 ALA B CA 1
ATOM 6177 C C . ALA B 1 369 ? -11.305 2.338 14.297 1 97.88 369 ALA B C 1
ATOM 6179 O O . ALA B 1 369 ? -10.961 2.861 15.359 1 97.88 369 ALA B O 1
ATOM 6180 N N . ARG B 1 370 ? -11.562 1.058 14.172 1 98.5 370 ARG B N 1
ATOM 6181 C CA . ARG B 1 370 ? -11.602 0.175 15.328 1 98.5 370 ARG B CA 1
ATOM 6182 C C . ARG B 1 370 ? -10.289 0.214 16.094 1 98.5 370 ARG B C 1
ATOM 6184 O O . ARG B 1 370 ? -10.273 0.485 17.297 1 98.5 370 ARG B O 1
ATOM 6191 N N . PHE B 1 371 ? -9.25 0.006 15.391 1 98.56 371 PHE B N 1
ATOM 6192 C CA . PHE B 1 371 ? -7.996 -0.203 16.109 1 98.56 371 PHE B CA 1
ATOM 6193 C C . PHE B 1 371 ? -7.406 1.124 16.562 1 98.56 371 PHE B C 1
ATOM 6195 O O . PHE B 1 371 ? -6.719 1.182 17.594 1 98.56 371 PHE B O 1
ATOM 6202 N N . THR B 1 372 ? -7.699 2.232 15.828 1 98.44 372 THR B N 1
ATOM 6203 C CA . THR B 1 372 ? -7.324 3.549 16.328 1 98.44 372 THR B CA 1
ATOM 6204 C C . THR B 1 372 ? -8.07 3.869 17.625 1 98.44 372 THR B C 1
ATOM 6206 O O . THR B 1 372 ? -7.473 4.363 18.578 1 98.44 372 THR B O 1
ATOM 6209 N N . MET B 1 373 ? -9.367 3.592 17.641 1 98.44 373 MET B N 1
ATOM 6210 C CA . MET B 1 373 ? -10.188 3.844 18.828 1 98.44 373 MET B CA 1
ATOM 6211 C C . MET B 1 373 ? -9.734 2.988 20 1 98.44 373 MET B C 1
ATOM 6213 O O . MET B 1 373 ? -9.562 3.494 21.109 1 98.44 373 MET B O 1
ATOM 6217 N N . GLU B 1 374 ? -9.461 1.705 19.734 1 98.12 374 GLU B N 1
ATOM 6218 C CA . GLU B 1 374 ? -8.992 0.812 20.797 1 98.12 374 GLU B CA 1
ATOM 6219 C C . GLU B 1 374 ? -7.664 1.297 21.375 1 98.12 374 GLU B C 1
ATOM 6221 O O . GLU B 1 374 ? -7.492 1.328 22.594 1 98.12 374 GLU B O 1
ATOM 6226 N N . ASP B 1 375 ? -6.762 1.648 20.5 1 97.88 375 ASP B N 1
ATOM 6227 C CA . ASP B 1 375 ? -5.441 2.08 20.953 1 97.88 375 ASP B CA 1
ATOM 6228 C C . ASP B 1 375 ? -5.516 3.434 21.656 1 97.88 375 ASP B C 1
ATOM 6230 O O . ASP B 1 375 ? -4.781 3.684 22.609 1 97.88 375 ASP B O 1
ATOM 6234 N N . GLY B 1 376 ? -6.383 4.387 21.156 1 97.88 376 GLY B N 1
ATOM 6235 C CA . GLY B 1 376 ? -6.57 5.672 21.797 1 97.88 376 GLY B CA 1
ATOM 6236 C C . GLY B 1 376 ? -7.105 5.555 23.219 1 97.88 376 GLY B C 1
ATOM 6237 O O . GLY B 1 376 ? -6.688 6.297 24.109 1 97.88 376 GLY B O 1
ATOM 6238 N N . ILE B 1 377 ? -7.988 4.637 23.453 1 97.81 377 ILE B N 1
ATOM 6239 C CA . ILE B 1 377 ? -8.617 4.43 24.75 1 97.81 377 ILE B CA 1
ATOM 6240 C C . ILE B 1 377 ? -7.559 4.062 25.781 1 97.81 377 ILE B C 1
ATOM 6242 O O . ILE B 1 377 ? -7.656 4.461 26.938 1 97.81 377 ILE B O 1
ATOM 6246 N N . GLN B 1 378 ? -6.496 3.393 25.359 1 96.25 378 GLN B N 1
ATOM 6247 C CA . GLN B 1 378 ? -5.434 2.996 26.281 1 96.25 378 GLN B CA 1
ATOM 6248 C C . GLN B 1 378 ? -4.73 4.215 26.859 1 96.25 378 GLN B C 1
ATOM 6250 O O . GLN B 1 378 ? -4.23 4.168 27.984 1 96.25 378 GLN B O 1
ATOM 6255 N N . ALA B 1 379 ? -4.672 5.301 26.156 1 95.19 379 ALA B N 1
ATOM 6256 C CA . ALA B 1 379 ? -4.02 6.523 26.609 1 95.19 379 ALA B CA 1
ATOM 6257 C C . ALA B 1 379 ? -4.801 7.164 27.75 1 95.19 379 ALA B C 1
ATOM 6259 O O . ALA B 1 379 ? -4.219 7.84 28.609 1 95.19 379 ALA B O 1
ATOM 6260 N N . ILE B 1 380 ? -6.105 6.938 27.812 1 95.88 380 ILE B N 1
ATOM 6261 C CA . ILE B 1 380 ? -6.957 7.535 28.828 1 95.88 380 ILE B CA 1
ATOM 6262 C C . ILE B 1 380 ? -6.512 7.066 30.203 1 95.88 380 ILE B C 1
ATOM 6264 O O . ILE B 1 380 ? -6.328 7.883 31.109 1 95.88 380 ILE B O 1
ATOM 6268 N N . GLU B 1 381 ? -6.316 5.789 30.312 1 92.69 381 GLU B N 1
ATOM 6269 C CA . GLU B 1 381 ? -5.879 5.234 31.594 1 92.69 381 GLU B CA 1
ATOM 6270 C C . GLU B 1 381 ? -4.402 5.52 31.828 1 92.69 381 GLU B C 1
ATOM 6272 O O . GLU B 1 381 ? -4.016 5.902 32.938 1 92.69 381 GLU B O 1
ATOM 6277 N N . LYS B 1 382 ? -3.598 5.367 30.891 1 95.25 382 LYS B N 1
ATOM 6278 C CA . LYS B 1 382 ? -2.146 5.492 31 1 95.25 382 LYS B CA 1
ATOM 6279 C C . LYS B 1 382 ? -1.751 6.867 31.531 1 95.25 382 LYS B C 1
ATOM 6281 O O . LYS B 1 382 ? -0.799 6.988 32.312 1 95.25 382 LYS B O 1
ATOM 6286 N N . TYR B 1 383 ? -2.527 7.902 31.109 1 95.19 383 TYR B N 1
ATOM 6287 C CA . TYR B 1 383 ? -2.121 9.258 31.469 1 95.19 383 TYR B CA 1
ATOM 6288 C C . TYR B 1 383 ? -3.139 9.906 32.375 1 95.19 383 TYR B C 1
ATOM 6290 O O . TYR B 1 383 ? -3.184 11.133 32.5 1 95.19 383 TYR B O 1
ATOM 6298 N N . ASN B 1 384 ? -3.998 9.148 32.969 1 92.56 384 ASN B N 1
ATOM 6299 C CA . ASN B 1 384 ? -4.969 9.586 33.969 1 92.56 384 ASN B CA 1
ATOM 6300 C C . ASN B 1 384 ? -5.789 10.773 33.469 1 92.56 384 ASN B C 1
ATOM 6302 O O . ASN B 1 384 ? -5.867 11.805 34.125 1 92.56 384 ASN B O 1
ATOM 6306 N N . LEU B 1 385 ? -6.324 10.633 32.25 1 92.06 385 LEU B N 1
ATOM 6307 C CA . LEU B 1 385 ? -6.992 11.758 31.609 1 92.06 385 LEU B CA 1
ATOM 6308 C C . LEU B 1 385 ? -8.344 12.031 32.25 1 92.06 385 LEU B C 1
ATOM 6310 O O . LEU B 1 385 ? -8.852 13.156 32.188 1 92.06 385 LEU B O 1
ATOM 6314 N N . LYS B 1 386 ? -9.047 11.078 32.906 1 88.88 386 LYS B N 1
ATOM 6315 C CA . LYS B 1 386 ? -10.305 11.32 33.625 1 88.88 386 LYS B CA 1
ATOM 6316 C C . LYS B 1 386 ? -10.125 12.383 34.688 1 88.88 386 LYS B C 1
ATOM 6318 O O . LYS B 1 386 ? -10.93 13.312 34.812 1 88.88 386 LYS B O 1
ATOM 6323 N N . ASP B 1 387 ? -9.047 12.305 35.344 1 86.5 387 ASP B N 1
ATOM 6324 C CA . ASP B 1 387 ? -8.758 13.234 36.438 1 86.5 387 ASP B CA 1
ATOM 6325 C C . ASP B 1 387 ? -8.227 14.562 35.906 1 86.5 387 ASP B C 1
ATOM 6327 O O . ASP B 1 387 ? -8.633 15.633 36.375 1 86.5 387 ASP B O 1
ATOM 6331 N N . ARG B 1 388 ? -7.426 14.461 34.938 1 86.25 388 ARG B N 1
ATOM 6332 C CA . ARG B 1 388 ? -6.797 15.664 34.406 1 86.25 388 ARG B CA 1
ATOM 6333 C C . ARG B 1 388 ? -7.824 16.562 33.719 1 86.25 388 ARG B C 1
ATOM 6335 O O . ARG B 1 388 ? -7.75 17.781 33.812 1 86.25 388 ARG B O 1
ATOM 6342 N N . LEU B 1 389 ? -8.734 15.961 33.031 1 85.44 389 LEU B N 1
ATOM 6343 C CA . LEU B 1 389 ? -9.711 16.734 32.25 1 85.44 389 LEU B CA 1
ATOM 6344 C C . LEU B 1 389 ? -10.859 17.188 33.156 1 85.44 389 LEU B C 1
ATOM 6346 O O . LEU B 1 389 ? -11.492 18.203 32.906 1 85.44 389 LEU B O 1
ATOM 6350 N N . ALA B 1 390 ? -11.203 16.438 34.188 1 78.06 390 ALA B N 1
ATOM 6351 C CA . ALA B 1 390 ? -12.18 16.875 35.156 1 78.06 390 ALA B CA 1
ATOM 6352 C C . ALA B 1 390 ? -11.688 18.141 35.875 1 78.06 390 ALA B C 1
ATOM 6354 O O . ALA B 1 390 ? -12.477 19.047 36.156 1 78.06 390 ALA B O 1
ATOM 6355 N N . ASN B 1 391 ? -10.477 18.188 36.094 1 70.19 391 ASN B N 1
ATOM 6356 C CA . ASN B 1 391 ? -9.875 19.328 36.781 1 70.19 391 ASN B CA 1
ATOM 6357 C C . ASN B 1 391 ? -9.836 20.562 35.906 1 70.19 391 ASN B C 1
ATOM 6359 O O . ASN B 1 391 ? -9.922 21.688 36.406 1 70.19 391 ASN B O 1
ATOM 6363 N N . LEU B 1 392 ? -9.719 20.359 34.625 1 68.12 392 LEU B N 1
ATOM 6364 C CA . LEU B 1 392 ? -9.672 21.484 33.688 1 68.12 392 LEU B CA 1
ATOM 6365 C C . LEU B 1 392 ? -11.039 22.141 33.562 1 68.12 392 LEU B C 1
ATOM 6367 O O . LEU B 1 392 ? -11.133 23.359 33.406 1 68.12 392 LEU B O 1
ATOM 6371 N N . GLN B 1 393 ? -12.039 21.359 33.562 1 59.59 393 GLN B N 1
ATOM 6372 C CA . GLN B 1 393 ? -13.391 21.891 33.5 1 59.59 393 GLN B CA 1
ATOM 6373 C C . GLN B 1 393 ? -13.688 22.734 34.75 1 59.59 393 GLN B C 1
ATOM 6375 O O . GLN B 1 393 ? -14.336 23.781 34.656 1 59.59 393 GLN B O 1
ATOM 6380 N N . ASN B 1 394 ? -13.094 22.297 35.875 1 48.72 394 ASN B N 1
ATOM 6381 C CA . ASN B 1 394 ? -13.305 23.031 37.125 1 48.72 394 ASN B CA 1
ATOM 6382 C C . ASN B 1 394 ? -12.414 24.266 37.219 1 48.72 394 ASN B C 1
ATOM 6384 O O . ASN B 1 394 ? -12.758 25.234 37.875 1 48.72 394 ASN B O 1
ATOM 6388 N N . GLY B 1 395 ? -11.367 24.188 36.594 1 40.69 395 GLY B N 1
ATOM 6389 C CA . GLY B 1 395 ? -10.516 25.359 36.625 1 40.69 395 GLY B CA 1
ATOM 6390 C C . GLY B 1 395 ? -11.008 26.484 35.75 1 40.69 395 GLY B C 1
ATOM 6391 O O . GLY B 1 395 ? -10.555 27.625 35.875 1 40.69 395 GLY B O 1
ATOM 6392 N N . TYR B 1 396 ? -11.555 26.328 34.656 1 40.38 396 TYR B N 1
ATOM 6393 C CA . TYR B 1 396 ? -12.148 27.391 33.844 1 40.38 396 TYR B CA 1
ATOM 6394 C C . TYR B 1 396 ? -13.43 27.922 34.469 1 40.38 396 TYR B C 1
ATOM 6396 O O . TYR B 1 396 ? -14.039 28.859 33.969 1 40.38 396 TYR B O 1
ATOM 6404 N N . GLN B 1 397 ? -14.031 27.281 35.406 1 31.56 397 GLN B N 1
ATOM 6405 C CA . GLN B 1 397 ? -15.078 27.969 36.156 1 31.56 397 GLN B CA 1
ATOM 6406 C C . GLN B 1 397 ? -14.477 28.922 37.188 1 31.56 397 GLN B C 1
ATOM 6408 O O . GLN B 1 397 ? -13.508 28.578 37.875 1 31.56 397 GLN B O 1
#

Sequence (794 aa):
MMVVDDLTDELVLSFIQDSKHFRELEKDKKVSKITTTVLSEEGYLSVVYNAVITFSDETQFSFIIKRISVARYLKSFSLAEEKSNLELLANYHNRECQVYELLSKTSTVAPRLYAAKPAIDVSKDPGYILMESFVGRASVLGVFTATTDQHCLNVARQLGKLRAEVAAVPFEEYSDWNDPFRIDADMVQSLLDQHLQSLLDYDNELFAPLVEKLKPYANRNSYNYLLKTRAVELGVASLTHADLHGSNMIAKLQPDGTPSNEIVAFIDWQTSFCGNSLFDLARFLSFSDADTRRRVEQDALDEYYNTYLEFTKKPNPKFTREVCQELYDLGLLMEALEWQNLFGIVFQNFTCNNEKEKEAFKARMAVKARFTMEDGIQAIEKYNLKDRLANLQNGYQMMVVDDLTDELVLSFIQDSKHFRELEKDKKVSKITTTVLSEEGYLSVVYNAVITFSDETQFSFIIKRISVARYLKSFSLAEEKSNLELLANYHNRECQVYELLSKTSTVAPRLYAAKPAIDVSKDPGYILMESFVGRASVLGVFTATTDQHCLNVARQLGKLRAEVAAVPFEEYSDWNDPFRIDADMVQSLLDQHLQSLLDYDNELFAPLVEKLKPYANRNSYNYLLKTRAVELGVASLTHADLHGSNMIAKLQPDGTPSNEIVAFIDWQTSFCGNSLFDLARFLSFSDADTRRRVEQDALDEYYNTYLEFTKKPNPKFTREVCQELYDLGLLMEALEWQNLFGIVFQNFTCNNEKEKEAFKARMAVKARFTMEDGIQAIEKYNLKDRLANLQNGYQ

Solvent-accessible surface area (backbone atoms only — not comparable to full-atom values): 41406 Å² total; per-residue (Å²): 129,87,71,72,76,77,78,46,65,68,56,56,48,63,69,44,62,78,18,68,69,49,44,65,71,37,63,95,53,46,84,67,45,71,48,78,44,81,75,41,73,77,88,46,78,32,34,32,32,42,34,36,38,28,32,69,86,68,50,74,52,62,30,27,39,35,30,53,40,67,70,56,48,28,60,76,68,72,46,69,99,39,71,69,56,48,50,50,54,25,48,29,53,31,40,27,42,52,47,51,57,56,50,64,77,40,88,52,55,44,62,53,67,56,45,66,40,66,32,89,46,49,90,82,42,41,39,39,38,32,29,54,52,48,80,94,52,35,38,65,40,47,63,69,47,82,62,52,69,64,42,47,35,42,53,23,31,52,52,12,38,38,52,15,43,52,59,73,46,67,60,82,79,46,60,79,37,57,39,53,53,57,55,72,59,51,43,52,62,62,42,41,72,69,17,30,58,54,42,38,70,73,39,42,85,73,39,46,64,56,46,65,72,42,53,86,54,60,39,55,68,48,48,40,36,50,43,25,49,52,27,51,74,58,68,55,48,33,76,21,50,70,68,43,39,29,59,28,27,28,14,32,45,39,98,87,68,45,69,46,72,49,69,55,21,54,51,79,44,39,42,33,23,34,9,32,42,39,30,32,57,26,41,37,40,53,51,24,55,45,26,54,28,60,64,36,51,65,61,21,50,48,34,18,52,53,32,21,64,71,58,30,87,61,80,54,88,65,62,38,74,67,50,50,50,51,42,28,41,37,16,28,27,51,44,23,53,43,38,44,24,44,58,27,51,53,61,72,68,55,85,65,95,45,65,67,22,51,52,36,42,50,53,55,49,49,51,23,39,50,50,35,32,58,57,13,53,53,39,40,67,76,65,46,40,70,61,56,52,54,49,50,61,56,62,75,97,128,88,71,71,78,77,76,47,65,68,56,54,47,63,69,45,62,79,19,66,69,49,46,66,70,37,64,92,54,44,85,66,44,72,48,76,44,81,75,39,70,76,88,47,78,33,35,33,30,41,34,36,39,29,31,69,86,67,49,73,49,61,30,27,39,35,31,53,39,68,71,56,47,29,59,75,67,72,46,69,98,39,71,68,54,48,51,49,52,26,48,30,53,31,39,26,41,52,47,50,59,57,50,64,76,40,89,52,53,44,63,54,66,59,46,64,41,68,30,87,47,50,90,82,41,42,40,38,38,33,26,52,52,48,80,94,52,34,38,65,40,48,62,69,47,81,64,50,71,66,41,48,36,42,53,22,31,52,51,12,37,39,54,15,44,53,60,73,47,67,60,83,79,48,60,80,37,57,39,53,54,58,56,69,59,50,44,50,59,63,42,43,72,70,15,30,59,52,42,37,70,73,40,44,82,71,39,47,63,55,45,64,71,43,54,86,54,61,39,52,68,47,48,40,36,50,44,26,48,53,26,50,74,58,68,54,48,32,76,20,50,70,66,43,39,28,59,28,28,29,15,34,44,39,97,87,68,45,69,45,71,49,69,56,21,54,52,80,44,39,43,33,22,33,7,32,44,38,29,29,58,26,42,37,40,52,50,23,55,44,26,55,28,60,63,36,50,66,60,21,50,50,36,17,52,52,32,21,65,70,58,30,87,63,80,55,89,64,63,38,71,69,50,49,50,51,43,28,41,37,16,29,27,52,46,24,52,45,40,45,24,44,58,26,53,53,60,73,70,55,86,65,95,45,65,68,23,50,52,36,41,50,52,55,50,48,51,23,40,49,51,37,33,57,58,14,54,52,39,40,67,76,64,46,40,70,60,54,51,54,49,51,62,56,61,76,97

InterPro domains:
  IPR011009 Protein kinase-like domain superfamily [SSF56112] (28-342)
  IPR012877 Uncharacterised oxidoreductase Dhs-27 [PF07914] (84-379)
  IPR015897 CHK kinase-like [SM00587] (129-314)
  IPR052961 Oxidoreductase and Kinase-like Enzymes [PTHR23020] (27-383)